Protein 8JRB (pdb70)

Secondary structure (DSSP, 8-state):
--SEEE-SHHHHHHHHHHHTTSS-EEEEEEEETTEEEEEEEE-SS-EEEEETTS-S--HHHHHHHHTSEEEESSHHHHHHHHHTTT---SEEEEHHHHHHHHT-S--SHHHHHHHHTSSPPP-TTTT--TTSSS--HHHHHHHHHHHHHHHHHHHHHHHHHTT---SS-GGGGGSHHHHHHT---HHHHHHHHHHHHHHHHHHH-EEB-HHHHHHHHHHHHHHHHHHHHHHHHHHSS-TT-HHHHHHHHHHTS------SSSS----SHHHHGGGTTSHHHHHHHHHHHHHHHHHHHHHHHHTEETTEE--EEESSSSTT---EEESS--TTS-GGGGGGBBPPTTEEEEEEEETTHHHHHHHHHHT-HHHHHHHHTT--HHHHHHHHHHSS-GGG--HHHHHHHHHHHHHHTTT--HHHHHHHHHHHH-----HHHHHHHHHHHHHH-HHHHHHHHHHHHHHHHHS-EEEE-TT--EEEESSHHHHHHHHHHHHHHHHHHHHHHHHHHHHHHTT---EEEEEETTEEEEEEEGGGHHHHHHHHHHHHHHHHHHH-SSS---EEEEEESBS---/--SEEE-SHHHHHHHHHHTTTSS-EEEEEEEETTEEEEEEEE-SS-EEEEEGGG-S--HHHHHHHHTSEEEESSHHHHHHHHHTTT---SEEEEHHHHHHHTT-S--SHHHHHHHHTSSPPP--S-SS-TTSSS--HHHHHHHHHHHHHHHHHHHHHHHHHTT---SS-GGGGSHHHHHHHT---HHHHHHHHHHHHHHHHHHH-EEB-HHHHHHHHHHHHHHHHHHHHHHHHHHS--TT-HHHHHHIIIIIS---PPEETTTEE---HHHHGGGTTSHHHHHHHHHHHHHHHHHHHHHHHHTEETTEE--EEESS-STT---EEESS--TTS-GGGGGGBBPPTTEEEEEEEETTHHHHHHHHHHT-HHHHHHHHTT--HHHHHHHHHHSS-GGG--HHHHHHHHHHHHHHTTT--HHHHHHHHHHHHS----HHHHHHHHHHHHHH-HHHHHHHHHHHHHHHHHS-EEEE-TT--EEEESSHHHHHHHHHHHHHHHHHHHHHHHHHHHHHHTT---EEEEEETTEEEEEEEGGGHHHHHHHHHHHHHHHHHHH-SSS---EEEEEESBS---

Sequence (1148 aa):
MTFEYITGKTGLKEICKRLEKSPYLYLATATTGNRIRLVQLGDDEKTYVIDLYEIHDITPLRELISEKGVIGHNLKFDLHYLMNYQIEPLATFDTMIASFLLGYERHSLNHLVGNLLGYTLDKSYQLSDWGAPVLSDAQLKYAAKDVDVLRELFPKLRDMLNELEGERGEELLKTRTARIFGLKSPVAIVEMAFVKEVAKLERNGLPVDIETLESTLKDIERKTQKKVQEFLIKFRVDPFSPKQVGQLLTSKYKLNLPRTQKGNVSTDDKVLSSYAHVEPVRLLLEIRKLKKLSDKFKEIKENLKGDRLYPEFKQIGAVTGRMSSLKPNVQNVPREERAIFKAPEGNTFVIADFSQIELRIAAEYVNEELMIRAFREGKDLHRYTASLVLGKREEEITKEERQLAKAINFGLIYGISAKGLAEYARTGYGVEISEEEAETFRNRFFKNFKAFKLWHEKVKKELKEKGVFRGRTLLGRRFTATTFNDAVNYPIQGTGADLLKLAVLLFDAEAKKKKLDAKLVNLVHDEIVVECRKEVANQVKEVLEKAMKQAGKIILKKVPVEVESVINERWIKDMTFEYITGKTGLKEICKRLEKSPYLYLATATTGNRIRLVQLGDDEKTYVIDLYEIHDITPLRELISEKGVIGHNLKFDLHYLMNYQIEPLATFDTMIASFLLGYERHSLNHLVGNLLGYTLDKSYQLSDWGAPVLSDAQLKYAAKDVDVLRELFPKLRDMLNELEGERGEELLKTRTARIFGLKSPVAIVEMAFVKEVAKLERNGLPVDIETLESTLKDIERKTQKKVQEFLIKFRVDPFSPKQVGQLLTSKYKLNLPRTQKGNVSTDDKVLSSYAHVEPVRLLLEIRKLKKLSDKFKEIKENLKGDRLYPEFKQIGAVTGRMSSLKPNVQNVPREERAIFKAPEGNTFVIADFSQIELRIAAEYVNEELMIRAFREGKDLHRYTASLVLGKREEEITKEERQLAKAINFGLIYGISAKGLAEYARTGYGVEISEEEAETFRNRFFKNFKAFKLWHEKVKKELKEKGVFRGRTLLGRRFTATTFNDAVNYPIQGTGADLLKLAVLLFDAEAKKKKLDAKLVNLVHDEIVVECRKEVANQVKEVLEKAMKQAGKIILKKVPVEVESVINERWIKD

Radius of gyration: 37.08 Å; Cα contacts (8 Å, |Δi|>4): 2002; chains: 2; bounding box: 95×92×80 Å

Solvent-accessible surface area: 53460 Å² total; per-residue (Å²): 184,112,29,58,90,10,56,27,56,108,26,0,109,92,1,4,139,80,0,95,170,10,79,29,0,2,2,10,30,8,41,15,19,63,118,1,3,0,0,3,0,0,21,61,143,88,3,1,0,0,1,19,80,94,9,165,55,17,50,10,0,67,93,10,0,40,121,25,1,0,0,0,36,39,0,19,95,18,10,38,54,1,66,85,49,129,2,74,1,54,4,0,0,2,0,37,2,0,0,53,15,39,61,41,171,125,38,43,25,43,41,0,0,38,89,36,42,67,89,111,18,82,94,60,29,96,149,22,73,26,4,15,120,75,18,1,79,5,3,6,73,45,5,4,78,42,0,35,2,2,40,100,0,2,54,88,0,45,79,61,0,38,116,3,121,24,80,48,1,145,53,7,65,153,45,142,7,2,170,40,0,28,2,123,0,9,0,0,4,2,0,0,23,0,2,38,10,0,0,59,2,22,77,24,4,5,1,7,30,69,140,36,0,52,54,31,14,106,88,12,50,153,105,10,121,101,40,22,100,79,2,75,127,102,11,172,13,53,7,105,10,86,156,69,4,0,120,26,0,40,70,126,70,163,20,138,20,69,191,105,113,208,75,27,36,9,13,60,66,155,33,0,73,78,48,41,149,19,64,0,0,123,30,2,45,44,3,66,143,22,71,79,18,1,72,24,0,81,66,0,86,56,8,21,49,62,70,28,0,73,9,64,18,94,13,10,31,53,68,6,1,98,36,41,9,103,52,1,44,3,49,94,3,46,92,140,45,24,30,2,0,66,4,41,174,15,21,3,0,0,1,0,20,0,9,67,10,32,0,16,2,0,0,9,55,19,80,6,86,47,0,2,114,2,7,152,109,68,78,50,4,4,62,26,0,0,12,44,0,39,68,95,148,43,123,105,8,63,150,116,31,60,63,18,0,62,0,0,0,36,3,0,0,16,8,40,64,7,120,17,0,16,106,73,0,136,118,46,56,74,25,119,15,56,86,138,78,0,74,49,17,52,93,90,0,15,135,39,0,137,26,0,99,121,19,8,84,117,0,102,149,68,24,189,131,146,40,30,23,170,16,86,0,8,0,0,4,129,8,70,1,90,70,44,76,44,1,0,19,45,2,2,42,0,0,11,12,0,2,8,3,2,0,4,29,30,15,29,46,38,6,120,151,115,190,24,104,30,85,15,3,4,19,44,102,34,11,1,0,0,4,5,126,98,118,38,2,86,78,0,50,101,13,0,39,122,0,0,80,74,0,0,151,13,1,8,112,90,4,52,16,78,16,94,16,34,69,35,61,56,1,52,70,141,195,126,30,94,93,8,58,20,95,114,20,0,123,61,5,3,133,184,3,97,198,18,86,26,0,2,1,11,26,3,42,13,21,61,117,1,3,0,0,2,0,0,10,76,125,89,2,12,0,0,1,19,82,83,11,153,59,19,58,24,0,70,113,9,0,49,122,15,1,0,0,0,37,38,1,22,106,17,7,34,59,1,63,80,50,123,3,55,2,57,3,0,0,2,0,36,2,0,0,64,18,42,61,43,175,131,38,45,30,36,49,0,0,41,87,47,46,67,102,112,30,80,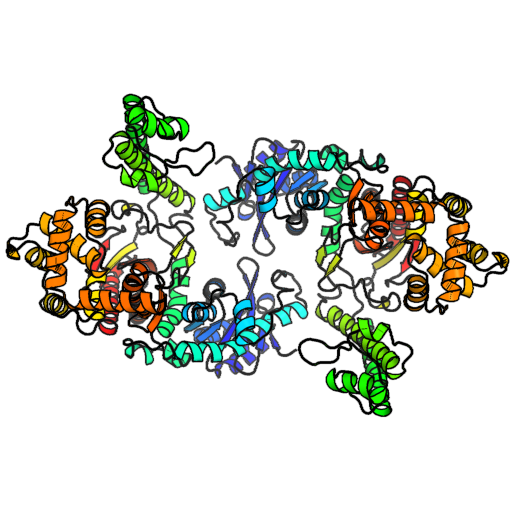146,71,37,48,202,34,65,14,5,16,118,76,20,1,83,6,4,7,90,43,1,7,94,36,0,13,3,2,28,74,0,1,47,96,0,52,76,67,0,38,116,6,124,23,92,49,1,139,59,8,66,134,55,127,12,4,148,40,0,31,0,119,1,7,0,0,5,0,0,0,20,0,1,34,10,0,1,44,2,25,72,23,3,5,1,8,26,68,139,37,0,47,63,32,6,81,91,12,52,157,102,11,119,124,42,23,106,78,1,72,128,99,10,166,19,54,10,105,7,93,153,70,3,0,121,8,0,39,51,121,71,162,22,139,12,71,153,52,159,198,49,83,30,19,11,70,65,166,33,0,72,84,48,44,150,19,63,0,0,126,31,2,45,57,3,63,156,24,77,140,25,3,73,32,0,76,59,0,68,48,8,21,48,59,72,27,0,79,11,83,12,120,15,14,27,52,71,7,0,85,34,38,6,95,52,0,42,3,48,76,4,51,139,141,44,19,30,2,0,65,6,39,180,20,23,5,0,0,1,0,18,1,11,60,8,27,0,16,0,0,0,11,59,20,72,10,76,57,0,2,132,3,7,153,110,64,75,57,6,4,80,23,0,0,10,42,0,40,70,75,127,38,135,92,9,62,146,102,35,54,63,17,0,57,0,0,0,36,3,0,0,19,6,48,64,4,130,12,0,18,108,72,0,123,115,42,53,73,23,118,15,54,94,138,77,0,72,52,18,49,84,90,0,12,136,52,0,125,18,0,106,121,18,7,85,118,0,102,131,50,31,182,113,143,37,38,20,170,15,86,1,7,0,1,6,132,8,69,1,91,62,44,83,39,1,0,20,46,2,0,41,0,0,9,9,0,1,8,4,1,0,3,29,31,14,29,44,49,6,112,143,112,184,22,110,30,91,14,4,2,10,44,82,20,7,1,0,1,2,5,125,100,122,38,3,87,76,0,49,98,13,0,34,143,2,0,83,95,0,0,147,11,0,6,111,84,4,57,17,91,17,91,12,37,71,46,63,60,4,44,77,161

B-factor: mean 56.14, std 18.7, range [28.1, 171.64]

InterPro domains:
  IPR001098 DNA-directed DNA polymerase, family A, palm domain [PF00476] (212-571)
  IPR001098 DNA-directed DNA polymerase, family A, palm domain [SM00482] (334-536)
  IPR002298 DNA polymerase A [PR00868] (309-331)
  IPR002298 DNA polymerase A [PR00868] (402-427)
  IPR002298 DNA polymerase A [PR00868] (489-505)
  IPR002298 DNA polymerase A [PR00868] (519-532)
  IPR002298 DNA polymerase A [PTHR10133] (60-571)
  IPR002562 3'-5' exonuclease domain [PF01612] (4-161)
  IPR002562 3'-5' exonuclease domain [SM00474] (3-162)
  IPR012337 Ribonuclease H-like superfamily [SSF53098] (2-165)
  IPR019760 DNA-directed DNA polymerase, family A, conserved site [PS00447] (402-421)
  IPR036397 Ribonuclease H superfamily [G3DSA:3.30.420.10] (1-179)
  IPR043502 DNA/RNA polymerase superfamily [SSF56672] (187-572)

Foldseek 3Di:
DQAAEAQEDVSLLVVLVVCLPALAWEWDFDAAVLATQWIWIDGLRYIYTYGPVRYPDNVSVQVSQQAHEYEAALCLVVQSSCVVVVHDHVFYQHQQVLCLLLDDPDRDLQVLCCVQVPDGQDCPCVPPHSPDPDDDPVNSVSRRVRSVSRSVRLVVSQVSQQVLAFLFQQVLCPPPQCVSSVHDFRLSSLLRRLSVQLSQQLVVFFFFDVVLLVVVLVVLVVVLVVLQVVLCVVQVARLPDCVRVQCCCCVVVVDDADADDVVGRDDDPVRLVVVCVDVSSVSSVVSVVSVVQSVVSVLQVVQDDDRGHRWRKDQQPDLLRFIATPSPGPPPNDQVSQQRGFAPPQKWKKKKFWPPLLLLQLCQVLVQVVVLVCLVVVHDVLLVLLCQLVVHDSVPQDVLSSLLSVLVSVPPLLPDALVVSQVCSCPVRVDHDDSVSSVSSNVSNCVRRVSSVVVLVVLVVVCVPPQWDWDAANSSRIDIHRDSNCNSVSNSSSNQSSLQSQLVSQLVVVCVVVVADKGWHDTDRGMTMIMHGPVCSVVSNVSSQVSSQVSVVRRGPRRHIDMDIDIGSTSHDD/DQAAEAQEDVSLLVVLVVVLDDLAWEWDFDAAVLATQWIWIDGLRYIYTYGPVRYPDNVSVQVSQQAHEYEAALCLVVQSSCVVVPHDGVFYQHQQVLVLLLDDPDRDLQVQCCVPVPDGQDPPDDVDHSPDPDDDPVVSVSVGPVRVSRSVRLVVSQVSQQVLDFLFQVVLCDDDQCVSSVHNQRLSSLLRRCSSQLSQQLVVFFFFQVVLLVVVLVVLVVVLVVLQVVLCVVQVFRLVDQQRVQCCCCPVVNDPADADDPGGGDDDPVRLVVVCVDVSSVSSVVSVVSVVQSVLSVLQVVQDDDRGHRWRKDCQPDLLRFMATPSNGCPPNDQVSQQRGFAPPQKWKKKKFWPVQLLLQLCQVLVLVVVLVCLVVVHDVLLCLLQQLVVHHRVPQDVVSSLLSVLVRVPPLLPDALVVSQVCSCVVRVDHDDSVSSVSSSVSNCVNRVSSVVVLCVLVVCCVPVQWDWDAANSSRIDIGRDSNCNRVSNSSSNQSSLQSQLVSQLVVVCVVVVADKGWHDTGRGMTMIMHRPVCNVVSNVSSQVSSQVSCVRRGPRRRIDMDIDIGRTSHDD

Organism: Aquifex pyrophilus (NCBI:txid2714)

Nearest PDB structures (foldseek):
  8jrb-assembly2_B  TM=1.002E+00  e=3.131E-99  Aquifex pyrophilus
  7sxq-assembly1_A  TM=8.838E-01  e=8.057E-36  Plasmodium falciparum 3D7
  5dku-assembly2_B  TM=8.807E-01  e=2.225E-36  Plasmodium falciparum 3D7
  5dku-assembly1_A  TM=8.907E-01  e=8.057E-36  Plasmodium falciparum 3D7
  1tau-assembly1_A  TM=7.841E-01  e=7.968E-26  Thermus aquaticus

Structure (mmCIF, N/CA/C/O backbone):
data_8JRB
#
_entry.id   8JRB
#
_cell.length_a   178.826
_cell.length_b   74.725
_cell.length_c   129.560
_cell.angle_alpha   90.000
_cell.angle_beta   108.250
_cell.angle_gamma   90.000
#
_symmetry.space_group_name_H-M   'C 1 2 1'
#
loop_
_entity.id
_entity.type
_entity.pdbx_description
1 polymer 'DNA polymerase I'
2 water water
#
loop_
_atom_site.group_PDB
_atom_site.id
_atom_site.type_symbol
_atom_site.label_atom_id
_atom_site.label_alt_id
_atom_site.label_comp_id
_atom_site.label_asym_id
_atom_site.label_entity_id
_atom_site.label_seq_id
_atom_site.pdbx_PDB_ins_code
_atom_site.Cartn_x
_atom_site.Cartn_y
_atom_site.Cartn_z
_atom_site.occupancy
_atom_site.B_iso_or_equiv
_atom_site.auth_seq_id
_atom_site.auth_comp_id
_atom_site.auth_asym_id
_atom_site.auth_atom_id
_atom_site.pdbx_PDB_model_num
ATOM 1 N N . MET A 1 24 ? -7.60017 14.92234 39.43855 1.000 75.68825 1 MET A N 1
ATOM 2 C CA . MET A 1 24 ? -7.62561 16.00711 40.41520 1.000 100.68413 1 MET A CA 1
ATOM 3 C C . MET A 1 24 ? -7.83666 15.45521 41.82499 1.000 91.97636 1 MET A C 1
ATOM 4 O O . MET A 1 24 ? -6.98590 14.74171 42.35780 1.000 90.20442 1 MET A O 1
ATOM 9 N N . THR A 1 25 ? -8.96932 15.79771 42.43607 1.000 77.13608 2 THR A N 1
ATOM 10 C CA . THR A 1 25 ? -9.37274 15.19610 43.69772 1.000 77.08363 2 THR A CA 1
ATOM 11 C C . THR A 1 25 ? -10.11722 13.87824 43.49589 1.000 60.58843 2 THR A C 1
ATOM 12 O O . THR A 1 25 ? -10.80116 13.41410 44.41610 1.000 59.26100 2 THR A O 1
ATOM 16 N N . PHE A 1 26 ? -9.97442 13.25844 42.32372 1.000 54.22199 3 PHE A N 1
ATOM 17 C CA . PHE A 1 26 ? -10.65847 12.01326 42.00098 1.000 54.83949 3 PHE A CA 1
ATOM 18 C C . PHE A 1 26 ? -9.76184 11.14665 41.12517 1.000 53.00740 3 PHE A C 1
ATOM 19 O O . PHE A 1 26 ? -8.86738 11.64204 40.43779 1.000 49.25498 3 PHE A O 1
ATOM 27 N N . GLU A 1 27 ? -10.01510 9.83993 41.15446 1.000 46.10627 4 GLU A N 1
ATOM 28 C CA . GLU A 1 27 ? -9.32566 8.89241 40.28955 1.000 49.61132 4 GLU A CA 1
ATOM 29 C C . GLU A 1 27 ? -10.23197 8.50640 39.12585 1.000 47.04902 4 GLU A C 1
ATOM 30 O O . GLU A 1 27 ? -11.38311 8.11017 39.33029 1.000 46.75945 4 GLU A O 1
ATOM 36 N N . TYR A 1 28 ? -9.69896 8.60837 37.91767 1.000 45.85985 5 TYR A N 1
ATOM 37 C CA . TYR A 1 28 ? -10.40974 8.26930 36.69303 1.000 44.43045 5 TYR A CA 1
ATOM 38 C C . TYR A 1 28 ? -10.10075 6.81454 36.34652 1.000 46.31886 5 TYR A C 1
ATOM 39 O O . TYR A 1 28 ? -8.94157 6.46906 36.09871 1.000 43.65497 5 TYR A O 1
ATOM 48 N N . ILE A 1 29 ? -11.12623 5.96390 36.35280 1.000 44.86563 6 ILE A N 1
ATOM 49 C CA . ILE A 1 29 ? -10.96624 4.51852 36.21226 1.000 45.38645 6 ILE A CA 1
ATOM 50 C C . ILE A 1 29 ? -11.42574 4.10224 34.81914 1.000 50.06785 6 ILE A C 1
ATOM 51 O O . ILE A 1 29 ? -12.59287 4.30724 34.45398 1.000 45.17264 6 ILE A O 1
ATOM 56 N N . THR A 1 30 ? -10.51096 3.49427 34.05418 1.000 43.28335 7 THR A N 1
ATOM 57 C CA . THR A 1 30 ? -10.74677 3.13146 32.65987 1.000 48.13215 7 THR A CA 1
ATOM 58 C C . THR A 1 30 ? -10.34557 1.69599 32.32871 1.000 53.17914 7 THR A C 1
ATOM 59 O O . THR A 1 30 ? -10.25087 1.35729 31.14482 1.000 56.22132 7 THR A O 1
ATOM 63 N N . GLY A 1 31 ? -10.10117 0.84472 33.32591 1.000 51.90071 8 GLY A N 1
ATOM 64 C CA . GLY A 1 31 ? -9.65060 -0.50898 33.05910 1.000 59.21379 8 GLY A CA 1
ATOM 65 C C . GLY A 1 31 ? -10.01919 -1.45061 34.18596 1.000 57.99964 8 GLY A C 1
ATOM 66 O O . GLY A 1 31 ? -10.37657 -1.02238 35.28593 1.000 53.40961 8 GLY A O 1
ATOM 67 N N . LYS A 1 32 ? -9.89079 -2.75252 33.90057 1.000 57.27278 9 LYS A N 1
ATOM 68 C CA . LYS A 1 32 ? -10.25347 -3.79209 34.86501 1.000 60.49305 9 LYS A CA 1
ATOM 69 C C . LYS A 1 32 ? -9.41211 -3.69932 36.12460 1.000 58.37734 9 LYS A C 1
ATOM 70 O O . LYS A 1 32 ? -9.93520 -3.74167 37.24538 1.000 59.61117 9 LYS A O 1
ATOM 76 N N . THR A 1 33 ? -8.09442 -3.63025 35.95560 1.000 55.45267 10 THR A N 1
ATOM 77 C CA . THR A 1 33 ? -7.20018 -3.63984 37.10426 1.000 63.44707 10 THR A CA 1
ATOM 78 C C . THR A 1 33 ? -7.48297 -2.46785 38.03096 1.000 58.63343 10 THR A C 1
ATOM 79 O O . THR A 1 33 ? -7.58663 -2.64135 39.25044 1.000 58.85893 10 THR A O 1
ATOM 83 N N . GLY A 1 34 ? -7.63713 -1.26677 37.46552 1.000 59.00212 11 GLY A N 1
ATOM 84 C CA . GLY A 1 34 ? -8.02306 -0.12825 38.28092 1.000 50.71919 11 GLY A CA 1
ATOM 85 C C . GLY A 1 34 ? -9.36661 -0.33641 38.95222 1.000 54.19568 11 GLY A C 1
ATOM 86 O O . GLY A 1 34 ? -9.54178 -0.02597 40.13384 1.000 51.49067 11 GLY A O 1
ATOM 87 N N . LEU A 1 35 ? -10.33516 -0.86916 38.20914 1.000 51.03532 12 LEU A N 1
ATOM 88 C CA . LEU A 1 35 ? -11.65462 -1.09839 38.78403 1.000 55.88406 12 LEU A CA 1
ATOM 89 C C . LEU A 1 35 ? -11.57036 -2.08353 39.94127 1.000 51.38073 12 LEU A C 1
ATOM 90 O O . LEU A 1 35 ? -12.14694 -1.85334 41.00994 1.000 53.07352 12 LEU A O 1
ATOM 95 N N . LYS A 1 36 ? -10.84870 -3.18959 39.74770 1.000 53.20209 13 LYS A N 1
ATOM 96 C CA . LYS A 1 36 ? -10.71793 -4.17908 40.81159 1.000 57.01853 13 LYS A CA 1
ATOM 97 C C . LYS A 1 36 ? -10.04443 -3.59612 42.04899 1.000 59.25036 13 LYS A C 1
ATOM 98 O O . LYS A 1 36 ? -10.48527 -3.85463 43.17673 1.000 56.08115 13 LYS A O 1
ATOM 104 N N . GLU A 1 37 ? -8.98800 -2.79320 41.86016 1.000 54.28936 14 GLU A N 1
ATOM 105 C CA . GLU A 1 37 ? -8.33898 -2.13016 42.98967 1.000 58.64123 14 GLU A CA 1
ATOM 106 C C . GLU A 1 37 ? -9.32731 -1.29949 43.78561 1.000 52.94635 14 GLU A C 1
ATOM 107 O O . GLU A 1 37 ? -9.44998 -1.44528 45.00671 1.000 51.95654 14 GLU A O 1
ATOM 113 N N . ILE A 1 38 ? -10.00166 -0.37099 43.10727 1.000 48.90737 15 ILE A N 1
ATOM 114 C CA . ILE A 1 38 ? -10.81710 0.58615 43.83246 1.000 51.71276 15 ILE A CA 1
ATOM 115 C C . ILE A 1 38 ? -12.03130 -0.09850 44.43664 1.000 49.89749 15 ILE A C 1
ATOM 116 O O . ILE A 1 38 ? -12.46775 0.25843 45.53583 1.000 52.15423 15 ILE A O 1
ATOM 121 N N . CYS A 1 39 ? -12.54950 -1.13009 43.77195 1.000 50.79144 16 CYS A N 1
ATOM 122 C CA . CYS A 1 39 ? -13.66435 -1.88686 44.32961 1.000 50.47742 16 CYS A CA 1
ATOM 123 C C . CYS A 1 39 ? -13.23482 -2.58179 45.61343 1.000 57.82491 16 CYS A C 1
ATOM 124 O O . CYS A 1 39 ? -13.95984 -2.56406 46.61865 1.000 51.16315 16 CYS A O 1
ATOM 127 N N . LYS A 1 40 ? -12.05575 -3.21163 45.59274 1.000 53.35294 17 LYS A N 1
ATOM 128 C CA . LYS A 1 40 ? -11.47993 -3.74245 46.82152 1.000 51.68651 17 LYS A CA 1
ATOM 129 C C . LYS A 1 40 ? -11.34636 -2.64950 47.87524 1.000 54.39404 17 LYS A C 1
ATOM 130 O O . LYS A 1 40 ? -11.62260 -2.88208 49.05627 1.000 58.84853 17 LYS A O 1
ATOM 136 N N . ARG A 1 41 ? -10.94814 -1.44019 47.46228 1.000 52.93676 18 ARG A N 1
ATOM 137 C CA . ARG A 1 41 ? -10.80104 -0.34643 48.41616 1.000 53.35997 18 ARG A CA 1
ATOM 138 C C . ARG A 1 41 ? -12.14854 0.14093 48.92919 1.000 57.87881 18 ARG A C 1
ATOM 139 O O . ARG A 1 41 ? -12.24825 0.59382 50.07555 1.000 53.95953 18 ARG A O 1
ATOM 147 N N . LEU A 1 42 ? -13.20899 -0.01364 48.13985 1.000 55.54075 19 LEU A N 1
ATOM 148 C CA . LEU A 1 42 ? -14.50670 0.45395 48.59921 1.000 55.85278 19 LEU A CA 1
ATOM 149 C C . LEU A 1 42 ? -15.27323 -0.59536 49.37987 1.000 53.99355 19 LEU A C 1
ATOM 150 O O . LEU A 1 42 ? -16.32692 -0.26785 49.93996 1.000 57.96728 19 LEU A O 1
ATOM 155 N N . GLU A 1 43 ? -14.76271 -1.83152 49.45159 1.000 55.14830 20 GLU A N 1
ATOM 156 C CA . GLU A 1 43 ? -15.46959 -2.86586 50.19018 1.000 54.45004 20 GLU A CA 1
ATOM 157 C C . GLU A 1 43 ? -15.48825 -2.55983 51.67656 1.000 58.38887 20 GLU A C 1
ATOM 158 O O . GLU A 1 43 ? -16.38344 -3.02648 52.38582 1.000 57.67403 20 GLU A O 1
ATOM 164 N N . LYS A 1 44 ? -14.54692 -1.74082 52.14285 1.000 56.44723 21 LYS A N 1
ATOM 165 C CA . LYS A 1 44 ? -14.43266 -1.34030 53.53589 1.000 55.89328 21 LYS A CA 1
ATOM 166 C C . LYS A 1 44 ? -15.35410 -0.18872 53.91468 1.000 57.39339 21 LYS A C 1
ATOM 167 O O . LYS A 1 44 ? -15.46366 0.13440 55.10321 1.000 58.19434 21 LYS A O 1
ATOM 173 N N . SER A 1 45 ? -16.01342 0.42787 52.96163 1.000 47.50701 22 SER A N 1
ATOM 174 C CA . SER A 1 45 ? -16.77674 1.59675 53.35086 1.000 57.50358 22 SER A CA 1
ATOM 175 C C . SER A 1 45 ? -18.14219 1.21135 53.92499 1.000 51.28801 22 SER A C 1
ATOM 176 O O . SER A 1 45 ? -18.69996 0.16391 53.58459 1.000 45.79003 22 SER A O 1
ATOM 179 N N . PRO A 1 46 ? -18.69336 2.04598 54.80860 1.000 50.45936 23 PRO A N 1
ATOM 180 C CA . PRO A 1 46 ? -20.02322 1.74304 55.35671 1.000 45.31607 23 PRO A CA 1
ATOM 181 C C . PRO A 1 46 ? -21.11327 1.83969 54.30392 1.000 49.35875 23 PRO A C 1
ATOM 182 O O . PRO A 1 46 ? -22.14059 1.16270 54.42597 1.000 46.27979 23 PRO A O 1
ATOM 186 N N . TYR A 1 47 ? -20.90426 2.65174 53.26896 1.000 47.38085 24 TYR A N 1
ATOM 187 C CA . TYR A 1 47 ? -21.85776 2.87675 52.18674 1.000 46.08776 24 TYR A CA 1
ATOM 188 C C . TYR A 1 47 ? -21.10823 3.60064 51.07375 1.000 49.08435 24 TYR A C 1
ATOM 189 O O . TYR A 1 47 ? -19.93174 3.94828 51.22483 1.000 39.50378 24 TYR A O 1
ATOM 198 N N . LEU A 1 48 ? -21.80994 3.85948 49.96326 1.000 38.94571 25 LEU A N 1
ATOM 199 C CA . LEU A 1 48 ? -21.22455 4.53359 48.80980 1.000 39.83890 25 LEU A CA 1
ATOM 200 C C . LEU A 1 48 ? -22.05999 5.73820 48.40903 1.000 38.45316 25 LEU A C 1
ATOM 201 O O . LEU A 1 48 ? -23.28502 5.64180 48.30512 1.000 39.15234 25 LEU A O 1
ATOM 206 N N . TYR A 1 49 ? -21.38929 6.85267 48.12280 1.000 35.45838 26 TYR A N 1
ATOM 207 C CA . TYR A 1 49 ? -22.02876 7.95836 47.41896 1.000 33.33556 26 TYR A CA 1
ATOM 208 C C . TYR A 1 49 ? -22.02190 7.62645 45.93297 1.000 38.27945 26 TYR A C 1
ATOM 209 O O . TYR A 1 49 ? -21.04560 7.07586 45.41659 1.000 39.76372 26 TYR A O 1
ATOM 218 N N . LEU A 1 50 ? -23.13263 7.89320 45.25515 1.000 38.01360 27 LEU A N 1
ATOM 219 C CA . LEU A 1 50 ? -23.27557 7.43419 43.88218 1.000 33.67089 27 LEU A CA 1
ATOM 220 C C . LEU A 1 50 ? -23.95490 8.48346 43.01388 1.000 38.34529 27 LEU A C 1
ATOM 221 O O . LEU A 1 50 ? -24.93295 9.11559 43.42109 1.000 33.78095 27 LEU A O 1
ATOM 226 N N . ALA A 1 51 ? -23.41288 8.66489 41.81376 1.000 38.03945 28 ALA A N 1
ATOM 227 C CA . ALA A 1 51 ? -24.07262 9.40174 40.75005 1.000 38.16789 28 ALA A CA 1
ATOM 228 C C . ALA A 1 51 ? -23.68079 8.73038 39.44602 1.000 35.83311 28 ALA A C 1
ATOM 229 O O . ALA A 1 51 ? -22.77855 7.89369 39.41448 1.000 37.67359 28 ALA A O 1
ATOM 231 N N . THR A 1 52 ? -24.37579 9.09372 38.36788 1.000 34.65990 29 THR A N 1
ATOM 232 C CA . THR A 1 52 ? -24.11243 8.54735 37.04369 1.000 35.17447 29 THR A CA 1
ATOM 233 C C . THR A 1 52 ? -24.14732 9.67630 36.02778 1.000 41.87211 29 THR A C 1
ATOM 234 O O . THR A 1 52 ? -24.73545 10.73007 36.26131 1.000 39.64307 29 THR A O 1
ATOM 238 N N . ALA A 1 53 ? -23.48149 9.45528 34.90131 1.000 37.58005 30 ALA A N 1
ATOM 239 C CA . ALA A 1 53 ? -23.64333 10.28825 33.71901 1.000 36.97577 30 ALA A CA 1
ATOM 240 C C . ALA A 1 53 ? -24.15953 9.37735 32.62030 1.000 37.68988 30 ALA A C 1
ATOM 241 O O . ALA A 1 53 ? -23.55446 8.33798 32.33716 1.000 38.35254 30 ALA A O 1
ATOM 243 N N . THR A 1 54 ? -25.30219 9.72864 32.04878 1.000 36.98308 31 THR A N 1
ATOM 244 C CA . THR A 1 54 ? -25.99405 8.83511 31.14434 1.000 36.95269 31 THR A CA 1
ATOM 245 C C . THR A 1 54 ? -26.08271 9.45913 29.76460 1.000 41.49486 31 THR A C 1
ATOM 246 O O . THR A 1 54 ? -25.92386 10.67008 29.58695 1.000 39.05150 31 THR A O 1
ATOM 250 N N . THR A 1 55 ? -26.30244 8.59477 28.78246 1.000 34.11575 32 THR A N 1
ATOM 251 C CA . THR A 1 55 ? -26.49752 9.03681 27.41209 1.000 38.02338 32 THR A CA 1
ATOM 252 C C . THR A 1 55 ? -27.47884 8.05953 26.77943 1.000 41.19807 32 THR A C 1
ATOM 253 O O . THR A 1 55 ? -27.17937 6.86868 26.65996 1.000 38.46918 32 THR A O 1
ATOM 257 N N . GLY A 1 56 ? -28.66900 8.54375 26.42821 1.000 49.41715 33 GLY A N 1
ATOM 258 C CA . GLY A 1 56 ? -29.67368 7.64260 25.87492 1.000 44.47636 33 GLY A CA 1
ATOM 259 C C . GLY A 1 56 ? -30.00995 6.54607 26.86648 1.000 44.55676 33 GLY A C 1
ATOM 260 O O . GLY A 1 56 ? -30.31660 6.80963 28.03163 1.000 48.77250 33 GLY A O 1
ATOM 261 N N . ASN A 1 57 ? -29.91034 5.29547 26.41116 1.000 49.76173 34 ASN A N 1
ATOM 262 C CA . ASN A 1 57 ? -30.15785 4.13032 27.25582 1.000 51.75432 34 ASN A CA 1
ATOM 263 C C . ASN A 1 57 ? -28.99599 3.79236 28.18319 1.000 53.52083 34 ASN A C 1
ATOM 264 O O . ASN A 1 57 ? -29.18748 3.02216 29.12999 1.000 49.30415 34 ASN A O 1
ATOM 269 N N . ARG A 1 58 ? -27.81282 4.34577 27.94456 1.000 44.04486 35 ARG A N 1
ATOM 270 C CA . ARG A 1 58 ? -26.58503 3.82874 28.52498 1.000 46.62465 35 ARG A CA 1
ATOM 271 C C . ARG A 1 58 ? -26.08421 4.68470 29.68740 1.000 40.66878 35 ARG A C 1
ATOM 272 O O . ARG A 1 58 ? -26.47869 5.83907 29.87343 1.000 40.36891 35 ARG A O 1
ATOM 280 N N . ILE A 1 59 ? -25.22601 4.08116 30.50124 1.000 40.82961 36 ILE A N 1
ATOM 281 C CA . ILE A 1 59 ? -24.42852 4.81634 31.47093 1.000 41.17667 36 ILE A CA 1
ATOM 282 C C . ILE A 1 59 ? -23.05737 5.05785 30.85531 1.000 40.94512 36 ILE A C 1
ATOM 283 O O . ILE A 1 59 ? -22.39697 4.11340 30.41375 1.000 43.45183 36 ILE A O 1
ATOM 288 N N . ARG A 1 60 ? -22.62800 6.31533 30.81558 1.000 42.36294 37 ARG A N 1
ATOM 289 C CA . ARG A 1 60 ? -21.24945 6.59749 30.43291 1.000 35.80692 37 ARG A CA 1
ATOM 290 C C . ARG A 1 60 ? -20.31785 6.50509 31.63481 1.000 39.58926 37 ARG A C 1
ATOM 291 O O . ARG A 1 60 ? -19.29687 5.80616 31.58498 1.000 37.31732 37 ARG A O 1
ATOM 299 N N . LEU A 1 61 ? -20.66384 7.19871 32.71516 1.000 32.56968 38 LEU A N 1
ATOM 300 C CA . LEU A 1 61 ? -19.85636 7.25199 33.92325 1.000 35.35992 38 LEU A CA 1
ATOM 301 C C . LEU A 1 61 ? -20.68127 6.81020 35.12300 1.000 39.30437 38 LEU A C 1
ATOM 302 O O . LEU A 1 61 ? -21.87108 7.13325 35.22307 1.000 36.39658 38 LEU A O 1
ATOM 307 N N . VAL A 1 62 ? -20.06365 6.01460 35.99403 1.000 36.62951 39 VAL A N 1
ATOM 308 C CA . VAL A 1 62 ? -20.54460 5.80119 37.35579 1.000 35.40435 39 VAL A CA 1
ATOM 309 C C . VAL A 1 62 ? -19.56366 6.49653 38.28735 1.000 36.48615 39 VAL A C 1
ATOM 310 O O . VAL A 1 62 ? -18.35400 6.24557 38.22136 1.000 36.36030 39 VAL A O 1
ATOM 314 N N . GLN A 1 63 ? -20.07129 7.39903 39.11947 1.000 34.40854 40 GLN A N 1
ATOM 315 C CA . GLN A 1 63 ? -19.26395 8.10091 40.10375 1.000 34.37191 40 GLN A CA 1
ATOM 316 C C . GLN A 1 63 ? -19.55492 7.53089 41.48233 1.000 41.52568 40 GLN A C 1
ATOM 317 O O . GLN A 1 63 ? -20.72044 7.45682 41.90541 1.000 38.57291 40 GLN A O 1
ATOM 323 N N . LEU A 1 64 ? -18.49508 7.12082 42.16947 1.000 36.74935 41 LEU A N 1
ATOM 324 C CA . LEU A 1 64 ? -18.59144 6.51872 43.48670 1.000 36.07435 41 LEU A CA 1
ATOM 325 C C . LEU A 1 64 ? -17.67105 7.25124 44.45073 1.000 38.62354 41 LEU A C 1
ATOM 326 O O . LEU A 1 64 ? -16.66542 7.84127 44.04969 1.000 38.24514 41 LEU A O 1
ATOM 331 N N . GLY A 1 65 ? -18.00882 7.19397 45.72784 1.000 38.96265 42 GLY A N 1
ATOM 332 C CA . GLY A 1 65 ? -17.13532 7.73036 46.75553 1.000 36.42833 42 GLY A CA 1
ATOM 333 C C . GLY A 1 65 ? -17.34215 6.99989 48.06178 1.000 40.35893 42 GLY A C 1
ATOM 334 O O . GLY A 1 65 ? -18.42828 6.47754 48.33172 1.000 40.79217 42 GLY A O 1
ATOM 335 N N . ASP A 1 66 ? -16.26727 6.89932 48.84833 1.000 43.89584 43 ASP A N 1
ATOM 336 C CA . ASP A 1 66 ? -16.44603 6.63761 50.26972 1.000 38.10922 43 ASP A CA 1
ATOM 337 C C . ASP A 1 66 ? -16.26964 7.96899 50.98728 1.000 42.13701 43 ASP A C 1
ATOM 338 O O . ASP A 1 66 ? -16.50845 9.02761 50.39469 1.000 44.25718 43 ASP A O 1
ATOM 343 N N . ASP A 1 67 ? -15.82386 7.95138 52.23490 1.000 47.12340 44 ASP A N 1
ATOM 344 C CA . ASP A 1 67 ? -15.71783 9.20724 52.96318 1.000 47.71455 44 ASP A CA 1
ATOM 345 C C . ASP A 1 67 ? -14.40616 9.93878 52.69633 1.000 46.11273 44 ASP A C 1
ATOM 346 O O . ASP A 1 67 ? -14.22834 11.04851 53.19854 1.000 44.86498 44 ASP A O 1
ATOM 351 N N . GLU A 1 68 ? -13.50754 9.38568 51.88376 1.000 46.98939 45 GLU A N 1
ATOM 352 C CA . GLU A 1 68 ? -12.22374 10.04433 51.65897 1.000 54.66659 45 GLU A CA 1
ATOM 353 C C . GLU A 1 68 ? -11.87322 10.18764 50.18451 1.000 49.55891 45 GLU A C 1
ATOM 354 O O . GLU A 1 68 ? -11.10611 11.08326 49.81625 1.000 59.78943 45 GLU A O 1
ATOM 360 N N . LYS A 1 69 ? -12.39922 9.32209 49.32905 1.000 45.55140 46 LYS A N 1
ATOM 361 C CA . LYS A 1 69 ? -11.97075 9.31770 47.94100 1.000 42.07697 46 LYS A CA 1
ATOM 362 C C . LYS A 1 69 ? -13.15961 9.29441 47.00040 1.000 42.41135 46 LYS A C 1
ATOM 363 O O . LYS A 1 69 ? -14.26017 8.85988 47.35382 1.000 41.30837 46 LYS A O 1
ATOM 369 N N . THR A 1 70 ? -12.89973 9.75353 45.77991 1.000 43.85455 47 THR A N 1
ATOM 370 C CA . THR A 1 70 ? -13.89774 9.88419 44.73656 1.000 39.35780 47 THR A CA 1
ATOM 371 C C . THR A 1 70 ? -13.37189 9.21780 43.47542 1.000 41.98216 47 THR A C 1
ATOM 372 O O . THR A 1 70 ? -12.22592 9.44306 43.08220 1.000 42.53747 47 THR A O 1
ATOM 376 N N . TYR A 1 71 ? -14.22282 8.42976 42.82286 1.000 38.68677 48 TYR A N 1
ATOM 377 C CA . TYR A 1 71 ? -13.85643 7.71102 41.61384 1.000 39.15748 48 TYR A CA 1
ATOM 378 C C . TYR A 1 71 ? -14.85585 8.00552 40.50551 1.000 42.11041 48 TYR A C 1
ATOM 379 O O . TYR A 1 71 ? -16.07102 8.01919 40.73730 1.000 40.33885 48 TYR A O 1
ATOM 388 N N . VAL A 1 72 ? -14.33887 8.22719 39.29622 1.000 39.49313 49 VAL A N 1
ATOM 389 C CA . VAL A 1 72 ? -15.15690 8.39235 38.09701 1.000 36.89237 49 VAL A CA 1
ATOM 390 C C . VAL A 1 72 ? -14.83760 7.20968 37.19210 1.000 44.88970 49 VAL A C 1
ATOM 391 O O . VAL A 1 72 ? -13.70265 7.07327 36.71516 1.000 42.23673 49 VAL A O 1
ATOM 395 N N . ILE A 1 73 ? -15.82126 6.32716 37.00744 1.000 38.85866 50 ILE A N 1
ATOM 396 C CA . ILE A 1 73 ? -15.64301 5.05080 36.32507 1.000 40.45909 50 ILE A CA 1
ATOM 397 C C . ILE A 1 73 ? -16.26197 5.16159 34.93911 1.000 41.78112 50 ILE A C 1
ATOM 398 O O . ILE A 1 73 ? -17.46912 5.40114 34.81310 1.000 39.09243 50 ILE A O 1
ATOM 403 N N . ASP A 1 74 ? -15.43659 4.98978 33.89487 1.000 37.91832 51 ASP A N 1
ATOM 404 C CA . ASP A 1 74 ? -15.86190 5.18246 32.50553 1.000 42.69472 51 ASP A CA 1
ATOM 405 C C . ASP A 1 74 ? -16.25248 3.83518 31.90545 1.000 45.13550 51 ASP A C 1
ATOM 406 O O . ASP A 1 74 ? -15.39238 3.02048 31.55634 1.000 43.08762 51 ASP A O 1
ATOM 411 N N . LEU A 1 75 ? -17.56381 3.61410 31.77527 1.000 42.99706 52 LEU A N 1
ATOM 412 C CA . LEU A 1 75 ? -18.07112 2.34559 31.27273 1.000 45.23021 52 LEU A CA 1
ATOM 413 C C . LEU A 1 75 ? -17.78644 2.16142 29.79559 1.000 44.47843 52 LEU A C 1
ATOM 414 O O . LEU A 1 75 ? -17.84410 1.03065 29.30100 1.000 53.50100 52 LEU A O 1
ATOM 419 N N . TYR A 1 76 ? -17.46680 3.23653 29.08096 1.000 44.04980 53 TYR A N 1
ATOM 420 C CA . TYR A 1 76 ? -17.11505 3.07734 27.67699 1.000 50.42550 53 TYR A CA 1
ATOM 421 C C . TYR A 1 76 ? -15.72221 2.49001 27.50295 1.000 49.75790 53 TYR A C 1
ATOM 422 O O . TYR A 1 76 ? -15.39597 2.03168 26.40634 1.000 54.83897 53 TYR A O 1
ATOM 431 N N . GLU A 1 77 ? -14.89764 2.49692 28.55271 1.000 48.46859 54 GLU A N 1
ATOM 432 C CA . GLU A 1 77 ? -13.53334 1.99017 28.47984 1.000 54.62506 54 GLU A CA 1
ATOM 433 C C . GLU A 1 77 ? -13.35170 0.66436 29.19935 1.000 55.94580 54 GLU A C 1
ATOM 434 O O . GLU A 1 77 ? -12.24409 0.12384 29.20058 1.000 67.29275 54 GLU A O 1
ATOM 440 N N . ILE A 1 78 ? -14.40399 0.12141 29.79999 1.000 59.59034 55 ILE A N 1
ATOM 441 C CA . ILE A 1 78 ? -14.31834 -1.07417 30.62848 1.000 63.82124 55 ILE A CA 1
ATOM 442 C C . ILE A 1 78 ? -15.33194 -2.07856 30.09033 1.000 65.52169 55 ILE A C 1
ATOM 443 O O . ILE A 1 78 ? -16.54225 -1.82841 30.13237 1.000 65.78430 55 ILE A O 1
ATOM 448 N N . HIS A 1 79 ? -14.84033 -3.20561 29.57100 1.000 72.59267 56 HIS A N 1
ATOM 449 C CA . HIS A 1 79 ? -15.70318 -4.19427 28.93363 1.000 79.51368 56 HIS A CA 1
ATOM 450 C C . HIS A 1 79 ? -16.42925 -5.09620 29.92208 1.000 77.10538 56 HIS A C 1
ATOM 451 O O . HIS A 1 79 ? -17.46823 -5.66449 29.57220 1.000 87.08394 56 HIS A O 1
ATOM 458 N N . ASP A 1 80 ? -15.91763 -5.23583 31.13855 1.000 69.69875 57 ASP A N 1
ATOM 459 C CA . ASP A 1 80 ? -16.47894 -6.13106 32.14157 1.000 69.35136 57 ASP A CA 1
ATOM 460 C C . ASP A 1 80 ? -16.56413 -5.37259 33.45612 1.000 65.36992 57 ASP A C 1
ATOM 461 O O . ASP A 1 80 ? -15.53772 -4.98125 34.02164 1.000 61.00922 57 ASP A O 1
ATOM 466 N N . ILE A 1 81 ? -17.78388 -5.15850 33.93611 1.000 62.64854 58 ILE A N 1
ATOM 467 C CA . ILE A 1 81 ? -17.98726 -4.36387 35.13954 1.000 61.76973 58 ILE A CA 1
ATOM 468 C C . ILE A 1 81 ? -18.45658 -5.25967 36.27154 1.000 60.84673 58 ILE A C 1
ATOM 469 O O . ILE A 1 81 ? -19.16502 -4.80765 37.17850 1.000 58.42807 58 ILE A O 1
ATOM 474 N N . THR A 1 82 ? -18.07779 -6.53623 36.21395 1.000 61.51745 59 THR A N 1
ATOM 475 C CA . THR A 1 82 ? -18.42126 -7.46763 37.28464 1.000 58.36974 59 THR A CA 1
ATOM 476 C C . THR A 1 82 ? -17.99081 -6.99586 38.67035 1.000 56.12958 59 THR A C 1
ATOM 477 O O . THR A 1 82 ? -18.80482 -7.10003 39.60241 1.000 56.80260 59 THR A O 1
ATOM 481 N N . PRO A 1 83 ? -16.77894 -6.46590 38.88246 1.000 51.95144 60 PRO A N 1
ATOM 482 C CA . PRO A 1 83 ? -16.45676 -5.97196 40.23134 1.000 57.29518 60 PRO A CA 1
ATOM 483 C C . PRO A 1 83 ? -17.37484 -4.85387 40.67493 1.000 55.81177 60 PRO A C 1
ATOM 484 O O . PRO A 1 83 ? -17.79500 -4.82466 41.83726 1.000 52.82520 60 PRO A O 1
ATOM 488 N N . LEU A 1 84 ? -17.72336 -3.94883 39.75620 1.000 54.40319 61 LEU A N 1
ATOM 489 C CA . LEU A 1 84 ? -18.63706 -2.86046 40.07805 1.000 50.31978 61 LEU A CA 1
ATOM 490 C C . LEU A 1 84 ? -20.01600 -3.39378 40.44288 1.000 47.50119 61 LEU A C 1
ATOM 491 O O . LEU A 1 84 ? -20.62098 -2.96568 41.43210 1.000 46.02969 61 LEU A O 1
ATOM 496 N N . ARG A 1 85 ? -20.52265 -4.34256 39.65540 1.000 49.32931 62 ARG A N 1
ATOM 497 C CA . ARG A 1 85 ? -21.81372 -4.94904 39.95434 1.000 48.07981 62 ARG A CA 1
ATOM 498 C C . ARG A 1 85 ? -21.78862 -5.63341 41.31096 1.000 52.40892 62 ARG A C 1
ATOM 499 O O . ARG A 1 85 ? -22.71497 -5.47788 42.11676 1.000 55.70502 62 ARG A O 1
ATOM 507 N N . GLU A 1 86 ? -20.72691 -6.39961 41.58001 1.000 55.48267 63 GLU A N 1
ATOM 508 C CA . GLU A 1 86 ? -20.62305 -7.11215 42.84977 1.000 49.17644 63 GLU A CA 1
ATOM 509 C C . GLU A 1 86 ? -20.52866 -6.14295 44.01826 1.000 45.51971 63 GLU A C 1
ATOM 510 O O . GLU A 1 86 ? -21.17295 -6.34652 45.05174 1.000 49.34464 63 GLU A O 1
ATOM 516 N N . LEU A 1 87 ? -19.73500 -5.07880 43.86920 1.000 46.40996 64 LEU A N 1
ATOM 517 C CA . LEU A 1 87 ? -19.55549 -4.12308 44.95761 1.000 49.53622 64 LEU A CA 1
ATOM 518 C C . LEU A 1 87 ? -20.87578 -3.45053 45.32392 1.000 47.41975 64 LEU A C 1
ATOM 519 O O . LEU A 1 87 ? -21.27140 -3.42383 46.49445 1.000 43.72907 64 LEU A O 1
ATOM 524 N N . ILE A 1 88 ? -21.57670 -2.90748 44.32731 1.000 45.94015 65 ILE A N 1
ATOM 525 C CA . ILE A 1 88 ? -22.81658 -2.18483 44.59493 1.000 41.33017 65 ILE A CA 1
ATOM 526 C C . ILE A 1 88 ? -23.88023 -3.10584 45.18708 1.000 43.87981 65 ILE A C 1
ATOM 527 O O . ILE A 1 88 ? -24.67290 -2.68271 46.03704 1.000 45.46527 65 ILE A O 1
ATOM 532 N N . SER A 1 89 ? -23.90664 -4.37762 44.77775 1.000 45.24402 66 SER A N 1
ATOM 533 C CA . SER A 1 89 ? -24.94389 -5.28499 45.26871 1.000 51.72566 66 SER A CA 1
ATOM 534 C C . SER A 1 89 ? -24.86065 -5.51586 46.77134 1.000 48.81839 66 SER A C 1
ATOM 535 O O . SER A 1 89 ? -25.85328 -5.93251 47.37422 1.000 50.05241 66 SER A O 1
ATOM 538 N N . GLU A 1 90 ? -23.71206 -5.24789 47.38991 1.000 45.63165 67 GLU A N 1
ATOM 539 C CA . GLU A 1 90 ? -23.53391 -5.43735 48.82336 1.000 48.45028 67 GLU A CA 1
ATOM 540 C C . GLU A 1 90 ? -23.44412 -4.12407 49.59926 1.000 44.24003 67 GLU A C 1
ATOM 541 O O . GLU A 1 90 ? -23.03628 -4.13479 50.76647 1.000 45.35097 67 GLU A O 1
ATOM 547 N N . LYS A 1 91 ? -23.80731 -2.99552 48.98874 1.000 43.29145 68 LYS A N 1
ATOM 548 C CA . LYS A 1 91 ? -23.64613 -1.68899 49.61915 1.000 41.62710 68 LYS A CA 1
ATOM 549 C C . LYS A 1 91 ? -24.93757 -0.88525 49.56925 1.000 40.13220 68 LYS A C 1
ATOM 550 O O . LYS A 1 91 ? -25.67750 -0.92175 48.57858 1.000 34.82048 68 LYS A O 1
ATOM 556 N N . GLY A 1 92 ? -25.18288 -0.12325 50.63126 1.000 42.78582 69 GLY A N 1
ATOM 557 C CA . GLY A 1 92 ? -26.14445 0.95753 50.53980 1.000 41.81841 69 GLY A CA 1
ATOM 558 C C . GLY A 1 92 ? -25.52609 2.12722 49.79325 1.000 42.67091 69 GLY A C 1
ATOM 559 O O . GLY A 1 92 ? -24.35446 2.46376 49.98417 1.000 38.55162 69 GLY A O 1
ATOM 560 N N . VAL A 1 93 ? -26.32497 2.74010 48.91202 1.000 36.20776 70 VAL A N 1
ATOM 561 C CA . VAL A 1 93 ? -25.85166 3.86421 48.11129 1.000 34.64741 70 VAL A CA 1
ATOM 562 C C . VAL A 1 93 ? -26.62446 5.11882 48.48827 1.000 38.98977 70 VAL A C 1
ATOM 563 O O . VAL A 1 93 ? -27.80808 5.07356 48.85452 1.000 33.33114 70 VAL A O 1
ATOM 567 N N . ILE A 1 94 ? -25.92635 6.25084 48.38499 1.000 35.81888 71 ILE A N 1
ATOM 568 C CA . ILE A 1 94 ? -26.41981 7.57585 48.73814 1.000 35.62099 71 ILE A CA 1
ATOM 569 C C . ILE A 1 94 ? -26.36573 8.44403 47.48859 1.000 39.91968 71 ILE A C 1
ATOM 570 O O . ILE A 1 94 ? -25.28793 8.63147 46.90237 1.000 35.89035 71 ILE A O 1
ATOM 575 N N . GLY A 1 95 ? -27.51236 8.99310 47.09355 1.000 35.36007 72 GLY A N 1
ATOM 576 C CA . GLY A 1 95 ? -27.55343 9.80592 45.89323 1.000 32.51385 72 GLY A CA 1
ATOM 577 C C . GLY A 1 95 ? -28.79335 10.67044 45.86859 1.000 37.63573 72 GLY A C 1
ATOM 578 O O . GLY A 1 95 ? -29.62220 10.63397 46.78103 1.000 34.26658 72 GLY A O 1
ATOM 579 N N . HIS A 1 96 ? -28.92112 11.44491 44.79479 1.000 34.33266 73 HIS A N 1
ATOM 580 C CA . HIS A 1 96 ? -30.02079 12.38452 44.63742 1.000 38.79742 73 HIS A CA 1
ATOM 581 C C . HIS A 1 96 ? -30.97676 11.89938 43.55256 1.000 37.13668 73 HIS A C 1
ATOM 582 O O . HIS A 1 96 ? -30.57881 11.74981 42.39162 1.000 33.34215 73 HIS A O 1
ATOM 589 N N . ASN A 1 97 ? -32.24460 11.70639 43.92378 1.000 31.90890 74 ASN A N 1
ATOM 590 C CA . ASN A 1 97 ? -33.25925 11.17273 43.00918 1.000 36.06621 74 ASN A CA 1
ATOM 591 C C . ASN A 1 97 ? -32.80355 9.83962 42.41399 1.000 36.09265 74 ASN A C 1
ATOM 592 O O . ASN A 1 97 ? -32.65408 9.67928 41.20178 1.000 34.02944 74 ASN A O 1
ATOM 597 N N . LEU A 1 98 ? -32.58180 8.88128 43.30910 1.000 34.43142 75 LEU A N 1
ATOM 598 C CA . LEU A 1 98 ? -31.97016 7.61281 42.93670 1.000 38.83925 75 LEU A CA 1
ATOM 599 C C . LEU A 1 98 ? -32.85109 6.77176 42.01991 1.000 41.47828 75 LEU A C 1
ATOM 600 O O . LEU A 1 98 ? -32.33260 5.86940 41.35340 1.000 37.73598 75 LEU A O 1
ATOM 605 N N . LYS A 1 99 ? -34.16096 7.03953 41.97240 1.000 34.51314 76 LYS A N 1
ATOM 606 C CA . LYS A 1 99 ? -35.03733 6.25510 41.11168 1.000 36.35677 76 LYS A CA 1
ATOM 607 C C . LYS A 1 99 ? -34.48376 6.18214 39.69459 1.000 40.30698 76 LYS A C 1
ATOM 608 O O . LYS A 1 99 ? -34.49344 5.11699 39.06427 1.000 36.09833 76 LYS A O 1
ATOM 614 N N . PHE A 1 100 ? -33.98335 7.30412 39.18057 1.000 40.00878 77 PHE A N 1
ATOM 615 C CA . PHE A 1 100 ? -33.50007 7.30621 37.80868 1.000 37.66242 77 PHE A CA 1
ATOM 616 C C . PHE A 1 100 ? -32.19127 6.54261 37.68159 1.000 36.94237 77 PHE A C 1
ATOM 617 O O . PHE A 1 100 ? -32.01121 5.79124 36.71438 1.000 39.16020 77 PHE A O 1
ATOM 625 N N . ASP A 1 101 ? -31.29150 6.67300 38.66813 1.000 30.62573 78 ASP A N 1
ATOM 626 C CA . ASP A 1 101 ? -30.07652 5.86173 38.65923 1.000 40.20218 78 ASP A CA 1
ATOM 627 C C . ASP A 1 101 ? -30.41078 4.38156 38.74169 1.000 38.73145 78 ASP A C 1
ATOM 628 O O . ASP A 1 101 ? -29.77331 3.56141 38.07690 1.000 38.42666 78 ASP A O 1
ATOM 633 N N . LEU A 1 102 ? -31.42560 4.02296 39.53597 1.000 38.79312 79 LEU A N 1
ATOM 634 C CA . LEU A 1 102 ? -31.81521 2.62126 39.63733 1.000 37.68265 79 LEU A CA 1
ATOM 635 C C . LEU A 1 102 ? -32.25173 2.07458 38.28238 1.000 37.15631 79 LEU A C 1
ATOM 636 O O . LEU A 1 102 ? -31.91301 0.93940 37.92805 1.000 39.17298 79 LEU A O 1
ATOM 641 N N . HIS A 1 103 ? -32.99724 2.87152 37.50913 1.000 32.93140 80 HIS A N 1
ATOM 642 C CA . HIS A 1 103 ? -33.42155 2.43561 36.18107 1.000 39.39980 80 HIS A CA 1
ATOM 643 C C . HIS A 1 103 ? -32.21275 2.16905 35.29510 1.000 41.48643 80 HIS A C 1
ATOM 644 O O . HIS A 1 103 ? -32.13909 1.13450 34.62667 1.000 41.01955 80 HIS A O 1
ATOM 651 N N . TYR A 1 104 ? -31.24664 3.09748 35.27728 1.000 37.31393 81 TYR A N 1
ATOM 652 C CA . TYR A 1 104 ? -30.07961 2.90081 34.42371 1.000 38.69224 81 TYR A CA 1
ATOM 653 C C . TYR A 1 104 ? -29.23447 1.73020 34.90254 1.000 39.88044 81 TYR A C 1
ATOM 654 O O . TYR A 1 104 ? -28.75669 0.93107 34.09030 1.000 41.01043 81 TYR A O 1
ATOM 663 N N . LEU A 1 105 ? -29.08738 1.57998 36.21644 1.000 37.36611 82 LEU A N 1
ATOM 664 C CA . LEU A 1 105 ? -28.28941 0.48332 36.75118 1.000 38.54476 82 LEU A CA 1
ATOM 665 C C . LEU A 1 105 ? -28.92657 -0.86983 36.45444 1.000 41.82153 82 LEU A C 1
ATOM 666 O O . LEU A 1 105 ? -28.22090 -1.85177 36.18303 1.000 40.95657 82 LEU A O 1
ATOM 671 N N . MET A 1 106 ? -30.25903 -0.94548 36.49116 1.000 42.95556 83 MET A N 1
ATOM 672 C CA . MET A 1 106 ? -30.90590 -2.21303 36.18777 1.000 42.34019 83 MET A CA 1
ATOM 673 C C . MET A 1 106 ? -30.66093 -2.62455 34.74147 1.000 44.73980 83 MET A C 1
ATOM 674 O O . MET A 1 106 ? -30.60297 -3.82149 34.44807 1.000 46.87727 83 MET A O 1
ATOM 679 N N . ASN A 1 107 ? -30.44508 -1.65726 33.83779 1.000 46.45119 84 ASN A N 1
ATOM 680 C CA . ASN A 1 107 ? -30.04483 -1.99329 32.47077 1.000 45.24817 84 ASN A CA 1
ATOM 681 C C . ASN A 1 107 ? -28.71260 -2.72330 32.42788 1.000 49.69655 84 ASN A C 1
ATOM 682 O O . ASN A 1 107 ? -28.39250 -3.35234 31.41579 1.000 47.72931 84 ASN A O 1
ATOM 687 N N . TYR A 1 108 ? -27.91755 -2.64035 33.49025 1.000 48.12333 85 TYR A N 1
ATOM 688 C CA . TYR A 1 108 ? -26.65553 -3.36213 33.56573 1.000 45.73595 85 TYR A CA 1
ATOM 689 C C . TYR A 1 108 ? -26.69525 -4.44585 34.63189 1.000 52.21433 85 TYR A C 1
ATOM 690 O O . TYR A 1 108 ? -25.64453 -4.85832 35.12980 1.000 52.71349 85 TYR A O 1
ATOM 699 N N . GLN A 1 109 ? -27.89802 -4.89073 35.00610 1.000 49.24525 86 GLN A N 1
ATOM 700 C CA . GLN A 1 109 ? -28.07981 -5.92438 36.01842 1.000 50.76039 86 GLN A CA 1
ATOM 701 C C . GLN A 1 109 ? -27.37304 -5.53586 37.31458 1.000 56.49236 86 GLN A C 1
ATOM 702 O O . GLN A 1 109 ? -26.76185 -6.36565 37.99095 1.000 55.68327 86 GLN A O 1
ATOM 708 N N . ILE A 1 110 ? -27.46257 -4.25306 37.66729 1.000 50.18159 87 ILE A N 1
ATOM 709 C CA . ILE A 1 110 ? -26.86605 -3.72850 38.88825 1.000 48.12610 87 ILE A CA 1
ATOM 710 C C . ILE A 1 110 ? -27.98153 -3.22995 39.78719 1.000 49.47644 87 ILE A C 1
ATOM 711 O O . ILE A 1 110 ? -28.84997 -2.47015 39.34455 1.000 51.20071 87 ILE A O 1
ATOM 716 N N . GLU A 1 111 ? -27.96343 -3.66819 41.03735 1.000 48.99988 88 GLU A N 1
ATOM 717 C CA . GLU A 1 111 ? -28.95440 -3.24551 42.01119 1.000 52.02789 88 GLU A CA 1
ATOM 718 C C . GLU A 1 111 ? -28.27710 -3.07366 43.36312 1.000 54.04554 88 GLU A C 1
ATOM 719 O O . GLU A 1 111 ? -27.60645 -3.99711 43.84009 1.000 48.35260 88 GLU A O 1
ATOM 725 N N . PRO A 1 112 ? -28.39246 -1.90768 43.99062 1.000 45.10177 89 PRO A N 1
ATOM 726 C CA . PRO A 1 112 ? -27.77929 -1.71822 45.30794 1.000 47.64833 89 PRO A CA 1
ATOM 727 C C . PRO A 1 112 ? -28.54615 -2.44675 46.40331 1.000 43.76856 89 PRO A C 1
ATOM 728 O O . PRO A 1 112 ? -29.74067 -2.73062 46.29677 1.000 49.55537 89 PRO A O 1
ATOM 732 N N . LEU A 1 113 ? -27.82869 -2.72154 47.48985 1.000 45.40358 90 LEU A N 1
ATOM 733 C CA . LEU A 1 113 ? -28.43289 -3.37437 48.64488 1.000 45.83112 90 LEU A CA 1
ATOM 734 C C . LEU A 1 113 ? -29.45561 -2.47163 49.32835 1.000 44.30993 90 LEU A C 1
ATOM 735 O O . LEU A 1 113 ? -30.49122 -2.94981 49.80663 1.000 42.31796 90 LEU A O 1
ATOM 740 N N . ALA A 1 114 ? -29.17315 -1.17341 49.40747 1.000 38.41137 91 ALA A N 1
ATOM 741 C CA . ALA A 1 114 ? -30.06359 -0.22527 50.06206 1.000 36.15130 91 ALA A CA 1
ATOM 742 C C . ALA A 1 114 ? -29.83975 1.15939 49.46701 1.000 39.05216 91 ALA A C 1
ATOM 743 O O . ALA A 1 114 ? -28.85723 1.40595 48.76075 1.000 37.16256 91 ALA A O 1
ATOM 745 N N . THR A 1 115 ? -30.76484 2.06899 49.77009 1.000 35.24097 92 THR A N 1
ATOM 746 C CA . THR A 1 115 ? -30.78612 3.39354 49.16696 1.000 38.00925 92 THR A CA 1
ATOM 747 C C . THR A 1 115 ? -31.06652 4.45573 50.22222 1.000 35.24022 92 THR A C 1
ATOM 748 O O . THR A 1 115 ? -31.94115 4.28403 51.07666 1.000 37.83815 92 THR A O 1
ATOM 752 N N . PHE A 1 116 ? -30.31003 5.54774 50.15014 1.000 31.78958 93 PHE A N 1
ATOM 753 C CA . PHE A 1 116 ? -30.58212 6.78354 50.87024 1.000 36.27969 93 PHE A CA 1
ATOM 754 C C . PHE A 1 116 ? -30.61530 7.89036 49.82678 1.000 36.28059 93 PHE A C 1
ATOM 755 O O . PHE A 1 116 ? -29.64527 8.06834 49.08684 1.000 36.94655 93 PHE A O 1
ATOM 763 N N . ASP A 1 117 ? -31.73633 8.59918 49.74046 1.000 32.27839 94 ASP A N 1
ATOM 764 C CA . ASP A 1 117 ? -32.01204 9.54430 48.66078 1.000 32.27041 94 ASP A CA 1
ATOM 765 C C . ASP A 1 117 ? -32.08874 10.95260 49.23662 1.000 33.64493 94 ASP A C 1
ATOM 766 O O . ASP A 1 117 ? -33.01484 11.26640 49.99363 1.000 37.34979 94 ASP A O 1
ATOM 771 N N . THR A 1 118 ? -31.13978 11.81569 48.85491 1.000 31.35832 95 THR A N 1
ATOM 772 C CA . THR A 1 118 ? -31.13103 13.17515 49.39350 1.000 30.07239 95 THR A CA 1
ATOM 773 C C . THR A 1 118 ? -32.32809 13.98535 48.90869 1.000 34.14433 95 THR A C 1
ATOM 774 O O . THR A 1 118 ? -32.72643 14.95879 49.56403 1.000 33.96513 95 THR A O 1
ATOM 778 N N . MET A 1 119 ? -32.89387 13.63496 47.75203 1.000 30.83905 96 MET A N 1
ATOM 779 C CA . MET A 1 119 ? -34.11555 14.30788 47.31612 1.000 35.29196 96 MET A CA 1
ATOM 780 C C . MET A 1 119 ? -35.29214 13.95611 48.22204 1.000 33.37577 96 MET A C 1
ATOM 781 O O . MET A 1 119 ? -36.01706 14.84568 48.68870 1.000 34.19290 96 MET A O 1
ATOM 786 N N . ILE A 1 120 ? -35.48263 12.66014 48.50018 1.000 29.30992 97 ILE A N 1
ATOM 787 C CA . ILE A 1 120 ? -36.51730 12.25311 49.44860 1.000 33.95474 97 ILE A CA 1
ATOM 788 C C . ILE A 1 120 ? -36.28397 12.91411 50.80090 1.000 37.26642 97 ILE A C 1
ATOM 789 O O . ILE A 1 120 ? -37.22726 13.38995 51.45289 1.000 35.08781 97 ILE A O 1
ATOM 794 N N . ALA A 1 121 ? -35.01898 12.98586 51.22720 1.000 38.36450 98 ALA A N 1
ATOM 795 C CA . ALA A 1 121 ? -34.69298 13.66847 52.47638 1.000 36.88864 98 ALA A CA 1
ATOM 796 C C . ALA A 1 121 ? -35.20303 15.10549 52.47056 1.000 36.66950 98 ALA A C 1
ATOM 797 O O . ALA A 1 121 ? -35.82167 15.56141 53.43670 1.000 35.44463 98 ALA A O 1
ATOM 799 N N . SER A 1 122 ? -34.96801 15.83486 51.38097 1.000 36.57156 99 SER A N 1
ATOM 800 C CA . SER A 1 122 ? -35.40495 17.22471 51.36928 1.000 38.21438 99 SER A CA 1
ATOM 801 C C . SER A 1 122 ? -36.93080 17.33700 51.39441 1.000 36.65635 99 SER A C 1
ATOM 802 O O . SER A 1 122 ? -37.45804 18.28387 51.98159 1.000 40.87330 99 SER A O 1
ATOM 805 N N . PHE A 1 123 ? -37.65543 16.37991 50.80206 1.000 35.56313 100 PHE A N 1
ATOM 806 C CA . PHE A 1 123 ? -39.11077 16.37413 50.93737 1.000 36.81937 100 PHE A CA 1
ATOM 807 C C . PHE A 1 123 ? -39.51475 16.20606 52.39448 1.000 38.60869 100 PHE A C 1
ATOM 808 O O . PHE A 1 123 ? -40.34000 16.96295 52.91387 1.000 38.20173 100 PHE A O 1
ATOM 816 N N . LEU A 1 124 ? -38.91759 15.22789 53.07720 1.000 38.99756 101 LEU A N 1
ATOM 817 C CA . LEU A 1 124 ? -39.27450 14.94115 54.45864 1.000 36.41285 101 LEU A CA 1
ATOM 818 C C . LEU A 1 124 ? -38.90477 16.07474 55.39577 1.000 41.80667 101 LEU A C 1
ATOM 819 O O . LEU A 1 124 ? -39.51484 16.20561 56.46102 1.000 41.26733 101 LEU A O 1
ATOM 824 N N . LEU A 1 125 ? -37.94138 16.91115 55.02006 1.000 38.06261 102 LEU A N 1
ATOM 825 C CA . LEU A 1 125 ? -37.49754 17.98188 55.89483 1.000 41.23309 102 LEU A CA 1
ATOM 826 C C . LEU A 1 125 ? -38.18858 19.30070 55.59980 1.000 38.38684 102 LEU A C 1
ATOM 827 O O . LEU A 1 125 ? -37.92891 20.28385 56.29460 1.000 40.77420 102 LEU A O 1
ATOM 832 N N . GLY A 1 126 ? -39.03558 19.35763 54.57455 1.000 44.21174 103 GLY A N 1
ATOM 833 C CA . GLY A 1 126 ? -39.91793 20.49461 54.39539 1.000 41.11653 103 GLY A CA 1
ATOM 834 C C . GLY A 1 126 ? -39.39273 21.61358 53.52601 1.000 45.32075 103 GLY A C 1
ATOM 835 O O . GLY A 1 126 ? -39.98055 22.69951 53.52909 1.000 45.77255 103 GLY A O 1
ATOM 836 N N . TYR A 1 127 ? -38.34618 21.37620 52.73902 1.000 50.42052 104 TYR A N 1
ATOM 837 C CA . TYR A 1 127 ? -37.89696 22.37968 51.78545 1.000 46.87583 104 TYR A CA 1
ATOM 838 C C . TYR A 1 127 ? -38.96938 22.63323 50.72643 1.000 47.65448 104 TYR A C 1
ATOM 839 O O . TYR A 1 127 ? -39.83692 21.79813 50.46913 1.000 53.36872 104 TYR A O 1
ATOM 848 N N . GLU A 1 128 ? -38.88591 23.80234 50.08974 1.000 52.55211 105 GLU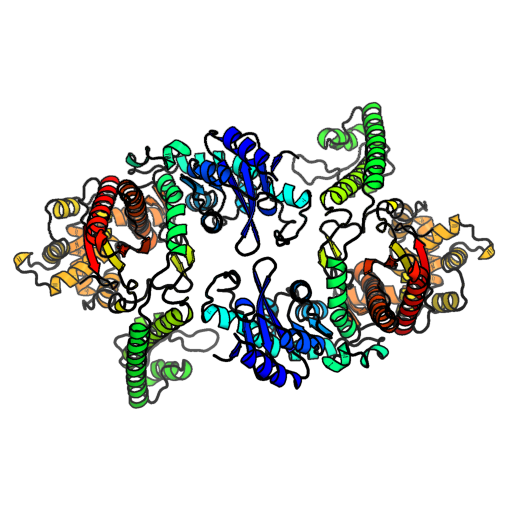 A N 1
ATOM 849 C CA . GLU A 1 128 ? -39.80952 24.14630 49.01475 1.000 60.89535 105 GLU A CA 1
ATOM 850 C C . GLU A 1 128 ? -39.29271 23.77205 47.63518 1.000 56.86958 105 GLU A C 1
ATOM 851 O O . GLU A 1 128 ? -40.09595 23.56040 46.71725 1.000 54.46145 105 GLU A O 1
ATOM 857 N N . ARG A 1 129 ? -37.97809 23.65428 47.48540 1.000 49.25860 106 ARG A N 1
ATOM 858 C CA . ARG A 1 129 ? -37.33818 23.15603 46.28143 1.000 53.13560 106 ARG A CA 1
ATOM 859 C C . ARG A 1 129 ? -36.45277 21.98379 46.67170 1.000 51.34961 106 ARG A C 1
ATOM 860 O O . ARG A 1 129 ? -35.87911 21.95968 47.76452 1.000 49.78238 106 ARG A O 1
ATOM 868 N N . HIS A 1 130 ? -36.34335 21.00897 45.77469 1.000 51.16283 107 HIS A N 1
ATOM 869 C CA . HIS A 1 130 ? -35.68304 19.75268 46.10598 1.000 49.64913 107 HIS A CA 1
ATOM 870 C C . HIS A 1 130 ? -34.55603 19.39425 45.14262 1.000 47.88928 107 HIS A C 1
ATOM 871 O O . HIS A 1 130 ? -34.06064 18.26111 45.17809 1.000 52.68582 107 HIS A O 1
ATOM 878 N N . SER A 1 131 ? -34.14317 20.31648 44.28421 1.000 46.25377 108 SER A N 1
ATOM 879 C CA . SER A 1 131 ? -32.98882 20.07439 43.43701 1.000 43.40029 108 SER A CA 1
ATOM 880 C C . SER A 1 131 ? -31.72107 19.96132 44.27392 1.000 45.95977 108 SER A C 1
ATOM 881 O O . SER A 1 131 ? -31.62213 20.48976 45.38519 1.000 42.50831 108 SER A O 1
ATOM 884 N N . LEU A 1 132 ? -30.72774 19.27510 43.70680 1.000 43.71899 109 LEU A N 1
ATOM 885 C CA . LEU A 1 132 ? -29.41514 19.22946 44.33746 1.000 46.27371 109 LEU A CA 1
ATOM 886 C C . LEU A 1 132 ? -28.82771 20.63375 44.48012 1.000 50.98246 109 LEU A C 1
ATOM 887 O O . LEU A 1 132 ? -28.12878 20.91999 45.46077 1.000 53.26306 109 LEU A O 1
ATOM 892 N N . ASN A 1 133 ? -29.11755 21.52853 43.52906 1.000 51.55119 110 ASN A N 1
ATOM 893 C CA . ASN A 1 133 ? -28.66599 22.91356 43.65259 1.000 54.82215 110 ASN A CA 1
ATOM 894 C C . ASN A 1 133 ? -29.29831 23.60047 44.85774 1.000 54.36763 110 ASN A C 1
ATOM 895 O O . ASN A 1 133 ? -28.62156 24.33343 45.58971 1.000 50.36761 110 ASN A O 1
ATOM 900 N N . HIS A 1 134 ? -30.59876 23.38251 45.08092 1.000 53.93390 111 HIS A N 1
ATOM 901 C CA . HIS A 1 134 ? -31.24550 23.99954 46.23539 1.000 56.66520 111 HIS A CA 1
ATOM 902 C C . HIS A 1 134 ? -30.65193 23.48277 47.53764 1.000 54.44179 111 HIS A C 1
ATOM 903 O O . HIS A 1 134 ? -30.43569 24.25531 48.47858 1.000 60.68499 111 HIS A O 1
ATOM 910 N N . LEU A 1 135 ? -30.32751 22.18979 47.58906 1.000 47.78477 112 LEU A N 1
ATOM 911 C CA . LEU A 1 135 ? -29.80306 21.61019 48.81910 1.000 43.26218 112 LEU A CA 1
ATOM 912 C C . LEU A 1 135 ? -28.41040 22.14004 49.11586 1.000 53.74540 112 LEU A C 1
ATOM 913 O O . LEU A 1 135 ? -28.10200 22.48755 50.26253 1.000 56.62687 112 LEU A O 1
ATOM 918 N N . VAL A 1 136 ? -27.56432 22.23457 48.09125 1.000 44.76437 113 VAL A N 1
ATOM 919 C CA . VAL A 1 136 ? -26.22860 22.77950 48.29340 1.000 51.08380 113 VAL A CA 1
ATOM 920 C C . VAL A 1 136 ? -26.31475 24.24282 48.70723 1.000 62.05018 113 VAL A C 1
ATOM 921 O O . VAL A 1 136 ? -25.60316 24.69036 49.61601 1.000 62.26141 113 VAL A O 1
ATOM 925 N N . GLY A 1 137 ? -27.21425 25.00299 48.07380 1.000 55.71147 114 GLY A N 1
ATOM 926 C CA . GLY A 1 137 ? -27.36862 26.40142 48.43006 1.000 57.56885 114 GLY A CA 1
ATOM 927 C C . GLY A 1 137 ? -27.77522 26.61452 49.87231 1.000 58.09760 114 GLY A C 1
ATOM 928 O O . GLY A 1 137 ? -27.33689 27.57676 50.50849 1.000 65.54689 114 GLY A O 1
ATOM 929 N N . ASN A 1 138 ? -28.58138 25.71000 50.42018 1.000 57.17741 115 ASN A N 1
ATOM 930 C CA . ASN A 1 138 ? -29.14440 25.91171 51.74979 1.000 64.89561 115 ASN A CA 1
ATOM 931 C C . ASN A 1 138 ? -28.30427 25.29791 52.86102 1.000 60.43374 115 ASN A C 1
ATOM 932 O O . ASN A 1 138 ? -28.30484 25.81081 53.98519 1.000 55.19327 115 ASN A O 1
ATOM 937 N N . LEU A 1 139 ? -27.54811 24.24195 52.56912 1.000 61.59769 116 LEU A N 1
ATOM 938 C CA . LEU A 1 139 ? -26.81452 23.53341 53.60275 1.000 57.56451 116 LEU A CA 1
ATOM 939 C C . LEU A 1 139 ? -25.30878 23.70192 53.50784 1.000 63.41482 116 LEU A C 1
ATOM 940 O O . LEU A 1 139 ? -24.62280 23.52653 54.52009 1.000 64.48933 116 LEU A O 1
ATOM 945 N N . LEU A 1 140 ? -24.78374 24.07816 52.34332 1.000 54.24646 117 LEU A N 1
ATOM 946 C CA . LEU A 1 140 ? -23.35535 24.28530 52.18236 1.000 63.02497 117 LEU A CA 1
ATOM 947 C C . LEU A 1 140 ? -22.98887 25.72845 51.87206 1.000 69.73037 117 LEU A C 1
ATOM 948 O O . LEU A 1 140 ? -21.79688 26.06025 51.88034 1.000 70.03802 117 LEU A O 1
ATOM 953 N N . GLY A 1 141 ? -23.96744 26.58941 51.60335 1.000 66.37400 118 GLY A N 1
ATOM 954 C CA . GLY A 1 141 ? -23.70276 28.00736 51.48679 1.000 68.53158 118 GLY A CA 1
ATOM 955 C C . GLY A 1 141 ? -23.05707 28.44306 50.19319 1.000 74.22496 118 GLY A C 1
ATOM 956 O O . GLY A 1 141 ? -22.32391 29.43703 50.18370 1.000 81.82121 118 GLY A O 1
ATOM 957 N N . TYR A 1 142 ? -23.30571 27.73565 49.09417 1.000 67.56387 119 TYR A N 1
ATOM 958 C CA . TYR A 1 142 ? -22.81732 28.18981 47.79877 1.000 72.20020 119 TYR A CA 1
ATOM 959 C C . TYR A 1 142 ? -23.70381 27.60560 46.70975 1.000 63.49480 119 TYR A C 1
ATOM 960 O O . TYR A 1 142 ? -24.50962 26.70582 46.95276 1.000 67.33830 119 TYR A O 1
ATOM 969 N N . THR A 1 143 ? -23.56779 28.16123 45.50885 1.000 63.37673 120 THR A N 1
ATOM 970 C CA . THR A 1 143 ? -24.33827 27.72377 44.35289 1.000 60.45399 120 THR A CA 1
ATOM 971 C C . THR A 1 143 ? -23.56613 26.66187 43.57733 1.000 67.60504 120 THR A C 1
ATOM 972 O O . THR A 1 143 ? -22.35607 26.78326 43.36346 1.000 64.73087 120 THR A O 1
ATOM 976 N N . LEU A 1 144 ? -24.27326 25.61615 43.16500 1.000 59.95173 121 LEU A N 1
ATOM 977 C CA . LEU A 1 144 ? -23.66000 24.53174 42.41755 1.000 63.26256 121 LEU A CA 1
ATOM 978 C C . LEU A 1 144 ? -23.43482 24.93807 40.96484 1.000 62.78015 121 LEU A C 1
ATOM 979 O O . LEU A 1 144 ? -24.28892 25.57790 40.34440 1.000 63.25012 121 LEU A O 1
ATOM 984 N N . ASP A 1 145 ? -22.27185 24.56924 40.42797 1.000 62.29357 122 ASP A N 1
ATOM 985 C CA . ASP A 1 145 ? -21.97969 24.80119 39.01821 1.000 63.32742 122 ASP A CA 1
ATOM 986 C C . ASP A 1 145 ? -22.84220 23.89465 38.15293 1.000 62.35520 122 ASP A C 1
ATOM 987 O O . ASP A 1 145 ? -22.93392 22.69012 38.40175 1.000 66.87875 122 ASP A O 1
ATOM 992 N N . LYS A 1 146 ? -23.46557 24.46909 37.12433 1.000 67.74027 123 LYS A N 1
ATOM 993 C CA . LYS A 1 146 ? -24.21407 23.69215 36.14130 1.000 68.92359 123 LYS A CA 1
ATOM 994 C C . LYS A 1 146 ? -23.71872 23.92370 34.71574 1.000 63.51309 123 LYS A C 1
ATOM 995 O O . LYS A 1 146 ? -24.43890 23.62781 33.76254 1.000 65.03164 123 LYS A O 1
ATOM 1001 N N . SER A 1 147 ? -22.50656 24.45238 34.54101 1.000 68.08316 124 SER A N 1
ATOM 1002 C CA . SER A 1 147 ? -22.02350 24.73533 33.19043 1.000 60.97126 124 SER A CA 1
ATOM 1003 C C . SER A 1 147 ? -22.02411 23.49884 32.29467 1.000 55.52090 124 SER A C 1
ATOM 1004 O O . SER A 1 147 ? -22.23459 23.61594 31.08331 1.000 61.72246 124 SER A O 1
ATOM 1007 N N . TYR A 1 148 ? -21.81488 22.31045 32.85700 1.000 49.54694 125 TYR A N 1
ATOM 1008 C CA . TYR A 1 148 ? -21.71049 21.09891 32.05444 1.000 55.11169 125 TYR A CA 1
ATOM 1009 C C . TYR A 1 148 ? -22.88375 20.14254 32.24900 1.000 59.74177 125 TYR A C 1
ATOM 1010 O O . TYR A 1 148 ? -22.75280 18.95368 31.93181 1.000 56.12166 125 TYR A O 1
ATOM 1019 N N . GLN A 1 149 ? -24.03888 20.62872 32.73179 1.000 59.11928 126 GLN A N 1
ATOM 1020 C CA . GLN A 1 149 ? -25.16934 19.71786 32.92810 1.000 65.36893 126 GLN A CA 1
ATOM 1021 C C . GLN A 1 149 ? -25.65435 19.13685 31.60695 1.000 54.12531 126 GLN A C 1
ATOM 1022 O O . GLN A 1 149 ? -25.97735 17.94690 31.53281 1.000 55.62704 126 GLN A O 1
ATOM 1028 N N . LEU A 1 150 ? -25.67179 19.93656 30.54197 1.000 56.51460 127 LEU A N 1
ATOM 1029 C CA . LEU A 1 150 ? -26.16771 19.45987 29.25902 1.000 56.85735 127 LEU A CA 1
ATOM 1030 C C . LEU A 1 150 ? -25.05872 18.96296 28.34849 1.000 55.57375 127 LEU A C 1
ATOM 1031 O O . LEU A 1 150 ? -25.25442 18.90365 27.13190 1.000 66.07111 127 LEU A O 1
ATOM 1036 N N . SER A 1 151 ? -23.90661 18.59047 28.89408 1.000 52.69301 128 SER A N 1
ATOM 1037 C CA . SER A 1 151 ? -22.85260 18.22462 27.96769 1.000 59.32140 128 SER A CA 1
ATOM 1038 C C . SER A 1 151 ? -23.12521 16.82120 27.42183 1.000 58.82241 128 SER A C 1
ATOM 1039 O O . SER A 1 151 ? -23.99194 16.09247 27.91497 1.000 53.47367 128 SER A O 1
ATOM 1042 N N . ASP A 1 152 ? -22.39545 16.45763 26.36724 1.000 66.00786 129 ASP A N 1
ATOM 1043 C CA . ASP A 1 152 ? -22.61005 15.19072 25.66532 1.000 63.04259 129 ASP A CA 1
ATOM 1044 C C . ASP A 1 152 ? -21.82935 14.08467 26.36320 1.000 56.53023 129 ASP A C 1
ATOM 1045 O O . ASP A 1 152 ? -20.61746 13.94827 26.16706 1.000 52.03063 129 ASP A O 1
ATOM 1050 N N . TRP A 1 153 ? -22.52603 13.28689 27.17826 1.000 47.69163 130 TRP A N 1
ATOM 1051 C CA . TRP A 1 153 ? -21.93667 12.08748 27.76465 1.000 49.73638 130 TRP A CA 1
ATOM 1052 C C . TRP A 1 153 ? -21.83507 10.92224 26.78999 1.000 40.88879 130 TRP A C 1
ATOM 1053 O O . TRP A 1 153 ? -21.28865 9.87940 27.15561 1.000 42.16677 130 TRP A O 1
ATOM 1064 N N . GLY A 1 154 ? -22.33001 11.06552 25.56907 1.000 45.61207 131 GLY A N 1
ATOM 1065 C CA . GLY A 1 154 ? -22.11551 10.06369 24.55491 1.000 45.92776 131 GLY A CA 1
ATOM 1066 C C . GLY A 1 154 ? -20.98312 10.36292 23.59769 1.000 48.00089 131 GLY A C 1
ATOM 1067 O O . GLY A 1 154 ? -20.76920 9.58659 22.66332 1.000 50.16583 131 GLY A O 1
ATOM 1068 N N . ALA A 1 155 ? -20.25766 11.46496 23.79962 1.000 49.73930 132 ALA A N 1
ATOM 1069 C CA . ALA A 1 155 ? -19.17065 11.84418 22.90651 1.000 49.59529 132 ALA A CA 1
ATOM 1070 C C . ALA A 1 155 ? -17.98788 10.88250 23.02040 1.000 44.11944 132 ALA A C 1
ATOM 1071 O O . ALA A 1 155 ? -17.72888 10.31802 24.09168 1.000 40.82939 132 ALA A O 1
ATOM 1073 N N . PRO A 1 156 ? -17.23515 10.70456 21.93000 1.000 43.89536 133 PRO A N 1
ATOM 1074 C CA . PRO A 1 156 ? -16.08118 9.79127 21.97929 1.000 36.57475 133 PRO A CA 1
ATOM 1075 C C . PRO A 1 156 ? -15.06727 10.14953 23.05589 1.000 39.55731 133 PRO A C 1
ATOM 1076 O O . PRO A 1 156 ? -14.53666 9.25301 23.72029 1.000 43.07254 133 PRO A O 1
ATOM 1080 N N . VAL A 1 157 ? -14.78484 11.43441 23.25356 1.000 42.15888 134 VAL A N 1
ATOM 1081 C CA . VAL A 1 157 ? -13.75523 11.88476 24.18405 1.000 39.74061 134 VAL A CA 1
ATOM 1082 C C . VAL A 1 157 ? -14.36818 12.90505 25.13603 1.000 43.58071 134 VAL A C 1
ATOM 1083 O O . VAL A 1 157 ? -14.84724 13.95642 24.69559 1.000 47.10830 134 VAL A O 1
ATOM 1087 N N . LEU A 1 158 ? -14.33805 12.60714 26.43302 1.000 40.43443 135 LEU A N 1
ATOM 1088 C CA . LEU A 1 158 ? -14.75704 13.56758 27.44452 1.000 39.61144 135 LEU A CA 1
ATOM 1089 C C . LEU A 1 158 ? -13.57523 14.43631 27.85402 1.000 45.75851 135 LEU A C 1
ATOM 1090 O O . LEU A 1 158 ? -12.43105 13.98035 27.88406 1.000 44.72852 135 LEU A O 1
ATOM 1095 N N . SER A 1 159 ? -13.85568 15.70275 28.15586 1.000 40.81550 136 SER A N 1
ATOM 1096 C CA . SER A 1 159 ? -12.79552 16.58111 28.62822 1.000 40.48164 136 SER A CA 1
ATOM 1097 C C . SER A 1 159 ? -12.59308 16.40614 30.12955 1.000 36.89417 136 SER A C 1
ATOM 1098 O O . SER A 1 159 ? -13.45057 15.87606 30.84120 1.000 35.81641 136 SER A O 1
ATOM 1101 N N . ASP A 1 160 ? -11.43477 16.86460 30.61050 1.000 34.50932 137 ASP A N 1
ATOM 1102 C CA . ASP A 1 160 ? -11.18446 16.83771 32.04621 1.000 39.33973 137 ASP A CA 1
ATOM 1103 C C . ASP A 1 160 ? -12.21063 17.67333 32.80191 1.000 39.87179 137 ASP A C 1
ATOM 1104 O O . ASP A 1 160 ? -12.60262 17.31177 33.91500 1.000 38.71846 137 ASP A O 1
ATOM 1109 N N . ALA A 1 161 ? -12.66462 18.78098 32.20825 1.000 36.58116 138 ALA A N 1
ATOM 1110 C CA . ALA A 1 161 ? -13.70760 19.58061 32.83794 1.000 37.97628 138 ALA A CA 1
ATOM 1111 C C . ALA A 1 161 ? -14.98469 18.76411 33.02181 1.000 38.26019 138 ALA A C 1
ATOM 1112 O O . ALA A 1 161 ? -15.64487 18.86002 34.05890 1.000 37.01843 138 ALA A O 1
ATOM 1114 N N . GLN A 1 162 ? -15.32739 17.92953 32.03844 1.000 35.80604 139 GLN A N 1
ATOM 1115 C CA . GLN A 1 162 ? -16.50407 17.08057 32.16956 1.000 39.02930 139 GLN A CA 1
ATOM 1116 C C . GLN A 1 162 ? -16.31391 16.04435 33.26404 1.000 38.76030 139 GLN A C 1
ATOM 1117 O O . GLN A 1 162 ? -17.20616 15.84419 34.09470 1.000 40.74260 139 GLN A O 1
ATOM 1123 N N . LEU A 1 163 ? -15.15320 15.37909 33.28569 1.000 39.07649 140 LEU A N 1
ATOM 1124 C CA . LEU A 1 163 ? -14.88548 14.39904 34.33384 1.000 37.51765 140 LEU A CA 1
ATOM 1125 C C . LEU A 1 163 ? -14.90808 15.03647 35.72094 1.000 39.66124 140 LEU A C 1
ATOM 1126 O O . LEU A 1 163 ? -15.45053 14.44853 36.66363 1.000 41.34100 140 LEU A O 1
ATOM 1131 N N . LYS A 1 164 ? -14.33162 16.23754 35.86714 1.000 39.67471 141 LYS A N 1
ATOM 1132 C CA . LYS A 1 164 ? -14.38760 16.93375 37.15557 1.000 42.95387 141 LYS A CA 1
ATOM 1133 C C . LYS A 1 164 ? -15.82275 17.27559 37.53594 1.000 47.42928 141 LYS A C 1
ATOM 1134 O O . LYS A 1 164 ? -16.20857 17.17796 38.70975 1.000 41.07680 141 LYS A O 1
ATOM 1140 N N . TYR A 1 165 ? -16.60958 17.73176 36.56156 1.000 39.59394 142 TYR A N 1
ATOM 1141 C CA . TYR A 1 165 ? -18.01474 18.01102 36.81262 1.000 46.51762 142 TYR A CA 1
ATOM 1142 C C . TYR A 1 165 ? -18.72567 16.77289 37.33986 1.000 43.19031 142 TYR A C 1
ATOM 1143 O O . TYR A 1 165 ? -19.47297 16.85065 38.32242 1.000 43.50541 142 TYR A O 1
ATOM 1152 N N . ALA A 1 166 ? -18.47024 15.61078 36.72711 1.000 40.12726 143 ALA A N 1
ATOM 1153 C CA . ALA A 1 166 ? -19.09618 14.37886 37.20225 1.000 42.02221 143 ALA A CA 1
ATOM 1154 C C . ALA A 1 166 ? -18.60965 14.00833 38.60094 1.000 41.93294 143 ALA A C 1
ATOM 1155 O O . ALA A 1 166 ? -19.39052 13.52297 39.42590 1.000 38.16114 143 ALA A O 1
ATOM 1157 N N . ALA A 1 167 ? -17.33492 14.26430 38.89960 1.000 36.95287 144 ALA A N 1
ATOM 1158 C CA . ALA A 1 167 ? -16.78870 13.87790 40.19555 1.000 39.69720 144 ALA A CA 1
ATOM 1159 C C . ALA A 1 167 ? -17.38456 14.72867 41.31510 1.000 45.45329 144 ALA A C 1
ATOM 1160 O O . ALA A 1 167 ? -17.59772 14.24324 42.43436 1.000 38.98794 144 ALA A O 1
ATOM 1162 N N . LYS A 1 168 ? -17.61618 16.01521 41.03102 1.000 39.03437 145 LYS A N 1
ATOM 1163 C CA . LYS A 1 168 ? -18.18953 16.93867 42.00335 1.000 36.62583 145 LYS A CA 1
ATOM 1164 C C . LYS A 1 168 ? -19.52053 16.45209 42.56691 1.000 40.50679 145 LYS A C 1
ATOM 1165 O O . LYS A 1 168 ? -19.82244 16.72383 43.73365 1.000 41.48101 145 LYS A O 1
ATOM 1171 N N . ASP A 1 169 ? -20.31956 15.72126 41.77933 1.000 37.04523 146 ASP A N 1
ATOM 1172 C CA . ASP A 1 169 ? -21.60637 15.26789 42.29658 1.000 40.89245 146 ASP A CA 1
ATOM 1173 C C . ASP A 1 169 ? -21.39970 14.34696 43.48776 1.000 41.20208 146 ASP A C 1
ATOM 1174 O O . ASP A 1 169 ? -22.14622 14.40890 44.46903 1.000 43.76923 146 ASP A O 1
ATOM 1179 N N . VAL A 1 170 ? -20.34255 13.54161 43.45430 1.000 36.99522 147 VAL A N 1
ATOM 1180 C CA . VAL A 1 170 ? -20.03995 12.68688 44.59134 1.000 35.22321 147 VAL A CA 1
ATOM 1181 C C . VAL A 1 170 ? -19.60170 13.53365 45.77527 1.000 38.68680 147 VAL A C 1
ATOM 1182 O O . VAL A 1 170 ? -19.99667 13.27785 46.92272 1.000 35.87344 147 VAL A O 1
ATOM 1186 N N . ASP A 1 171 ? -18.78322 14.56063 45.51917 1.000 33.88860 148 ASP A N 1
ATOM 1187 C CA . ASP A 1 171 ? -18.25360 15.34495 46.62212 1.000 38.30041 148 ASP A CA 1
ATOM 1188 C C . ASP A 1 171 ? -19.34230 16.16178 47.31806 1.000 39.55619 148 ASP A C 1
ATOM 1189 O O . ASP A 1 171 ? -19.27879 16.34499 48.54053 1.000 38.65170 148 ASP A O 1
ATOM 1194 N N . VAL A 1 172 ? -20.36059 16.63150 46.58672 1.000 33.59808 149 VAL A N 1
ATOM 1195 C CA . VAL A 1 172 ? -21.45105 17.32361 47.26878 1.000 38.99728 149 VAL A CA 1
ATOM 1196 C C . VAL A 1 172 ? -22.27943 16.34632 48.09327 1.000 35.68820 149 VAL A C 1
ATOM 1197 O O . VAL A 1 172 ? -22.71767 16.67888 49.19850 1.000 38.00186 149 VAL A O 1
ATOM 1201 N N . LEU A 1 173 ? -22.46539 15.11337 47.60057 1.000 36.81661 150 LEU A N 1
ATOM 1202 C CA . LEU A 1 173 ? -23.23868 14.12629 48.35847 1.000 36.88324 150 LEU A CA 1
ATOM 1203 C C . LEU A 1 173 ? -22.55516 13.77967 49.66913 1.000 41.81837 150 LEU A C 1
ATOM 1204 O O . LEU A 1 173 ? -23.22133 13.62651 50.70053 1.000 41.80665 150 LEU A O 1
ATOM 1209 N N . ARG A 1 174 ? -21.22089 13.68401 49.65501 1.000 35.68864 151 ARG A N 1
ATOM 1210 C CA . ARG A 1 174 ? -20.48765 13.40601 50.88280 1.000 36.56962 151 ARG A CA 1
ATOM 1211 C C . ARG A 1 174 ? -20.69359 14.51464 51.89944 1.000 42.27396 151 ARG A C 1
ATOM 1212 O O . ARG A 1 174 ? -20.84469 14.25036 53.09863 1.000 41.26940 151 ARG A O 1
ATOM 1220 N N . GLU A 1 175 ? -20.74951 15.76278 51.43212 1.000 41.33003 152 GLU A N 1
ATOM 1221 C CA . GLU A 1 175 ? -20.95003 16.88301 52.34521 1.000 42.45084 152 GLU A CA 1
ATOM 1222 C C . GLU A 1 175 ? -22.38831 16.94356 52.84676 1.000 40.12909 152 GLU A C 1
ATOM 1223 O O . GLU A 1 175 ? -22.62848 17.23801 54.02207 1.000 44.30348 152 GLU A O 1
ATOM 1229 N N . LEU A 1 176 ? -23.35534 16.67132 51.96984 1.000 37.26101 153 LEU A N 1
ATOM 1230 C CA . LEU A 1 176 ? -24.76197 16.78848 52.34716 1.000 45.62971 153 LEU A CA 1
ATOM 1231 C C . LEU A 1 176 ? -25.20016 15.66132 53.27126 1.000 39.06574 153 LEU A C 1
ATOM 1232 O O . LEU A 1 176 ? -26.01488 15.88286 54.17196 1.000 44.04012 153 LEU A O 1
ATOM 1237 N N . PHE A 1 177 ? -24.68710 14.44878 53.05562 1.000 38.59161 154 PHE A N 1
ATOM 1238 C CA . PHE A 1 177 ? -25.29799 13.27202 53.67955 1.000 38.67199 154 PHE A CA 1
ATOM 1239 C C . PHE A 1 177 ? -25.38179 13.35839 55.19808 1.000 40.57593 154 PHE A C 1
ATOM 1240 O O . PHE A 1 177 ? -26.48744 13.15887 55.73527 1.000 39.84929 154 PHE A O 1
ATOM 1248 N N . PRO A 1 178 ? -24.30740 13.64764 55.94973 1.000 37.98954 155 PRO A N 1
ATOM 1249 C CA . PRO A 1 178 ? -24.45492 13.66637 57.41413 1.000 39.82496 155 PRO A CA 1
ATOM 1250 C C . PRO A 1 178 ? -25.40919 14.73976 57.89278 1.000 45.78170 155 PRO A C 1
ATOM 1251 O O . PRO A 1 178 ? -26.13481 14.51597 58.87156 1.000 50.90673 155 PRO A O 1
ATOM 1255 N N . LYS A 1 179 ? -25.45427 15.89159 57.21972 1.000 44.98470 156 LYS A N 1
ATOM 1256 C CA . LYS A 1 179 ? -26.39646 16.93311 57.61620 1.000 42.32192 156 LYS A CA 1
ATOM 1257 C C . LYS A 1 179 ? -27.83278 16.45097 57.44495 1.000 43.19792 156 LYS A C 1
ATOM 1258 O O . LYS A 1 179 ? -28.64210 16.52805 58.37584 1.000 39.40906 156 LYS A O 1
ATOM 1264 N N . LEU A 1 180 ? -28.15774 15.92791 56.25837 1.000 37.09648 157 LEU A N 1
ATOM 1265 C CA . LEU A 1 180 ? -29.51332 15.46303 55.99575 1.000 41.66203 157 LEU A CA 1
ATOM 1266 C C . LEU A 1 180 ? -29.86760 14.28075 56.87992 1.000 37.58591 157 LEU A C 1
ATOM 1267 O O . LEU A 1 180 ? -30.99271 14.19158 57.38505 1.000 42.38325 157 LEU A O 1
ATOM 1272 N N . ARG A 1 181 ? -28.91528 13.37729 57.10501 1.000 38.76190 158 ARG A N 1
ATOM 1273 C CA . ARG A 1 181 ? -29.19133 12.24012 57.97741 1.000 41.23486 158 ARG A CA 1
ATOM 1274 C C . ARG A 1 181 ? -29.47809 12.70408 59.39930 1.000 42.64869 158 ARG A C 1
ATOM 1275 O O . ARG A 1 181 ? -30.40371 12.20014 60.04794 1.000 42.41624 158 ARG A O 1
ATOM 1283 N N . ASP A 1 182 ? -28.68551 13.65783 59.90105 1.000 38.42268 159 ASP A N 1
ATOM 1284 C CA . ASP A 1 182 ? -28.87445 14.15520 61.25964 1.000 41.02822 159 ASP A CA 1
ATOM 1285 C C . ASP A 1 182 ? -30.18349 14.92770 61.39016 1.000 43.36055 159 ASP A C 1
ATOM 1286 O O . ASP A 1 182 ? -30.85196 14.85055 62.42576 1.000 41.11466 159 ASP A O 1
ATOM 1291 N N . MET A 1 183 ? -30.55140 15.69943 60.36486 1.000 39.18264 160 MET A N 1
ATOM 1292 C CA . MET A 1 183 ? -31.83259 16.39815 60.40252 1.000 42.40743 160 MET A CA 1
ATOM 1293 C C . MET A 1 183 ? -33.00023 15.41651 60.34534 1.000 42.94300 160 MET A C 1
ATOM 1294 O O . MET A 1 183 ? -33.99866 15.60362 61.04798 1.000 43.29472 160 MET A O 1
ATOM 1299 N N . LEU A 1 184 ? -32.88015 14.35110 59.53701 1.000 44.06420 161 LEU A N 1
ATOM 1300 C CA . LEU A 1 184 ? -33.92809 13.32937 59.47005 1.000 43.48373 161 LEU A CA 1
ATOM 1301 C C . LEU A 1 184 ? -34.11597 12.64903 60.81724 1.000 45.26377 161 LEU A C 1
ATOM 1302 O O . LEU A 1 184 ? -35.23892 12.28581 61.19183 1.000 40.46850 161 LEU A O 1
ATOM 1307 N N . ASN A 1 185 ? -33.02507 12.45696 61.55583 1.000 42.96299 162 ASN A N 1
ATOM 1308 C CA . ASN A 1 185 ? -33.11820 11.77498 62.83609 1.000 44.52834 162 ASN A CA 1
ATOM 1309 C C . ASN A 1 185 ? -33.82954 12.59821 63.89542 1.000 50.54461 162 ASN A C 1
ATOM 1310 O O . ASN A 1 185 ? -34.06776 12.07774 64.99165 1.000 49.07007 162 ASN A O 1
ATOM 1315 N N . GLU A 1 186 ? -34.17679 13.85575 63.60464 1.000 43.02634 163 GLU A N 1
ATOM 1316 C CA . GLU A 1 186 ? -35.04192 14.60011 64.51271 1.000 43.19218 163 GLU A CA 1
ATOM 1317 C C . GLU A 1 186 ? -36.52511 14.31615 64.27714 1.000 42.65637 163 GLU A C 1
ATOM 1318 O O . GLU A 1 186 ? -37.35291 14.70751 65.10135 1.000 45.26425 163 GLU A O 1
ATOM 1324 N N . LEU A 1 187 ? -36.87887 13.62746 63.18954 1.000 45.33933 164 LEU A N 1
ATOM 1325 C CA . LEU A 1 187 ? -38.27400 13.29831 62.88457 1.000 46.05856 164 LEU A CA 1
ATOM 1326 C C . LEU A 1 187 ? -38.67711 12.03760 63.64920 1.000 45.55368 164 LEU A C 1
ATOM 1327 O O . LEU A 1 187 ? -38.80321 10.94220 63.10015 1.000 47.15791 164 LEU A O 1
ATOM 1332 N N . GLU A 1 188 ? -38.87647 12.20846 64.94581 1.000 51.11053 165 GLU A N 1
ATOM 1333 C CA . GLU A 1 188 ? -39.25977 11.09512 65.79376 1.000 50.48310 165 GLU A CA 1
ATOM 1334 C C . GLU A 1 188 ? -40.73062 10.75372 65.58100 1.000 48.95119 165 GLU A C 1
ATOM 1335 O O . GLU A 1 188 ? -41.56092 11.62017 65.30281 1.000 41.87475 165 GLU A O 1
ATOM 1341 N N . GLY A 1 189 ? -41.04215 9.46946 65.70267 1.000 44.63454 166 GLY A N 1
ATOM 1342 C CA . GLY A 1 189 ? -42.40504 8.99689 65.58405 1.000 41.63364 166 GLY A CA 1
ATOM 1343 C C . GLY A 1 189 ? -42.84194 8.31345 66.86474 1.000 48.06344 166 GLY A C 1
ATOM 1344 O O . GLY A 1 189 ? -42.02113 7.77466 67.60886 1.000 44.62459 166 GLY A O 1
ATOM 1345 N N . GLU A 1 190 ? -44.15091 8.37250 67.13294 1.000 40.70755 167 GLU A N 1
ATOM 1346 C CA . GLU A 1 190 ? -44.73416 7.63770 68.24655 1.000 49.69524 167 GLU A CA 1
ATOM 1347 C C . GLU A 1 190 ? -44.80513 6.13641 67.98242 1.000 44.50611 167 GLU A C 1
ATOM 1348 O O . GLU A 1 190 ? -45.05019 5.37098 68.91938 1.000 52.63298 167 GLU A O 1
ATOM 1354 N N . ARG A 1 191 ? -44.61262 5.70243 66.74001 1.000 40.67147 168 ARG A N 1
ATOM 1355 C CA . ARG A 1 191 ? -44.56653 4.29460 66.37299 1.000 44.69491 168 ARG A CA 1
ATOM 1356 C C . ARG A 1 191 ? -43.33560 4.05071 65.50985 1.000 44.83843 168 ARG A C 1
ATOM 1357 O O . ARG A 1 191 ? -42.70778 4.98771 65.01680 1.000 41.54544 168 ARG A O 1
ATOM 1365 N N . GLY A 1 192 ? -43.01087 2.77689 65.30257 1.000 43.30166 169 GLY A N 1
ATOM 1366 C CA . GLY A 1 192 ? -41.96553 2.39429 64.37741 1.000 40.61533 169 GLY A CA 1
ATOM 1367 C C . GLY A 1 192 ? -40.64880 1.98168 64.99336 1.000 43.99240 169 GLY A C 1
ATOM 1368 O O . GLY A 1 192 ? -39.66799 1.81572 64.25684 1.000 41.87527 169 GLY A O 1
ATOM 1369 N N . GLU A 1 193 ? -40.60004 1.76470 66.30731 1.000 45.66163 170 GLU A N 1
ATOM 1370 C CA . GLU A 1 193 ? -39.35929 1.31079 66.92898 1.000 42.84217 170 GLU A CA 1
ATOM 1371 C C . GLU A 1 193 ? -38.88793 -0.01861 66.34319 1.000 48.39126 170 GLU A C 1
ATOM 1372 O O . GLU A 1 193 ? -37.67719 -0.27672 66.28593 1.000 46.44053 170 GLU A O 1
ATOM 1378 N N . GLU A 1 194 ? -39.81756 -0.83410 65.82890 1.000 41.80096 171 GLU A N 1
ATOM 1379 C CA . GLU A 1 194 ? -39.46275 -2.10557 65.20838 1.000 42.79499 171 GLU A CA 1
ATOM 1380 C C . GLU A 1 194 ? -38.58772 -1.92928 63.96876 1.000 44.50247 171 GLU A C 1
ATOM 1381 O O . GLU A 1 194 ? -37.88347 -2.86819 63.58665 1.000 47.81102 171 GLU A O 1
ATOM 1387 N N . LEU A 1 195 ? -38.63154 -0.76489 63.31867 1.000 41.81879 172 LEU A N 1
ATOM 1388 C CA . LEU A 1 195 ? -37.84618 -0.53281 62.11151 1.000 42.43972 172 LEU A CA 1
ATOM 1389 C C . LEU A 1 195 ? -36.38697 -0.20200 62.39080 1.000 46.41610 172 LEU A C 1
ATOM 1390 O O . LEU A 1 195 ? -35.58313 -0.18723 61.44939 1.000 45.38022 172 LEU A O 1
ATOM 1395 N N . LEU A 1 196 ? -36.02497 0.07578 63.64481 1.000 42.67873 173 LEU A N 1
ATOM 1396 C CA . LEU A 1 196 ? -34.64785 0.44478 63.95258 1.000 41.03925 173 LEU A CA 1
ATOM 1397 C C . LEU A 1 196 ? -33.64399 -0.65784 63.64951 1.000 44.41476 173 LEU A C 1
ATOM 1398 O O . LEU A 1 196 ? -32.47400 -0.35207 63.40130 1.000 46.61681 173 LEU A O 1
ATOM 1403 N N . LYS A 1 197 ? -34.05670 -1.92554 63.64701 1.000 45.71093 174 LYS A N 1
ATOM 1404 C CA . LYS A 1 197 ? -33.12254 -3.00582 63.33838 1.000 44.43342 174 LYS A CA 1
ATOM 1405 C C . LYS A 1 197 ? -32.99143 -3.32922 61.85090 1.000 45.64567 174 LYS A C 1
ATOM 1406 O O . LYS A 1 197 ? -32.13154 -4.13970 61.49457 1.000 50.65675 174 LYS A O 1
ATOM 1412 N N . THR A 1 198 ? -33.80904 -2.73912 60.98144 1.000 43.63875 175 THR A N 1
ATOM 1413 C CA . THR A 1 198 ? -33.76792 -3.06144 59.55893 1.000 42.47541 175 THR A CA 1
ATOM 1414 C C . THR A 1 198 ? -32.47381 -2.55893 58.91832 1.000 44.41010 175 THR A C 1
ATOM 1415 O O . THR A 1 198 ? -31.78348 -1.68106 59.44883 1.000 42.64653 175 THR A O 1
ATOM 1419 N N . ARG A 1 199 ? -32.14132 -3.13365 57.75576 1.000 42.53584 176 ARG A N 1
ATOM 1420 C CA . ARG A 1 199 ? -30.84545 -2.83411 57.15074 1.000 49.33009 176 ARG A CA 1
ATOM 1421 C C . ARG A 1 199 ? -30.74399 -1.36407 56.76738 1.000 46.71013 176 ARG A C 1
ATOM 1422 O O . ARG A 1 199 ? -29.69489 -0.73969 56.96606 1.000 44.76640 176 ARG A O 1
ATOM 1430 N N . THR A 1 200 ? -31.83092 -0.78727 56.24037 1.000 41.01116 177 THR A N 1
ATOM 1431 C CA . THR A 1 200 ? -31.80268 0.61927 55.85327 1.000 41.32674 177 THR A CA 1
ATOM 1432 C C . THR A 1 200 ? -31.45573 1.49826 57.04513 1.000 41.43589 177 THR A C 1
ATOM 1433 O O . THR A 1 200 ? -30.64409 2.42151 56.93004 1.000 41.70130 177 THR A O 1
ATOM 1437 N N . ALA A 1 201 ? -32.01089 1.18247 58.21413 1.000 41.45224 178 ALA A N 1
ATOM 1438 C CA . ALA A 1 201 ? -31.75755 1.99762 59.39618 1.000 41.06542 178 ALA A CA 1
ATOM 1439 C C . ALA A 1 201 ? -30.33970 1.80612 59.90695 1.000 45.29098 178 ALA A C 1
ATOM 1440 O O . ALA A 1 201 ? -29.68133 2.77644 60.29819 1.000 43.43256 178 ALA A O 1
ATOM 1442 N N . ARG A 1 202 ? -29.85544 0.56184 59.91569 1.000 43.72798 179 ARG A N 1
ATOM 1443 C CA . ARG A 1 202 ? -28.52694 0.28453 60.45412 1.000 50.85455 179 ARG A CA 1
ATOM 1444 C C . ARG A 1 202 ? -27.43171 0.78461 59.51964 1.000 44.48543 179 ARG A C 1
ATOM 1445 O O . ARG A 1 202 ? -26.42690 1.33708 59.97594 1.000 42.11858 179 ARG A O 1
ATOM 1453 N N . ILE A 1 203 ? -27.60059 0.58416 58.21130 1.000 43.36928 180 ILE A N 1
ATOM 1454 C CA . ILE A 1 203 ? -26.56829 0.97356 57.25488 1.000 40.55601 180 ILE A CA 1
ATOM 1455 C C . ILE A 1 203 ? -26.34509 2.47759 57.30019 1.000 39.31329 180 ILE A C 1
ATOM 1456 O O . ILE A 1 203 ? -25.20700 2.95413 57.32656 1.000 44.97622 180 ILE A O 1
ATOM 1461 N N . PHE A 1 204 ? -27.42585 3.24787 57.30515 1.000 41.03027 181 PHE A N 1
ATOM 1462 C CA . PHE A 1 204 ? -27.31980 4.69446 57.19333 1.000 40.69234 181 PHE A CA 1
ATOM 1463 C C . PHE A 1 204 ? -27.40449 5.40197 58.53414 1.000 40.89725 181 PHE A C 1
ATOM 1464 O O . PHE A 1 204 ? -27.39500 6.63641 58.56629 1.000 47.80953 181 PHE A O 1
ATOM 1472 N N . GLY A 1 205 ? -27.46491 4.66126 59.63458 1.000 40.23673 182 GLY A N 1
ATOM 1473 C CA . GLY A 1 205 ? -27.61776 5.29590 60.93330 1.000 40.35459 182 GLY A CA 1
ATOM 1474 C C . GLY A 1 205 ? -28.91361 6.06635 61.06610 1.000 46.45148 182 GLY A C 1
ATOM 1475 O O . GLY A 1 205 ? -28.94466 7.12506 61.70417 1.000 37.97385 182 GLY A O 1
ATOM 1476 N N . LEU A 1 206 ? -29.99455 5.55254 60.48803 1.000 43.20074 183 LEU A N 1
ATOM 1477 C CA . LEU A 1 206 ? -31.26696 6.26035 60.49324 1.000 44.10460 183 LEU A CA 1
ATOM 1478 C C . LEU A 1 206 ? -32.10349 5.78527 61.67235 1.000 49.69687 183 LEU A C 1
ATOM 1479 O O . LEU A 1 206 ? -32.24369 4.57585 61.89340 1.000 43.96422 183 LEU A O 1
ATOM 1484 N N . LYS A 1 207 ? -32.67844 6.73796 62.41168 1.000 40.67095 184 LYS A N 1
ATOM 1485 C CA . LYS A 1 207 ? -33.48696 6.42209 63.57757 1.000 46.25267 184 LYS A CA 1
ATOM 1486 C C . LYS A 1 207 ? -34.92498 6.90935 63.47478 1.000 44.02252 184 LYS A C 1
ATOM 1487 O O . LYS A 1 207 ? -35.72788 6.60268 64.36264 1.000 50.70377 184 LYS A O 1
ATOM 1493 N N . SER A 1 208 ? -35.26308 7.67126 62.43804 1.000 45.40770 185 SER A N 1
ATOM 1494 C CA . SER A 1 208 ? -36.61904 8.15190 62.22260 1.000 38.35542 185 SER A CA 1
ATOM 1495 C C . SER A 1 208 ? -37.42547 7.12653 61.43306 1.000 37.60439 185 SER A C 1
ATOM 1496 O O . SER A 1 208 ? -37.05709 6.81194 60.29271 1.000 41.29464 185 SER A O 1
ATOM 1499 N N . PRO A 1 209 ? -38.51593 6.58985 61.98646 1.000 39.33553 186 PRO A N 1
ATOM 1500 C CA . PRO A 1 209 ? -39.28972 5.57800 61.24189 1.000 35.53284 186 PRO A CA 1
ATOM 1501 C C . PRO A 1 209 ? -39.77413 6.03262 59.87311 1.000 36.47367 186 PRO A C 1
ATOM 1502 O O . PRO A 1 209 ? -39.67050 5.25906 58.91749 1.000 33.35750 186 PRO A O 1
ATOM 1506 N N . VAL A 1 210 ? -40.30239 7.25456 59.73414 1.000 40.56622 187 VAL A N 1
ATOM 1507 C CA . VAL A 1 210 ? -40.77240 7.68859 58.41784 1.000 34.77923 187 VAL A CA 1
ATOM 1508 C C . VAL A 1 210 ? -39.61283 7.73421 57.42691 1.000 36.74832 187 VAL A C 1
ATOM 1509 O O . VAL A 1 210 ? -39.75238 7.32215 56.26512 1.000 31.61183 187 VAL A O 1
ATOM 1513 N N . ALA A 1 211 ? -38.43785 8.19163 57.87839 1.000 36.42474 188 ALA A N 1
ATOM 1514 C CA . ALA A 1 211 ? -37.27482 8.23364 56.99333 1.000 39.71664 188 ALA A CA 1
ATOM 1515 C C . ALA A 1 211 ? -36.85139 6.83353 56.57681 1.000 38.20570 188 ALA A C 1
ATOM 1516 O O . ALA A 1 211 ? -36.57450 6.59066 55.39584 1.000 39.59490 188 ALA A O 1
ATOM 1518 N N . ILE A 1 212 ? -36.81150 5.89299 57.53008 1.000 37.56601 189 ILE A N 1
ATOM 1519 C CA . ILE A 1 212 ? -36.40820 4.52803 57.20132 1.000 35.53165 189 ILE A CA 1
ATOM 1520 C C . ILE A 1 212 ? -37.31486 3.95238 56.12493 1.000 36.37015 189 ILE A C 1
ATOM 1521 O O . ILE A 1 212 ? -36.84717 3.30862 55.17445 1.000 35.04453 189 ILE A O 1
ATOM 1526 N N . VAL A 1 213 ? -38.62157 4.19391 56.24348 1.000 32.13366 190 VAL A N 1
ATOM 1527 C CA . VAL A 1 213 ? -39.57581 3.66690 55.27359 1.000 33.46445 190 VAL A CA 1
ATOM 1528 C C . VAL A 1 213 ? -39.35575 4.29164 53.89785 1.000 34.16296 190 VAL A C 1
ATOM 1529 O O . VAL A 1 213 ? -39.26592 3.58039 52.88812 1.000 34.66330 190 VAL A O 1
ATOM 1533 N N . GLU A 1 214 ? -39.29619 5.62710 53.82476 1.000 31.26371 191 GLU A N 1
ATOM 1534 C CA . GLU A 1 214 ? -39.22229 6.26605 52.50831 1.000 33.26340 191 GLU A CA 1
ATOM 1535 C C . GLU A 1 214 ? -37.89184 5.97325 51.82157 1.000 32.95673 191 GLU A C 1
ATOM 1536 O O . GLU A 1 214 ? -37.85241 5.81122 50.59966 1.000 36.71339 191 GLU A O 1
ATOM 1542 N N . MET A 1 215 ? -36.79072 5.89860 52.58202 1.000 35.06069 192 MET A N 1
ATOM 1543 C CA . MET A 1 215 ? -35.50758 5.53591 51.97400 1.000 34.94167 192 MET A CA 1
ATOM 1544 C C . MET A 1 215 ? -35.55306 4.11985 51.40999 1.000 37.68261 192 MET A C 1
ATOM 1545 O O . MET A 1 215 ? -35.08137 3.86836 50.29632 1.000 35.86357 192 MET A O 1
ATOM 1550 N N . ALA A 1 216 ? -36.13157 3.17854 52.15668 1.000 35.68793 193 ALA A N 1
ATOM 1551 C CA . ALA A 1 216 ? -36.25135 1.82575 51.62491 1.000 36.20514 193 ALA A CA 1
ATOM 1552 C C . ALA A 1 216 ? -37.24109 1.76833 50.46921 1.000 35.23388 193 ALA A C 1
ATOM 1553 O O . ALA A 1 216 ? -37.12419 0.89751 49.60033 1.000 35.74074 193 ALA A O 1
ATOM 1555 N N . PHE A 1 217 ? -38.22901 2.67112 50.45109 1.000 31.39361 194 PHE A N 1
ATOM 1556 C CA . PHE A 1 217 ? -39.27953 2.59766 49.44354 1.000 35.84861 194 PHE A CA 1
ATOM 1557 C C . PHE A 1 217 ? -38.82481 3.05683 48.06632 1.000 36.92390 194 PHE A C 1
ATOM 1558 O O . PHE A 1 217 ? -39.51136 2.76000 47.08328 1.000 34.35561 194 PHE A O 1
ATOM 1566 N N . VAL A 1 218 ? -37.68069 3.74334 47.96811 1.000 37.83855 195 VAL A N 1
ATOM 1567 C CA . VAL A 1 218 ? -37.20991 4.23621 46.67125 1.000 36.79212 195 VAL A CA 1
ATOM 1568 C C . VAL A 1 218 ? -37.13004 3.09658 45.65548 1.000 33.88635 195 VAL A C 1
ATOM 1569 O O . VAL A 1 218 ? -37.60556 3.22086 44.52099 1.000 34.74229 195 VAL A O 1
ATOM 1573 N N . LYS A 1 219 ? -36.55667 1.95908 46.05959 1.000 29.51729 196 LYS A N 1
ATOM 1574 C CA . LYS A 1 219 ? -36.45924 0.80481 45.16299 1.000 36.22236 196 LYS A CA 1
ATOM 1575 C C . LYS A 1 219 ? -37.83025 0.29216 44.72863 1.000 38.11340 196 LYS A C 1
ATOM 1576 O O . LYS A 1 219 ? -37.98330 -0.19311 43.59906 1.000 38.86092 196 LYS A O 1
ATOM 1582 N N . GLU A 1 220 ? -38.83432 0.38128 45.60644 1.000 36.97519 197 GLU A N 1
ATOM 1583 C CA . GLU A 1 220 ? -40.17661 -0.07711 45.24930 1.000 38.89153 197 GLU A CA 1
ATOM 1584 C C . GLU A 1 220 ? -40.79896 0.81252 44.17990 1.000 36.78512 197 GLU A C 1
ATOM 1585 O O . GLU A 1 220 ? -41.49164 0.31940 43.28136 1.000 38.61592 197 GLU A O 1
ATOM 1591 N N . VAL A 1 221 ? -40.59318 2.13054 44.26973 1.000 35.75941 198 VAL A N 1
ATOM 1592 C CA . VAL A 1 221 ? -41.12834 3.01601 43.23742 1.000 32.73054 198 VAL A CA 1
ATOM 1593 C C . VAL A 1 221 ? -40.45448 2.74236 41.90541 1.000 37.36721 198 VAL A C 1
ATOM 1594 O O . VAL A 1 221 ? -41.09236 2.80312 40.84768 1.000 39.76500 198 VAL A O 1
ATOM 1598 N N . ALA A 1 222 ? -39.14373 2.47780 41.92991 1.000 35.24948 199 ALA A N 1
ATOM 1599 C CA . ALA A 1 222 ? -38.43131 2.17863 40.69254 1.000 42.66129 199 ALA A CA 1
ATOM 1600 C C . ALA A 1 222 ? -38.98130 0.91182 40.04953 1.000 37.63075 199 ALA A C 1
ATOM 1601 O O . ALA A 1 222 ? -39.26218 0.88323 38.84772 1.000 35.61548 199 ALA A O 1
ATOM 1603 N N . LYS A 1 223 ? -39.18217 -0.13834 40.84637 1.000 40.80005 200 LYS A N 1
ATOM 1604 C CA . LYS A 1 223 ? -39.74698 -1.36870 40.29847 1.000 40.58066 200 LYS A CA 1
ATOM 1605 C C . LYS A 1 223 ? -41.16651 -1.13794 39.79667 1.000 38.86267 200 LYS A C 1
ATOM 1606 O O . LYS A 1 223 ? -41.52386 -1.55564 38.68804 1.000 35.98413 200 LYS A O 1
ATOM 1612 N N . LEU A 1 224 ? -41.97665 -0.43773 40.58944 1.000 39.77894 201 LEU A N 1
ATOM 1613 C CA . LEU A 1 224 ? -43.33886 -0.12482 40.17490 1.000 37.98138 201 LEU A CA 1
ATOM 1614 C C . LEU A 1 224 ? -43.35756 0.58546 38.83040 1.000 38.01059 201 LEU A C 1
ATOM 1615 O O . LEU A 1 224 ? -44.13444 0.22272 37.94176 1.000 38.49358 201 LEU A O 1
ATOM 1620 N N . GLU A 1 225 ? -42.46729 1.56400 38.64168 1.000 36.45917 202 GLU A N 1
ATOM 1621 C CA . GLU A 1 225 ? -42.45605 2.32110 37.39694 1.000 37.13053 202 GLU A CA 1
ATOM 1622 C C . GLU A 1 225 ? -42.07655 1.45201 36.20861 1.000 44.29030 202 GLU A C 1
ATOM 1623 O O . GLU A 1 225 ? -42.57577 1.67898 35.09848 1.000 42.99705 202 GLU A O 1
ATOM 1629 N N . ARG A 1 226 ? -41.20540 0.45216 36.41500 1.000 40.08035 203 ARG A N 1
ATOM 1630 C CA . ARG A 1 226 ? -40.85981 -0.45072 35.32308 1.000 43.31119 203 ARG A CA 1
ATOM 1631 C C . ARG A 1 226 ? -41.90071 -1.54207 35.09999 1.000 36.58718 203 ARG A C 1
ATOM 1632 O O . ARG A 1 226 ? -42.00904 -2.04906 33.98203 1.000 44.29585 203 ARG A O 1
ATOM 1640 N N . ASN A 1 227 ? -42.64586 -1.94601 36.13395 1.000 42.49747 204 ASN A N 1
ATOM 1641 C CA . ASN A 1 227 ? -43.57888 -3.06490 35.97620 1.000 38.40297 204 ASN A CA 1
ATOM 1642 C C . ASN A 1 227 ? -44.71820 -2.70518 35.02712 1.000 41.39598 204 ASN A C 1
ATOM 1643 O O . ASN A 1 227 ? -45.12338 -3.51234 34.18140 1.000 40.38998 204 ASN A O 1
ATOM 1648 N N . GLY A 1 228 ? -45.29185 -1.52200 35.19630 1.000 37.78600 205 GLY A N 1
ATOM 1649 C CA . GLY A 1 228 ? -46.45832 -1.15177 34.42570 1.000 36.88749 205 GLY A CA 1
ATOM 1650 C C . GLY A 1 228 ? -47.71163 -1.84564 34.91282 1.000 39.89464 205 GLY A C 1
ATOM 1651 O O . GLY A 1 228 ? -47.65269 -2.72270 35.77854 1.000 43.85832 205 GLY A O 1
ATOM 1652 N N . LEU A 1 229 ? -48.85509 -1.45616 34.36095 1.000 44.20857 206 LEU A N 1
ATOM 1653 C CA . LEU A 1 229 ? -50.15903 -1.99388 34.72737 1.000 38.86587 206 LEU A CA 1
ATOM 1654 C C . LEU A 1 229 ? -50.79119 -2.57976 33.47064 1.000 49.69083 206 LEU A C 1
ATOM 1655 O O . LEU A 1 229 ? -50.95683 -1.85056 32.47704 1.000 47.76784 206 LEU A O 1
ATOM 1660 N N . PRO A 1 230 ? -51.14477 -3.86384 33.44013 1.000 48.01858 207 PRO A N 1
ATOM 1661 C CA . PRO A 1 230 ? -51.61620 -4.46931 32.18940 1.000 48.46911 207 PRO A CA 1
ATOM 1662 C C . PRO A 1 230 ? -53.07488 -4.15595 31.90350 1.000 40.14411 207 PRO A C 1
ATOM 1663 O O . PRO A 1 230 ? -53.90239 -4.05564 32.80838 1.000 43.27567 207 PRO A O 1
ATOM 1667 N N . VAL A 1 231 ? -53.38782 -4.02764 30.61178 1.000 47.97199 208 VAL A N 1
ATOM 1668 C CA . VAL A 1 231 ? -54.71494 -3.63111 30.14847 1.000 46.36403 208 VAL A CA 1
ATOM 1669 C C . VAL A 1 231 ? -55.22722 -4.65012 29.13190 1.000 49.60834 208 VAL A C 1
ATOM 1670 O O . VAL A 1 231 ? -54.47808 -5.12033 28.26997 1.000 48.71718 208 VAL A O 1
ATOM 1674 N N . ASP A 1 232 ? -56.50791 -4.98496 29.24118 1.000 45.10140 209 ASP A N 1
ATOM 1675 C CA . ASP A 1 232 ? -57.21414 -5.80625 28.26445 1.000 49.62666 209 ASP A CA 1
ATOM 1676 C C . ASP A 1 232 ? -57.79970 -4.86444 27.21883 1.000 54.39616 209 ASP A C 1
ATOM 1677 O O . ASP A 1 232 ? -58.88258 -4.29595 27.41466 1.000 48.14836 209 ASP A O 1
ATOM 1682 N N . ILE A 1 233 ? -57.09850 -4.72217 26.08749 1.000 42.37343 210 ILE A N 1
ATOM 1683 C CA . ILE A 1 233 ? -57.46781 -3.69530 25.11372 1.000 52.17957 210 ILE A CA 1
ATOM 1684 C C . ILE A 1 233 ? -58.84930 -3.97918 24.52301 1.000 52.23277 210 ILE A C 1
ATOM 1685 O O . ILE A 1 233 ? -59.63318 -3.05612 24.27598 1.000 54.85474 210 ILE A O 1
ATOM 1690 N N . GLU A 1 234 ? -59.18253 -5.25515 24.32138 1.000 48.91428 211 GLU A N 1
ATOM 1691 C CA . GLU A 1 234 ? -60.48268 -5.59927 23.75024 1.000 56.75911 211 GLU A CA 1
ATOM 1692 C C . GLU A 1 234 ? -61.62107 -5.15763 24.65918 1.000 54.05275 211 GLU A C 1
ATOM 1693 O O . GLU A 1 234 ? -62.62619 -4.62042 24.18289 1.000 57.89850 211 GLU A O 1
ATOM 1699 N N . THR A 1 235 ? -61.49216 -5.39867 25.96821 1.000 55.12001 212 THR A N 1
ATOM 1700 C CA . THR A 1 235 ? -62.49816 -4.92115 26.91625 1.000 56.22363 212 THR A CA 1
ATOM 1701 C C . THR A 1 235 ? -62.54934 -3.39853 26.94547 1.000 58.44271 212 THR A C 1
ATOM 1702 O O . THR A 1 235 ? -63.63092 -2.80687 27.05296 1.000 52.58128 212 THR A O 1
ATOM 1706 N N . LEU A 1 236 ? -61.38483 -2.74876 26.87887 1.000 52.67869 213 LEU A N 1
ATOM 1707 C CA . LEU A 1 236 ? -61.34919 -1.29265 26.80871 1.000 50.91598 213 LEU A CA 1
ATOM 1708 C C . LEU A 1 236 ? -62.12804 -0.78714 25.60190 1.000 56.08727 213 LEU A C 1
ATOM 1709 O O . LEU A 1 236 ? -62.96618 0.11366 25.72169 1.000 55.36479 213 LEU A O 1
ATOM 1714 N N . GLU A 1 237 ? -61.87585 -1.37026 24.42962 1.000 58.38743 214 GLU A N 1
ATOM 1715 C CA . GLU A 1 237 ? -62.49431 -0.86147 23.21100 1.000 56.10812 214 GLU A CA 1
ATOM 1716 C C . GLU A 1 237 ? -64.00725 -1.02994 23.23947 1.000 58.37181 214 GLU A C 1
ATOM 1717 O O . GLU A 1 237 ? -64.74380 -0.11392 22.85708 1.000 61.05032 214 GLU A O 1
ATOM 1723 N N . SER A 1 238 ? -64.49359 -2.19440 23.67069 1.000 58.41434 215 SER A N 1
ATOM 1724 C CA . SER A 1 238 ? -65.93575 -2.42476 23.65034 1.000 60.94536 215 SER A CA 1
ATOM 1725 C C . SER A 1 238 ? -66.65560 -1.61223 24.72584 1.000 61.87317 215 SER A C 1
ATOM 1726 O O . SER A 1 238 ? -67.78375 -1.15651 24.50042 1.000 62.72490 215 SER A O 1
ATOM 1729 N N . THR A 1 239 ? -66.03669 -1.42540 25.89642 1.000 59.07598 216 THR A N 1
ATOM 1730 C CA . THR A 1 239 ? -66.64534 -0.57175 26.91495 1.000 58.64749 216 THR A CA 1
ATOM 1731 C C . THR A 1 239 ? -66.62421 0.89226 26.48929 1.000 59.77523 216 THR A C 1
ATOM 1732 O O . THR A 1 239 ? -67.56736 1.64263 26.77518 1.000 62.53072 216 THR A O 1
ATOM 1736 N N . LEU A 1 240 ? -65.56045 1.31861 25.80438 1.000 53.97981 217 LEU A N 1
ATOM 1737 C CA . LEU A 1 240 ? -65.51943 2.67894 25.27782 1.000 60.99365 217 LEU A CA 1
ATOM 1738 C C . LEU A 1 240 ? -66.65268 2.90070 24.28312 1.000 57.75803 217 LEU A C 1
ATOM 1739 O O . LEU A 1 240 ? -67.30021 3.95390 24.28400 1.000 52.25880 217 LEU A O 1
ATOM 1744 N N . LYS A 1 241 ? -66.89002 1.91058 23.42179 1.000 54.97507 218 LYS A N 1
ATOM 1745 C CA . LYS A 1 241 ? -68.04853 1.92089 22.53636 1.000 65.02064 218 LYS A CA 1
ATOM 1746 C C . LYS A 1 241 ? -69.32890 2.18754 23.31790 1.000 61.44757 218 LYS A C 1
ATOM 1747 O O . LYS A 1 241 ? -70.14168 3.03019 22.92814 1.000 57.98689 218 LYS A O 1
ATOM 1753 N N . ASP A 1 242 ? -69.51434 1.47281 24.43499 1.000 59.71070 219 ASP A N 1
ATOM 1754 C CA . ASP A 1 242 ? -70.72947 1.60504 25.23284 1.000 60.64835 219 ASP A CA 1
ATOM 1755 C C . ASP A 1 242 ? -70.87045 3.00696 25.80945 1.000 58.12268 219 ASP A C 1
ATOM 1756 O O . ASP A 1 242 ? -71.96948 3.57189 25.81086 1.000 55.45397 219 ASP A O 1
ATOM 1761 N N . ILE A 1 243 ? -69.77246 3.57227 26.32635 1.000 53.94489 220 ILE A N 1
ATOM 1762 C CA . ILE A 1 243 ? -69.81488 4.92040 26.89845 1.000 56.32772 220 ILE A CA 1
ATOM 1763 C C . ILE A 1 243 ? -70.19030 5.94308 25.83498 1.000 54.60824 220 ILE A C 1
ATOM 1764 O O . ILE A 1 243 ? -71.05161 6.80448 26.05106 1.000 49.34526 220 ILE A O 1
ATOM 1769 N N . GLU A 1 244 ? -69.55104 5.85507 24.66632 1.000 51.73646 221 GLU A N 1
ATOM 1770 C CA . GLU A 1 244 ? -69.83068 6.78474 23.57898 1.000 57.06481 221 GLU A CA 1
ATOM 1771 C C . GLU A 1 244 ? -71.25136 6.58842 23.07981 1.000 56.07047 221 GLU A C 1
ATOM 1772 O O . GLU A 1 244 ? -71.93834 7.54981 22.72174 1.000 52.70002 221 GLU A O 1
ATOM 1778 N N . ARG A 1 245 ? -71.69279 5.33343 23.04460 1.000 59.40085 222 ARG A N 1
ATOM 1779 C CA . ARG A 1 245 ? -73.05199 5.02167 22.63444 1.000 57.73346 222 ARG A CA 1
ATOM 1780 C C . ARG A 1 245 ? -74.05975 5.63546 23.60964 1.000 60.12288 222 ARG A C 1
ATOM 1781 O O . ARG A 1 245 ? -75.03811 6.27095 23.19919 1.000 54.65647 222 ARG A O 1
ATOM 1789 N N . LYS A 1 246 ? -73.80317 5.49599 24.90937 1.000 52.55819 223 LYS A N 1
ATOM 1790 C CA . LYS A 1 246 ? -74.67816 6.07739 25.92104 1.000 50.57302 223 LYS A CA 1
ATOM 1791 C C . LYS A 1 246 ? -74.59996 7.60342 25.93217 1.000 53.30321 223 LYS A C 1
ATOM 1792 O O . LYS A 1 246 ? -75.60948 8.28425 26.15491 1.000 53.61589 223 LYS A O 1
ATOM 1798 N N . THR A 1 247 ? -73.41010 8.15572 25.70408 1.000 49.80067 224 THR A N 1
ATOM 1799 C CA . THR A 1 247 ? -73.24917 9.60308 25.64588 1.000 42.38353 224 THR A CA 1
ATOM 1800 C C . THR A 1 247 ? -74.02016 10.19775 24.47312 1.000 48.96506 224 THR A C 1
ATOM 1801 O O . THR A 1 247 ? -74.70894 11.21501 24.62133 1.000 46.71946 224 THR A O 1
ATOM 1805 N N . GLN A 1 248 ? -73.90773 9.57710 23.29237 1.000 51.72926 225 GLN A N 1
ATOM 1806 C CA . GLN A 1 248 ? -74.64957 10.04780 22.12461 1.000 53.65600 225 GLN A CA 1
ATOM 1807 C C . GLN A 1 248 ? -76.15164 10.05151 22.38843 1.000 52.69544 225 GLN A C 1
ATOM 1808 O O . GLN A 1 248 ? -76.86968 10.95009 21.93348 1.000 48.27422 225 GLN A O 1
ATOM 1814 N N . LYS A 1 249 ? -76.64330 9.05693 23.12776 1.000 47.17238 226 LYS A N 1
ATOM 1815 C CA . LYS A 1 249 ? -78.06443 9.00570 23.44836 1.000 49.29095 226 LYS A CA 1
ATOM 1816 C C . LYS A 1 249 ? -78.46954 10.14976 24.37483 1.000 53.14126 226 LYS A C 1
ATOM 1817 O O . LYS A 1 249 ? -79.50203 10.79659 24.15587 1.000 53.07812 226 LYS A O 1
ATOM 1823 N N . LYS A 1 250 ? -77.65416 10.43983 25.39333 1.000 48.85633 227 LYS A N 1
ATOM 1824 C CA . LYS A 1 250 ? -77.99087 11.51440 26.32540 1.000 49.80332 227 LYS A CA 1
ATOM 1825 C C . LYS A 1 250 ? -77.86518 12.88015 25.66356 1.000 48.59343 227 LYS A C 1
ATOM 1826 O O . LYS A 1 250 ? -78.66256 13.78784 25.93676 1.000 45.91891 227 LYS A O 1
ATOM 1832 N N . VAL A 1 251 ? -76.86623 13.05126 24.79539 1.000 42.48086 228 VAL A N 1
ATOM 1833 C CA . VAL A 1 251 ? -76.68070 14.34220 24.14099 1.000 41.46204 228 VAL A CA 1
ATOM 1834 C C . VAL A 1 251 ? -77.88567 14.66705 23.26238 1.000 49.75374 228 VAL A C 1
ATOM 1835 O O . VAL A 1 251 ? -78.43292 15.77514 23.30948 1.000 49.05486 228 VAL A O 1
ATOM 1839 N N . GLN A 1 252 ? -78.33847 13.70208 22.46139 1.000 46.33582 229 GLN A N 1
ATOM 1840 C CA . GLN A 1 252 ? -79.46959 14.00502 21.59221 1.000 52.30874 229 GLN A CA 1
ATOM 1841 C C . GLN A 1 252 ? -80.76552 14.15306 22.38566 1.000 54.06838 229 GLN A C 1
ATOM 1842 O O . GLN A 1 252 ? -81.63372 14.93858 21.99330 1.000 51.17258 229 GLN A O 1
ATOM 1848 N N . GLU A 1 253 ? -80.93664 13.39896 23.47726 1.000 52.00506 230 GLU A N 1
ATOM 1849 C CA . GLU A 1 253 ? -82.08769 13.64920 24.33996 1.000 51.98652 230 GLU A CA 1
ATOM 1850 C C . GLU A 1 253 ? -82.07390 15.08416 24.84762 1.000 50.00804 230 GLU A C 1
ATOM 1851 O O . GLU A 1 253 ? -83.11957 15.73999 24.89615 1.000 47.49915 230 GLU A O 1
ATOM 1857 N N . PHE A 1 254 ? -80.88937 15.59428 25.20148 1.000 46.66072 231 PHE A N 1
ATOM 1858 C CA . PHE A 1 254 ? -80.76054 16.98461 25.62808 1.000 47.71522 231 PHE A CA 1
ATOM 1859 C C . PHE A 1 254 ? -81.07620 17.94234 24.48653 1.000 50.63262 231 PHE A C 1
ATOM 1860 O O . PHE A 1 254 ? -81.80582 18.92534 24.67819 1.000 46.94451 231 PHE A O 1
ATOM 1868 N N . LEU A 1 255 ? -80.54907 17.66106 23.28961 1.000 48.46443 232 LEU A N 1
ATOM 1869 C CA . LEU A 1 255 ? -80.84081 18.49506 22.12587 1.000 50.10876 232 LEU A CA 1
ATOM 1870 C C . LEU A 1 255 ? -82.34400 18.56133 21.86658 1.000 48.75572 232 LEU A C 1
ATOM 1871 O O . LEU A 1 255 ? -82.90720 19.64449 21.67042 1.000 52.27772 232 LEU A O 1
ATOM 1876 N N . ILE A 1 256 ? -83.02005 17.41262 21.90285 1.000 50.45180 233 ILE A N 1
ATOM 1877 C CA . ILE A 1 256 ? -84.45773 17.39631 21.63892 1.000 49.08182 233 ILE A CA 1
ATOM 1878 C C . ILE A 1 256 ? -85.21630 18.10409 22.75667 1.000 51.62639 233 ILE A C 1
ATOM 1879 O O . ILE A 1 256 ? -86.21301 18.79672 22.51232 1.000 50.20152 233 ILE A O 1
ATOM 1884 N N . LYS A 1 257 ? -84.74636 17.95748 23.99461 1.000 48.10038 234 LYS A N 1
ATOM 1885 C CA . LYS A 1 257 ? -85.44836 18.52869 25.13613 1.000 51.44307 234 LYS A CA 1
ATOM 1886 C C . LYS A 1 257 ? -85.35997 20.05204 25.14350 1.000 49.21050 234 LYS A C 1
ATOM 1887 O O . LYS A 1 257 ? -86.36617 20.74055 25.35947 1.000 44.92286 234 LYS A O 1
ATOM 1893 N N . PHE A 1 258 ? -84.16058 20.59633 24.92794 1.000 43.59299 235 PHE A N 1
ATOM 1894 C CA . PHE A 1 258 ? -83.91419 22.02026 25.11325 1.000 52.10003 235 PHE A CA 1
ATOM 1895 C C . PHE A 1 258 ? -83.58084 22.77043 23.82827 1.000 54.58039 235 PHE A C 1
ATOM 1896 O O . PHE A 1 258 ? -83.52575 24.00362 23.85827 1.000 53.21079 235 PHE A O 1
ATOM 1904 N N . ARG A 1 259 ? -83.35737 22.07502 22.71034 1.000 50.02539 236 ARG A N 1
ATOM 1905 C CA . ARG A 1 259 ? -82.89618 22.72290 21.48398 1.000 55.44202 236 ARG A CA 1
ATOM 1906 C C . ARG A 1 259 ? -81.64934 23.55565 21.76018 1.000 58.60547 236 ARG A C 1
ATOM 1907 O O . ARG A 1 259 ? -81.51514 24.69041 21.30178 1.000 59.40666 236 ARG A O 1
ATOM 1915 N N . VAL A 1 260 ? -80.73982 22.98594 22.54532 1.000 56.90789 237 VAL A N 1
ATOM 1916 C CA . VAL A 1 260 ? -79.50837 23.64576 22.95763 1.000 53.46973 237 VAL A CA 1
ATOM 1917 C C . VAL A 1 260 ? -78.37162 22.63917 22.83192 1.000 57.64512 237 VAL A C 1
ATOM 1918 O O . VAL A 1 260 ? -78.51191 21.48544 23.24975 1.000 54.34976 237 VAL A O 1
ATOM 1922 N N . ASP A 1 261 ? -77.26395 23.06041 22.23740 1.000 60.83109 238 ASP A N 1
ATOM 1923 C CA . ASP A 1 261 ? -76.08047 22.20974 22.15351 1.000 55.73754 238 ASP A CA 1
ATOM 1924 C C . ASP A 1 261 ? -75.46192 22.08008 23.53833 1.000 52.34012 238 ASP A C 1
ATOM 1925 O O . ASP A 1 261 ? -74.94924 23.07458 24.06173 1.000 52.70384 238 ASP A O 1
ATOM 1930 N N . PRO A 1 262 ? -75.46846 20.89461 24.15971 1.000 56.03063 239 PRO A N 1
ATOM 1931 C CA . PRO A 1 262 ? -74.91243 20.77734 25.52054 1.000 54.45595 239 PRO A CA 1
ATOM 1932 C C . PRO A 1 262 ? -73.41483 21.03173 25.59054 1.000 66.07893 239 PRO A C 1
ATOM 1933 O O . PRO A 1 262 ? -72.88762 21.23031 26.69451 1.000 58.19483 239 PRO A O 1
ATOM 1937 N N . PHE A 1 263 ? -72.71842 21.02584 24.45355 1.000 56.19808 240 PHE A N 1
ATOM 1938 C CA . PHE A 1 263 ? -71.28518 21.26928 24.39933 1.000 64.61912 240 PHE A CA 1
ATOM 1939 C C . PHE A 1 263 ? -70.94841 22.69831 24.00533 1.000 67.86795 240 PHE A C 1
ATOM 1940 O O . PHE A 1 263 ? -69.77379 23.00848 23.77981 1.000 74.20774 240 PHE A O 1
ATOM 1948 N N . SER A 1 264 ? -71.94181 23.57488 23.92911 1.000 66.60650 241 SER A N 1
ATOM 1949 C CA . SER A 1 264 ? -71.71536 24.96149 23.54490 1.000 71.76188 241 SER A CA 1
ATOM 1950 C C . SER A 1 264 ? -71.89342 25.86500 24.75190 1.000 73.44408 241 SER A C 1
ATOM 1951 O O . SER A 1 264 ? -73.02924 25.99306 25.25564 1.000 72.37512 241 SER A O 1
ATOM 1954 N N . PRO A 1 265 ? -70.84149 26.49232 25.26607 1.000 76.36156 242 PRO A N 1
ATOM 1955 C CA . PRO A 1 265 ? -71.01371 27.45073 26.36575 1.000 74.66056 242 PRO A CA 1
ATOM 1956 C C . PRO A 1 265 ? -71.93648 28.59776 26.00626 1.000 81.56098 242 PRO A C 1
ATOM 1957 O O . PRO A 1 265 ? -72.54449 29.19135 26.90284 1.000 78.03514 242 PRO A O 1
ATOM 1961 N N . LYS A 1 266 ? -72.04476 28.94145 24.72077 1.000 85.46363 243 LYS A N 1
ATOM 1962 C CA . LYS A 1 266 ? -72.95397 30.00882 24.32194 1.000 85.78169 243 LYS A CA 1
ATOM 1963 C C . LYS A 1 266 ? -74.39397 29.64537 24.66530 1.000 79.67363 243 LYS A C 1
ATOM 1964 O O . LYS A 1 266 ? -75.05254 30.32374 25.46266 1.000 77.13114 243 LYS A O 1
ATOM 1970 N N . GLN A 1 267 ? -74.88967 28.55030 24.08761 1.000 80.04952 244 GLN A N 1
ATOM 1971 C CA . GLN A 1 267 ? -76.29870 28.21149 24.24507 1.000 72.83223 244 GLN A CA 1
ATOM 1972 C C . GLN A 1 267 ? -76.61156 27.74882 25.66345 1.000 69.78322 244 GLN A C 1
ATOM 1973 O O . GLN A 1 267 ? -77.55891 28.23839 26.28463 1.000 72.01646 244 GLN A O 1
ATOM 1979 N N . VAL A 1 268 ? -75.82627 26.81089 26.19970 1.000 74.58699 245 VAL A N 1
ATOM 1980 C CA . VAL A 1 268 ? -76.05332 26.38121 27.57793 1.000 73.17369 245 VAL A CA 1
ATOM 1981 C C . VAL A 1 268 ? -75.80889 27.52364 28.54293 1.000 76.08848 245 VAL A C 1
ATOM 1982 O O . VAL A 1 268 ? -76.44940 27.59932 29.59903 1.000 71.32108 245 VAL A O 1
ATOM 1986 N N . GLY A 1 269 ? -74.89822 28.43314 28.20103 1.000 86.89380 246 GLY A N 1
ATOM 1987 C CA . GLY A 1 269 ? -74.54625 29.48870 29.12158 1.000 96.33753 246 GLY A CA 1
ATOM 1988 C C . GLY A 1 269 ? -75.70201 30.32438 29.61575 1.000 93.78818 246 GLY A C 1
ATOM 1989 O O . GLY A 1 269 ? -75.99837 30.29117 30.81230 1.000 101.31701 246 GLY A O 1
ATOM 1990 N N . GLN A 1 270 ? -76.37625 31.07215 28.75209 1.000 88.45771 247 GLN A N 1
ATOM 1991 C CA . GLN A 1 270 ? -77.43078 31.92243 29.27657 1.000 96.42530 247 GLN A CA 1
ATOM 1992 C C . GLN A 1 270 ? -78.82186 31.30777 29.14806 1.000 92.05982 247 GLN A C 1
ATOM 1993 O O . GLN A 1 270 ? -79.79004 31.91186 29.61614 1.000 99.25138 247 GLN A O 1
ATOM 1999 N N . LEU A 1 271 ? -78.94922 30.13055 28.52444 1.000 83.43953 248 LEU A N 1
ATOM 2000 C CA . LEU A 1 271 ? -80.19577 29.37526 28.65370 1.000 82.60947 248 LEU A CA 1
ATOM 2001 C C . LEU A 1 271 ? -80.46987 29.06963 30.12014 1.000 80.66237 248 LEU A C 1
ATOM 2002 O O . LEU A 1 271 ? -81.62534 29.05983 30.56422 1.000 71.03231 248 LEU A O 1
ATOM 2007 N N . LEU A 1 272 ? -79.41376 28.79604 30.88399 1.000 74.80336 249 LEU A N 1
ATOM 2008 C CA . LEU A 1 272 ? -79.58651 28.56330 32.30739 1.000 73.92016 249 LEU A CA 1
ATOM 2009 C C . LEU A 1 272 ? -80.00188 29.84894 33.00930 1.000 76.26654 249 LEU A C 1
ATOM 2010 O O . LEU A 1 272 ? -80.71433 29.80246 34.01697 1.000 79.69236 249 LEU A O 1
ATOM 2015 N N . THR A 1 273 ? -79.57164 31.00021 32.49352 1.000 81.35269 250 THR A N 1
ATOM 2016 C CA . THR A 1 273 ? -79.95347 32.28549 33.06883 1.000 87.12147 250 THR A CA 1
ATOM 2017 C C . THR A 1 273 ? -81.28449 32.80308 32.51364 1.000 85.11489 250 THR A C 1
ATOM 2018 O O . THR A 1 273 ? -82.05083 33.43110 33.25141 1.000 84.66234 250 THR A O 1
ATOM 2022 N N . SER A 1 274 ? -81.55902 32.59386 31.21968 1.000 86.43626 251 SER A N 1
ATOM 2023 C CA . SER A 1 274 ? -82.78784 33.09489 30.59927 1.000 86.23361 251 SER A CA 1
ATOM 2024 C C . SER A 1 274 ? -83.99037 32.20534 30.93098 1.000 91.83410 251 SER A C 1
ATOM 2025 O O . SER A 1 274 ? -84.95557 32.66265 31.55345 1.000 96.41245 251 SER A O 1
ATOM 2028 N N . LYS A 1 275 ? -83.98439 30.93849 30.47787 1.000 83.76828 252 LYS A N 1
ATOM 2029 C CA . LYS A 1 275 ? -85.06135 30.03553 30.90573 1.000 79.58277 252 LYS A CA 1
ATOM 2030 C C . LYS A 1 275 ? -85.14584 29.88429 32.42446 1.000 77.73658 252 LYS A C 1
ATOM 2031 O O . LYS A 1 275 ? -86.08479 30.37251 33.06543 1.000 90.47370 252 LYS A O 1
ATOM 2037 N N . TYR A 1 276 ? -84.09925 29.34108 33.02607 1.000 74.68567 253 TYR A N 1
ATOM 2038 C CA . TYR A 1 276 ? -84.18452 28.84038 34.38429 1.000 74.99067 253 TYR A CA 1
ATOM 2039 C C . TYR A 1 276 ? -83.77354 29.86635 35.43272 1.000 78.51142 253 TYR A C 1
ATOM 2040 O O . TYR A 1 276 ? -83.79820 29.54246 36.61794 1.000 75.32894 253 TYR A O 1
ATOM 2049 N N . LYS A 1 277 ? -83.41287 31.09429 35.03241 1.000 81.70753 254 LYS A N 1
ATOM 2050 C CA . LYS A 1 277 ? -83.21757 32.21379 35.97005 1.000 84.70202 254 LYS A CA 1
ATOM 2051 C C . LYS A 1 277 ? -82.19263 31.85808 37.04916 1.000 86.27620 254 LYS A C 1
ATOM 2052 O O . LYS A 1 277 ? -82.44387 31.97631 38.25285 1.000 86.97508 254 LYS A O 1
ATOM 2058 N N . LEU A 1 278 ? -81.02123 31.42040 36.60397 1.000 80.05323 255 LEU A N 1
ATOM 2059 C CA . LEU A 1 278 ? -79.94688 30.99902 37.49143 1.000 79.48028 255 LEU A CA 1
ATOM 2060 C C . LEU A 1 278 ? -78.87834 32.07968 37.49379 1.000 89.71652 255 LEU A C 1
ATOM 2061 O O . LEU A 1 278 ? -78.34165 32.42810 36.43689 1.000 91.43842 255 LEU A O 1
ATOM 2066 N N . ASN A 1 279 ? -78.57550 32.60091 38.68093 1.000 94.11209 256 ASN A N 1
ATOM 2067 C CA . ASN A 1 279 ? -77.62652 33.69866 38.86071 1.000 92.11467 256 ASN A CA 1
ATOM 2068 C C . ASN A 1 279 ? -76.20584 33.15773 38.76548 1.000 98.66564 256 ASN A C 1
ATOM 2069 O O . ASN A 1 279 ? -75.58952 32.78234 39.76538 1.000 102.81950 256 ASN A O 1
ATOM 2074 N N . LEU A 1 280 ? -75.66108 33.09907 37.48552 1.000 93.80527 257 LEU A N 1
ATOM 2075 C CA . LEU A 1 280 ? -74.31971 32.56262 37.31974 1.000 95.04996 257 LEU A CA 1
ATOM 2076 C C . LEU A 1 280 ? -73.29974 33.67551 37.10224 1.000 94.61712 257 LEU A C 1
ATOM 2077 O O . LEU A 1 280 ? -73.61355 34.72006 36.52905 1.000 91.71689 257 LEU A O 1
ATOM 2082 N N . PRO A 1 281 ? -72.08377 33.45993 37.58551 1.000 98.68872 258 PRO A N 1
ATOM 2083 C CA . PRO A 1 281 ? -71.06489 34.50350 37.57775 1.000 110.94502 258 PRO A CA 1
ATOM 2084 C C . PRO A 1 281 ? -70.34009 34.65088 36.25008 1.000 118.44772 258 PRO A C 1
ATOM 2085 O O . PRO A 1 281 ? -70.58887 33.96229 35.24032 1.000 110.74432 258 PRO A O 1
ATOM 2089 N N . ARG A 1 282 ? -69.39465 35.58147 36.34251 1.000 135.53362 259 ARG A N 1
ATOM 2090 C CA . ARG A 1 282 ? -68.37764 36.01400 35.41668 1.000 147.98689 259 ARG A CA 1
ATOM 2091 C C . ARG A 1 282 ? -67.24462 35.02863 35.54867 1.000 149.98591 259 ARG A C 1
ATOM 2092 O O . ARG A 1 282 ? -67.12429 34.37863 36.58314 1.000 152.48030 259 ARG A O 1
ATOM 2100 N N . THR A 1 283 ? -66.46489 34.86004 34.48840 1.000 149.17111 260 THR A N 1
ATOM 2101 C CA . THR A 1 283 ? -65.05005 34.89522 34.80217 1.000 153.00953 260 THR A CA 1
ATOM 2102 C C . THR A 1 283 ? -64.47835 35.80337 33.73446 1.000 153.98773 260 THR A C 1
ATOM 2103 O O . THR A 1 283 ? -63.60251 36.63684 33.99550 1.000 153.79339 260 THR A O 1
ATOM 2107 N N . GLN A 1 284 ? -64.96155 35.53691 32.51473 1.000 151.12363 261 GLN A N 1
ATOM 2108 C CA . GLN A 1 284 ? -64.57102 36.06397 31.22736 1.000 145.69592 261 GLN A CA 1
ATOM 2109 C C . GLN A 1 284 ? -65.16211 37.45810 31.12872 1.000 143.53844 261 GLN A C 1
ATOM 2110 O O . GLN A 1 284 ? -65.97377 37.84390 31.96879 1.000 148.04704 261 GLN A O 1
ATOM 2116 N N . LYS A 1 285 ? -64.81618 38.21404 30.08395 1.000 137.47643 262 LYS A N 1
ATOM 2117 C CA . LYS A 1 285 ? -65.64955 39.38006 29.80405 1.000 136.44619 262 LYS A CA 1
ATOM 2118 C C . LYS A 1 285 ? -66.52003 39.17447 28.56127 1.000 135.27426 262 LYS A C 1
ATOM 2119 O O . LYS A 1 285 ? -66.83657 40.12866 27.84995 1.000 134.25342 262 LYS A O 1
ATOM 2125 N N . GLY A 1 286 ? -66.92375 37.93936 28.29764 1.000 139.88526 263 GLY A N 1
ATOM 2126 C CA . GLY A 1 286 ? -68.00957 37.65958 27.37763 1.000 136.65733 263 GLY A CA 1
ATOM 2127 C C . GLY A 1 286 ? -68.90756 36.73500 28.16272 1.000 131.15006 263 GLY A C 1
ATOM 2128 O O . GLY A 1 286 ? -70.07865 37.02270 28.43671 1.000 127.28796 263 GLY A O 1
ATOM 2129 N N . ASN A 1 287 ? -68.32280 35.59310 28.51014 1.000 127.66275 264 ASN A N 1
ATOM 2130 C CA . ASN A 1 287 ? -68.52680 34.95710 29.80405 1.000 123.68653 264 ASN A CA 1
ATOM 2131 C C . ASN A 1 287 ? -69.74039 34.05356 29.92109 1.000 116.15381 264 ASN A C 1
ATOM 2132 O O . ASN A 1 287 ? -69.93957 33.15244 29.09991 1.000 113.26794 264 ASN A O 1
ATOM 2134 N N . VAL A 1 288 ? -70.56487 34.34985 30.92935 1.000 111.85071 265 VAL A N 1
ATOM 2135 C CA . VAL A 1 288 ? -71.33465 33.41629 31.75541 1.000 100.12971 265 VAL A CA 1
ATOM 2136 C C . VAL A 1 288 ? -70.56953 32.11041 31.96919 1.000 98.05584 265 VAL A C 1
ATOM 2137 O O . VAL A 1 288 ? -70.13279 31.44868 31.02025 1.000 96.04904 265 VAL A O 1
ATOM 2141 N N . SER A 1 289 ? -70.43660 31.71485 33.23229 1.000 96.07202 266 SER A N 1
ATOM 2142 C CA . SER A 1 289 ? -69.63309 30.56354 33.61784 1.000 88.19686 266 SER A CA 1
ATOM 2143 C C . SER A 1 289 ? -70.52771 29.35487 33.84392 1.000 90.82195 266 SER A C 1
ATOM 2144 O O . SER A 1 289 ? -71.52735 29.44327 34.56429 1.000 88.95132 266 SER A O 1
ATOM 2147 N N . THR A 1 290 ? -70.16375 28.22933 33.23451 1.000 85.44033 267 THR A N 1
ATOM 2148 C CA . THR A 1 290 ? -70.92369 26.99630 33.38031 1.000 81.20801 267 THR A CA 1
ATOM 2149 C C . THR A 1 290 ? -69.98845 25.81533 33.58330 1.000 78.63301 267 THR A C 1
ATOM 2150 O O . THR A 1 290 ? -70.23386 24.71568 33.07903 1.000 77.09185 267 THR A O 1
ATOM 2154 N N . ASP A 1 291 ? -68.89144 26.02392 34.30685 1.000 84.32420 268 ASP A N 1
ATOM 2155 C CA . ASP A 1 291 ? -68.02219 24.89713 34.59410 1.000 82.66552 268 ASP A CA 1
ATOM 2156 C C . ASP A 1 291 ? -68.61475 24.05601 35.72260 1.000 76.78967 268 ASP A C 1
ATOM 2157 O O . ASP A 1 291 ? -69.61497 24.41849 36.34771 1.000 76.95915 268 ASP A O 1
ATOM 2162 N N . ASP A 1 292 ? -67.96288 22.92144 35.98716 1.000 83.42082 269 ASP A N 1
ATOM 2163 C CA . ASP A 1 292 ? -68.51344 21.92101 36.89833 1.000 79.88480 269 ASP A CA 1
ATOM 2164 C C . ASP A 1 292 ? -68.70349 22.46748 38.30772 1.000 82.57480 269 ASP A C 1
ATOM 2165 O O . ASP A 1 292 ? -69.62558 22.05332 39.01876 1.000 80.20485 269 ASP A O 1
ATOM 2170 N N . LYS A 1 293 ? -67.85312 23.40150 38.72324 1.000 86.03891 270 LYS A N 1
ATOM 2171 C CA . LYS A 1 293 ? -67.88228 23.88406 40.09821 1.000 82.17378 270 LYS A CA 1
ATOM 2172 C C . LYS A 1 293 ? -69.15504 24.67891 40.37463 1.000 85.07926 270 LYS A C 1
ATOM 2173 O O . LYS A 1 293 ? -69.84328 24.43730 41.37291 1.000 84.85691 270 LYS A O 1
ATOM 2179 N N . VAL A 1 294 ? -69.49313 25.62248 39.49092 1.000 82.06761 271 VAL A N 1
ATOM 2180 C CA . VAL A 1 294 ? -70.70403 26.41805 39.67974 1.000 80.36773 271 VAL A CA 1
ATOM 2181 C C . VAL A 1 294 ? -71.94768 25.54458 39.57288 1.000 85.19490 271 VAL A C 1
ATOM 2182 O O . VAL A 1 294 ? -72.87478 25.65979 40.38447 1.000 84.58961 271 VAL A O 1
ATOM 2186 N N . LEU A 1 295 ? -71.98738 24.65515 38.57606 1.000 80.05402 272 LEU A N 1
ATOM 2187 C CA . LEU A 1 295 ? -73.18076 23.85504 38.32388 1.000 77.14658 272 LEU A CA 1
ATOM 2188 C C . LEU A 1 295 ? -73.49963 22.89145 39.45919 1.000 77.55393 272 LEU A C 1
ATOM 2189 O O . LEU A 1 295 ? -74.64595 22.44370 39.56422 1.000 75.79515 272 LEU A O 1
ATOM 2194 N N . SER A 1 296 ? -72.52444 22.57161 40.31419 1.000 79.35282 273 SER A N 1
ATOM 2195 C CA . SER A 1 296 ? -72.77508 21.62872 41.39912 1.000 74.35252 273 SER A CA 1
ATOM 2196 C C . SER A 1 296 ? -73.83123 22.14495 42.36444 1.000 73.66865 273 SER A C 1
ATOM 2197 O O . SER A 1 296 ? -74.51806 21.34803 43.01206 1.000 73.38961 273 SER A O 1
ATOM 2200 N N . SER A 1 297 ? -73.98628 23.46552 42.46804 1.000 75.57230 274 SER A N 1
ATOM 2201 C CA . SER A 1 297 ? -74.97783 24.04141 43.36822 1.000 76.75173 274 SER A CA 1
ATOM 2202 C C . SER A 1 297 ? -76.39845 23.94598 42.82875 1.000 72.86325 274 SER A C 1
ATOM 2203 O O . SER A 1 297 ? -77.34742 24.20599 43.57803 1.000 71.44129 274 SER A O 1
ATOM 2206 N N . TYR A 1 298 ? -76.57024 23.57419 41.56137 1.000 72.13811 275 TYR A N 1
ATOM 2207 C CA . TYR A 1 298 ? -77.88237 23.52467 40.92934 1.000 69.73833 275 TYR A CA 1
ATOM 2208 C C . TYR A 1 298 ? -78.18767 22.13962 40.36985 1.000 68.14463 275 TYR A C 1
ATOM 2209 O O . TYR A 1 298 ? -78.85250 22.01682 39.34143 1.000 66.66739 275 TYR A O 1
ATOM 2218 N N . ALA A 1 299 ? -77.71596 21.08422 41.03804 1.000 66.05014 276 ALA A N 1
ATOM 2219 C CA . ALA A 1 299 ? -77.99768 19.73095 40.57474 1.000 61.66764 276 ALA A CA 1
ATOM 2220 C C . ALA A 1 299 ? -79.48599 19.39682 40.61141 1.000 64.60729 276 ALA A C 1
ATOM 2221 O O . ALA A 1 299 ? -79.89150 18.37016 40.05567 1.000 68.33142 276 ALA A O 1
ATOM 2223 N N . HIS A 1 300 ? -80.30590 20.24339 41.22492 1.000 62.61264 277 HIS A N 1
ATOM 2224 C CA . HIS A 1 300 ? -81.74685 20.05481 41.29159 1.000 61.62930 277 HIS A CA 1
ATOM 2225 C C . HIS A 1 300 ? -82.47666 20.62546 40.08483 1.000 67.61070 277 HIS A C 1
ATOM 2226 O O . HIS A 1 300 ? -83.68724 20.40518 39.95338 1.000 64.53402 277 HIS A O 1
ATOM 2233 N N . VAL A 1 301 ? -81.78471 21.38066 39.23243 1.000 60.57638 278 VAL A N 1
ATOM 2234 C CA . VAL A 1 301 ? -82.36720 21.94484 38.01991 1.000 56.69201 278 VAL A CA 1
ATOM 2235 C C . VAL A 1 301 ? -82.15975 20.96086 36.87564 1.000 58.04608 278 VAL A C 1
ATOM 2236 O O . VAL A 1 301 ? -81.02697 20.54042 36.60778 1.000 53.71333 278 VAL A O 1
ATOM 2240 N N . GLU A 1 302 ? -83.24675 20.62378 36.17301 1.000 53.43831 279 GLU A N 1
ATOM 2241 C CA . GLU A 1 302 ? -83.18418 19.51777 35.21492 1.000 53.85527 279 GLU A CA 1
ATOM 2242 C C . GLU A 1 302 ? -82.10161 19.69457 34.15887 1.000 47.71898 279 GLU A C 1
ATOM 2243 O O . GLU A 1 302 ? -81.27913 18.77088 34.00593 1.000 43.06991 279 GLU A O 1
ATOM 2249 N N . PRO A 1 303 ? -82.00746 20.81017 33.41961 1.000 48.83546 280 PRO A N 1
ATOM 2250 C CA . PRO A 1 303 ? -80.91242 20.92988 32.43948 1.000 48.35722 280 PRO A CA 1
ATOM 2251 C C . PRO A 1 303 ? -79.53363 20.76827 33.05981 1.000 52.06277 280 PRO A C 1
ATOM 2252 O O . PRO A 1 303 ? -78.63962 20.18777 32.42765 1.000 45.56891 280 PRO A O 1
ATOM 2256 N N . VAL A 1 304 ? -79.34128 21.25558 34.28974 1.000 51.44874 281 VAL A N 1
ATOM 2257 C CA . VAL A 1 304 ? -78.04175 21.13107 34.94582 1.000 49.84718 281 VAL A CA 1
ATOM 2258 C C . VAL A 1 304 ? -77.73500 19.67088 35.25672 1.000 50.94039 281 VAL A C 1
ATOM 2259 O O . VAL A 1 304 ? -76.64602 19.16989 34.94241 1.000 50.09612 281 VAL A O 1
ATOM 2263 N N . ARG A 1 305 ? -78.68725 18.96221 35.87598 1.000 44.34784 282 ARG A N 1
ATOM 2264 C CA . ARG A 1 305 ? -78.46757 17.54651 36.15984 1.000 44.93201 282 ARG A CA 1
ATOM 2265 C C . ARG A 1 305 ? -78.14787 16.77278 34.88616 1.000 48.58906 282 ARG A C 1
ATOM 2266 O O . ARG A 1 305 ? -77.27036 15.89884 34.88182 1.000 43.18413 282 ARG A O 1
ATOM 2274 N N . LEU A 1 306 ? -78.83164 17.09712 33.78868 1.000 43.01529 283 LEU A N 1
ATOM 2275 C CA . LEU A 1 306 ? -78.58019 16.39578 32.53825 1.000 46.35430 283 LEU A CA 1
ATOM 2276 C C . LEU A 1 306 ? -77.21452 16.76423 31.97518 1.000 48.49635 283 LEU A C 1
ATOM 2277 O O . LEU A 1 306 ? -76.49673 15.89782 31.45810 1.000 45.94317 283 LEU A O 1
ATOM 2282 N N . LEU A 1 307 ? -76.83655 18.04287 32.08280 1.000 44.12508 284 LEU A N 1
ATOM 2283 C CA . LEU A 1 307 ? -75.50225 18.47326 31.67366 1.000 52.07313 284 LEU A CA 1
ATOM 2284 C C . LEU A 1 307 ? -74.42182 17.70809 32.42466 1.000 46.96218 284 LEU A C 1
ATOM 2285 O O . LEU A 1 307 ? -73.48196 17.18722 31.81719 1.000 48.03055 284 LEU A O 1
ATOM 2290 N N . LEU A 1 308 ? -74.54971 17.62206 33.75229 1.000 47.81067 285 LEU A N 1
ATOM 2291 C CA . LEU A 1 308 ? -73.52628 16.96623 34.56383 1.000 44.45424 285 LEU A CA 1
ATOM 2292 C C . LEU A 1 308 ? -73.40503 15.49424 34.20765 1.000 51.09487 285 LEU A C 1
ATOM 2293 O O . LEU A 1 308 ? -72.29927 14.93757 34.17299 1.000 50.07332 285 LEU A O 1
ATOM 2298 N N . GLU A 1 309 ? -74.53560 14.84901 33.92991 1.000 48.89280 286 GLU A N 1
ATOM 2299 C CA . GLU A 1 309 ? -74.50936 13.44815 33.53385 1.000 49.22449 286 GLU A CA 1
ATOM 2300 C C . GLU A 1 309 ? -73.75007 13.26343 32.22273 1.000 51.75685 286 GLU A C 1
ATOM 2301 O O . GLU A 1 309 ? -72.97957 12.30712 32.07055 1.000 46.00356 286 GLU A O 1
ATOM 2307 N N . ILE A 1 310 ? -73.93384 14.18646 31.27367 1.000 44.30841 287 ILE A N 1
ATOM 2308 C CA . ILE A 1 310 ? -73.21030 14.09894 30.01134 1.000 49.47662 287 ILE A CA 1
ATOM 2309 C C . ILE A 1 310 ? -71.71657 14.28860 30.23816 1.000 50.58056 287 ILE A C 1
ATOM 2310 O O . ILE A 1 310 ? -70.89571 13.53187 29.70344 1.000 47.23859 287 ILE A O 1
ATOM 2315 N N . ARG A 1 311 ? -71.34181 15.28609 31.04875 1.000 47.36767 288 ARG A N 1
ATOM 2316 C CA . ARG A 1 311 ? -69.92547 15.56516 31.27776 1.000 51.24659 288 ARG A CA 1
ATOM 2317 C C . ARG A 1 311 ? -69.24339 14.40529 31.98462 1.000 50.02897 288 ARG A C 1
ATOM 2318 O O . ARG A 1 311 ? -68.07629 14.09736 31.70629 1.000 49.47481 288 ARG A O 1
ATOM 2326 N N . LYS A 1 312 ? -69.95226 13.74511 32.90067 1.000 47.68609 289 LYS A N 1
ATOM 2327 C CA . LYS A 1 312 ? -69.36430 12.59143 33.56795 1.000 41.37173 289 LYS A CA 1
ATOM 2328 C C . LYS A 1 312 ? -69.10414 11.47531 32.57689 1.000 50.10737 289 LYS A C 1
ATOM 2329 O O . LYS A 1 312 ? -68.04529 10.83757 32.61624 1.000 53.59837 289 LYS A O 1
ATOM 2335 N N . LEU A 1 313 ? -70.05059 11.23170 31.66614 1.000 46.89940 290 LEU A N 1
ATOM 2336 C CA . LEU A 1 313 ? -69.81261 10.22213 30.64214 1.000 47.67399 290 LEU A CA 1
ATOM 2337 C C . LEU A 1 313 ? -68.64641 10.61503 29.74884 1.000 46.23584 290 LEU A C 1
ATOM 2338 O O . LEU A 1 313 ? -67.86986 9.75090 29.33046 1.000 47.50753 290 LEU A O 1
ATOM 2343 N N . LYS A 1 314 ? -68.47716 11.91502 29.49241 1.000 45.66293 291 LYS A N 1
ATOM 2344 C CA . LYS A 1 314 ? -67.39991 12.36794 28.61769 1.000 54.17763 291 LYS A CA 1
ATOM 2345 C C . LYS A 1 314 ? -66.03788 12.23936 29.29034 1.000 51.14227 291 LYS A C 1
ATOM 2346 O O . LYS A 1 314 ? -65.05422 11.87369 28.63474 1.000 51.74327 291 LYS A O 1
ATOM 2352 N N . LYS A 1 315 ? -65.95104 12.57583 30.58272 1.000 49.64557 292 LYS A N 1
ATOM 2353 C CA . LYS A 1 315 ? -64.70887 12.37086 31.32319 1.000 52.88593 292 LYS A CA 1
ATOM 2354 C C . LYS A 1 315 ? -64.28061 10.91380 31.25547 1.000 58.35070 292 LYS A C 1
ATOM 2355 O O . LYS A 1 315 ? -63.10170 10.61163 31.03198 1.000 55.70127 292 LYS A O 1
ATOM 2361 N N . LEU A 1 316 ? -65.23406 9.99882 31.44283 1.000 50.09090 293 LEU A N 1
ATOM 2362 C CA . LEU A 1 316 ? -64.91769 8.57850 31.46661 1.000 52.08604 293 LEU A CA 1
ATOM 2363 C C . LEU A 1 316 ? -64.39254 8.10640 30.11428 1.000 52.69958 293 LEU A C 1
ATOM 2364 O O . LEU A 1 316 ? -63.38542 7.39523 30.04560 1.000 44.35028 293 LEU A O 1
ATOM 2369 N N . SER A 1 317 ? -65.07966 8.47060 29.02518 1.000 51.02469 294 SER A N 1
ATOM 2370 C CA . SER A 1 317 ? -64.62804 8.05356 27.70075 1.000 51.34204 294 SER A CA 1
ATOM 2371 C C . SER A 1 317 ? -63.31211 8.72580 27.33911 1.000 51.76047 294 SER A C 1
ATOM 2372 O O . SER A 1 317 ? -62.45646 8.11256 26.69082 1.000 48.66871 294 SER A O 1
ATOM 2375 N N . ASP A 1 318 ? -63.14039 9.98930 27.74595 1.000 47.44262 295 ASP A N 1
ATOM 2376 C CA . ASP A 1 318 ? -61.85001 10.65112 27.59214 1.000 51.90773 295 ASP A CA 1
ATOM 2377 C C . ASP A 1 318 ? -60.75903 9.87558 28.31218 1.000 52.76635 295 ASP A C 1
ATOM 2378 O O . ASP A 1 318 ? -59.66999 9.67167 27.76470 1.000 52.73845 295 ASP A O 1
ATOM 2383 N N . LYS A 1 319 ? -61.03815 9.42613 29.54063 1.000 49.41731 296 LYS A N 1
ATOM 2384 C CA . LYS A 1 319 ? -60.04554 8.65801 30.28323 1.000 52.52239 296 LYS A CA 1
ATOM 2385 C C . LYS A 1 319 ? -59.71673 7.34959 29.57365 1.000 51.01532 296 LYS A C 1
ATOM 2386 O O . LYS A 1 319 ? -58.54526 6.96910 29.47873 1.000 52.64545 296 LYS A O 1
ATOM 2392 N N . PHE A 1 320 ? -60.73289 6.66004 29.04421 1.000 45.17865 297 PHE A N 1
ATOM 2393 C CA . PHE A 1 320 ? -60.47949 5.41613 28.32381 1.000 47.98883 297 PHE A CA 1
ATOM 2394 C C . PHE A 1 320 ? -59.63210 5.66530 27.07976 1.000 53.10892 297 PHE A C 1
ATOM 2395 O O . PHE A 1 320 ? -58.73167 4.87523 26.76116 1.000 52.00421 297 PHE A O 1
ATOM 2403 N N . LYS A 1 321 ? -59.91472 6.75134 26.35345 1.000 48.79849 298 LYS A N 1
ATOM 2404 C CA . LYS A 1 321 ? -59.10101 7.09110 25.18853 1.000 52.54483 298 LYS A CA 1
ATOM 2405 C C . LYS A 1 321 ? -57.67868 7.44545 25.59918 1.000 51.95920 298 LYS A C 1
ATOM 2406 O O . LYS A 1 321 ? -56.71784 7.08837 24.90814 1.000 49.56758 298 LYS A O 1
ATOM 2412 N N . GLU A 1 322 ? -57.52925 8.17922 26.70589 1.000 49.41574 299 GLU A N 1
ATOM 2413 C CA . GLU A 1 322 ? -56.19868 8.49759 27.20858 1.000 53.37802 299 GLU A CA 1
ATOM 2414 C C . GLU A 1 322 ? -55.43559 7.23507 27.60303 1.000 58.43049 299 GLU A C 1
ATOM 2415 O O . GLU A 1 322 ? -54.22958 7.12226 27.34562 1.000 55.20173 299 GLU A O 1
ATOM 2421 N N . ILE A 1 323 ? -56.12157 6.27148 28.22453 1.000 52.77202 300 ILE A N 1
ATOM 2422 C CA . ILE A 1 323 ? -55.46934 5.01903 28.59920 1.000 45.42323 300 ILE A CA 1
ATOM 2423 C C . ILE A 1 323 ? -54.98737 4.28431 27.35366 1.000 48.08480 300 ILE A C 1
ATOM 2424 O O . ILE A 1 323 ? -53.83639 3.83972 27.27925 1.000 49.53663 300 ILE A O 1
ATOM 2429 N N . LYS A 1 324 ? -55.84984 4.17835 26.34234 1.000 43.27447 301 LYS A N 1
ATOM 2430 C CA . LYS A 1 324 ? -55.46623 3.49317 25.10962 1.000 56.20528 301 LYS A CA 1
ATOM 2431 C C . LYS A 1 324 ? -54.26836 4.17199 24.45417 1.000 54.03675 301 LYS A C 1
ATOM 2432 O O . LYS A 1 324 ? -53.36896 3.50475 23.93214 1.000 58.61277 301 LYS A O 1
ATOM 2438 N N . GLU A 1 325 ? -54.23406 5.49986 24.49434 1.000 51.29716 302 GLU A N 1
ATOM 2439 C CA . GLU A 1 325 ? -53.18250 6.26954 23.84926 1.000 55.86506 302 GLU A CA 1
ATOM 2440 C C . GLU A 1 325 ? -51.84668 6.17478 24.58705 1.000 53.22060 302 GLU A C 1
ATOM 2441 O O . GLU A 1 325 ? -50.80315 6.47437 23.99992 1.000 55.42906 302 GLU A O 1
ATOM 2447 N N . ASN A 1 326 ? -51.84530 5.73930 25.84418 1.000 51.09898 303 ASN A N 1
ATOM 2448 C CA . ASN A 1 326 ? -50.61528 5.56683 26.59849 1.000 48.25582 303 ASN A CA 1
ATOM 2449 C C . ASN A 1 326 ? -50.16211 4.11378 26.68908 1.000 50.46811 303 ASN A C 1
ATOM 2450 O O . ASN A 1 326 ? -49.18014 3.82386 27.38091 1.000 48.55228 303 ASN A O 1
ATOM 2455 N N . LEU A 1 327 ? -50.84317 3.20014 26.00786 1.000 46.97225 304 LEU A N 1
ATOM 2456 C CA . LEU A 1 327 ? -50.42579 1.80819 26.02109 1.000 47.72393 304 LEU A CA 1
ATOM 2457 C C . LEU A 1 327 ? -49.11377 1.62797 25.26396 1.000 53.95176 304 LEU A C 1
ATOM 2458 O O . LEU A 1 327 ? -48.91190 2.20112 24.18755 1.000 50.55867 304 LEU A O 1
ATOM 2463 N N . LYS A 1 328 ? -48.22758 0.81091 25.83112 1.000 46.89629 305 LYS A N 1
ATOM 2464 C CA . LYS A 1 328 ? -47.05135 0.27710 25.14537 1.000 48.12685 305 LYS A CA 1
ATOM 2465 C C . LYS A 1 328 ? -47.21204 -1.23859 25.17475 1.000 47.57720 305 LYS A C 1
ATOM 2466 O O . LYS A 1 328 ? -47.00225 -1.87700 26.21332 1.000 50.13412 305 LYS A O 1
ATOM 2472 N N . GLY A 1 329 ? -47.59776 -1.80999 24.04212 1.000 48.20838 306 GLY A N 1
ATOM 2473 C CA . GLY A 1 329 ? -48.05097 -3.19044 24.05348 1.000 47.54569 306 GLY A CA 1
ATOM 2474 C C . GLY A 1 329 ? -49.34440 -3.27658 24.84360 1.000 48.12679 306 GLY A C 1
ATOM 2475 O O . GLY A 1 329 ? -50.29309 -2.52309 24.60149 1.000 52.16347 306 GLY A O 1
ATOM 2476 N N . ASP A 1 330 ? -49.38232 -4.17170 25.82850 1.000 42.50788 307 ASP A N 1
ATOM 2477 C CA . ASP A 1 330 ? -50.58436 -4.39058 26.62034 1.000 49.69895 307 ASP A CA 1
ATOM 2478 C C . ASP A 1 330 ? -50.47923 -3.80811 28.03055 1.000 49.32423 307 ASP A C 1
ATOM 2479 O O . ASP A 1 330 ? -51.25595 -4.19155 28.91008 1.000 47.23066 307 ASP A O 1
ATOM 2484 N N . ARG A 1 331 ? -49.54832 -2.87690 28.26205 1.000 42.84327 308 ARG A N 1
ATOM 2485 C CA . ARG A 1 331 ? -49.31637 -2.32917 29.59122 1.000 45.75310 308 ARG A CA 1
ATOM 2486 C C . ARG A 1 331 ? -49.22945 -0.80553 29.54833 1.000 43.85938 308 ARG A C 1
ATOM 2487 O O . ARG A 1 331 ? -48.79035 -0.21555 28.55843 1.000 44.62304 308 ARG A O 1
ATOM 2495 N N . LEU A 1 332 ? -49.69173 -0.17803 30.62661 1.000 42.25913 309 LEU A N 1
ATOM 2496 C CA . LEU A 1 332 ? -49.48222 1.24323 30.87615 1.000 47.29818 309 LEU A CA 1
ATOM 2497 C C . LEU A 1 332 ? -48.23720 1.43192 31.73378 1.000 42.62229 309 LEU A C 1
ATOM 2498 O O . LEU A 1 332 ? -47.96636 0.62881 32.62722 1.000 46.21499 309 LEU A O 1
ATOM 2503 N N . TYR A 1 333 ? -47.48647 2.49900 31.48415 1.000 40.48184 310 TYR A N 1
ATOM 2504 C CA . TYR A 1 333 ? -46.28501 2.79208 32.26890 1.000 40.92651 310 TYR A CA 1
ATOM 2505 C C . TYR A 1 333 ? -46.33295 4.24915 32.76216 1.000 40.89977 310 TYR A C 1
ATOM 2506 O O . TYR A 1 333 ? -45.60210 5.10241 32.26163 1.000 42.66155 310 TYR A O 1
ATOM 2515 N N . PRO A 1 334 ? -47.17352 4.51744 33.74896 1.000 39.87346 311 PRO A N 1
ATOM 2516 C CA . PRO A 1 334 ? -47.22484 5.88742 34.28807 1.000 44.77418 311 PRO A CA 1
ATOM 2517 C C . PRO A 1 334 ? -45.96519 6.22422 35.06553 1.000 47.10607 311 PRO A C 1
ATOM 2518 O O . PRO A 1 334 ? -45.28221 5.35701 35.60965 1.000 48.10366 311 PRO A O 1
ATOM 2522 N N . GLU A 1 335 ? -45.66399 7.51421 35.11054 1.000 43.64227 312 GLU A N 1
ATOM 2523 C CA . GLU A 1 335 ? -44.59595 8.01697 35.95643 1.000 47.60992 312 GLU A CA 1
ATOM 2524 C C . GLU A 1 335 ? -45.12905 8.23931 37.36789 1.000 48.96740 312 GLU A C 1
ATOM 2525 O O . GLU A 1 335 ? -46.28198 8.63577 37.55490 1.000 51.78442 312 GLU A O 1
ATOM 2531 N N . PHE A 1 336 ? -44.30544 7.93383 38.36488 1.000 42.49475 313 PHE A N 1
ATOM 2532 C CA . PHE A 1 336 ? -44.70629 8.00722 39.76375 1.000 44.84048 313 PHE A CA 1
ATOM 2533 C C . PHE A 1 336 ? -43.85878 9.04420 40.48794 1.000 45.75870 313 PHE A C 1
ATOM 2534 O O . PHE A 1 336 ? -42.64929 9.13019 40.25792 1.000 49.30837 313 PHE A O 1
ATOM 2542 N N . LYS A 1 337 ? -44.51012 9.88636 41.28160 1.000 39.62156 314 LYS A N 1
ATOM 2543 C CA . LYS A 1 337 ? -43.84777 10.68767 42.30210 1.000 45.42358 314 LYS A CA 1
ATOM 2544 C C . LYS A 1 337 ? -43.97339 9.94216 43.62625 1.000 43.96534 314 LYS A C 1
ATOM 2545 O O . LYS A 1 337 ? -45.09216 9.73915 44.11535 1.000 39.50579 314 LYS A O 1
ATOM 2551 N N . GLN A 1 338 ? -42.83421 9.54232 44.20360 1.000 35.82426 315 GLN A N 1
ATOM 2552 C CA . GLN A 1 338 ? -42.85603 8.80936 45.46868 1.000 35.39160 315 GLN A CA 1
ATOM 2553 C C . GLN A 1 338 ? -43.58803 9.58369 46.56140 1.000 32.50631 315 GLN A C 1
ATOM 2554 O O . GLN A 1 338 ? -44.37052 9.01002 47.32588 1.000 32.77125 315 GLN A O 1
ATOM 2560 N N . ILE A 1 339 ? -43.36242 10.88109 46.64015 1.000 32.93617 316 ILE A N 1
ATOM 2561 C CA . ILE A 1 339 ? -44.03208 11.74269 47.60245 1.000 37.27621 316 ILE A CA 1
ATOM 2562 C C . ILE A 1 339 ? -44.78829 12.77946 46.77712 1.000 37.95004 316 ILE A C 1
ATOM 2563 O O . ILE A 1 339 ? -44.23924 13.80382 46.36227 1.000 41.27165 316 ILE A O 1
ATOM 2568 N N . GLY A 1 340 ? -46.05664 12.48683 46.48331 1.000 37.80770 317 GLY A N 1
ATOM 2569 C CA . GLY A 1 340 ? -46.84888 13.33959 45.61411 1.000 35.42455 317 GLY A CA 1
ATOM 2570 C C . GLY A 1 340 ? -47.54111 14.46052 46.36211 1.000 37.26497 317 GLY A C 1
ATOM 2571 O O . GLY A 1 340 ? -48.00546 15.42053 45.75212 1.000 42.31286 317 GLY A O 1
ATOM 2572 N N . ALA A 1 341 ? -47.63485 14.33026 47.68124 1.000 37.03076 318 ALA A N 1
ATOM 2573 C CA . ALA A 1 341 ? -48.18591 15.35914 48.54798 1.000 43.70697 318 ALA A CA 1
ATOM 2574 C C . ALA A 1 341 ? -47.51944 15.20065 49.90558 1.000 41.12629 318 ALA A C 1
ATOM 2575 O O . ALA A 1 341 ? -46.85263 14.19520 50.17437 1.000 43.73579 318 ALA A O 1
ATOM 2577 N N . VAL A 1 342 ? -47.72287 16.18937 50.77802 1.000 37.57743 319 VAL A N 1
ATOM 2578 C CA . VAL A 1 342 ? -47.04850 16.16242 52.07176 1.000 36.59462 319 VAL A CA 1
ATOM 2579 C C . VAL A 1 342 ? -47.51788 14.98365 52.92606 1.000 46.59807 319 VAL A C 1
ATOM 2580 O O . VAL A 1 342 ? -46.80180 14.56563 53.84899 1.000 40.33765 319 VAL A O 1
ATOM 2584 N N . THR A 1 343 ? -48.70342 14.42865 52.64029 1.000 37.01739 320 THR A N 1
ATOM 2585 C CA . THR A 1 343 ? -49.16244 13.23626 53.34371 1.000 37.96401 320 THR A CA 1
ATOM 2586 C C . THR A 1 343 ? -48.34110 11.99963 53.00983 1.000 39.57328 320 THR A C 1
ATOM 2587 O O . THR A 1 343 ? -48.54564 10.95755 53.63544 1.000 39.31369 320 THR A O 1
ATOM 2591 N N . GLY A 1 344 ? -47.44650 12.06471 52.03236 1.000 36.48402 321 GLY A N 1
ATOM 2592 C CA . GLY A 1 344 ? -46.74833 10.85994 51.64300 1.000 34.61224 321 GLY A CA 1
ATOM 2593 C C . GLY A 1 344 ? -47.48134 9.98578 50.65302 1.000 38.14234 321 GLY A C 1
ATOM 2594 O O . GLY A 1 344 ? -46.96716 8.91627 50.30103 1.000 39.73083 321 GLY A O 1
ATOM 2595 N N . ARG A 1 345 ? -48.67100 10.37957 50.20241 1.000 36.25709 322 ARG A N 1
ATOM 2596 C CA . ARG A 1 345 ? -49.31556 9.64863 49.11722 1.000 35.35310 322 ARG A CA 1
ATOM 2597 C C . ARG A 1 345 ? -48.52847 9.84145 47.82851 1.000 37.97319 322 ARG A C 1
ATOM 2598 O O . ARG A 1 345 ? -48.03070 10.93932 47.54299 1.000 34.35363 322 ARG A O 1
ATOM 2606 N N . MET A 1 346 ? -48.37212 8.75775 47.07179 1.000 35.99043 323 MET A N 1
ATOM 2607 C CA . MET A 1 346 ? -47.78685 8.87258 45.74752 1.000 40.51604 323 MET A CA 1
ATOM 2608 C C . MET A 1 346 ? -48.76151 9.55165 44.79061 1.000 46.32536 323 MET A C 1
ATOM 2609 O O . MET A 1 346 ? -49.97133 9.60881 45.02792 1.000 42.16751 323 MET A O 1
ATOM 2614 N N . SER A 1 347 ? -48.22413 10.05994 43.68294 1.000 37.81039 324 SER A N 1
ATOM 2615 C CA . SER A 1 347 ? -49.05650 10.43438 42.55089 1.000 49.25294 324 SER A CA 1
ATOM 2616 C C . SER A 1 347 ? -48.52472 9.76506 41.29280 1.000 51.20615 324 SER A C 1
ATOM 2617 O O . SER A 1 347 ? -47.34922 9.40185 41.21286 1.000 49.66799 324 SER A O 1
ATOM 2620 N N . SER A 1 348 ? -49.41978 9.56474 40.33172 1.000 58.13134 325 SER A N 1
ATOM 2621 C CA . SER A 1 348 ? -49.09533 8.98659 39.04372 1.000 54.07689 325 SER A CA 1
ATOM 2622 C C . SER A 1 348 ? -49.69979 9.88687 37.98138 1.000 56.99359 325 SER A C 1
ATOM 2623 O O . SER A 1 348 ? -50.78091 10.45460 38.15684 1.000 62.45823 325 SER A O 1
ATOM 2626 N N . LEU A 1 349 ? -48.98598 10.01424 36.88677 1.000 51.54131 326 LEU A N 1
ATOM 2627 C CA . LEU A 1 349 ? -49.36346 10.86081 35.76941 1.000 62.51233 326 LEU A CA 1
ATOM 2628 C C . LEU A 1 349 ? -49.14849 9.98328 34.54933 1.000 52.63370 326 LEU A C 1
ATOM 2629 O O . LEU A 1 349 ? -48.82292 8.82617 34.67915 1.000 61.56176 326 LEU A O 1
ATOM 2634 N N . LYS A 1 350 ? -49.26278 10.49525 33.38856 1.000 55.01356 327 LYS A N 1
ATOM 2635 C CA . LYS A 1 350 ? -48.87817 9.71414 32.19476 1.000 54.59354 327 LYS A CA 1
ATOM 2636 C C . LYS A 1 350 ? -49.45591 8.33282 31.89915 1.000 51.31114 327 LYS A C 1
ATOM 2637 O O . LYS A 1 350 ? -48.67593 7.48025 31.43689 1.000 51.62713 327 LYS A O 1
ATOM 2643 N N . PRO A 1 351 ? -50.69272 7.96342 32.10757 1.000 51.63689 328 PRO A N 1
ATOM 2644 C CA . PRO A 1 351 ? -51.91570 8.57435 32.60553 1.000 56.11142 328 PRO A CA 1
ATOM 2645 C C . PRO A 1 351 ? -52.05308 8.32177 34.09749 1.000 53.38848 328 PRO A C 1
ATOM 2646 O O . PRO A 1 351 ? -51.37946 7.48625 34.71132 1.000 48.52751 328 PRO A O 1
ATOM 2650 N N . ASN A 1 352 ? -52.95368 9.06806 34.71251 1.000 49.49022 329 ASN A N 1
ATOM 2651 C CA . ASN A 1 352 ? -53.43761 8.74873 36.04419 1.000 47.68303 329 ASN A CA 1
ATOM 2652 C C . ASN A 1 352 ? -54.66262 7.85651 35.89525 1.000 50.76320 329 ASN A C 1
ATOM 2653 O O . ASN A 1 352 ? -55.62955 8.23277 35.22422 1.000 50.21518 329 ASN A O 1
ATOM 2658 N N . VAL A 1 353 ? -54.60916 6.66253 36.48252 1.000 51.00613 330 VAL A N 1
ATOM 2659 C CA . VAL A 1 353 ? -55.74880 5.75355 36.47672 1.000 51.10430 330 VAL A CA 1
ATOM 2660 C C . VAL A 1 353 ? -56.44478 5.68902 37.82298 1.000 51.16772 330 VAL A C 1
ATOM 2661 O O . VAL A 1 353 ? -57.43274 4.94960 37.95631 1.000 52.77769 330 VAL A O 1
ATOM 2665 N N . GLN A 1 354 ? -55.98190 6.44525 38.82626 1.000 49.91433 331 GLN A N 1
ATOM 2666 C CA . GLN A 1 354 ? -56.62168 6.37578 40.13857 1.000 49.39562 331 GLN A CA 1
ATOM 2667 C C . GLN A 1 354 ? -58.03049 6.95972 40.12405 1.000 51.75752 331 GLN A C 1
ATOM 2668 O O . GLN A 1 354 ? -58.80505 6.69415 41.04703 1.000 50.78168 331 GLN A O 1
ATOM 2674 N N . ASN A 1 355 ? -58.38625 7.72224 39.09366 1.000 52.97215 332 ASN A N 1
ATOM 2675 C CA . ASN A 1 355 ? -59.71892 8.29443 38.96948 1.000 59.13476 332 ASN A CA 1
ATOM 2676 C C . ASN A 1 355 ? -60.67706 7.40492 38.19124 1.000 60.29945 332 ASN A C 1
ATOM 2677 O O . ASN A 1 355 ? -61.86035 7.74653 38.07859 1.000 65.34909 332 ASN A O 1
ATOM 2682 N N . VAL A 1 356 ? -60.21310 6.28439 37.65483 1.000 56.34358 333 VAL A N 1
ATOM 2683 C CA . VAL A 1 356 ? -61.15344 5.35614 37.01681 1.000 52.24706 333 VAL A CA 1
ATOM 2684 C C . VAL A 1 356 ? -62.09253 4.79343 38.07541 1.000 54.55012 333 VAL A C 1
ATOM 2685 O O . VAL A 1 356 ? -61.62034 4.26956 39.09816 1.000 51.46001 333 VAL A O 1
ATOM 2689 N N . PRO A 1 357 ? -63.40753 4.88631 37.88960 1.000 52.84608 334 PRO A N 1
ATOM 2690 C CA . PRO A 1 357 ? -64.33368 4.31117 38.87112 1.000 56.80430 334 PRO A CA 1
ATOM 2691 C C . PRO A 1 357 ? -64.05694 2.82856 39.08651 1.000 60.36197 334 PRO A C 1
ATOM 2692 O O . PRO A 1 357 ? -63.67089 2.11062 38.15992 1.000 60.08283 334 PRO A O 1
ATOM 2696 N N . ARG A 1 358 ? -64.23473 2.38720 40.33766 1.000 57.86078 335 ARG A N 1
ATOM 2697 C CA . ARG A 1 358 ? -63.97041 0.99860 40.71069 1.000 60.85406 335 ARG A CA 1
ATOM 2698 C C . ARG A 1 358 ? -64.71246 0.02650 39.80707 1.000 61.24532 335 ARG A C 1
ATOM 2699 O O . ARG A 1 358 ? -64.16144 -1.00104 39.39082 1.000 55.75431 335 ARG A O 1
ATOM 2707 N N . GLU A 1 359 ? -65.96093 0.34420 39.48160 1.000 59.24937 336 GLU A N 1
ATOM 2708 C CA . GLU A 1 359 ? -66.80105 -0.50609 38.65294 1.000 64.58927 336 GLU A CA 1
ATOM 2709 C C . GLU A 1 359 ? -66.37354 -0.53239 37.19353 1.000 54.68747 336 GLU A C 1
ATOM 2710 O O . GLU A 1 359 ? -67.01065 -1.23482 36.40499 1.000 63.91995 336 GLU A O 1
ATOM 2716 N N . GLU A 1 360 ? -65.35089 0.22754 36.80369 1.000 54.34286 337 GLU A N 1
ATOM 2717 C CA . GLU A 1 360 ? -64.83086 0.20947 35.44080 1.000 54.63638 337 GLU A CA 1
ATOM 2718 C C . GLU A 1 360 ? -63.40727 -0.33129 35.37354 1.000 47.51903 337 GLU A C 1
ATOM 2719 O O . GLU A 1 360 ? -62.78751 -0.28482 34.31173 1.000 48.14858 337 GLU A O 1
ATOM 2725 N N . ARG A 1 361 ? -62.87111 -0.83034 36.48250 1.000 47.44253 338 ARG A N 1
ATOM 2726 C CA . ARG A 1 361 ? -61.49842 -1.31656 36.52079 1.000 51.64540 338 ARG A CA 1
ATOM 2727 C C . ARG A 1 361 ? -61.33035 -2.70121 35.90708 1.000 50.81134 338 ARG A C 1
ATOM 2728 O O . ARG A 1 361 ? -60.22197 -3.25108 35.95705 1.000 47.14506 338 ARG A O 1
ATOM 2736 N N . ALA A 1 362 ? -62.39566 -3.28061 35.34429 1.000 47.73975 339 ALA A N 1
ATOM 2737 C CA . ALA A 1 362 ? -62.27392 -4.55881 34.65911 1.000 53.76653 339 ALA A CA 1
ATOM 2738 C C . ALA A 1 362 ? -61.34314 -4.47576 33.45690 1.000 53.94445 339 ALA A C 1
ATOM 2739 O O . ALA A 1 362 ? -60.86405 -5.51668 32.99137 1.000 45.74217 339 ALA A O 1
ATOM 2741 N N . ILE A 1 363 ? -61.09293 -3.26664 32.93614 1.000 46.58286 340 ILE A N 1
ATOM 2742 C CA . ILE A 1 363 ? -60.17530 -3.10791 31.81177 1.000 48.28163 340 ILE A CA 1
ATOM 2743 C C . ILE A 1 363 ? -58.74518 -3.42918 32.21446 1.000 44.14063 340 ILE A C 1
ATOM 2744 O O . ILE A 1 363 ? -57.88753 -3.61207 31.34353 1.000 47.63889 340 ILE A O 1
ATOM 2749 N N . PHE A 1 364 ? -58.45387 -3.46397 33.50964 1.000 40.47240 341 PHE A N 1
ATOM 2750 C CA . PHE A 1 364 ? -57.13483 -3.84963 33.99943 1.000 45.19921 341 PHE A CA 1
ATOM 2751 C C . PHE A 1 364 ? -57.11961 -5.34407 34.30474 1.000 47.20490 341 PHE A C 1
ATOM 2752 O O . PHE A 1 364 ? -57.85070 -5.81422 35.18532 1.000 45.88660 341 PHE A O 1
ATOM 2760 N N . LYS A 1 365 ? -56.28719 -6.08424 33.57445 1.000 44.09530 342 LYS A N 1
ATOM 2761 C CA . LYS A 1 365 ? -56.30211 -7.54081 33.61463 1.000 45.32541 342 LYS A CA 1
ATOM 2762 C C . LYS A 1 365 ? -54.88993 -8.07274 33.41529 1.000 44.88626 342 LYS A C 1
ATOM 2763 O O . LYS A 1 365 ? -54.20936 -7.67934 32.46501 1.000 45.21017 342 LYS A O 1
ATOM 2769 N N . ALA A 1 366 ? -54.47376 -8.99153 34.28225 1.000 45.78930 343 ALA A N 1
ATOM 2770 C CA . ALA A 1 366 ? -53.14897 -9.57867 34.16872 1.000 45.05661 343 ALA A CA 1
ATOM 2771 C C . ALA A 1 366 ? -53.00308 -10.28088 32.82347 1.000 49.53175 343 ALA A C 1
ATOM 2772 O O . ALA A 1 366 ? -53.99766 -10.72735 32.24502 1.000 47.74553 343 ALA A O 1
ATOM 2774 N N . PRO A 1 367 ? -51.78187 -10.35532 32.28697 1.000 49.54888 344 PRO A N 1
ATOM 2775 C CA . PRO A 1 367 ? -51.55491 -11.12865 31.06111 1.000 51.19741 344 PRO A CA 1
ATOM 2776 C C . PRO A 1 367 ? -51.77703 -12.61778 31.29198 1.000 56.02657 344 PRO A C 1
ATOM 2777 O O . PRO A 1 367 ? -51.79726 -13.10462 32.42630 1.000 49.37570 344 PRO A O 1
ATOM 2781 N N . GLU A 1 368 ? -51.95303 -13.33755 30.17916 1.000 48.48391 345 GLU A N 1
ATOM 2782 C CA . GLU A 1 368 ? -52.32089 -14.74942 30.22405 1.000 52.69809 345 GLU A CA 1
ATOM 2783 C C . GLU A 1 368 ? -51.35022 -15.55044 31.08658 1.000 59.40014 345 GLU A C 1
ATOM 2784 O O . GLU A 1 368 ? -50.12904 -15.42688 30.95722 1.000 51.83052 345 GLU A O 1
ATOM 2790 N N . GLY A 1 369 ? -51.90674 -16.37874 31.97115 1.000 54.80690 346 GLY A N 1
ATOM 2791 C CA . GLY A 1 369 ? -51.12116 -17.12306 32.92830 1.000 51.35487 346 GLY A CA 1
ATOM 2792 C C . GLY A 1 369 ? -50.87234 -16.40573 34.23644 1.000 47.39619 346 GLY A C 1
ATOM 2793 O O . GLY A 1 369 ? -50.43714 -17.03891 35.20419 1.000 51.00710 346 GLY A O 1
ATOM 2794 N N . ASN A 1 370 ? -51.10752 -15.10657 34.29841 1.000 47.46435 347 ASN A N 1
ATOM 2795 C CA . ASN A 1 370 ? -50.91485 -14.36172 35.52823 1.000 43.62110 347 ASN A CA 1
ATOM 2796 C C . ASN A 1 370 ? -52.26317 -14.00145 36.13361 1.000 45.65114 347 ASN A C 1
ATOM 2797 O O . ASN A 1 370 ? -53.31903 -14.18642 35.52724 1.000 48.49130 347 ASN A O 1
ATOM 2802 N N . THR A 1 371 ? -52.21163 -13.47273 37.35047 1.000 44.61447 348 THR A N 1
ATOM 2803 C CA . THR A 1 371 ? -53.40341 -12.97630 38.01002 1.000 46.18511 348 THR A CA 1
ATOM 2804 C C . THR A 1 371 ? -52.98350 -11.90425 39.00358 1.000 41.25298 348 THR A C 1
ATOM 2805 O O . THR A 1 371 ? -51.79964 -11.75892 39.32802 1.000 43.03057 348 THR A O 1
ATOM 2809 N N . PHE A 1 372 ? -53.96251 -11.13064 39.45747 1.000 41.23050 349 PHE A N 1
ATOM 2810 C CA . PHE A 1 372 ? -53.73766 -10.14304 40.50136 1.000 38.71914 349 PHE A CA 1
ATOM 2811 C C . PHE A 1 372 ? -54.04262 -10.74453 41.86692 1.000 42.43354 349 PHE A C 1
ATOM 2812 O O . PHE A 1 372 ? -54.92304 -11.59850 42.01132 1.000 39.09233 349 PHE A O 1
ATOM 2820 N N . VAL A 1 373 ? -53.30666 -10.28625 42.87470 1.000 40.08105 350 VAL A N 1
ATOM 2821 C CA . VAL A 1 373 ? -53.72610 -10.39514 44.26591 1.000 37.90748 350 VAL A CA 1
ATOM 2822 C C . VAL A 1 373 ? -54.06769 -8.98011 44.72383 1.000 39.95797 350 VAL A C 1
ATOM 2823 O O . VAL A 1 373 ? -53.21644 -8.08350 44.67517 1.000 35.61163 350 VAL A O 1
ATOM 2827 N N . ILE A 1 374 ? -55.32705 -8.76873 45.10602 1.000 37.42296 351 ILE A N 1
ATOM 2828 C CA . ILE A 1 374 ? -55.84884 -7.46704 45.51127 1.000 38.60146 351 ILE A CA 1
ATOM 2829 C C . ILE A 1 374 ? -56.13078 -7.52900 47.00554 1.000 44.45708 351 ILE A C 1
ATOM 2830 O O . ILE A 1 374 ? -56.95890 -8.33179 47.44909 1.000 41.90252 351 ILE A O 1
ATOM 2835 N N . ALA A 1 375 ? -55.44062 -6.70554 47.78996 1.000 37.42591 352 ALA A N 1
ATOM 2836 C CA . ALA A 1 375 ? -55.61412 -6.73923 49.23686 1.000 37.80448 352 ALA A CA 1
ATOM 2837 C C . ALA A 1 375 ? -55.83313 -5.33841 49.78373 1.000 36.79438 352 ALA A C 1
ATOM 2838 O O . ALA A 1 375 ? -55.21063 -4.38013 49.31788 1.000 39.46168 352 ALA A O 1
ATOM 2840 N N . ASP A 1 376 ? -56.71473 -5.21588 50.77588 1.000 38.70153 353 ASP A N 1
ATOM 2841 C CA . ASP A 1 376 ? -57.02633 -3.90332 51.32213 1.000 38.02868 353 ASP A CA 1
ATOM 2842 C C . ASP A 1 376 ? -57.12645 -3.96579 52.84070 1.000 36.92230 353 ASP A C 1
ATOM 2843 O O . ASP A 1 376 ? -57.39216 -5.02042 53.42210 1.000 38.11566 353 ASP A O 1
ATOM 2848 N N . PHE A 1 377 ? -56.86517 -2.82070 53.47198 1.000 34.92162 354 PHE A N 1
ATOM 2849 C CA . PHE A 1 377 ? -57.02912 -2.64714 54.90903 1.000 39.23533 354 PHE A CA 1
ATOM 2850 C C . PHE A 1 377 ? -58.46114 -2.17849 55.17810 1.000 37.69019 354 PHE A C 1
ATOM 2851 O O . PHE A 1 377 ? -58.84169 -1.07647 54.76216 1.000 39.07976 354 PHE A O 1
ATOM 2859 N N . SER A 1 378 ? -59.23217 -2.98553 55.90861 1.000 42.51513 355 SER A N 1
ATOM 2860 C CA . SER A 1 378 ? -60.65485 -2.70603 56.11378 1.000 40.99969 355 SER A CA 1
ATOM 2861 C C . SER A 1 378 ? -60.85760 -1.54623 57.08269 1.000 36.11843 355 SER A C 1
ATOM 2862 O O . SER A 1 378 ? -60.33234 -1.55823 58.19779 1.000 36.98837 355 SER A O 1
ATOM 2865 N N . GLN A 1 379 ? -61.61832 -0.54008 56.64666 1.000 36.26619 356 GLN A N 1
ATOM 2866 C CA . GLN A 1 379 ? -61.97781 0.61874 57.47696 1.000 37.88739 356 GLN A CA 1
ATOM 2867 C C . GLN A 1 379 ? -60.75140 1.30674 58.06445 1.000 38.81940 356 GLN A C 1
ATOM 2868 O O . GLN A 1 379 ? -60.83609 1.94495 59.12254 1.000 36.36405 356 GLN A O 1
ATOM 2874 N N . ILE A 1 380 ? -59.62058 1.23423 57.34738 1.000 39.02804 357 ILE A N 1
ATOM 2875 C CA . ILE A 1 380 ? -58.33592 1.61197 57.93949 1.000 36.88335 357 ILE A CA 1
ATOM 2876 C C . ILE A 1 380 ? -58.31896 3.08689 58.31404 1.000 31.86509 357 ILE A C 1
ATOM 2877 O O . ILE A 1 380 ? -57.73550 3.47230 59.33620 1.000 33.65198 357 ILE A O 1
ATOM 2882 N N . GLU A 1 381 ? -58.95052 3.93749 57.49784 1.000 34.12129 358 GLU A N 1
ATOM 2883 C CA . GLU A 1 381 ? -58.98736 5.36244 57.81118 1.000 34.95973 358 GLU A CA 1
ATOM 2884 C C . GLU A 1 381 ? -59.68456 5.61142 59.14039 1.000 37.30492 358 GLU A C 1
ATOM 2885 O O . GLU A 1 381 ? -59.24362 6.44264 59.94721 1.000 36.24781 358 GLU A O 1
ATOM 2891 N N . LEU A 1 382 ? -60.77473 4.89216 59.38291 1.000 33.72206 359 LEU A N 1
ATOM 2892 C CA . LEU A 1 382 ? -61.49837 5.01985 60.63913 1.000 37.35206 359 LEU A CA 1
ATOM 2893 C C . LEU A 1 382 ? -60.69464 4.42512 61.78808 1.000 37.94703 359 LEU A C 1
ATOM 2894 O O . LEU A 1 382 ? -60.66102 4.98452 62.89466 1.000 33.79758 359 LEU A O 1
ATOM 2899 N N . ARG A 1 383 ? -60.03512 3.28788 61.53889 1.000 32.54100 360 ARG A N 1
ATOM 2900 C CA . ARG A 1 383 ? -59.23200 2.66252 62.57808 1.000 30.86199 360 ARG A CA 1
ATOM 2901 C C . ARG A 1 383 ? -58.07127 3.56341 62.98509 1.000 36.33180 360 ARG A C 1
ATOM 2902 O O . ARG A 1 383 ? -57.78411 3.71945 64.17986 1.000 36.06009 360 ARG A O 1
ATOM 2910 N N . ILE A 1 384 ? -57.39736 4.17339 62.00689 1.000 35.03049 361 ILE A N 1
ATOM 2911 C CA . ILE A 1 384 ? -56.29354 5.08452 62.31791 1.000 39.11451 361 ILE A CA 1
ATOM 2912 C C . ILE A 1 384 ? -56.79722 6.29858 63.09317 1.000 34.28838 361 ILE A C 1
ATOM 2913 O O . ILE A 1 384 ? -56.21290 6.69522 64.10986 1.000 36.47297 361 ILE A O 1
ATOM 2918 N N . ALA A 1 385 ? -57.88320 6.91868 62.61849 1.000 33.28604 362 ALA A N 1
ATOM 2919 C CA . ALA A 1 385 ? -58.40786 8.09469 63.31201 1.000 34.49859 362 ALA A CA 1
ATOM 2920 C C . ALA A 1 385 ? -58.80155 7.76292 64.74617 1.000 38.88422 362 ALA A C 1
ATOM 2921 O O . ALA A 1 385 ? -58.51323 8.53629 65.67314 1.000 41.57528 362 ALA A O 1
ATOM 2923 N N . ALA A 1 386 ? -59.41426 6.59102 64.95561 1.000 36.79243 363 ALA A N 1
ATOM 2924 C CA . ALA A 1 386 ? -59.83410 6.19952 66.30086 1.000 40.24851 363 ALA A CA 1
ATOM 2925 C C . ALA A 1 386 ? -58.63921 6.08941 67.24303 1.000 40.70006 363 ALA A C 1
ATOM 2926 O O . ALA A 1 386 ? -58.71243 6.50959 68.40302 1.000 37.27959 363 ALA A O 1
ATOM 2928 N N . GLU A 1 387 ? -57.53628 5.50485 66.76914 1.000 38.95897 364 GLU A N 1
ATOM 2929 C CA . GLU A 1 387 ? -56.34410 5.40180 67.60514 1.000 38.73173 364 GLU A CA 1
ATOM 2930 C C . GLU A 1 387 ? -55.62954 6.74365 67.71777 1.000 35.90282 364 GLU A C 1
ATOM 2931 O O . GLU A 1 387 ? -55.14846 7.10750 68.79194 1.000 35.98644 364 GLU A O 1
ATOM 2937 N N . TYR A 1 388 ? -55.54594 7.49095 66.61631 1.000 40.83974 365 TYR A N 1
ATOM 2938 C CA . TYR A 1 388 ? -54.83203 8.76319 66.63550 1.000 38.72973 365 TYR A CA 1
ATOM 2939 C C . TYR A 1 388 ? -55.40469 9.69906 67.68303 1.000 43.31617 365 TYR A C 1
ATOM 2940 O O . TYR A 1 388 ? -54.66193 10.35546 68.42430 1.000 42.08705 365 TYR A O 1
ATOM 2949 N N . VAL A 1 389 ? -56.73255 9.74456 67.77313 1.000 40.36776 366 VAL A N 1
ATOM 2950 C CA . VAL A 1 389 ? -57.44501 10.63899 68.67665 1.000 39.68883 366 VAL A CA 1
ATOM 2951 C C . VAL A 1 389 ? -57.69509 10.00009 70.03173 1.000 43.46360 366 VAL A C 1
ATOM 2952 O O . VAL A 1 389 ? -58.07986 10.70140 70.98436 1.000 49.50596 366 VAL A O 1
ATOM 2956 N N . ASN A 1 390 ? -57.40561 8.70604 70.17561 1.000 45.56111 367 ASN A N 1
ATOM 2957 C CA . ASN A 1 390 ? -57.66620 7.97356 71.41226 1.000 43.61345 367 ASN A CA 1
ATOM 2958 C C . ASN A 1 390 ? -59.15103 8.04489 71.76007 1.000 44.95068 367 ASN A C 1
ATOM 2959 O O . ASN A 1 390 ? -59.54376 8.37235 72.88099 1.000 48.02121 367 ASN A O 1
ATOM 2964 N N . GLU A 1 391 ? -59.97694 7.71152 70.77228 1.000 42.24187 368 GLU A N 1
ATOM 2965 C CA . GLU A 1 391 ? -61.42890 7.70394 70.90041 1.000 41.42943 368 GLU A CA 1
ATOM 2966 C C . GLU A 1 391 ? -61.82443 6.33726 71.44781 1.000 42.96345 368 GLU A C 1
ATOM 2967 O O . GLU A 1 391 ? -61.95931 5.36332 70.69888 1.000 43.81261 368 GLU A O 1
ATOM 2973 N N . GLU A 1 392 ? -62.05118 6.26625 72.75586 1.000 42.66816 369 GLU A N 1
ATOM 2974 C CA . GLU A 1 392 ? -62.13399 4.96515 73.39686 1.000 55.17589 369 GLU A CA 1
ATOM 2975 C C . GLU A 1 392 ? -63.46144 4.26607 73.13109 1.000 50.22905 369 GLU A C 1
ATOM 2976 O O . GLU A 1 392 ? -63.50561 3.03416 73.13845 1.000 55.73847 369 GLU A O 1
ATOM 2982 N N . LEU A 1 393 ? -64.51450 5.00347 72.78992 1.000 50.34096 370 LEU A N 1
ATOM 2983 C CA . LEU A 1 393 ? -65.72998 4.33745 72.33612 1.000 50.44540 370 LEU A CA 1
ATOM 2984 C C . LEU A 1 393 ? -65.49206 3.61873 71.01027 1.000 47.09036 370 LEU A C 1
ATOM 2985 O O . LEU A 1 393 ? -65.96027 2.49151 70.81178 1.000 41.69859 370 LEU A O 1
ATOM 2990 N N . MET A 1 394 ? -64.69766 4.20869 70.11700 1.000 44.28351 371 MET A N 1
ATOM 2991 C CA . MET A 1 394 ? -64.50118 3.53471 68.84115 1.000 38.87296 371 MET A CA 1
ATOM 2992 C C . MET A 1 394 ? -63.41366 2.47577 68.92508 1.000 45.28218 371 MET A C 1
ATOM 2993 O O . MET A 1 394 ? -63.53620 1.41486 68.29562 1.000 45.49630 371 MET A O 1
ATOM 2998 N N . ILE A 1 395 ? -62.39031 2.71170 69.75014 1.000 43.04176 372 ILE A N 1
ATOM 2999 C CA . ILE A 1 395 ? -61.37318 1.69357 69.98805 1.000 42.90440 372 ILE A CA 1
ATOM 3000 C C . ILE A 1 395 ? -62.00731 0.42923 70.55142 1.000 44.13922 372 ILE A C 1
ATOM 3001 O O . ILE A 1 395 ? -61.77148 -0.67761 70.05857 1.000 42.47500 372 ILE A O 1
ATOM 3006 N N . ARG A 1 396 ? -62.88641 0.58179 71.53815 1.000 42.73739 373 ARG A N 1
ATOM 3007 C CA . ARG A 1 396 ? -63.47505 -0.60074 72.14755 1.000 47.90078 373 ARG A CA 1
ATOM 3008 C C . ARG A 1 396 ? -64.42176 -1.30475 71.17610 1.000 44.60915 373 ARG A C 1
ATOM 3009 O O . ARG A 1 396 ? -64.42247 -2.53801 71.09219 1.000 48.29462 373 ARG A O 1
ATOM 3017 N N . ALA A 1 397 ? -65.18086 -0.54415 70.38527 1.000 38.37337 374 ALA A N 1
ATOM 3018 C CA . ALA A 1 397 ? -66.02281 -1.15965 69.36324 1.000 44.85268 374 ALA A CA 1
ATOM 3019 C C . ALA A 1 397 ? -65.19151 -1.95266 68.35883 1.000 45.21931 374 ALA A C 1
ATOM 3020 O O . ALA A 1 397 ? -65.52764 -3.09448 68.02597 1.000 43.03352 374 ALA A O 1
ATOM 3022 N N . PHE A 1 398 ? -64.09114 -1.36389 67.86997 1.000 45.69401 375 PHE A N 1
ATOM 3023 C CA . PHE A 1 398 ? -63.20175 -2.08695 66.96364 1.000 37.97286 375 PHE A CA 1
ATOM 3024 C C . PHE A 1 398 ? -62.58830 -3.30621 67.64158 1.000 41.62742 375 PHE A C 1
ATOM 3025 O O . PHE A 1 398 ? -62.44779 -4.36382 67.01908 1.000 42.02107 375 PHE A O 1
ATOM 3033 N N . ARG A 1 399 ? -62.18242 -3.16757 68.90714 1.000 40.67778 376 ARG A N 1
ATOM 3034 C CA . ARG A 1 399 ? -61.59381 -4.29849 69.61314 1.000 49.89191 376 ARG A CA 1
ATOM 3035 C C . ARG A 1 399 ? -62.61167 -5.40416 69.84127 1.000 50.54873 376 ARG A C 1
ATOM 3036 O O . ARG A 1 399 ? -62.24650 -6.58318 69.84076 1.000 48.38123 376 ARG A O 1
ATOM 3044 N N . GLU A 1 400 ? -63.88030 -5.04700 70.03659 1.000 44.68173 377 GLU A N 1
ATOM 3045 C CA . GLU A 1 400 ? -64.94551 -6.03112 70.16604 1.000 50.52710 377 GLU A CA 1
ATOM 3046 C C . GLU A 1 400 ? -65.36708 -6.63745 68.83442 1.000 51.56503 377 GLU A C 1
ATOM 3047 O O . GLU A 1 400 ? -66.21457 -7.53146 68.82865 1.000 53.36135 377 GLU A O 1
ATOM 3053 N N . GLY A 1 401 ? -64.80044 -6.19592 67.71365 1.000 48.24801 378 GLY A N 1
ATOM 3054 C CA . GLY A 1 401 ? -65.21742 -6.73624 66.43455 1.000 49.41055 378 GLY A CA 1
ATOM 3055 C C . GLY A 1 401 ? -66.55855 -6.24165 65.93800 1.000 47.08456 378 GLY A C 1
ATOM 3056 O O . GLY A 1 401 ? -67.16399 -6.89091 65.08085 1.000 45.26361 378 GLY A O 1
ATOM 3057 N N . LYS A 1 402 ? -67.03766 -5.10676 66.44495 1.000 46.06417 379 LYS A N 1
ATOM 3058 C CA . LYS A 1 402 ? -68.30601 -4.53919 66.00305 1.000 46.53780 379 LYS A CA 1
ATOM 3059 C C . LYS A 1 402 ? -68.17909 -3.91529 64.61935 1.000 43.15839 379 LYS A C 1
ATOM 3060 O O . LYS A 1 402 ? -67.11611 -3.45034 64.21560 1.000 44.27214 379 LYS A O 1
ATOM 3066 N N . ASP A 1 403 ? -69.29692 -3.88135 63.90897 1.000 40.39935 380 ASP A N 1
ATOM 3067 C CA . ASP A 1 403 ? -69.43104 -3.12620 62.66938 1.000 41.60243 380 ASP A CA 1
ATOM 3068 C C . ASP A 1 403 ? -69.57573 -1.65073 63.04395 1.000 44.19033 380 ASP A C 1
ATOM 3069 O O . ASP A 1 403 ? -70.56887 -1.25611 63.66667 1.000 40.38164 380 ASP A O 1
ATOM 3074 N N . LEU A 1 404 ? -68.57177 -0.83243 62.71110 1.000 41.37878 381 LEU A N 1
ATOM 3075 C CA . LEU A 1 404 ? -68.59048 0.54328 63.20422 1.000 37.96308 381 LEU A CA 1
ATOM 3076 C C . LEU A 1 404 ? -69.66476 1.37872 62.52597 1.000 38.21172 381 LEU A C 1
ATOM 3077 O O . LEU A 1 404 ? -70.17361 2.33276 63.12751 1.000 35.19738 381 LEU A O 1
ATOM 3082 N N . HIS A 1 405 ? -69.99174 1.07629 61.27111 1.000 35.07669 382 HIS A N 1
ATOM 3083 C CA . HIS A 1 405 ? -71.06740 1.81161 60.61469 1.000 36.54532 382 HIS A CA 1
ATOM 3084 C C . HIS A 1 405 ? -72.40502 1.47317 61.25602 1.000 36.32748 382 HIS A C 1
ATOM 3085 O O . HIS A 1 405 ? -73.19899 2.36294 61.57534 1.000 33.51114 382 HIS A O 1
ATOM 3092 N N . ARG A 1 406 ? -72.65100 0.18607 61.48036 1.000 36.27011 383 ARG A N 1
ATOM 3093 C CA . ARG A 1 406 ? -73.83878 -0.22798 62.21657 1.000 44.24577 383 ARG A CA 1
ATOM 3094 C C . ARG A 1 406 ? -73.83580 0.35944 63.62212 1.000 43.28485 383 ARG A C 1
ATOM 3095 O O . ARG A 1 406 ? -74.87882 0.79932 64.12623 1.000 43.99086 383 ARG A O 1
ATOM 3103 N N . TYR A 1 407 ? -72.66397 0.40134 64.25918 1.000 40.21026 384 TYR A N 1
ATOM 3104 C CA . TYR A 1 407 ? -72.58190 0.95557 65.60579 1.000 43.43213 384 TYR A CA 1
ATOM 3105 C C . TYR A 1 407 ? -72.94418 2.43463 65.61342 1.000 41.84551 384 TYR A C 1
ATOM 3106 O O . TYR A 1 407 ? -73.78096 2.87418 66.41176 1.000 38.40589 384 TYR A O 1
ATOM 3115 N N . THR A 1 408 ? -72.33684 3.21766 64.71277 1.000 38.53661 385 THR A N 1
ATOM 3116 C CA . THR A 1 408 ? -72.63282 4.64620 64.66065 1.000 38.36481 385 THR A CA 1
ATOM 3117 C C . THR A 1 408 ? -74.08203 4.88919 64.25215 1.000 40.73641 385 THR A C 1
ATOM 3118 O O . THR A 1 408 ? -74.73117 5.81202 64.75945 1.000 37.85641 385 THR A O 1
ATOM 3122 N N . ALA A 1 409 ? -74.60686 4.07039 63.34014 1.000 35.41804 386 ALA A N 1
ATOM 3123 C CA . ALA A 1 409 ? -76.01023 4.19383 62.97119 1.000 36.25020 386 ALA A CA 1
ATOM 3124 C C . ALA A 1 409 ? -76.91121 4.07012 64.19335 1.000 43.30752 386 ALA A C 1
ATOM 3125 O O . ALA A 1 409 ? -77.84388 4.86603 64.36865 1.000 35.92029 386 ALA A O 1
ATOM 3127 N N . SER A 1 410 ? -76.61979 3.10570 65.07154 1.000 39.85252 387 SER A N 1
ATOM 3128 C CA . SER A 1 410 ? -77.44191 2.92444 66.26359 1.000 42.73528 387 SER A CA 1
ATOM 3129 C C . SER A 1 410 ? -77.38465 4.15456 67.16414 1.000 48.67896 387 SER A C 1
ATOM 3130 O O . SER A 1 410 ? -78.41213 4.57846 67.70345 1.000 48.28028 387 SER A O 1
ATOM 3133 N N . LEU A 1 411 ? -76.20079 4.76429 67.30851 1.000 45.81055 388 LEU A N 1
ATOM 3134 C CA . LEU A 1 411 ? -76.05694 5.93184 68.17811 1.000 43.00564 388 LEU A CA 1
ATOM 3135 C C . LEU A 1 411 ? -76.77810 7.15772 67.61624 1.000 41.33708 388 LEU A C 1
ATOM 3136 O O . LEU A 1 411 ? -77.47051 7.86335 68.35337 1.000 47.87573 388 LEU A O 1
ATOM 3141 N N . VAL A 1 412 ? -76.63568 7.43530 66.31645 1.000 45.42721 389 VAL A N 1
ATOM 3142 C CA . VAL A 1 412 ? -77.19750 8.66921 65.76666 1.000 43.73415 389 VAL A CA 1
ATOM 3143 C C . VAL A 1 412 ? -78.66583 8.54377 65.39040 1.000 46.38700 389 VAL A C 1
ATOM 3144 O O . VAL A 1 412 ? -79.32104 9.56563 65.14039 1.000 46.21047 389 VAL A O 1
ATOM 3148 N N . LEU A 1 413 ? -79.20730 7.32832 65.32860 1.000 47.48966 390 LEU A N 1
ATOM 3149 C CA . LEU A 1 413 ? -80.60535 7.13712 64.96955 1.000 46.72394 390 LEU A CA 1
ATOM 3150 C C . LEU A 1 413 ? -81.47565 6.70206 66.14424 1.000 53.77849 390 LEU A C 1
ATOM 3151 O O . LEU A 1 413 ? -82.70139 6.65808 65.99822 1.000 51.40644 390 LEU A O 1
ATOM 3156 N N . GLY A 1 414 ? -80.88788 6.37664 67.29553 1.000 50.23295 391 GLY A N 1
ATOM 3157 C CA . GLY A 1 414 ? -81.67753 5.94852 68.43133 1.000 46.89958 391 GLY A CA 1
ATOM 3158 C C . GLY A 1 414 ? -82.27978 4.56135 68.35773 1.000 57.68679 391 GLY A C 1
ATOM 3159 O O . GLY A 1 414 ? -83.06803 4.21291 69.24256 1.000 65.47346 391 GLY A O 1
ATOM 3160 N N . LYS A 1 415 ? -81.99244 3.76894 67.32275 1.000 60.30252 392 LYS A N 1
ATOM 3161 C CA . LYS A 1 415 ? -82.40419 2.37117 67.32826 1.000 54.18910 392 LYS A CA 1
ATOM 3162 C C . LYS A 1 415 ? -81.29711 1.45969 67.86349 1.000 58.28419 392 LYS A C 1
ATOM 3163 O O . LYS A 1 415 ? -80.19176 1.90547 68.18805 1.000 54.21151 392 LYS A O 1
ATOM 3169 N N . ARG A 1 416 ? -81.57135 0.15150 67.89397 1.000 57.45977 393 ARG A N 1
ATOM 3170 C CA . ARG A 1 416 ? -80.56004 -0.81344 68.30249 1.000 55.07633 393 ARG A CA 1
ATOM 3171 C C . ARG A 1 416 ? -79.80612 -1.32737 67.08591 1.000 44.72171 393 ARG A C 1
ATOM 3172 O O . ARG A 1 416 ? -80.30392 -1.28742 65.96235 1.000 51.68006 393 ARG A O 1
ATOM 3180 N N . GLU A 1 417 ? -78.62873 -1.89978 67.34212 1.000 46.32050 394 GLU A N 1
ATOM 3181 C CA . GLU A 1 417 ? -77.68445 -2.17987 66.26229 1.000 49.64791 394 GLU A CA 1
ATOM 3182 C C . GLU A 1 417 ? -78.25608 -3.20898 65.29543 1.000 57.04492 394 GLU A C 1
ATOM 3183 O O . GLU A 1 417 ? -78.17345 -3.04259 64.07403 1.000 44.19801 394 GLU A O 1
ATOM 3189 N N . GLU A 1 418 ? -78.83648 -4.29304 65.83237 1.000 52.17451 395 GLU A N 1
ATOM 3190 C CA . GLU A 1 418 ? -79.36655 -5.35785 64.98851 1.000 54.07115 395 GLU A CA 1
ATOM 3191 C C . GLU A 1 418 ? -80.56735 -4.89695 64.17431 1.000 50.28774 395 GLU A C 1
ATOM 3192 O O . GLU A 1 418 ? -80.94847 -5.57508 63.21636 1.000 57.37158 395 GLU A O 1
ATOM 3198 N N . GLU A 1 419 ? -81.17958 -3.77608 64.53974 1.000 48.84540 396 GLU A N 1
ATOM 3199 C CA . GLU A 1 419 ? -82.30047 -3.22670 63.78832 1.000 51.66949 396 GLU A CA 1
ATOM 3200 C C . GLU A 1 419 ? -81.88044 -2.30588 62.64474 1.000 49.69846 396 GLU A C 1
ATOM 3201 O O . GLU A 1 419 ? -82.72812 -1.94273 61.81969 1.000 45.18121 396 GLU A O 1
ATOM 3207 N N . ILE A 1 420 ? -80.60246 -1.93103 62.55697 1.000 49.65379 397 ILE A N 1
ATOM 3208 C CA . ILE A 1 420 ? -80.16373 -0.99142 61.52518 1.000 41.31661 397 ILE A CA 1
ATOM 3209 C C . ILE A 1 420 ? -80.32004 -1.63710 60.15456 1.000 44.97675 397 ILE A C 1
ATOM 3210 O O . ILE A 1 420 ? -79.89001 -2.77815 59.93454 1.000 45.89181 397 ILE A O 1
ATOM 3215 N N . THR A 1 421 ? -81.02797 -0.95654 59.25777 1.000 39.84732 398 THR A N 1
ATOM 3216 C CA . THR A 1 421 ? -81.11198 -1.44435 57.89074 1.000 41.12930 398 THR A CA 1
ATOM 3217 C C . THR A 1 421 ? -79.80031 -1.17639 57.16115 1.000 35.78832 398 THR A C 1
ATOM 3218 O O . THR A 1 421 ? -78.94990 -0.40015 57.60542 1.000 36.92622 398 THR A O 1
ATOM 3222 N N . LYS A 1 422 ? -79.64549 -1.81211 56.00747 1.000 38.49275 399 LYS A N 1
ATOM 3223 C CA . LYS A 1 422 ? -78.41613 -1.59038 55.27247 1.000 45.42808 399 LYS A CA 1
ATOM 3224 C C . LYS A 1 422 ? -78.39521 -0.22903 54.58967 1.000 41.37572 399 LYS A C 1
ATOM 3225 O O . LYS A 1 422 ? -77.31358 0.27598 54.28934 1.000 34.53006 399 LYS A O 1
ATOM 3231 N N . GLU A 1 423 ? -79.56158 0.40420 54.42872 1.000 38.20429 400 GLU A N 1
ATOM 3232 C CA . GLU A 1 423 ? -79.61256 1.78484 53.96013 1.000 38.80620 400 GLU A CA 1
ATOM 3233 C C . GLU A 1 423 ? -79.16881 2.74610 55.05575 1.000 36.39861 400 GLU A C 1
ATOM 3234 O O . GLU A 1 423 ? -78.37218 3.65683 54.81096 1.000 37.64340 400 GLU A O 1
ATOM 3240 N N . GLU A 1 424 ? -79.67667 2.55828 56.27671 1.000 38.91548 401 GLU A N 1
ATOM 3241 C CA . GLU A 1 424 ? -79.19808 3.35710 57.39896 1.000 37.49428 401 GLU A CA 1
ATOM 3242 C C . GLU A 1 424 ? -77.70675 3.14617 57.63611 1.000 37.31558 401 GLU A C 1
ATOM 3243 O O . GLU A 1 424 ? -76.99938 4.08539 58.02150 1.000 38.56291 401 GLU A O 1
ATOM 3249 N N . ARG A 1 425 ? -77.20413 1.93325 57.39110 1.000 37.15443 402 ARG A N 1
ATOM 3250 C CA . ARG A 1 425 ? -75.77202 1.69743 57.54544 1.000 37.81948 402 ARG A CA 1
ATOM 3251 C C . ARG A 1 425 ? -74.96175 2.53542 56.55845 1.000 33.90600 402 ARG A C 1
ATOM 3252 O O . ARG A 1 425 ? -73.89149 3.04227 56.90657 1.000 33.83798 402 ARG A O 1
ATOM 3260 N N . GLN A 1 426 ? -75.46459 2.70374 55.32461 1.000 39.78803 403 GLN A N 1
ATOM 3261 C CA . GLN A 1 426 ? -74.79516 3.55729 54.34035 1.000 35.07302 403 GLN A CA 1
ATOM 3262 C C . GLN A 1 426 ? -74.78629 5.00727 54.79195 1.000 39.45435 403 GLN A C 1
ATOM 3263 O O . GLN A 1 426 ? -73.79058 5.71925 54.59994 1.000 34.75720 403 GLN A O 1
ATOM 3269 N N . LEU A 1 427 ? -75.89950 5.47005 55.36872 1.000 34.17583 404 LEU A N 1
ATOM 3270 C CA . LEU A 1 427 ? -75.93193 6.81841 55.91861 1.000 32.43452 404 LEU A CA 1
ATOM 3271 C C . LEU A 1 427 ? -74.87256 6.98029 57.00225 1.000 37.25376 404 LEU A C 1
ATOM 3272 O O . LEU A 1 427 ? -74.14849 7.98281 57.02346 1.000 35.44702 404 LEU A O 1
ATOM 3277 N N . ALA A 1 428 ? -74.71469 5.96706 57.86463 1.000 35.48343 405 ALA A N 1
ATOM 3278 C CA . ALA A 1 428 ? -73.73175 6.06343 58.94273 1.000 37.35892 405 ALA A CA 1
ATOM 3279 C C . ALA A 1 428 ? -72.29932 6.02209 58.42109 1.000 37.33632 405 ALA A C 1
ATOM 3280 O O . ALA A 1 428 ? -71.40112 6.59897 59.04453 1.000 36.21255 405 ALA A O 1
ATOM 3282 N N . LYS A 1 429 ? -72.06725 5.33651 57.29931 1.000 34.87753 406 LYS A N 1
ATOM 3283 C CA . LYS A 1 429 ? -70.76627 5.37809 56.63436 1.000 34.48387 406 LYS A CA 1
ATOM 3284 C C . LYS A 1 429 ? -70.34349 6.81008 56.33995 1.000 32.12115 406 LYS A C 1
ATOM 3285 O O . LYS A 1 429 ? -69.21770 7.21455 56.63988 1.000 38.42961 406 LYS A O 1
ATOM 3291 N N . ALA A 1 430 ? -71.23519 7.58322 55.71491 1.000 34.22633 407 ALA A N 1
ATOM 3292 C CA . ALA A 1 430 ? -70.95561 8.98795 55.43679 1.000 33.85633 407 ALA A CA 1
ATOM 3293 C C . ALA A 1 430 ? -70.74840 9.77990 56.72250 1.000 36.26934 407 ALA A C 1
ATOM 3294 O O . ALA A 1 430 ? -69.89497 10.67632 56.78628 1.000 38.03618 407 ALA A O 1
ATOM 3296 N N . ILE A 1 431 ? -71.54123 9.48517 57.75110 1.000 36.76671 408 ILE A N 1
ATOM 3297 C CA . ILE A 1 431 ? -71.37921 10.16520 59.03419 1.000 32.51531 408 ILE A CA 1
ATOM 3298 C C . ILE A 1 431 ? -69.99353 9.87765 59.61254 1.000 32.51701 408 ILE A C 1
ATOM 3299 O O . ILE A 1 431 ? -69.27903 10.79042 60.04062 1.000 32.01536 408 ILE A O 1
ATOM 3304 N N . ASN A 1 432 ? -69.59564 8.59769 59.62583 1.000 32.03069 409 ASN A N 1
ATOM 3305 C CA . ASN A 1 432 ? -68.31109 8.20416 60.20434 1.000 38.06284 409 ASN A CA 1
ATOM 3306 C C . ASN A 1 432 ? -67.14297 8.82730 59.44190 1.000 41.43538 409 ASN A C 1
ATOM 3307 O O . ASN A 1 432 ? -66.25515 9.44490 60.04331 1.000 36.18750 409 ASN A O 1
ATOM 3312 N N . PHE A 1 433 ? -67.11775 8.66502 58.11104 1.000 32.59473 410 PHE A N 1
ATOM 3313 C CA . PHE A 1 433 ? -65.98746 9.16640 57.33370 1.000 37.05415 410 PHE A CA 1
ATOM 3314 C C . PHE A 1 433 ? -66.00910 10.68486 57.20085 1.000 34.02559 410 PHE A C 1
ATOM 3315 O O . PHE A 1 433 ? -64.96939 11.28589 56.92598 1.000 34.84767 410 PHE A O 1
ATOM 3323 N N . GLY A 1 434 ? -67.15312 11.32464 57.41275 1.000 36.60019 411 GLY A N 1
ATOM 3324 C CA . GLY A 1 434 ? -67.19042 12.77295 57.34861 1.000 36.15252 411 GLY A CA 1
ATOM 3325 C C . GLY A 1 434 ? -66.88756 13.44606 58.67242 1.000 36.44278 411 GLY A C 1
ATOM 3326 O O . GLY A 1 434 ? -66.02792 14.33034 58.74855 1.000 35.90315 411 GLY A O 1
ATOM 3327 N N . LEU A 1 435 ? -67.54718 13.00044 59.73939 1.000 37.97076 412 LEU A N 1
ATOM 3328 C CA . LEU A 1 435 ? -67.47336 13.71855 61.00394 1.000 36.55701 412 LEU A CA 1
ATOM 3329 C C . LEU A 1 435 ? -66.16974 13.48160 61.75604 1.000 36.06461 412 LEU A C 1
ATOM 3330 O O . LEU A 1 435 ? -65.83212 14.28751 62.62772 1.000 35.79940 412 LEU A O 1
ATOM 3335 N N . ILE A 1 436 ? -65.41380 12.42131 61.44450 1.000 34.20047 413 ILE A N 1
ATOM 3336 C CA . ILE A 1 436 ? -64.08159 12.33424 62.03982 1.000 38.21615 413 ILE A CA 1
ATOM 3337 C C . ILE A 1 436 ? -63.22648 13.52656 61.60956 1.000 36.55454 413 ILE A C 1
ATOM 3338 O O . ILE A 1 436 ? -62.24460 13.85779 62.28009 1.000 36.30803 413 ILE A O 1
ATOM 3343 N N . TYR A 1 437 ? -63.59968 14.20782 60.52700 1.000 31.56214 414 TYR A N 1
ATOM 3344 C CA . TYR A 1 437 ? -62.91288 15.41727 60.10328 1.000 33.01219 414 TYR A CA 1
ATOM 3345 C C . TYR A 1 437 ? -63.68380 16.67888 60.46647 1.000 37.76242 414 TYR A C 1
ATOM 3346 O O . TYR A 1 437 ? -63.33210 17.77195 59.99984 1.000 35.72319 414 TYR A O 1
ATOM 3355 N N . GLY A 1 438 ? -64.72913 16.54559 61.28372 1.000 33.91046 415 GLY A N 1
ATOM 3356 C CA . GLY A 1 438 ? -65.42181 17.69601 61.81924 1.000 35.39232 415 GLY A CA 1
ATOM 3357 C C . GLY A 1 438 ? -66.14161 18.54607 60.80821 1.000 37.17658 415 GLY A C 1
ATOM 3358 O O . GLY A 1 438 ? -66.36745 19.72560 61.06932 1.000 34.79293 415 GLY A O 1
ATOM 3359 N N . ILE A 1 439 ? -66.51374 17.99008 59.65295 1.000 37.50078 416 ILE A N 1
ATOM 3360 C CA . ILE A 1 439 ? -67.18031 18.83154 58.66757 1.000 35.72063 416 ILE A CA 1
ATOM 3361 C C . ILE A 1 439 ? -68.51675 19.32424 59.22541 1.000 35.85543 416 ILE A C 1
ATOM 3362 O O . ILE A 1 439 ? -69.10730 18.73688 60.14655 1.000 35.17088 416 ILE A O 1
ATOM 3367 N N . SER A 1 440 ? -68.99166 20.42847 58.66147 1.000 38.39802 417 SER A N 1
ATOM 3368 C CA . SER A 1 440 ? -70.23523 21.01051 59.13984 1.000 40.60130 417 SER A CA 1
ATOM 3369 C C . SER A 1 440 ? -71.41517 20.10712 58.78428 1.000 46.73804 417 SER A C 1
ATOM 3370 O O . SER A 1 440 ? -71.29649 19.12219 58.03673 1.000 37.22901 417 SER A O 1
ATOM 3373 N N . ALA A 1 441 ? -72.57490 20.46528 59.33332 1.000 39.66951 418 ALA A N 1
ATOM 3374 C CA . ALA A 1 441 ? -73.79943 19.75489 58.99560 1.000 41.63264 418 ALA A CA 1
ATOM 3375 C C . ALA A 1 441 ? -74.11294 19.87218 57.50883 1.000 40.47179 418 ALA A C 1
ATOM 3376 O O . ALA A 1 441 ? -74.48779 18.88340 56.86346 1.000 42.43885 418 ALA A O 1
ATOM 3378 N N . LYS A 1 442 ? -73.95865 21.07426 56.94962 1.000 42.10222 419 LYS A N 1
ATOM 3379 C CA . LYS A 1 442 ? -74.10675 21.26088 55.50977 1.000 43.82303 419 LYS A CA 1
ATOM 3380 C C . LYS A 1 442 ? -73.10022 20.41824 54.74520 1.000 42.54920 419 LYS A C 1
ATOM 3381 O O . LYS A 1 442 ? -73.44412 19.76517 53.75397 1.000 40.47617 419 LYS A O 1
ATOM 3387 N N . GLY A 1 443 ? -71.84191 20.42746 55.18706 1.000 41.92169 420 GLY A N 1
ATOM 3388 C CA . GLY A 1 443 ? -70.84239 19.60021 54.53596 1.000 39.42362 420 GLY A CA 1
ATOM 3389 C C . GLY A 1 443 ? -71.15069 18.11630 54.63793 1.000 40.75354 420 GLY A C 1
ATOM 3390 O O . GLY A 1 443 ? -70.88178 17.35858 53.70382 1.000 36.24142 420 GLY A O 1
ATOM 3391 N N . LEU A 1 444 ? -71.74210 17.68553 55.75452 1.000 36.96762 421 LEU A N 1
ATOM 3392 C CA . LEU A 1 444 ? -72.09103 16.27429 55.90714 1.000 40.51360 421 LEU A CA 1
ATOM 3393 C C . LEU A 1 444 ? -73.19576 15.88330 54.93083 1.000 37.59893 421 LEU A C 1
ATOM 3394 O O . LEU A 1 444 ? -73.10122 14.85337 54.25305 1.000 34.44664 421 LEU A O 1
ATOM 3399 N N . ALA A 1 445 ? -74.23696 16.71770 54.82221 1.000 36.98526 422 ALA A N 1
ATOM 3400 C CA . ALA A 1 445 ? -75.31327 16.44645 53.87435 1.000 40.97241 422 ALA A CA 1
ATOM 3401 C C . ALA A 1 445 ? -74.78782 16.43085 52.44461 1.000 40.73883 422 ALA A C 1
ATOM 3402 O O . ALA A 1 445 ? -75.14681 15.55619 51.64908 1.000 39.74648 422 ALA A O 1
ATOM 3404 N N . GLU A 1 446 ? -73.94647 17.40579 52.09865 1.000 40.29705 423 GLU A N 1
ATOM 3405 C CA . GLU A 1 446 ? -73.26186 17.41018 50.80665 1.000 43.64455 423 GLU A CA 1
ATOM 3406 C C . GLU A 1 446 ? -72.52317 16.10605 50.56638 1.000 41.25644 423 GLU A C 1
ATOM 3407 O O . GLU A 1 446 ? -72.63901 15.49229 49.49886 1.000 38.61325 423 GLU A O 1
ATOM 3413 N N . TYR A 1 447 ? -71.69796 15.70959 51.53321 1.000 37.07322 424 TYR A N 1
ATOM 3414 C CA . TYR A 1 447 ? -70.83857 14.54732 51.36131 1.000 35.10549 424 TYR A CA 1
ATOM 3415 C C . TYR A 1 447 ? -71.65851 13.25617 51.30145 1.000 38.27777 424 TYR A C 1
ATOM 3416 O O . TYR A 1 447 ? -71.33219 12.35027 50.52813 1.000 36.66990 424 TYR A O 1
ATOM 3425 N N . ALA A 1 448 ? -72.74880 13.16398 52.07733 1.000 35.95990 425 ALA A N 1
ATOM 3426 C CA . ALA A 1 448 ? -73.62904 11.99828 51.97456 1.000 37.03833 425 ALA A CA 1
ATOM 3427 C C . ALA A 1 448 ? -74.21578 11.87467 50.57310 1.000 40.00124 425 ALA A C 1
ATOM 3428 O O . ALA A 1 448 ? -74.33505 10.76955 50.03140 1.000 37.67649 425 ALA A O 1
ATOM 3430 N N . ARG A 1 449 ? -74.60339 12.99709 49.97535 1.000 41.92086 426 ARG A N 1
ATOM 3431 C CA . ARG A 1 449 ? -75.20197 12.94799 48.64794 1.000 38.61109 426 ARG A CA 1
ATOM 3432 C C . ARG A 1 449 ? -74.17405 12.54332 47.59766 1.000 39.80146 426 ARG A C 1
ATOM 3433 O O . ARG A 1 449 ? -74.36270 11.54830 46.88851 1.000 39.48081 426 ARG A O 1
ATOM 3441 N N . THR A 1 450 ? -73.04988 13.26885 47.51669 1.000 38.89435 427 THR A N 1
ATOM 3442 C CA . THR A 1 450 ? -72.10394 13.03277 46.42603 1.000 41.40105 427 THR A CA 1
ATOM 3443 C C . THR A 1 450 ? -71.28109 11.76462 46.62296 1.000 40.66333 427 THR A C 1
ATOM 3444 O O . THR A 1 450 ? -70.95648 11.08694 45.64291 1.000 43.63701 427 THR A O 1
ATOM 3448 N N . GLY A 1 451 ? -70.95223 11.40966 47.86000 1.000 44.15563 428 GLY A N 1
ATOM 3449 C CA . GLY A 1 451 ? -70.13023 10.23978 48.09756 1.000 32.46192 428 GLY A CA 1
ATOM 3450 C C . GLY A 1 451 ? -70.91248 8.94631 48.20805 1.000 40.15478 428 GLY A C 1
ATOM 3451 O O . GLY A 1 451 ? -70.35474 7.86336 48.02098 1.000 37.86414 428 GLY A O 1
ATOM 3452 N N . TYR A 1 452 ? -72.20480 9.02297 48.51539 1.000 39.33356 429 TYR A N 1
ATOM 3453 C CA . TYR A 1 452 ? -72.93250 7.80278 48.84363 1.000 41.50419 429 TYR A CA 1
ATOM 3454 C C . TYR A 1 452 ? -74.33316 7.73087 48.26522 1.000 39.26880 429 TYR A C 1
ATOM 3455 O O . TYR A 1 452 ? -74.99928 6.70953 48.46138 1.000 42.79308 429 TYR A O 1
ATOM 3464 N N . GLY A 1 453 ? -74.79079 8.74870 47.54254 1.000 32.83739 430 GLY A N 1
ATOM 3465 C CA . GLY A 1 453 ? -76.15084 8.72254 47.04911 1.000 38.59672 430 GLY A CA 1
ATOM 3466 C C . GLY A 1 453 ? -77.19610 8.78329 48.13621 1.000 34.23669 430 GLY A C 1
ATOM 3467 O O . GLY A 1 453 ? -78.32173 8.33153 47.92545 1.000 35.60444 430 GLY A O 1
ATOM 3468 N N . VAL A 1 454 ? -76.84594 9.33073 49.29597 1.000 33.94109 431 VAL A N 1
ATOM 3469 C CA . VAL A 1 454 ? -77.71628 9.39673 50.46139 1.000 33.55379 431 VAL A CA 1
ATOM 3470 C C . VAL A 1 454 ? -78.25936 10.81210 50.56024 1.000 36.10944 431 VAL A C 1
ATOM 3471 O O . VAL A 1 454 ? -77.48894 11.77722 50.51223 1.000 40.40611 431 VAL A O 1
ATOM 3475 N N . GLU A 1 455 ? -79.57706 10.94588 50.71757 1.000 40.28840 432 GLU A N 1
ATOM 3476 C CA . GLU A 1 455 ? -80.23000 12.25426 50.80394 1.000 39.63592 432 GLU A CA 1
ATOM 3477 C C . GLU A 1 455 ? -80.70391 12.50630 52.23292 1.000 42.94681 432 GLU A C 1
ATOM 3478 O O . GLU A 1 455 ? -81.62193 11.83082 52.71785 1.000 38.70640 432 GLU A O 1
ATOM 3484 N N . ILE A 1 456 ? -80.09924 13.49758 52.89506 1.000 40.15260 433 ILE A N 1
ATOM 3485 C CA . ILE A 1 456 ? -80.56391 13.97621 54.19291 1.000 42.38923 433 ILE A CA 1
ATOM 3486 C C . ILE A 1 456 ? -80.59681 15.50073 54.17950 1.000 43.91631 433 ILE A C 1
ATOM 3487 O O . ILE A 1 456 ? -79.82440 16.15139 53.47116 1.000 42.06751 433 ILE A O 1
ATOM 3492 N N . SER A 1 457 ? -81.49858 16.07212 54.97144 1.000 44.80433 434 SER A N 1
ATOM 3493 C CA . SER A 1 457 ? -81.55782 17.52305 55.05644 1.000 46.89061 434 SER A CA 1
ATOM 3494 C C . SER A 1 457 ? -80.45604 18.04107 55.96840 1.000 48.77915 434 SER A C 1
ATOM 3495 O O . SER A 1 457 ? -79.86451 17.29781 56.75936 1.000 45.98208 434 SER A O 1
ATOM 3498 N N . GLU A 1 458 ? -80.18302 19.34144 55.84917 1.000 46.00082 435 GLU A N 1
ATOM 3499 C CA . GLU A 1 458 ? -79.23554 19.97362 56.76017 1.000 52.21531 435 GLU A CA 1
ATOM 3500 C C . GLU A 1 458 ? -79.68239 19.81844 58.21017 1.000 41.61595 435 GLU A C 1
ATOM 3501 O O . GLU A 1 458 ? -78.85537 19.61567 59.10595 1.000 46.36492 435 GLU A O 1
ATOM 3507 N N . GLU A 1 459 ? -80.99239 19.88038 58.45507 1.000 48.53784 436 GLU A N 1
ATOM 3508 C CA . GLU A 1 459 ? -81.50825 19.73128 59.81308 1.000 51.41903 436 GLU A CA 1
ATOM 3509 C C . GLU A 1 459 ? -81.24400 18.32869 60.35575 1.000 51.38202 436 GLU A C 1
ATOM 3510 O O . GLU A 1 459 ? -80.83450 18.17006 61.51302 1.000 50.19624 436 GLU A O 1
ATOM 3516 N N . GLU A 1 460 ? -81.48438 17.29905 59.53856 1.000 50.47510 437 GLU A N 1
ATOM 3517 C CA . GLU A 1 460 ? -81.16800 15.93280 59.94908 1.000 46.75088 437 GLU A CA 1
ATOM 3518 C C . GLU A 1 460 ? -79.67620 15.76406 60.18803 1.000 41.11826 437 GLU A C 1
ATOM 3519 O O . GLU A 1 460 ? -79.26552 15.06943 61.12526 1.000 39.84447 437 GLU A O 1
ATOM 3525 N N . ALA A 1 461 ? -78.84985 16.36810 59.33040 1.000 41.65267 438 ALA A N 1
ATOM 3526 C CA . ALA A 1 461 ? -77.40355 16.26268 59.49373 1.000 38.14982 438 ALA A CA 1
ATOM 3527 C C . ALA A 1 461 ? -76.94824 16.89405 60.80223 1.000 40.64354 438 ALA A C 1
ATOM 3528 O O . ALA A 1 461 ? -76.01520 16.40244 61.44177 1.000 39.22570 438 ALA A O 1
ATOM 3530 N N . GLU A 1 462 ? -77.59660 17.98570 61.21558 1.000 44.24753 439 GLU A N 1
ATOM 3531 C CA . GLU A 1 462 ? -77.25960 18.61705 62.49172 1.000 47.12266 439 GLU A CA 1
ATOM 3532 C C . GLU A 1 462 ? -77.56903 17.68882 63.65786 1.000 40.15661 439 GLU A C 1
ATOM 3533 O O . GLU A 1 462 ? -76.76985 17.54968 64.59369 1.000 43.22890 439 GLU A O 1
ATOM 3539 N N . THR A 1 463 ? -78.74210 17.06321 63.62134 1.000 36.70970 440 THR A N 1
ATOM 3540 C CA . THR A 1 463 ? -79.12019 16.08695 64.63519 1.000 43.58269 440 THR A CA 1
ATOM 3541 C C . THR A 1 463 ? -78.11895 14.93788 64.69221 1.000 38.91692 440 THR A C 1
ATOM 3542 O O . THR A 1 463 ? -77.68909 14.52759 65.77780 1.000 40.54065 440 THR A O 1
ATOM 3546 N N . PHE A 1 464 ? -77.73775 14.40155 63.52747 1.000 35.21545 441 PHE A N 1
ATOM 3547 C CA . PHE A 1 464 ? -76.76036 13.31378 63.50810 1.000 38.05023 441 PHE A CA 1
ATOM 3548 C C . PHE A 1 464 ? -75.42319 13.78682 64.04936 1.000 34.74609 441 PHE A C 1
ATOM 3549 O O . PHE A 1 464 ? -74.76235 13.07101 64.81003 1.000 36.57952 441 PHE A O 1
ATOM 3557 N N . ARG A 1 465 ? -75.01785 14.99752 63.66070 1.000 33.86628 442 ARG A N 1
ATOM 3558 C CA . ARG A 1 465 ? -73.76242 15.58253 64.12529 1.000 40.21336 442 ARG A CA 1
ATOM 3559 C C . ARG A 1 465 ? -73.73711 15.72499 65.64169 1.000 46.13394 442 ARG A C 1
ATOM 3560 O O . ARG A 1 465 ? -72.72178 15.41894 66.28356 1.000 42.84476 442 ARG A O 1
ATOM 3568 N N . ASN A 1 466 ? -74.84102 16.20280 66.23188 1.000 41.33141 443 ASN A N 1
ATOM 3569 C CA . ASN A 1 466 ? -74.89669 16.36555 67.68205 1.000 43.57417 443 ASN A CA 1
ATOM 3570 C C . ASN A 1 466 ? -74.78209 15.01886 68.38365 1.000 40.54576 443 ASN A C 1
ATOM 3571 O O . ASN A 1 466 ? -74.02863 14.86999 69.35216 1.000 41.54911 443 ASN A O 1
ATOM 3576 N N . ARG A 1 467 ? -75.54648 14.02826 67.92041 1.000 39.06891 444 ARG A N 1
ATOM 3577 C CA . ARG A 1 467 ? -75.47171 12.70394 68.52884 1.000 41.63525 444 ARG A CA 1
ATOM 3578 C C . ARG A 1 467 ? -74.09679 12.07640 68.33687 1.000 40.60196 444 ARG A C 1
ATOM 3579 O O . ARG A 1 467 ? -73.61494 11.36056 69.22020 1.000 44.32261 444 ARG A O 1
ATOM 3587 N N . PHE A 1 468 ? -73.43890 12.35142 67.20942 1.000 41.86484 445 PHE A N 1
ATOM 3588 C CA . PHE A 1 468 ? -72.12387 11.76240 66.95518 1.000 38.01957 445 PHE A CA 1
ATOM 3589 C C . PHE A 1 468 ? -71.10167 12.26276 67.96537 1.000 45.20227 445 PHE A C 1
ATOM 3590 O O . PHE A 1 468 ? -70.44343 11.46564 68.64662 1.000 40.74989 445 PHE A O 1
ATOM 3598 N N . PHE A 1 469 ? -70.98695 13.58822 68.11081 1.000 40.50980 446 PHE A N 1
ATOM 3599 C CA . PHE A 1 469 ? -69.96933 14.15040 68.98665 1.000 43.59484 446 PHE A CA 1
ATOM 3600 C C . PHE A 1 469 ? -70.33349 14.03568 70.45884 1.000 46.25590 446 PHE A C 1
ATOM 3601 O O . PHE A 1 469 ? -69.43091 14.02321 71.30086 1.000 45.83808 446 PHE A O 1
ATOM 3609 N N . LYS A 1 470 ? -71.62266 13.93227 70.78543 1.000 38.81627 447 LYS A N 1
ATOM 3610 C CA . LYS A 1 470 ? -72.00724 13.63948 72.16189 1.000 44.55844 447 LYS A CA 1
ATOM 3611 C C . LYS A 1 470 ? -71.43448 12.30000 72.61498 1.000 50.65366 447 LYS A C 1
ATOM 3612 O O . LYS A 1 470 ? -71.05701 12.13816 73.77979 1.000 50.27398 447 LYS A O 1
ATOM 3618 N N . ASN A 1 471 ? -71.36865 11.32442 71.70802 1.000 47.24590 448 ASN A N 1
ATOM 3619 C CA . ASN A 1 471 ? -70.81012 10.01671 72.02490 1.000 45.00936 448 ASN A CA 1
ATOM 3620 C C . ASN A 1 471 ? -69.30218 9.96455 71.82958 1.000 47.34795 448 ASN A C 1
ATOM 3621 O O . ASN A 1 471 ? -68.58166 9.43960 72.68434 1.000 49.32260 448 ASN A O 1
ATOM 3626 N N . PHE A 1 472 ? -68.80993 10.49451 70.71439 1.000 42.68025 449 PHE A N 1
ATOM 3627 C CA . PHE A 1 472 ? -67.38760 10.40640 70.39804 1.000 45.69954 449 PHE A CA 1
ATOM 3628 C C . PHE A 1 472 ? -66.69908 11.70731 70.80652 1.000 46.50281 449 PHE A C 1
ATOM 3629 O O . PHE A 1 472 ? -66.28633 12.52894 69.98587 1.000 47.04387 449 PHE A O 1
ATOM 3637 N N . LYS A 1 473 ? -66.55609 11.85028 72.12351 1.000 42.18307 450 LYS A N 1
ATOM 3638 C CA . LYS A 1 473 ? -66.05552 13.09032 72.70424 1.000 42.60278 450 LYS A CA 1
ATOM 3639 C C . LYS A 1 473 ? -64.62890 13.38321 72.26527 1.000 46.08739 450 LYS A C 1
ATOM 3640 O O . LYS A 1 473 ? -64.25062 14.55095 72.11665 1.000 43.80937 450 LYS A O 1
ATOM 3646 N N . ALA A 1 474 ? -63.79429 12.34493 72.13554 1.000 38.40978 451 ALA A N 1
ATOM 3647 C CA . ALA A 1 474 ? -62.38515 12.59473 71.85746 1.000 42.88437 451 ALA A CA 1
ATOM 3648 C C . ALA A 1 474 ? -62.19324 13.27930 70.50873 1.000 41.33724 451 ALA A C 1
ATOM 3649 O O . ALA A 1 474 ? -61.26037 14.07386 70.34805 1.000 43.42898 451 ALA A O 1
ATOM 3651 N N . PHE A 1 475 ? -63.06847 13.00235 69.53747 1.000 39.42270 452 PHE A N 1
ATOM 3652 C CA . PHE A 1 475 ? -62.96372 13.66599 68.24067 1.000 36.46617 452 PHE A CA 1
ATOM 3653 C C . PHE A 1 475 ? -63.34266 15.12989 68.35743 1.000 41.77693 452 PHE A C 1
ATOM 3654 O O . PHE A 1 475 ? -62.68675 15.99894 67.76609 1.000 41.69994 452 PHE A O 1
ATOM 3662 N N . LYS A 1 476 ? -64.40042 15.41960 69.12056 1.000 40.94927 453 LYS A N 1
ATOM 3663 C CA . LYS A 1 476 ? -64.78194 16.80996 69.35061 1.000 41.85474 453 LYS A CA 1
ATOM 3664 C C . LYS A 1 476 ? -63.66680 17.57213 70.04374 1.000 45.35258 453 LYS A C 1
ATOM 3665 O O . LYS A 1 476 ? -63.32575 18.69086 69.63754 1.000 44.82034 453 LYS A O 1
ATOM 3671 N N . LEU A 1 477 ? -63.07235 16.96861 71.07833 1.000 39.40113 454 LEU A N 1
ATOM 3672 C CA . LEU A 1 477 ? -61.96026 17.60467 71.77370 1.000 41.35790 454 LEU A CA 1
ATOM 3673 C C . LEU A 1 477 ? -60.79564 17.84273 70.82382 1.000 43.00122 454 LEU A C 1
ATOM 3674 O O . LEU A 1 477 ? -60.15710 18.90057 70.86500 1.000 48.28313 454 LEU A O 1
ATOM 3679 N N . TRP A 1 478 ? -60.51366 16.87305 69.95119 1.000 44.68783 455 TRP A N 1
ATOM 3680 C CA . TRP A 1 478 ? -59.42946 17.02094 68.98270 1.000 41.42546 455 TRP A CA 1
ATOM 3681 C C . TRP A 1 478 ? -59.70259 18.16577 68.01464 1.000 40.91502 455 TRP A C 1
ATOM 3682 O O . TRP A 1 478 ? -58.82548 18.99774 67.75974 1.000 40.33998 455 TRP A O 1
ATOM 3693 N N . HIS A 1 479 ? -60.92086 18.23000 67.47015 1.000 35.71486 456 HIS A N 1
ATOM 3694 C CA . HIS A 1 479 ? -61.23620 19.29707 66.52360 1.000 39.43367 456 HIS A CA 1
ATOM 3695 C C . HIS A 1 479 ? -61.10846 20.66173 67.17864 1.000 42.45826 456 HIS A C 1
ATOM 3696 O O . HIS A 1 479 ? -60.66250 21.62808 66.54600 1.000 41.35802 456 HIS A O 1
ATOM 3703 N N . GLU A 1 480 ? -61.45049 20.74697 68.46313 1.000 42.00808 457 GLU A N 1
ATOM 3704 C CA . GLU A 1 480 ? -61.37443 22.01824 69.16338 1.000 44.71603 457 GLU A CA 1
ATOM 3705 C C . GLU A 1 480 ? -59.92818 22.42134 69.42387 1.000 44.73525 457 GLU A C 1
ATOM 3706 O O . GLU A 1 480 ? -59.55796 23.58359 69.22063 1.000 47.12041 457 GLU A O 1
ATOM 3712 N N . LYS A 1 481 ? -59.11977 21.49692 69.94811 1.000 36.59220 458 LYS A N 1
ATOM 3713 C CA . LYS A 1 481 ? -57.66708 21.66849 69.98744 1.000 45.35552 458 LYS A CA 1
ATOM 3714 C C . LYS A 1 481 ? -57.11670 22.23067 68.67489 1.000 47.01324 458 LYS A C 1
ATOM 3715 O O . LYS A 1 481 ? -56.39099 23.23161 68.66259 1.000 44.49961 458 LYS A O 1
ATOM 3721 N N . VAL A 1 482 ? -57.43806 21.57300 67.55950 1.000 39.73112 459 VAL A N 1
ATOM 3722 C CA . VAL A 1 482 ? -56.88009 21.96177 66.26615 1.000 42.94821 459 VAL A CA 1
ATOM 3723 C C . VAL A 1 482 ? -57.29089 23.38973 65.91256 1.000 44.65127 459 VAL A C 1
ATOM 3724 O O . VAL A 1 482 ? -56.45385 24.22123 65.53622 1.000 41.88837 459 VAL A O 1
ATOM 3728 N N . LYS A 1 483 ? -58.58387 23.69827 66.02667 1.000 44.36444 460 LYS A N 1
ATOM 3729 C CA . LYS A 1 483 ? -59.03696 25.05201 65.71759 1.000 49.21611 460 LYS A CA 1
ATOM 3730 C C . LYS A 1 483 ? -58.35128 26.07567 66.60594 1.000 47.85434 460 LYS A C 1
ATOM 3731 O O . LYS A 1 483 ? -57.98203 27.16063 66.14014 1.000 49.60291 460 LYS A O 1
ATOM 3737 N N . LYS A 1 484 ? -58.17687 25.74591 67.88874 1.000 47.70534 461 LYS A N 1
ATOM 3738 C CA . LYS A 1 484 ? -57.48755 26.64129 68.81501 1.000 49.77276 461 LYS A CA 1
ATOM 3739 C C . LYS A 1 484 ? -56.10008 26.99577 68.29621 1.000 52.81704 461 LYS A C 1
ATOM 3740 O O . LYS A 1 484 ? -55.72929 28.17485 68.22614 1.000 52.96968 461 LYS A O 1
ATOM 3746 N N . GLU A 1 485 ? -55.31214 25.97581 67.94514 1.000 45.81161 462 GLU A N 1
ATOM 3747 C CA . GLU A 1 485 ? -53.94866 26.20485 67.48100 1.000 46.89400 462 GLU A CA 1
ATOM 3748 C C . GLU A 1 485 ? -53.92451 26.99254 66.17485 1.000 51.14289 462 GLU A C 1
ATOM 3749 O O . GLU A 1 485 ? -53.08588 27.88435 65.99837 1.000 53.04727 462 GLU A O 1
ATOM 3755 N N . LEU A 1 486 ? -54.83704 26.68736 65.24802 1.000 44.45169 463 LEU A N 1
ATOM 3756 C CA . LEU A 1 486 ? -54.84639 27.40686 63.97703 1.000 48.31762 463 LEU A CA 1
ATOM 3757 C C . LEU A 1 486 ? -55.20109 28.87716 64.17622 1.000 55.75646 463 LEU A C 1
ATOM 3758 O O . LEU A 1 486 ? -54.63210 29.75694 63.51592 1.000 51.69047 463 LEU A O 1
ATOM 3763 N N . LYS A 1 487 ? -56.12999 29.16195 65.09301 1.000 52.86850 464 LYS A N 1
ATOM 3764 C CA . LYS A 1 487 ? -56.45685 30.54358 65.43339 1.000 52.31178 464 LYS A CA 1
ATOM 3765 C C . LYS A 1 487 ? -55.22822 31.29493 65.93110 1.000 54.18799 464 LYS A C 1
ATOM 3766 O O . LYS A 1 487 ? -54.95683 32.42141 65.50423 1.000 54.73475 464 LYS A O 1
ATOM 3772 N N . GLU A 1 488 ? -54.49529 30.69921 66.86819 1.000 57.77965 465 GLU A N 1
ATOM 3773 C CA . GLU A 1 488 ? -53.38433 31.38589 67.51580 1.000 60.36489 465 GLU A CA 1
ATOM 3774 C C . GLU A 1 488 ? -52.21732 31.60435 66.55438 1.000 64.14557 465 GLU A C 1
ATOM 3775 O O . GLU A 1 488 ? -51.77936 32.74302 66.32601 1.000 54.52197 465 GLU A O 1
ATOM 3781 N N . LYS A 1 489 ? -51.66677 30.51671 66.01732 1.000 50.82991 466 LYS A N 1
ATOM 3782 C CA . LYS A 1 489 ? -50.42940 30.58358 65.25425 1.000 56.06539 466 LYS A CA 1
ATOM 3783 C C . LYS A 1 489 ? -50.64131 30.58525 63.74519 1.000 49.77797 466 LYS A C 1
ATOM 3784 O O . LYS A 1 489 ? -49.67649 30.78794 63.00300 1.000 58.62731 466 LYS A O 1
ATOM 3790 N N . GLY A 1 490 ? -51.87546 30.42330 63.26984 1.000 50.36492 467 GLY A N 1
ATOM 3791 C CA . GLY A 1 490 ? -52.13679 30.38031 61.84439 1.000 49.04978 467 GLY A CA 1
ATOM 3792 C C . GLY A 1 490 ? -51.70817 29.10835 61.14894 1.000 48.62920 467 GLY A C 1
ATOM 3793 O O . GLY A 1 490 ? -52.03927 28.92385 59.97002 1.000 50.23098 467 GLY A O 1
ATOM 3794 N N . VAL A 1 491 ? -50.97751 28.22505 61.82592 1.000 44.53386 468 VAL A N 1
ATOM 3795 C CA . VAL A 1 491 ? -50.56670 26.95084 61.25634 1.000 44.07602 468 VAL A CA 1
ATOM 3796 C C . VAL A 1 491 ? -50.80133 25.86052 62.29255 1.000 48.62749 468 VAL A C 1
ATOM 3797 O O . VAL A 1 491 ? -50.89481 26.11637 63.49611 1.000 45.86231 468 VAL A O 1
ATOM 3801 N N . PHE A 1 492 ? -50.93015 24.63165 61.80707 1.000 43.82240 469 PHE A N 1
ATOM 3802 C CA . PHE A 1 492 ? -50.89160 23.46997 62.67672 1.000 40.21302 469 PHE A CA 1
ATOM 3803 C C . PHE A 1 492 ? -49.75584 22.58185 62.20122 1.000 48.24733 469 PHE A C 1
ATOM 3804 O O . PHE A 1 492 ? -49.76424 22.10427 61.05820 1.000 44.70157 469 PHE A O 1
ATOM 3812 N N . ARG A 1 493 ? -48.81228 22.32427 63.08850 1.000 43.23002 470 ARG A N 1
ATOM 3813 C CA . ARG A 1 493 ? -47.67493 21.47510 62.77889 1.000 47.96438 470 ARG A CA 1
ATOM 3814 C C . ARG A 1 493 ? -47.86185 20.19928 63.57755 1.000 46.94972 470 ARG A C 1
ATOM 3815 O O . ARG A 1 493 ? -47.80313 20.21877 64.81203 1.000 50.56087 470 ARG A O 1
ATOM 3823 N N . GLY A 1 494 ? -48.08827 19.09908 62.87094 1.000 39.98923 471 GLY A N 1
ATOM 3824 C CA . GLY A 1 494 ? -48.26082 17.81324 63.50710 1.000 37.99148 471 GLY A CA 1
ATOM 3825 C C . GLY A 1 494 ? -47.41781 16.75666 62.82703 1.000 47.90776 471 GLY A C 1
ATOM 3826 O O . GLY A 1 494 ? -46.51918 17.07562 62.03697 1.000 40.69868 471 GLY A O 1
ATOM 3827 N N . ARG A 1 495 ? -47.68995 15.49403 63.14305 1.000 43.56576 472 ARG A N 1
ATOM 3828 C CA . ARG A 1 495 ? -46.91625 14.38881 62.61299 1.000 44.95655 472 ARG A CA 1
ATOM 3829 C C . ARG A 1 495 ? -47.82563 13.17513 62.48452 1.000 44.52505 472 ARG A C 1
ATOM 3830 O O . ARG A 1 495 ? -48.79298 13.02661 63.23806 1.000 41.63460 472 ARG A O 1
ATOM 3838 N N . THR A 1 496 ? -47.53672 12.33714 61.48866 1.000 36.99961 473 THR A N 1
ATOM 3839 C CA . THR A 1 496 ? -48.13513 11.01619 61.41732 1.000 35.45617 473 THR A CA 1
ATOM 3840 C C . THR A 1 496 ? -47.55456 10.12375 62.51491 1.000 36.99079 473 THR A C 1
ATOM 3841 O O . THR A 1 496 ? -46.59945 10.48511 63.20154 1.000 35.98901 473 THR A O 1
ATOM 3845 N N . LEU A 1 497 ? -48.11595 8.92013 62.65560 1.000 34.02377 474 LEU A N 1
ATOM 3846 C CA . LEU A 1 497 ? -47.66112 8.03437 63.72607 1.000 39.47612 474 LEU A CA 1
ATOM 3847 C C . LEU A 1 497 ? -46.21337 7.59521 63.54184 1.000 40.54988 474 LEU A C 1
ATOM 3848 O O . LEU A 1 497 ? -45.54912 7.25096 64.52765 1.000 36.73903 474 LEU A O 1
ATOM 3853 N N . LEU A 1 498 ? -45.69955 7.63127 62.31623 1.000 39.58576 475 LEU A N 1
ATOM 3854 C CA . LEU A 1 498 ? -44.30892 7.28591 62.05129 1.000 39.79712 475 LEU A CA 1
ATOM 3855 C C . LEU A 1 498 ? -43.36580 8.48642 62.12056 1.000 40.44932 475 LEU A C 1
ATOM 3856 O O . LEU A 1 498 ? -42.15414 8.30961 61.95525 1.000 41.17006 475 LEU A O 1
ATOM 3861 N N . GLY A 1 499 ? -43.87853 9.69605 62.35267 1.000 37.78651 476 GLY A N 1
ATOM 3862 C CA . GLY A 1 499 ? -43.03249 10.86448 62.46602 1.000 38.06794 476 GLY A CA 1
ATOM 3863 C C . GLY A 1 499 ? -43.01534 11.77407 61.25262 1.000 39.32054 476 GLY A C 1
ATOM 3864 O O . GLY A 1 499 ? -42.25883 12.75114 61.24931 1.000 41.08770 476 GLY A O 1
ATOM 3865 N N . ARG A 1 500 ? -43.80217 11.47367 60.22023 1.000 37.43421 477 ARG A N 1
ATOM 3866 C CA . ARG A 1 500 ? -43.87951 12.33032 59.04534 1.000 35.44680 477 ARG A CA 1
ATOM 3867 C C . ARG A 1 500 ? -44.49320 13.66906 59.43532 1.000 41.84929 477 ARG A C 1
ATOM 3868 O O . ARG A 1 500 ? -45.63483 13.71552 59.90441 1.000 38.20016 477 ARG A O 1
ATOM 3876 N N . ARG A 1 501 ? -43.75363 14.75662 59.22056 1.000 34.31658 478 ARG A N 1
ATOM 3877 C CA . ARG A 1 501 ? -44.23704 16.06904 59.62005 1.000 40.55389 478 ARG A CA 1
ATOM 3878 C C . ARG A 1 501 ? -45.13593 16.68749 58.55255 1.000 37.41095 478 ARG A C 1
ATOM 3879 O O . ARG A 1 501 ? -45.06674 16.36593 57.36597 1.000 43.13920 478 ARG A O 1
ATOM 3887 N N . PHE A 1 502 ? -45.99326 17.59360 58.99773 1.000 42.21294 479 PHE A N 1
ATOM 3888 C CA . PHE A 1 502 ? -46.79991 18.37507 58.08189 1.000 40.88999 479 PHE A CA 1
ATOM 3889 C C . PHE A 1 502 ? -47.08776 19.70749 58.74395 1.000 40.05864 479 PHE A C 1
ATOM 3890 O O . PHE A 1 502 ? -47.00375 19.84727 59.96730 1.000 47.00842 479 PHE A O 1
ATOM 3898 N N . THR A 1 503 ? -47.39618 20.69712 57.91354 1.000 42.88877 480 THR A N 1
ATOM 3899 C CA . THR A 1 503 ? -47.76666 22.03066 58.37107 1.000 42.39422 480 THR A CA 1
ATOM 3900 C C . THR A 1 503 ? -49.05030 22.39170 57.63891 1.000 46.72559 480 THR A C 1
ATOM 3901 O O . THR A 1 503 ? -49.03500 22.60595 56.42335 1.000 50.31747 480 THR A O 1
ATOM 3905 N N . ALA A 1 504 ? -50.16252 22.43322 58.36167 1.000 41.06962 481 ALA A N 1
ATOM 3906 C CA . ALA A 1 504 ? -51.44641 22.72428 57.74554 1.000 43.40461 481 ALA A CA 1
ATOM 3907 C C . ALA A 1 504 ? -51.85225 24.15349 58.07975 1.000 44.81133 481 ALA A C 1
ATOM 3908 O O . ALA A 1 504 ? -51.51990 24.67872 59.14422 1.000 41.08353 481 ALA A O 1
ATOM 3910 N N . THR A 1 505 ? -52.52378 24.79988 57.13288 1.000 42.03960 482 THR A N 1
ATOM 3911 C CA . THR A 1 505 ? -53.00106 26.16046 57.33653 1.000 39.30883 482 THR A CA 1
ATOM 3912 C C . THR A 1 505 ? -54.52014 26.24828 57.30936 1.000 37.99065 482 THR A C 1
ATOM 3913 O O . THR A 1 505 ? -55.06454 27.33920 57.44300 1.000 39.70385 482 THR A O 1
ATOM 3917 N N . THR A 1 506 ? -55.22010 25.14254 57.09500 1.000 41.89010 483 THR A N 1
ATOM 3918 C CA . THR A 1 506 ? -56.66622 25.12996 57.20751 1.000 41.44766 483 THR A CA 1
ATOM 3919 C C . THR A 1 506 ? -57.05598 24.00647 58.15427 1.000 43.39362 483 THR A C 1
ATOM 3920 O O . THR A 1 506 ? -56.28706 23.06968 58.38934 1.000 40.67815 483 THR A O 1
ATOM 3924 N N . PHE A 1 507 ? -58.27298 24.10051 58.68657 1.000 40.23487 484 PHE A N 1
ATOM 3925 C CA . PHE A 1 507 ? -58.74494 23.05993 59.58514 1.000 37.54594 484 PHE A CA 1
ATOM 3926 C C . PHE A 1 507 ? -58.86746 21.72138 58.86175 1.000 32.43025 484 PHE A C 1
ATOM 3927 O O . PHE A 1 507 ? -58.50897 20.67983 59.41830 1.000 38.88029 484 PHE A O 1
ATOM 3935 N N . ASN A 1 508 ? -59.37063 21.72621 57.62241 1.000 36.74714 485 ASN A N 1
ATOM 3936 C CA . ASN A 1 508 ? -59.56333 20.46927 56.90077 1.000 41.90649 485 ASN A CA 1
ATOM 3937 C C . ASN A 1 508 ? -58.22955 19.78304 56.61712 1.000 38.07368 485 ASN A C 1
ATOM 3938 O O . ASN A 1 508 ? -58.11311 18.56343 56.76511 1.000 33.53492 485 ASN A O 1
ATOM 3943 N N . ASP A 1 509 ? -57.19910 20.54555 56.24877 1.000 41.30527 486 ASP A N 1
ATOM 3944 C CA . ASP A 1 509 ? -55.88422 19.92515 56.08311 1.000 40.22569 486 ASP A CA 1
ATOM 3945 C C . ASP A 1 509 ? -55.34224 19.41802 57.41376 1.000 37.44551 486 ASP A C 1
ATOM 3946 O O . ASP A 1 509 ? -54.74050 18.34031 57.47082 1.000 37.74814 486 ASP A O 1
ATOM 3951 N N . ALA A 1 510 ? -55.55410 20.17349 58.49966 1.000 34.63069 487 ALA A N 1
ATOM 3952 C CA . ALA A 1 510 ? -54.94175 19.80072 59.77119 1.000 39.88090 487 ALA A CA 1
ATOM 3953 C C . ALA A 1 510 ? -55.51131 18.49939 60.32333 1.000 36.13379 487 ALA A C 1
ATOM 3954 O O . ALA A 1 510 ? -54.79697 17.76543 61.01366 1.000 42.77284 487 ALA A O 1
ATOM 3956 N N . VAL A 1 511 ? -56.77266 18.18729 60.04354 1.000 33.68029 488 VAL A N 1
ATOM 3957 C CA . VAL A 1 511 ? -57.31202 16.91753 60.53196 1.000 39.18878 488 VAL A CA 1
ATOM 3958 C C . VAL A 1 511 ? -57.10453 15.78667 59.52516 1.000 37.50631 488 VAL A C 1
ATOM 3959 O O . VAL A 1 511 ? -56.94501 14.62920 59.92837 1.000 39.50379 488 VAL A O 1
ATOM 3963 N N . ASN A 1 512 ? -57.10116 16.09159 58.22098 1.000 32.25652 489 ASN A N 1
ATOM 3964 C CA . ASN A 1 512 ? -56.90362 15.04424 57.21935 1.000 37.17239 489 ASN A CA 1
ATOM 3965 C C . ASN A 1 512 ? -55.44604 14.57718 57.16001 1.000 38.47857 489 ASN A C 1
ATOM 3966 O O . ASN A 1 512 ? -55.18387 13.37558 57.05767 1.000 35.40572 489 ASN A O 1
ATOM 3971 N N . TYR A 1 513 ? -54.48992 15.51249 57.18784 1.000 38.69102 490 TYR A N 1
ATOM 3972 C CA . TYR A 1 513 ? -53.07369 15.18769 56.99770 1.000 35.28819 490 TYR A CA 1
ATOM 3973 C C . TYR A 1 513 ? -52.53966 14.09181 57.93330 1.000 36.96153 490 TYR A C 1
ATOM 3974 O O . TYR A 1 513 ? -51.84621 13.19498 57.43049 1.000 36.58960 490 TYR A O 1
ATOM 3983 N N . PRO A 1 514 ? -52.78637 14.11571 59.24672 1.000 35.14493 491 PRO A N 1
ATOM 3984 C CA . PRO A 1 514 ? -52.23317 13.03653 60.08580 1.000 34.80014 491 PRO A CA 1
ATOM 3985 C C . PRO A 1 514 ? -52.86100 11.68626 59.81028 1.000 36.03137 491 PRO A C 1
ATOM 3986 O O . PRO A 1 514 ? -52.18367 10.65906 59.95464 1.000 30.48092 491 PRO A O 1
ATOM 3990 N N . ILE A 1 515 ? -54.13257 11.64753 59.42721 1.000 37.52072 492 ILE A N 1
ATOM 3991 C CA . ILE A 1 515 ? -54.77735 10.36193 59.18609 1.000 35.16252 492 ILE A CA 1
ATOM 3992 C C . ILE A 1 515 ? -54.36467 9.80450 57.83101 1.000 37.23194 492 ILE A C 1
ATOM 3993 O O . ILE A 1 515 ? -53.94529 8.64475 57.72448 1.000 36.35074 492 ILE A O 1
ATOM 3998 N N . GLN A 1 516 ? -54.50251 10.60806 56.77339 1.000 33.17617 493 GLN A N 1
ATOM 3999 C CA . GLN A 1 516 ? -54.08360 10.14662 55.45393 1.000 34.79556 493 GLN A CA 1
ATOM 4000 C C . GLN A 1 516 ? -52.58195 9.88040 55.41996 1.000 34.94189 493 GLN A C 1
ATOM 4001 O O . GLN A 1 516 ? -52.12695 8.94097 54.76144 1.000 34.92511 493 GLN A O 1
ATOM 4007 N N . GLY A 1 517 ? -51.79495 10.69778 56.12327 1.000 33.10753 494 GLY A N 1
ATOM 4008 C CA . GLY A 1 517 ? -50.35844 10.48205 56.14419 1.000 34.04025 494 GLY A CA 1
ATOM 4009 C C . GLY A 1 517 ? -49.98145 9.19684 56.85544 1.000 38.00899 494 GLY A C 1
ATOM 4010 O O . GLY A 1 517 ? -49.10415 8.45756 56.40156 1.000 32.58704 494 GLY A O 1
ATOM 4011 N N . THR A 1 518 ? -50.65418 8.90130 57.96787 1.000 34.94933 495 THR A N 1
ATOM 4012 C CA . THR A 1 518 ? -50.42989 7.62333 58.63425 1.000 35.36540 495 THR A CA 1
ATOM 4013 C C . THR A 1 518 ? -50.85349 6.47472 57.72776 1.000 34.62700 495 THR A C 1
ATOM 4014 O O . THR A 1 518 ? -50.17482 5.44056 57.66059 1.000 33.25065 495 THR A O 1
ATOM 4018 N N . GLY A 1 519 ? -51.94045 6.66378 56.97604 1.000 33.35325 496 GLY A N 1
ATOM 4019 C CA . GLY A 1 519 ? -52.35968 5.64254 56.02519 1.000 32.43800 496 GLY A CA 1
ATOM 4020 C C . GLY A 1 519 ? -51.34220 5.42603 54.91810 1.000 37.34486 496 GLY A C 1
ATOM 4021 O O . GLY A 1 519 ? -51.12792 4.29774 54.46543 1.000 36.08088 496 GLY A O 1
ATOM 4022 N N . ALA A 1 520 ? -50.69750 6.50378 54.47036 1.000 34.46651 497 ALA A N 1
ATOM 4023 C CA . ALA A 1 520 ? -49.65112 6.36419 53.46452 1.000 37.66354 497 ALA A CA 1
ATOM 4024 C C . ALA A 1 520 ? -48.43150 5.65112 54.04245 1.000 37.52525 497 ALA A C 1
ATOM 4025 O O . ALA A 1 520 ? -47.84769 4.78300 53.37906 1.000 34.53283 497 ALA A O 1
ATOM 4027 N N . ASP A 1 521 ? -48.05430 5.98576 55.28856 1.000 36.20463 498 ASP A N 1
ATOM 4028 C CA . ASP A 1 521 ? -46.96730 5.28735 55.97342 1.000 35.28641 498 ASP A CA 1
ATOM 4029 C C . ASP A 1 521 ? -47.23288 3.78808 56.03679 1.000 38.27540 498 ASP A C 1
ATOM 4030 O O . ASP A 1 521 ? -46.32330 2.96871 55.82316 1.000 33.12343 498 ASP A O 1
ATOM 4035 N N . LEU A 1 522 ? -48.47526 3.41702 56.35949 1.000 34.99045 499 LEU A N 1
ATOM 4036 C CA . LEU A 1 522 ? -48.85003 2.01179 56.49167 1.000 35.42939 499 LEU A CA 1
ATOM 4037 C C . LEU A 1 522 ? -48.74229 1.27582 55.16097 1.000 33.73159 499 LEU A C 1
ATOM 4038 O O . LEU A 1 522 ? -48.20041 0.16688 55.09914 1.000 33.11874 499 LEU A O 1
ATOM 4043 N N . LEU A 1 523 ? -49.28486 1.85348 54.08548 1.000 31.68575 500 LEU A N 1
ATOM 4044 C CA . LEU A 1 523 ? -49.23505 1.16156 52.79689 1.000 36.72144 500 LEU A CA 1
ATOM 4045 C C . LEU A 1 523 ? -47.79665 0.93064 52.34149 1.000 32.54133 500 LEU A C 1
ATOM 4046 O O . LEU A 1 523 ? -47.45117 -0.15729 51.87496 1.000 31.75438 500 LEU A O 1
ATOM 4051 N N . LYS A 1 524 ? -46.94853 1.94485 52.46547 1.000 32.85872 501 LYS A N 1
ATOM 4052 C CA . LYS A 1 524 ? -45.56393 1.80032 52.03393 1.000 33.45269 501 LYS A CA 1
ATOM 4053 C C . LYS A 1 524 ? -44.83586 0.78863 52.90358 1.000 37.15445 501 LYS A C 1
ATOM 4054 O O . LYS A 1 524 ? -44.04608 -0.02229 52.39893 1.000 34.35603 501 LYS A O 1
ATOM 4060 N N . LEU A 1 525 ? -45.09761 0.81408 54.21569 1.000 32.48834 502 LEU A N 1
ATOM 4061 C CA . LEU A 1 525 ? -44.47932 -0.15868 55.10222 1.000 32.80066 502 LEU A CA 1
ATOM 4062 C C . LEU A 1 525 ? -44.92240 -1.57529 54.75262 1.000 35.78723 502 LEU A C 1
ATOM 4063 O O . LEU A 1 525 ? -44.10258 -2.49351 54.74770 1.000 34.19064 502 LEU A O 1
ATOM 4068 N N . ALA A 1 526 ? -46.21630 -1.76893 54.45741 1.000 35.12523 503 ALA A N 1
ATOM 4069 C CA . ALA A 1 526 ? -46.70348 -3.09979 54.09045 1.000 36.56475 503 ALA A CA 1
ATOM 4070 C C . ALA A 1 526 ? -46.00471 -3.61488 52.84104 1.000 33.53695 503 ALA A C 1
ATOM 4071 O O . ALA A 1 526 ? -45.67972 -4.80158 52.75009 1.000 37.07482 503 ALA A O 1
ATOM 4073 N N . VAL A 1 527 ? -45.77500 -2.73665 51.85934 1.000 38.39354 504 VAL A N 1
ATOM 4074 C CA . VAL A 1 527 ? -45.09188 -3.14800 50.63533 1.000 33.90840 504 VAL A CA 1
ATOM 4075 C C . VAL A 1 527 ? -43.67954 -3.61157 50.94878 1.000 31.99631 504 VAL A C 1
ATOM 4076 O O . VAL A 1 527 ? -43.22393 -4.64160 50.43720 1.000 37.00068 504 VAL A O 1
ATOM 4080 N N . LEU A 1 528 ? -42.96546 -2.86064 51.79635 1.000 34.61752 505 LEU A N 1
ATOM 4081 C CA . LEU A 1 528 ? -41.60032 -3.23818 52.17020 1.000 37.14703 505 LEU A CA 1
ATOM 4082 C C . LEU A 1 528 ? -41.57233 -4.59309 52.86399 1.000 34.54807 505 LEU A C 1
ATOM 4083 O O . LEU A 1 528 ? -40.72079 -5.43531 52.56161 1.000 42.29072 505 LEU A O 1
ATOM 4088 N N . LEU A 1 529 ? -42.49646 -4.82583 53.79817 1.000 37.25636 506 LEU A N 1
ATOM 4089 C CA . LEU A 1 529 ? -42.51974 -6.11273 54.48639 1.000 36.67543 506 LEU A CA 1
ATOM 4090 C C . LEU A 1 529 ? -42.90150 -7.23260 53.52986 1.000 38.05415 506 LEU A C 1
ATOM 4091 O O . LEU A 1 529 ? -42.36695 -8.34459 53.62539 1.000 40.56223 506 LEU A O 1
ATOM 4096 N N . PHE A 1 530 ? -43.81291 -6.95488 52.59157 1.000 37.64770 507 PHE A N 1
ATOM 4097 C CA . PHE A 1 530 ? -44.15967 -7.95960 51.59462 1.000 36.85775 507 PHE A CA 1
ATOM 4098 C C . PHE A 1 530 ? -42.94303 -8.33676 50.76702 1.000 37.63971 507 PHE A C 1
ATOM 4099 O O . PHE A 1 530 ? -42.70615 -9.51917 50.49379 1.000 38.18837 507 PHE A O 1
ATOM 4107 N N . ASP A 1 531 ? -42.18545 -7.33101 50.31721 1.000 37.82449 508 ASP A N 1
ATOM 4108 C CA . ASP A 1 531 ? -41.02772 -7.59362 49.46932 1.000 40.57041 508 ASP A CA 1
ATOM 4109 C C . ASP A 1 531 ? -39.98903 -8.43807 50.19366 1.000 41.24925 508 ASP A C 1
ATOM 4110 O O . ASP A 1 531 ? -39.44935 -9.39204 49.62484 1.000 47.08359 508 ASP A O 1
ATOM 4115 N N . ALA A 1 532 ? -39.70632 -8.11738 51.45668 1.000 42.10721 509 ALA A N 1
ATOM 4116 C CA . ALA A 1 532 ? -38.71664 -8.89487 52.19801 1.000 47.28119 509 ALA A CA 1
ATOM 4117 C C . ALA A 1 532 ? -39.18516 -10.33053 52.39674 1.000 46.17435 509 ALA A C 1
ATOM 4118 O O . ALA A 1 532 ? -38.41504 -11.27802 52.20598 1.000 57.22677 509 ALA A O 1
ATOM 4120 N N . GLU A 1 533 ? -40.44830 -10.51325 52.77140 1.000 49.98394 510 GLU A N 1
ATOM 4121 C CA . GLU A 1 533 ? -40.95120 -11.86657 52.96710 1.000 55.38390 510 GLU A CA 1
ATOM 4122 C C . GLU A 1 533 ? -41.07783 -12.61877 51.64684 1.000 53.34852 510 GLU A C 1
ATOM 4123 O O . GLU A 1 533 ? -40.88090 -13.83860 51.61333 1.000 53.15529 510 GLU A O 1
ATOM 4129 N N . ALA A 1 534 ? -41.41428 -11.92370 50.55692 1.000 46.07917 511 ALA A N 1
ATOM 4130 C CA . ALA A 1 534 ? -41.46704 -12.59179 49.25988 1.000 45.77048 511 ALA A CA 1
ATOM 4131 C C . ALA A 1 534 ? -40.08517 -13.06261 48.82654 1.000 50.16068 511 ALA A C 1
ATOM 4132 O O . ALA A 1 534 ? -39.95577 -14.12780 48.21618 1.000 48.39582 511 ALA A O 1
ATOM 4134 N N . LYS A 1 535 ? -39.04405 -12.27042 49.11231 1.000 50.64106 512 LYS A N 1
ATOM 4135 C CA . LYS A 1 535 ? -37.68520 -12.68306 48.77074 1.000 54.93046 512 LYS A CA 1
ATOM 4136 C C . LYS A 1 535 ? -37.25563 -13.89238 49.58929 1.000 53.72737 512 LYS A C 1
ATOM 4137 O O . LYS A 1 535 ? -36.60744 -14.80161 49.06226 1.000 60.56203 512 LYS A O 1
ATOM 4143 N N . LYS A 1 536 ? -37.61733 -13.92310 50.87583 1.000 55.03784 513 LYS A N 1
ATOM 4144 C CA . LYS A 1 536 ? -37.28338 -15.06706 51.71823 1.000 60.69942 513 LYS A CA 1
ATOM 4145 C C . LYS A 1 536 ? -37.87822 -16.35231 51.16387 1.000 63.80927 513 LYS A C 1
ATOM 4146 O O . LYS A 1 536 ? -37.23218 -17.40484 51.19215 1.000 66.66832 513 LYS A O 1
ATOM 4152 N N . LYS A 1 537 ? -39.11584 -16.28955 50.67564 1.000 61.45401 514 LYS A N 1
ATOM 4153 C CA . LYS A 1 537 ? -39.81552 -17.44510 50.13544 1.000 60.17235 514 LYS A CA 1
ATOM 4154 C C . LYS A 1 537 ? -39.55296 -17.65881 48.64653 1.000 62.84215 514 LYS A C 1
ATOM 4155 O O . LYS A 1 537 ? -40.16498 -18.54938 48.04888 1.000 68.10806 514 LYS A O 1
ATOM 4161 N N . LYS A 1 538 ? -38.65566 -16.87101 48.04226 1.000 55.96714 515 LYS A N 1
ATOM 4162 C CA . LYS A 1 538 ? -38.31163 -16.99623 46.62167 1.000 57.22059 515 LYS A CA 1
ATOM 4163 C C . LYS A 1 538 ? -39.54910 -16.89772 45.73369 1.000 64.34097 515 LYS A C 1
ATOM 4164 O O . LYS A 1 538 ? -39.69270 -17.64031 44.75840 1.000 54.87907 515 LYS A O 1
ATOM 4170 N N . LEU A 1 539 ? -40.44611 -15.96964 46.06975 1.000 62.09196 516 LEU A N 1
ATOM 4171 C CA . LEU A 1 539 ? -41.67805 -15.75165 45.32388 1.000 52.36854 516 LEU A CA 1
ATOM 4172 C C . LEU A 1 539 ? -41.50230 -14.60150 44.34281 1.000 54.58018 516 LEU A C 1
ATOM 4173 O O . LEU A 1 539 ? -41.00987 -13.52858 44.71395 1.000 55.62647 516 LEU A O 1
ATOM 4178 N N . ASP A 1 540 ? -41.95131 -14.81343 43.11073 1.000 49.66719 517 ASP A N 1
ATOM 4179 C CA . ASP A 1 540 ? -41.88922 -13.81131 42.05531 1.000 53.37929 517 ASP A CA 1
ATOM 4180 C C . ASP A 1 540 ? -43.23421 -13.09118 41.97279 1.000 51.71049 517 ASP A C 1
ATOM 4181 O O . ASP A 1 540 ? -44.26617 -13.72316 41.72046 1.000 50.43433 517 ASP A O 1
ATOM 4186 N N . ALA A 1 541 ? -43.22549 -11.78024 42.21214 1.000 43.93653 518 ALA A N 1
ATOM 4187 C CA . ALA A 1 541 ? -44.44488 -10.98397 42.15641 1.000 46.38623 518 ALA A CA 1
ATOM 4188 C C . ALA A 1 541 ? -44.07357 -9.52975 41.88695 1.000 48.58571 518 ALA A C 1
ATOM 4189 O O . ALA A 1 541 ? -43.02584 -9.06690 42.33746 1.000 45.57369 518 ALA A O 1
ATOM 4191 N N . LYS A 1 542 ? -44.92443 -8.83359 41.13028 1.000 41.19192 519 LYS A N 1
ATOM 4192 C CA . LYS A 1 542 ? -44.73871 -7.43195 40.76497 1.000 38.44656 519 LYS A CA 1
ATOM 4193 C C . LYS A 1 542 ? -45.81225 -6.57677 41.42678 1.000 43.95396 519 LYS A C 1
ATOM 4194 O O . LYS A 1 542 ? -47.00479 -6.89305 41.33882 1.000 39.20613 519 LYS A O 1
ATOM 4200 N N . LEU A 1 543 ? -45.39519 -5.49885 42.08219 1.000 38.29847 520 LEU A N 1
ATOM 4201 C CA . LEU A 1 543 ? -46.34796 -4.48544 42.50010 1.000 37.36068 520 LEU A CA 1
ATOM 4202 C C . LEU A 1 543 ? -46.85441 -3.74177 41.26980 1.000 40.21135 520 LEU A C 1
ATOM 4203 O O . LEU A 1 543 ? -46.06322 -3.30094 40.43299 1.000 36.27744 520 LEU A O 1
ATOM 4208 N N . VAL A 1 544 ? -48.17251 -3.61758 41.12855 1.000 37.89932 521 VAL A N 1
ATOM 4209 C CA . VAL A 1 544 ? -48.71252 -2.89561 39.98647 1.000 33.17760 521 VAL A CA 1
ATOM 4210 C C . VAL A 1 544 ? -49.60409 -1.72532 40.37672 1.000 36.72757 521 VAL A C 1
ATOM 4211 O O . VAL A 1 544 ? -49.79671 -0.81862 39.55320 1.000 38.32013 521 VAL A O 1
ATOM 4215 N N . ASN A 1 545 ? -50.13980 -1.66938 41.59536 1.000 37.04748 522 ASN A N 1
ATOM 4216 C CA . ASN A 1 545 ? -50.86158 -0.47013 42.00288 1.000 35.17540 522 ASN A CA 1
ATOM 4217 C C . ASN A 1 545 ? -50.88193 -0.38100 43.51818 1.000 35.84634 522 ASN A C 1
ATOM 4218 O O . ASN A 1 545 ? -51.00450 -1.39917 44.20618 1.000 40.89391 522 ASN A O 1
ATOM 4223 N N . LEU A 1 546 ? -50.80039 0.84648 44.02207 1.000 33.40003 523 LEU A N 1
ATOM 4224 C CA . LEU A 1 546 ? -50.80441 1.11745 45.45704 1.000 39.23999 523 LEU A CA 1
ATOM 4225 C C . LEU A 1 546 ? -51.53709 2.43470 45.66977 1.000 38.46311 523 LEU A C 1
ATOM 4226 O O . LEU A 1 546 ? -51.08216 3.46715 45.17071 1.000 37.95000 523 LEU A O 1
ATOM 4231 N N . VAL A 1 547 ? -52.66770 2.40749 46.37634 1.000 36.22306 524 VAL A N 1
ATOM 4232 C CA . VAL A 1 547 ? -53.44677 3.63001 46.56056 1.000 35.30087 524 VAL A CA 1
ATOM 4233 C C . VAL A 1 547 ? -54.37744 3.44994 47.74588 1.000 36.46183 524 VAL A C 1
ATOM 4234 O O . VAL A 1 547 ? -54.97383 2.38258 47.93448 1.000 41.08564 524 VAL A O 1
ATOM 4238 N N . HIS A 1 548 ? -54.50011 4.51747 48.53595 0.680 30.38856 525 HIS A N 1
ATOM 4239 C CA . HIS A 1 548 ? -55.47863 4.61164 49.61063 0.680 37.66568 525 HIS A CA 1
ATOM 4240 C C . HIS A 1 548 ? -55.30566 3.49839 50.63357 0.680 32.56377 525 HIS A C 1
ATOM 4241 O O . HIS A 1 548 ? -54.49510 3.60758 51.55525 0.680 30.35544 525 HIS A O 1
ATOM 4248 N N . ASP A 1 549 ? -56.05942 2.41759 50.47409 1.000 39.33519 526 ASP A N 1
ATOM 4249 C CA . ASP A 1 549 ? -56.04978 1.31706 51.42844 1.000 34.70082 526 ASP A CA 1
ATOM 4250 C C . ASP A 1 549 ? -55.73179 -0.01987 50.77834 1.000 36.01204 526 ASP A C 1
ATOM 4251 O O . ASP A 1 549 ? -55.93820 -1.05960 51.41264 1.000 35.91015 526 ASP A O 1
ATOM 4256 N N . GLU A 1 550 ? -55.24757 -0.02153 49.53841 1.000 36.15561 527 GLU A N 1
ATOM 4257 C CA . GLU A 1 550 ? -55.28236 -1.20815 48.69324 1.000 37.34587 527 GLU A CA 1
ATOM 4258 C C . GLU A 1 550 ? -53.94642 -1.43987 47.99416 1.000 34.82628 527 GLU A C 1
ATOM 4259 O O . GLU A 1 550 ? -53.34114 -0.51128 47.44877 1.000 33.93912 527 GLU A O 1
ATOM 4265 N N . ILE A 1 551 ? -53.51339 -2.69275 47.99533 1.000 33.96837 528 ILE A N 1
ATOM 4266 C CA . ILE A 1 551 ? -52.29483 -3.13858 47.33138 1.000 35.45146 528 ILE A CA 1
ATOM 4267 C C . ILE A 1 551 ? -52.69705 -4.14551 46.26158 1.000 37.48349 528 ILE A C 1
ATOM 4268 O O . ILE A 1 551 ? -53.50368 -5.04460 46.52543 1.000 38.41786 528 ILE A O 1
ATOM 4273 N N . VAL A 1 552 ? -52.16226 -3.98449 45.05636 1.000 33.33176 529 VAL A N 1
ATOM 4274 C CA . VAL A 1 552 ? -52.38248 -4.93231 43.97067 1.000 31.13123 529 VAL A CA 1
ATOM 4275 C C . VAL A 1 552 ? -51.02703 -5.43071 43.48960 1.000 34.62782 529 VAL A C 1
ATOM 4276 O O . VAL A 1 552 ? -50.18009 -4.63270 43.07306 1.000 37.55670 529 VAL A O 1
ATOM 4280 N N . VAL A 1 553 ? -50.81967 -6.74187 43.54285 1.000 34.37595 530 VAL A N 1
ATOM 4281 C CA . VAL A 1 553 ? -49.62706 -7.34478 42.97336 1.000 35.55179 530 VAL A CA 1
ATOM 4282 C C . VAL A 1 553 ? -50.03531 -8.33261 41.88792 1.000 43.38186 530 VAL A C 1
ATOM 4283 O O . VAL A 1 553 ? -51.16211 -8.83903 41.85847 1.000 42.26448 530 VAL A O 1
ATOM 4287 N N . GLU A 1 554 ? -49.10625 -8.57982 40.96778 1.000 36.10672 531 GLU A N 1
ATOM 4288 C CA . GLU A 1 554 ? -49.30527 -9.50667 39.86552 1.000 38.55298 531 GLU A CA 1
ATOM 4289 C C . GLU A 1 554 ? -48.30743 -10.65758 39.97782 1.000 43.74763 531 GLU A C 1
ATOM 4290 O O . GLU A 1 554 ? -47.13527 -10.44649 40.30654 1.000 44.19160 531 GLU A O 1
ATOM 4296 N N . CYS A 1 555 ? -48.77253 -11.87808 39.71765 1.000 47.23574 532 CYS A N 1
ATOM 4297 C CA . CYS A 1 555 ? -47.91488 -13.05468 39.82629 1.000 46.87140 532 CYS A CA 1
ATOM 4298 C C . CYS A 1 555 ? -48.50089 -14.17957 38.99073 1.000 47.02392 532 CYS A C 1
ATOM 4299 O O . CYS A 1 555 ? -49.64743 -14.11729 38.54098 1.000 47.03678 532 CYS A O 1
ATOM 4302 N N . ARG A 1 556 ? -47.69292 -15.22090 38.80062 1.000 49.79254 533 ARG A N 1
ATOM 4303 C CA . ARG A 1 556 ? -48.16245 -16.41509 38.11307 1.000 53.89701 533 ARG A CA 1
ATOM 4304 C C . ARG A 1 556 ? -49.29044 -17.06191 38.90692 1.000 55.90236 533 ARG A C 1
ATOM 4305 O O . ARG A 1 556 ? -49.31408 -17.02069 40.14097 1.000 49.42036 533 ARG A O 1
ATOM 4313 N N . LYS A 1 557 ? -50.23753 -17.65857 38.17855 1.000 54.32099 534 LYS A N 1
ATOM 4314 C CA . LYS A 1 557 ? -51.40532 -18.25682 38.81928 1.000 61.19447 534 LYS A CA 1
ATOM 4315 C C . LYS A 1 557 ? -51.00460 -19.32220 39.83099 1.000 56.20233 534 LYS A C 1
ATOM 4316 O O . LYS A 1 557 ? -51.61446 -19.42990 40.90163 1.000 53.73088 534 LYS A O 1
ATOM 4322 N N . GLU A 1 558 ? -49.95689 -20.09391 39.53056 1.000 57.31155 535 GLU A N 1
ATOM 4323 C CA . GLU A 1 558 ? -49.61735 -21.23024 40.38113 1.000 63.31466 535 GLU A CA 1
ATOM 4324 C C . GLU A 1 558 ? -48.97315 -20.83095 41.70592 1.000 58.50095 535 GLU A C 1
ATOM 4325 O O . GLU A 1 558 ? -48.89330 -21.67153 42.60367 1.000 61.33108 535 GLU A O 1
ATOM 4331 N N . VAL A 1 559 ? -48.53523 -19.58404 41.87169 1.000 56.39308 536 VAL A N 1
ATOM 4332 C CA . VAL A 1 559 ? -48.04410 -19.11200 43.16175 1.000 51.41745 536 VAL A CA 1
ATOM 4333 C C . VAL A 1 559 ? -48.96549 -18.09300 43.79622 1.000 55.08110 536 VAL A C 1
ATOM 4334 O O . VAL A 1 559 ? -48.64672 -17.58308 44.88039 1.000 51.62102 536 VAL A O 1
ATOM 4338 N N . ALA A 1 560 ? -50.11372 -17.79631 43.17578 1.000 54.58433 537 ALA A N 1
ATOM 4339 C CA . ALA A 1 560 ? -50.92953 -16.67332 43.62827 1.000 53.84652 537 ALA A CA 1
ATOM 4340 C C . ALA A 1 560 ? -51.40929 -16.88312 45.05305 1.000 51.00054 537 ALA A C 1
ATOM 4341 O O . ALA A 1 560 ? -51.41294 -15.94746 45.86125 1.000 45.16508 537 ALA A O 1
ATOM 4343 N N . ASN A 1 561 ? -51.79079 -18.11302 45.38872 1.000 54.45873 538 ASN A N 1
ATOM 4344 C CA . ASN A 1 561 ? -52.27144 -18.38014 46.73632 1.000 51.26392 538 ASN A CA 1
ATOM 4345 C C . ASN A 1 561 ? -51.17584 -18.14413 47.76795 1.000 51.25309 538 ASN A C 1
ATOM 4346 O O . ASN A 1 561 ? -51.44673 -17.65258 48.86849 1.000 55.29925 538 ASN A O 1
ATOM 4351 N N . GLN A 1 562 ? -49.92901 -18.47491 47.42887 1.000 50.73841 539 GLN A N 1
ATOM 4352 C CA . GLN A 1 562 ? -48.83095 -18.19965 48.34646 1.000 49.95995 539 GLN A CA 1
ATOM 4353 C C . GLN A 1 562 ? -48.55347 -16.70454 48.45344 1.000 48.09874 539 GLN A C 1
ATOM 4354 O O . GLN A 1 562 ? -48.32564 -16.18940 49.55438 1.000 47.44582 539 GLN A O 1
ATOM 4360 N N . VAL A 1 563 ? -48.59501 -15.98875 47.32506 1.000 48.01057 540 VAL A N 1
ATOM 4361 C CA . VAL A 1 563 ? -48.38987 -14.54020 47.34005 1.000 44.17930 540 VAL A CA 1
ATOM 4362 C C . VAL A 1 563 ? -49.45684 -13.85734 48.17872 1.000 43.47781 540 VAL A C 1
ATOM 4363 O O . VAL A 1 563 ? -49.15834 -12.95218 48.96620 1.000 42.81601 540 VAL A O 1
ATOM 4367 N N . LYS A 1 564 ? -50.71153 -14.30245 48.05111 1.000 45.15761 541 LYS A N 1
ATOM 4368 C CA . LYS A 1 564 ? -51.79205 -13.71379 48.83728 1.000 44.97595 541 LYS A CA 1
ATOM 4369 C C . LYS A 1 564 ? -51.53219 -13.87080 50.33201 1.000 44.01595 541 LYS A C 1
ATOM 4370 O O . LYS A 1 564 ? -51.66959 -12.90698 51.09615 1.000 45.07717 541 LYS A O 1
ATOM 4376 N N . GLU A 1 565 ? -51.10446 -15.06700 50.75718 1.000 44.75402 542 GLU A N 1
ATOM 4377 C CA . GLU A 1 565 ? -50.81797 -15.30781 52.17003 1.000 44.91005 542 GLU A CA 1
ATOM 4378 C C . GLU A 1 565 ? -49.64014 -14.46750 52.64896 1.000 45.27919 542 GLU A C 1
ATOM 4379 O O . GLU A 1 565 ? -49.65210 -13.94509 53.77143 1.000 41.78088 542 GLU A O 1
ATOM 4385 N N . VAL A 1 566 ? -48.60219 -14.34557 51.82324 1.000 40.47311 543 VAL A N 1
ATOM 4386 C CA . VAL A 1 566 ? -47.48092 -13.49596 52.19075 1.000 40.82506 543 VAL A CA 1
ATOM 4387 C C . VAL A 1 566 ? -47.92411 -12.03607 52.27336 1.000 39.89633 543 VAL A C 1
ATOM 4388 O O . VAL A 1 566 ? -47.56095 -11.31565 53.20765 1.000 44.36490 543 VAL A O 1
ATOM 4392 N N . LEU A 1 567 ? -48.74362 -11.59004 51.32363 1.000 39.52977 544 LEU A N 1
ATOM 4393 C CA . LEU A 1 567 ? -49.16929 -10.19313 51.32189 1.000 34.91598 544 LEU A CA 1
ATOM 4394 C C . LEU A 1 567 ? -49.99544 -9.87320 52.56194 1.000 40.69528 544 LEU A C 1
ATOM 4395 O O . LEU A 1 567 ? -49.76223 -8.85799 53.23675 1.000 35.89006 544 LEU A O 1
ATOM 4400 N N . GLU A 1 568 ? -50.94404 -10.75257 52.89681 1.000 39.58050 545 GLU A N 1
ATOM 4401 C CA . GLU A 1 568 ? -51.79167 -10.54828 54.06752 1.000 40.89262 545 GLU A CA 1
ATOM 4402 C C . GLU A 1 568 ? -50.96603 -10.48976 55.34110 1.000 37.45692 545 GLU A C 1
ATOM 4403 O O . GLU A 1 568 ? -51.20119 -9.63411 56.20500 1.000 39.67252 545 GLU A O 1
ATOM 4409 N N . LYS A 1 569 ? -49.95450 -11.35412 55.45704 1.000 42.25273 546 LYS A N 1
ATOM 4410 C CA . LYS A 1 569 ? -49.19807 -11.37932 56.69970 1.000 37.16759 546 LYS A CA 1
ATOM 4411 C C . LYS A 1 569 ? -48.25142 -10.18756 56.79533 1.000 42.46427 546 LYS A C 1
ATOM 4412 O O . LYS A 1 569 ? -48.06210 -9.63635 57.88463 1.000 42.26882 546 LYS A O 1
ATOM 4418 N N . ALA A 1 570 ? -47.74830 -9.70493 55.65833 1.000 35.09304 547 ALA A N 1
ATOM 4419 C 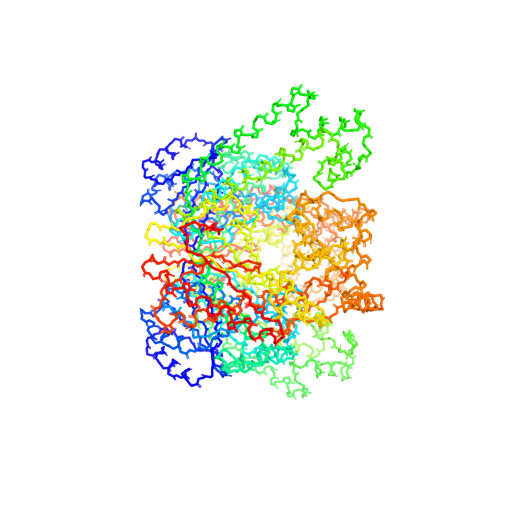CA . ALA A 1 570 ? -46.97052 -8.47338 55.65813 1.000 37.66306 547 ALA A CA 1
ATOM 4420 C C . ALA A 1 570 ? -47.84042 -7.27970 56.01916 1.000 41.30777 547 ALA A C 1
ATOM 4421 O O . ALA A 1 570 ? -47.41090 -6.38128 56.75205 1.000 41.68547 547 ALA A O 1
ATOM 4423 N N . MET A 1 571 ? -49.07929 -7.27661 55.53281 1.000 36.34265 548 MET A N 1
ATOM 4424 C CA . MET A 1 571 ? -49.98558 -6.16237 55.78493 1.000 40.53682 548 MET A CA 1
ATOM 4425 C C . MET A 1 571 ? -50.34776 -6.07788 57.26356 1.000 38.66736 548 MET A C 1
ATOM 4426 O O . MET A 1 571 ? -50.29566 -4.99920 57.86851 1.000 41.29904 548 MET A O 1
ATOM 4431 N N . LYS A 1 572 ? -50.66626 -7.22005 57.86988 1.000 38.47029 549 LYS A N 1
ATOM 4432 C CA . LYS A 1 572 ? -50.98537 -7.26550 59.29223 1.000 45.58360 549 LYS A CA 1
ATOM 4433 C C . LYS A 1 572 ? -49.76422 -6.95254 60.14634 1.000 42.80019 549 LYS A C 1
ATOM 4434 O O . LYS A 1 572 ? -49.88531 -6.35065 61.21994 1.000 46.19673 549 LYS A O 1
ATOM 4440 N N . GLN A 1 573 ? -48.58528 -7.38161 59.70439 1.000 37.39522 550 GLN A N 1
ATOM 4441 C CA . GLN A 1 573 ? -47.35804 -6.98539 60.37969 1.000 41.84123 550 GLN A CA 1
ATOM 4442 C C . GLN A 1 573 ? -47.21661 -5.46641 60.38235 1.000 46.25392 550 GLN A C 1
ATOM 4443 O O . GLN A 1 573 ? -46.90197 -4.85405 61.41322 1.000 43.13126 550 GLN A O 1
ATOM 4449 N N . ALA A 1 574 ? -47.47128 -4.83511 59.23503 1.000 40.46887 551 ALA A N 1
ATOM 4450 C CA . ALA A 1 574 ? -47.41145 -3.37806 59.17367 1.000 42.25779 551 ALA A CA 1
ATOM 4451 C C . ALA A 1 574 ? -48.47472 -2.74893 60.06693 1.000 39.75443 551 ALA A C 1
ATOM 4452 O O . ALA A 1 574 ? -48.21342 -1.74973 60.75194 1.000 38.84368 551 ALA A O 1
ATOM 4454 N N . GLY A 1 575 ? -49.67928 -3.31975 60.07189 1.000 40.43467 552 GLY A N 1
ATOM 4455 C CA . GLY A 1 575 ? -50.73865 -2.77521 60.90892 1.000 39.69084 552 GLY A CA 1
ATOM 4456 C C . GLY A 1 575 ? -50.39317 -2.81459 62.38512 1.000 36.74551 552 GLY A C 1
ATOM 4457 O O . GLY A 1 575 ? -50.67073 -1.86580 63.11934 1.000 39.43822 552 GLY A O 1
ATOM 4458 N N . LYS A 1 576 ? -49.74767 -3.89675 62.83090 1.000 38.49981 553 LYS A N 1
ATOM 4459 C CA . LYS A 1 576 ? -49.40322 -4.03506 64.24401 1.000 38.77281 553 LYS A CA 1
ATOM 4460 C C . LYS A 1 576 ? -48.26400 -3.11101 64.64506 1.000 41.85417 553 LYS A C 1
ATOM 4461 O O . LYS A 1 576 ? -48.14776 -2.74221 65.81784 1.000 44.36641 553 LYS A O 1
ATOM 4467 N N . ILE A 1 577 ? -47.41742 -2.72102 63.69711 1.000 40.95536 554 ILE A N 1
ATOM 4468 C CA . ILE A 1 577 ? -46.41579 -1.71000 64.00039 1.000 41.02121 554 ILE A CA 1
ATOM 4469 C C . ILE A 1 577 ? -47.07149 -0.34244 64.19063 1.000 39.16739 554 ILE A C 1
ATOM 4470 O O . ILE A 1 577 ? -46.71893 0.40566 65.10869 1.000 40.22208 554 ILE A O 1
ATOM 4475 N N . ILE A 1 578 ? -48.05781 -0.00889 63.35586 1.000 37.02171 555 ILE A N 1
ATOM 4476 C CA . ILE A 1 578 ? -48.62786 1.33610 63.37366 1.000 39.86319 555 ILE A CA 1
ATOM 4477 C C . ILE A 1 578 ? -49.68035 1.48515 64.47073 1.000 42.30607 555 ILE A C 1
ATOM 4478 O O . ILE A 1 578 ? -49.71925 2.50683 65.16703 1.000 42.81839 555 ILE A O 1
ATOM 4483 N N . LEU A 1 579 ? -50.55597 0.49235 64.63009 1.000 37.90343 556 LEU A N 1
ATOM 4484 C CA . LEU A 1 579 ? -51.69580 0.57164 65.54170 1.000 40.78251 556 LEU A CA 1
ATOM 4485 C C . LEU A 1 579 ? -51.51385 -0.41087 66.69216 1.000 40.63156 556 LEU A C 1
ATOM 4486 O O . LEU A 1 579 ? -51.35915 -1.61812 66.46839 1.000 40.92187 556 LEU A O 1
ATOM 4491 N N . LYS A 1 580 ? -51.55003 0.10615 67.91951 1.000 39.14834 557 LYS A N 1
ATOM 4492 C CA . LYS A 1 580 ? -51.31008 -0.69995 69.10905 1.000 44.65455 557 LYS A CA 1
ATOM 4493 C C . LYS A 1 580 ? -52.57732 -1.02137 69.89238 1.000 49.14660 557 LYS A C 1
ATOM 4494 O O . LYS A 1 580 ? -52.57081 -1.97002 70.68507 1.000 46.91163 557 LYS A O 1
ATOM 4500 N N . LYS A 1 581 ? -53.64433 -0.24583 69.71973 1.000 42.00143 558 LYS A N 1
ATOM 4501 C CA . LYS A 1 581 ? -54.91384 -0.50569 70.39168 1.000 46.56807 558 LYS A CA 1
ATOM 4502 C C . LYS A 1 581 ? -56.00114 -1.00508 69.45679 1.000 45.75811 558 LYS A C 1
ATOM 4503 O O . LYS A 1 581 ? -56.81594 -1.83380 69.85900 1.000 50.38580 558 LYS A O 1
ATOM 4509 N N . VAL A 1 582 ? -56.04534 -0.52085 68.22175 1.000 39.40406 559 VAL A N 1
ATOM 4510 C CA . VAL A 1 582 ? -57.07530 -0.94421 67.27993 1.000 44.11120 559 VAL A CA 1
ATOM 4511 C C . VAL A 1 582 ? -56.54332 -2.09089 66.43048 1.000 45.44878 559 VAL A C 1
ATOM 4512 O O . VAL A 1 582 ? -55.48378 -1.95100 65.79763 1.000 42.29147 559 VAL A O 1
ATOM 4516 N N . PRO A 1 583 ? -57.24055 -3.22410 66.36936 1.000 45.44496 560 PRO A N 1
ATOM 4517 C CA . PRO A 1 583 ? -56.81931 -4.29407 65.46390 1.000 43.31843 560 PRO A CA 1
ATOM 4518 C C . PRO A 1 583 ? -56.97051 -3.86536 64.01403 1.000 41.91517 560 PRO A C 1
ATOM 4519 O O . PRO A 1 583 ? -57.85039 -3.07956 63.65349 1.000 42.99941 560 PRO A O 1
ATOM 4523 N N . VAL A 1 584 ? -56.06904 -4.36730 63.17976 1.000 44.49626 561 VAL A N 1
ATOM 4524 C CA . VAL A 1 584 ? -56.07402 -4.07108 61.75417 1.000 45.91627 561 VAL A CA 1
ATOM 4525 C C . VAL A 1 584 ? -56.55427 -5.31540 61.02327 1.000 47.87765 561 VAL A C 1
ATOM 4526 O O . VAL A 1 584 ? -55.99013 -6.40318 61.19540 1.000 56.22805 561 VAL A O 1
ATOM 4530 N N . GLU A 1 585 ? -57.62300 -5.16811 60.24900 1.000 49.10965 562 GLU A N 1
ATOM 4531 C CA . GLU A 1 585 ? -58.18201 -6.26573 59.47474 1.000 49.95574 562 GLU A CA 1
ATOM 4532 C C . GLU A 1 585 ? -57.78903 -6.11243 58.01058 1.000 50.03286 562 GLU A C 1
ATOM 4533 O O . GLU A 1 585 ? -57.70278 -4.99333 57.48727 1.000 40.61260 562 GLU A O 1
ATOM 4539 N N . VAL A 1 586 ? -57.56522 -7.24811 57.35460 1.000 46.48876 563 VAL A N 1
ATOM 4540 C CA . VAL A 1 586 ? -57.13224 -7.30181 55.96677 1.000 47.72513 563 VAL A CA 1
ATOM 4541 C C . VAL A 1 586 ? -58.03237 -8.27724 55.21991 1.000 48.22847 563 VAL A C 1
ATOM 4542 O O . VAL A 1 586 ? -58.35428 -9.35236 55.73424 1.000 48.81771 563 VAL A O 1
ATOM 4546 N N . GLU A 1 587 ? -58.47889 -7.87892 54.03779 1.000 47.35835 564 GLU A N 1
ATOM 4547 C CA . GLU A 1 587 ? -59.18576 -8.75355 53.11877 1.000 53.47418 564 GLU A CA 1
ATOM 4548 C C . GLU A 1 587 ? -58.42596 -8.80084 51.80028 1.000 46.91452 564 GLU A C 1
ATOM 4549 O O . GLU A 1 587 ? -57.75434 -7.83902 51.41617 1.000 44.07774 564 GLU A O 1
ATOM 4555 N N . SER A 1 588 ? -58.52687 -9.92908 51.11008 1.000 44.46284 565 SER A N 1
ATOM 4556 C CA . SER A 1 588 ? -57.83786 -10.07530 49.84289 1.000 48.83198 565 SER A CA 1
ATOM 4557 C C . SER A 1 588 ? -58.56526 -11.07830 48.96547 1.000 53.74195 565 SER A C 1
ATOM 4558 O O . SER A 1 588 ? -59.26904 -11.97210 49.45481 1.000 46.94677 565 SER A O 1
ATOM 4561 N N . VAL A 1 589 ? -58.39409 -10.90532 47.65430 1.000 48.47052 566 VAL A N 1
ATOM 4562 C CA . VAL A 1 589 ? -58.94201 -11.81287 46.65756 1.000 49.56502 566 VAL A CA 1
ATOM 4563 C C . VAL A 1 589 ? -57.88390 -12.05883 45.59296 1.000 45.65922 566 VAL A C 1
ATOM 4564 O O . VAL A 1 589 ? -56.93889 -11.28638 45.42328 1.000 48.40147 566 VAL A O 1
ATOM 4568 N N . ILE A 1 590 ? -58.08700 -13.13020 44.84803 1.000 45.02996 567 ILE A N 1
ATOM 4569 C CA . ILE A 1 590 ? -57.29554 -13.46111 43.67464 1.000 45.08387 567 ILE A CA 1
ATOM 4570 C C . ILE A 1 590 ? -58.22091 -13.28709 42.48278 1.000 50.49252 567 ILE A C 1
ATOM 4571 O O . ILE A 1 590 ? -59.28781 -13.90837 42.42282 1.000 53.07749 567 ILE A O 1
ATOM 4576 N N . ASN A 1 591 ? -57.83527 -12.42482 41.55078 1.000 50.18086 568 ASN A N 1
ATOM 4577 C CA . ASN A 1 591 ? -58.66360 -12.15728 40.38802 1.000 46.85484 568 ASN A CA 1
ATOM 4578 C C . ASN A 1 591 ? -57.76560 -11.75010 39.22840 1.000 46.57990 568 ASN A C 1
ATOM 4579 O O . ASN A 1 591 ? -56.79952 -11.00070 39.41643 1.000 44.62055 568 ASN A O 1
ATOM 4584 N N . GLU A 1 592 ? -58.08218 -12.25686 38.03245 1.000 44.15875 569 GLU A N 1
ATOM 4585 C CA . GLU A 1 592 ? -57.33140 -11.86038 36.84320 1.000 47.82687 569 GLU A CA 1
ATOM 4586 C C . GLU A 1 592 ? -57.48498 -10.37437 36.55904 1.000 49.06614 569 GLU A C 1
ATOM 4587 O O . GLU A 1 592 ? -56.62543 -9.77010 35.91295 1.000 45.89297 569 GLU A O 1
ATOM 4593 N N . ARG A 1 593 ? -58.58508 -9.78441 37.00319 1.000 50.81223 570 ARG A N 1
ATOM 4594 C CA . ARG A 1 593 ? -58.88572 -8.38139 36.79612 1.000 45.71318 570 ARG A CA 1
ATOM 4595 C C . ARG A 1 593 ? -58.87188 -7.64038 38.12148 1.000 43.68985 570 ARG A C 1
ATOM 4596 O O . ARG A 1 593 ? -58.99069 -8.23247 39.19917 1.000 44.53499 570 ARG A O 1
ATOM 4604 N N . TRP A 1 594 ? -58.72601 -6.32055 38.02180 1.000 45.07458 571 TRP A N 1
ATOM 4605 C CA . TRP A 1 594 ? -58.67629 -5.44645 39.19049 1.000 44.13603 571 TRP A CA 1
ATOM 4606 C C . TRP A 1 594 ? -60.09884 -5.18787 39.68782 1.000 44.09470 571 TRP A C 1
ATOM 4607 O O . TRP A 1 594 ? -60.65189 -4.09386 39.56798 1.000 44.89789 571 TRP A O 1
ATOM 4618 N N . ILE A 1 595 ? -60.68512 -6.23930 40.25801 1.000 52.21582 572 ILE A N 1
ATOM 4619 C CA . ILE A 1 595 ? -62.05000 -6.25385 40.78407 1.000 51.74014 572 ILE A CA 1
ATOM 4620 C C . ILE A 1 595 ? -62.01865 -7.01699 42.09933 1.000 56.94987 572 ILE A C 1
ATOM 4621 O O . ILE A 1 595 ? -61.47198 -8.12494 42.16277 1.000 50.13398 572 ILE A O 1
ATOM 4626 N N . LYS A 1 596 ? -62.62167 -6.45706 43.14071 1.000 51.14645 573 LYS A N 1
ATOM 4627 C CA . LYS A 1 596 ? -62.69900 -7.18031 44.40453 1.000 62.87810 573 LYS A CA 1
ATOM 4628 C C . LYS A 1 596 ? -64.07299 -7.84091 44.46751 1.000 83.20613 573 LYS A C 1
ATOM 4629 O O . LYS A 1 596 ? -65.05226 -7.25786 44.93775 1.000 74.84847 573 LYS A O 1
ATOM 4635 N N . ASP A 1 597 ? -64.12166 -9.07991 43.97605 1.000 102.62501 574 ASP A N 1
ATOM 4636 C CA . ASP A 1 597 ? -65.30673 -9.92837 43.97379 1.000 101.96570 574 ASP A CA 1
ATOM 4637 C C . ASP A 1 597 ? -64.86360 -11.37781 44.14009 1.000 113.93893 574 ASP A C 1
ATOM 4638 O O . ASP A 1 597 ? -63.81217 -11.77252 43.62357 1.000 96.78549 574 ASP A O 1
ATOM 4643 N N . MET B 1 24 ? -55.14395 10.76773 14.77528 1.000 125.19267 1 MET B N 1
ATOM 4644 C CA . MET B 1 24 ? -54.03176 10.55440 13.85625 1.000 112.66843 1 MET B CA 1
ATOM 4645 C C . MET B 1 24 ? -54.09441 11.49995 12.65292 1.000 113.99173 1 MET B C 1
ATOM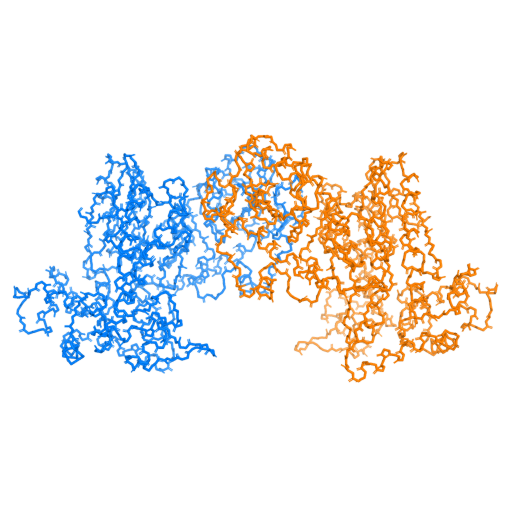 4646 O O . MET B 1 24 ? -54.44103 11.09150 11.54304 1.000 113.70115 1 MET B O 1
ATOM 4651 N N . THR B 1 25 ? -53.75338 12.77039 12.87653 1.000 98.03807 2 THR B N 1
ATOM 4652 C CA . THR B 1 25 ? -53.59687 13.72602 11.78682 1.000 94.97907 2 THR B CA 1
ATOM 4653 C C . THR B 1 25 ? -52.20417 13.66113 11.15953 1.000 84.76367 2 THR B C 1
ATOM 4654 O O . THR B 1 25 ? -51.76205 14.62079 10.51136 1.000 77.86774 2 THR B O 1
ATOM 4658 N N . PHE B 1 26 ? -51.51294 12.53916 11.35031 1.000 75.60898 3 PHE B N 1
ATOM 4659 C CA . PHE B 1 26 ? -50.16827 12.32795 10.83907 1.000 77.38714 3 PHE B CA 1
ATOM 4660 C C . PHE B 1 26 ? -50.03101 10.86951 10.43540 1.000 68.28614 3 PHE B C 1
ATOM 4661 O O . PHE B 1 26 ? -50.75506 10.00126 10.92598 1.000 69.68047 3 PHE B O 1
ATOM 4669 N N . GLU B 1 27 ? -49.08522 10.60611 9.54178 1.000 59.94822 4 GLU B N 1
ATOM 4670 C CA . GLU B 1 27 ? -48.76906 9.25034 9.11661 1.000 63.15341 4 GLU B CA 1
ATOM 4671 C C . GLU B 1 27 ? -47.51879 8.75914 9.83610 1.000 62.59856 4 GLU B C 1
ATOM 4672 O O . GLU B 1 27 ? -46.50237 9.46048 9.88064 1.000 57.46049 4 GLU B O 1
ATOM 4678 N N . TYR B 1 28 ? -47.60635 7.55855 10.40405 1.000 59.37424 5 TYR B N 1
ATOM 4679 C CA . TYR B 1 28 ? -46.50104 6.93299 11.12264 1.000 56.67682 5 TYR B CA 1
ATOM 4680 C C . TYR B 1 28 ? -45.74023 6.04018 10.14495 1.000 63.06033 5 TYR B C 1
ATOM 4681 O O . TYR B 1 28 ? -46.29154 5.06133 9.63355 1.000 58.55754 5 TYR B O 1
ATOM 4690 N N . ILE B 1 29 ? -44.48242 6.38195 9.86518 1.000 58.46614 6 ILE B N 1
ATOM 4691 C CA . ILE B 1 29 ? -43.70035 5.69909 8.83951 1.000 59.81193 6 ILE B CA 1
ATOM 4692 C C . ILE B 1 29 ? -42.65683 4.82404 9.52197 1.000 61.14152 6 ILE B C 1
ATOM 4693 O O . ILE B 1 29 ? -41.79286 5.32175 10.25809 1.000 54.80918 6 ILE B O 1
ATOM 4698 N N . THR B 1 30 ? -42.72504 3.51690 9.24740 1.000 58.21431 7 THR B N 1
ATOM 4699 C CA . THR B 1 30 ? -41.91162 2.52007 9.93068 1.000 63.56105 7 THR B CA 1
ATOM 4700 C C . THR B 1 30 ? -41.21104 1.56079 8.97748 1.000 58.79343 7 THR B C 1
ATOM 4701 O O . THR B 1 30 ? -40.71727 0.51833 9.42400 1.000 54.27824 7 THR B O 1
ATOM 4705 N N . GLY B 1 31 ? -41.14699 1.86794 7.68739 1.000 61.14015 8 GLY B N 1
ATOM 4706 C CA . GLY B 1 31 ? -40.57927 0.91456 6.75604 1.000 65.97503 8 GLY B CA 1
ATOM 4707 C C . GLY B 1 31 ? -39.96338 1.56484 5.53972 1.000 65.99662 8 GLY B C 1
ATOM 4708 O O . GLY B 1 31 ? -40.22318 2.72835 5.21700 1.000 65.52935 8 GLY B O 1
ATOM 4709 N N . LYS B 1 32 ? -39.16311 0.76006 4.84230 1.000 72.24713 9 LYS B N 1
ATOM 4710 C CA . LYS B 1 32 ? -38.41076 1.23729 3.68766 1.000 75.53060 9 LYS B CA 1
ATOM 4711 C C . LYS B 1 32 ? -39.34042 1.68664 2.56702 1.000 73.97482 9 LYS B C 1
ATOM 4712 O O . LYS B 1 32 ? -39.21702 2.80755 2.05638 1.000 68.44613 9 LYS B O 1
ATOM 4718 N N . THR B 1 33 ? -40.27565 0.82209 2.16238 1.000 69.09347 10 THR B N 1
ATOM 4719 C CA . THR B 1 33 ? -41.19245 1.19941 1.09101 1.000 73.98032 10 THR B CA 1
ATOM 4720 C C . THR B 1 33 ? -42.03204 2.40194 1.50316 1.000 66.09006 10 THR B C 1
ATOM 4721 O O . THR B 1 33 ? -42.25311 3.31418 0.70132 1.000 66.62908 10 THR B O 1
ATOM 4725 N N . GLY B 1 34 ? -42.50464 2.42327 2.75168 1.000 65.50495 11 GLY B N 1
ATOM 4726 C CA . GLY B 1 34 ? -43.21646 3.59657 3.24081 1.000 71.13279 11 GLY B CA 1
ATOM 4727 C C . GLY B 1 34 ? -42.38144 4.86813 3.19788 1.000 70.35958 11 GLY B C 1
ATOM 4728 O O . GLY B 1 34 ? -42.86244 5.92208 2.76534 1.000 70.87732 11 GLY B O 1
ATOM 4729 N N . LEU B 1 35 ? -41.11796 4.79009 3.63861 1.000 67.37284 12 LEU B N 1
ATOM 4730 C CA . LEU B 1 35 ? -40.24909 5.96900 3.61184 1.000 65.12789 12 LEU B CA 1
ATOM 4731 C C . LEU B 1 35 ? -40.03411 6.45922 2.18945 1.000 69.29375 12 LEU B C 1
ATOM 4732 O O . LEU B 1 35 ? -40.20430 7.64766 1.88784 1.000 67.96061 12 LEU B O 1
ATOM 4737 N N . LYS B 1 36 ? -39.63473 5.54769 1.30870 1.000 66.86235 13 LYS B N 1
ATOM 4738 C CA . LYS B 1 36 ? -39.44249 5.90725 -0.08501 1.000 72.80064 13 LYS B CA 1
ATOM 4739 C C . LYS B 1 36 ? -40.74435 6.42533 -0.65999 1.000 69.33100 13 LYS B C 1
ATOM 4740 O O . LYS B 1 36 ? -40.75365 7.36674 -1.45940 1.000 67.93208 13 LYS B O 1
ATOM 4746 N N . GLU B 1 37 ? -41.85589 5.82398 -0.24418 1.000 73.32088 14 GLU B N 1
ATOM 4747 C CA . GLU B 1 37 ? -43.15165 6.33010 -0.66493 1.000 81.63048 14 GLU B CA 1
ATOM 4748 C C . GLU B 1 37 ? -43.28722 7.79735 -0.28855 1.000 80.85936 14 GLU B C 1
ATOM 4749 O O . GLU B 1 37 ? -43.32037 8.66280 -1.16743 1.000 73.73748 14 GLU B O 1
ATOM 4755 N N . ILE B 1 38 ? -43.20369 8.11073 1.00414 1.000 72.54353 15 ILE B N 1
ATOM 4756 C CA . ILE B 1 38 ? -43.48242 9.47223 1.45049 1.000 70.64108 15 ILE B CA 1
ATOM 4757 C C . ILE B 1 38 ? -42.40854 10.45593 0.99307 1.000 74.83359 15 ILE B C 1
ATOM 4758 O O . ILE B 1 38 ? -42.70199 11.63525 0.76427 1.000 71.31585 15 ILE B O 1
ATOM 4763 N N . CYS B 1 39 ? -41.15701 10.01034 0.86090 1.000 72.58372 16 CYS B N 1
ATOM 4764 C CA . CYS B 1 39 ? -40.09100 10.91810 0.44376 1.000 75.36757 16 CYS B CA 1
ATOM 4765 C C . CYS B 1 39 ? -40.24856 11.35497 -1.01325 1.000 81.62424 16 CYS B C 1
ATOM 4766 O O . CYS B 1 39 ? -40.31459 12.55338 -1.30650 1.000 78.89531 16 CYS B O 1
ATOM 4769 N N . LYS B 1 40 ? -40.33953 10.38619 -1.92923 1.000 85.73858 17 LYS B N 1
ATOM 4770 C CA . LYS B 1 40 ? -40.63348 10.71551 -3.32599 1.000 90.89581 17 LYS B CA 1
ATOM 4771 C C . LYS B 1 40 ? -41.94620 11.46247 -3.44395 1.000 86.48129 17 LYS B C 1
ATOM 4772 O O . LYS B 1 40 ? -42.06037 12.44373 -4.19486 1.000 83.58631 17 LYS B O 1
ATOM 4778 N N . ARG B 1 41 ? -42.93899 11.03094 -2.67538 1.000 87.70097 18 ARG B N 1
ATOM 4779 C CA . ARG B 1 41 ? -44.26317 11.60715 -2.74121 1.000 96.84986 18 ARG B CA 1
ATOM 4780 C C . ARG B 1 41 ? -44.23935 13.01817 -2.10407 1.000 90.20888 18 ARG B C 1
ATOM 4781 O O . ARG B 1 41 ? -45.17182 13.80074 -2.30125 1.000 96.10135 18 ARG B O 1
ATOM 4789 N N . LEU B 1 42 ? -43.20148 13.34021 -1.30663 1.000 90.01088 19 LEU B N 1
ATOM 4790 C CA . LEU B 1 42 ? -42.87668 14.69653 -0.80660 1.000 84.90222 19 LEU B CA 1
ATOM 4791 C C . LEU B 1 42 ? -41.82913 15.46213 -1.65195 1.000 88.73252 19 LEU B C 1
ATOM 4792 O O . LEU B 1 42 ? -41.42747 16.57637 -1.27278 1.000 84.81221 19 LEU B O 1
ATOM 4797 N N . GLU B 1 43 ? -41.39196 14.91126 -2.79612 1.000 98.19079 20 GLU B N 1
ATOM 4798 C CA . GLU B 1 43 ? -40.14851 15.33203 -3.47549 1.000 98.75679 20 GLU B CA 1
ATOM 4799 C C . GLU B 1 43 ? -40.10145 16.78133 -3.96723 1.000 105.24023 20 GLU B C 1
ATOM 4800 O O . GLU B 1 43 ? -39.02342 17.39499 -3.86418 1.000 120.03696 20 GLU B O 1
ATOM 4806 N N . LYS B 1 44 ? -41.18287 17.34150 -4.58896 1.000 101.31969 21 LYS B N 1
ATOM 4807 C CA . LYS B 1 44 ? -41.34085 18.73613 -4.09211 1.000 105.97473 21 LYS B CA 1
ATOM 4808 C C . LYS B 1 44 ? -42.76054 19.17037 -3.76818 1.000 95.17753 21 LYS B C 1
ATOM 4809 O O . LYS B 1 44 ? -43.57858 19.33220 -4.59540 1.000 93.18878 21 LYS B O 1
ATOM 4815 N N . SER B 1 45 ? -42.84897 19.33750 -2.47940 1.000 85.82172 22 SER B N 1
ATOM 4816 C CA . SER B 1 45 ? -43.36713 20.46739 -1.74490 1.000 80.97445 22 SER B CA 1
ATOM 4817 C C . SER B 1 45 ? -42.31431 21.58654 -1.70736 1.000 82.35125 22 SER B C 1
ATOM 4818 O O . SER B 1 45 ? -41.13651 21.34793 -1.97434 1.000 79.22105 22 SER B O 1
ATOM 4821 N N . PRO B 1 46 ? -42.71116 22.83743 -1.44142 1.000 78.87496 23 PRO B N 1
ATOM 4822 C CA . PRO B 1 46 ? -41.71265 23.92683 -1.47133 1.000 68.99479 23 PRO B CA 1
ATOM 4823 C C . PRO B 1 46 ? -40.63761 23.83142 -0.39966 1.000 72.85564 23 PRO B C 1
ATOM 4824 O O . PRO B 1 46 ? -39.53134 24.34021 -0.61245 1.000 68.48517 23 PRO B O 1
ATOM 4828 N N . TYR B 1 47 ? -40.93901 23.23462 0.74747 1.000 80.96546 24 TYR B N 1
ATOM 4829 C CA . TYR B 1 47 ? -40.00209 23.09676 1.85750 1.000 70.17226 24 TYR B CA 1
ATOM 4830 C C . TYR B 1 47 ? -40.62179 22.11967 2.84858 1.000 64.93710 24 TYR B C 1
ATOM 4831 O O . TYR B 1 47 ? -41.72850 21.61745 2.64066 1.000 69.30216 24 TYR B O 1
ATOM 4840 N N . LEU B 1 48 ? -39.89599 21.84742 3.92797 1.000 60.99666 25 LEU B N 1
ATOM 4841 C CA . LEU B 1 48 ? -40.34368 20.91350 4.94915 1.000 58.10250 25 LEU B CA 1
ATOM 4842 C C . LEU B 1 48 ? -40.27169 21.55071 6.32909 1.000 60.43414 25 LEU B C 1
ATOM 4843 O O . LEU B 1 48 ? -39.30938 22.25473 6.65099 1.000 58.73117 25 LEU B O 1
ATOM 4848 N N . TYR B 1 49 ? -41.29725 21.30574 7.13791 1.000 52.80107 26 TYR B N 1
ATOM 4849 C CA . TYR B 1 49 ? -41.19859 21.52965 8.57163 1.000 51.96292 26 TYR B CA 1
ATOM 4850 C C . TYR B 1 49 ? -40.52707 20.31010 9.19542 1.000 54.65370 26 TYR B C 1
ATOM 4851 O O . TYR B 1 49 ? -40.77988 19.17585 8.78331 1.000 55.25167 26 TYR B O 1
ATOM 4860 N N . LEU B 1 50 ? -39.61269 20.54507 10.13869 1.000 46.73242 27 LEU B N 1
ATOM 4861 C CA . LEU B 1 50 ? -38.77087 19.46885 10.64391 1.000 51.62783 27 LEU B CA 1
ATOM 4862 C C . LEU B 1 50 ? -38.58005 19.58661 12.14541 1.000 50.19153 27 LEU B C 1
ATOM 4863 O O . LEU B 1 50 ? -38.31641 20.67324 12.66592 1.000 55.05202 27 LEU B O 1
ATOM 4868 N N . ALA B 1 51 ? -38.68249 18.44619 12.82344 1.000 49.50154 28 ALA B N 1
ATOM 4869 C CA . ALA B 1 51 ? -38.27815 18.30509 14.21195 1.000 48.28353 28 ALA B CA 1
ATOM 4870 C C . ALA B 1 51 ? -37.72055 16.89759 14.39073 1.000 49.49225 28 ALA B C 1
ATOM 4871 O O . ALA B 1 51 ? -37.81900 16.05462 13.49520 1.000 46.23841 28 ALA B O 1
ATOM 4873 N N . THR B 1 52 ? -37.09413 16.65510 15.54310 1.000 41.41503 29 THR B N 1
ATOM 4874 C CA . THR B 1 52 ? -36.55019 15.33934 15.83890 1.000 43.87203 29 THR B CA 1
ATOM 4875 C C . THR B 1 52 ? -36.83628 14.96656 17.28613 1.000 52.61815 29 THR B C 1
ATOM 4876 O O . THR B 1 52 ? -36.96540 15.82850 18.15971 1.000 50.09693 29 THR B O 1
ATOM 4880 N N . ALA B 1 53 ? -36.90318 13.66292 17.53116 1.000 45.31467 30 ALA B N 1
ATOM 4881 C CA . ALA B 1 53 ? -36.88588 13.10819 18.87462 1.000 47.72980 30 ALA B CA 1
ATOM 4882 C C . ALA B 1 53 ? -35.62701 12.26257 18.97304 1.000 43.12583 30 ALA B C 1
ATOM 4883 O O . ALA B 1 53 ? -35.44591 11.32783 18.18889 1.000 41.44562 30 ALA B O 1
ATOM 4885 N N . THR B 1 54 ? -34.76370 12.59442 19.92539 1.000 42.16612 31 THR B N 1
ATOM 4886 C CA . THR B 1 54 ? -33.42768 12.02178 20.00592 1.000 46.88956 31 THR B CA 1
ATOM 4887 C C . THR B 1 54 ? -33.26322 11.22039 21.29212 1.000 46.81809 31 THR B C 1
ATOM 4888 O O . THR B 1 54 ? -33.97261 11.42839 22.28052 1.000 41.87741 31 THR B O 1
ATOM 4892 N N . THR B 1 55 ? -32.29422 10.30911 21.26953 1.000 45.20665 32 THR B N 1
ATOM 4893 C CA . THR B 1 55 ? -31.94546 9.51479 22.44365 1.000 44.67910 32 THR B CA 1
ATOM 4894 C C . THR B 1 55 ? -30.43728 9.29626 22.38039 1.000 44.12247 32 THR B C 1
ATOM 4895 O O . THR B 1 55 ? -29.93690 8.65941 21.44764 1.000 44.19046 32 THR B O 1
ATOM 4899 N N . GLY B 1 56 ? -29.71838 9.86038 23.34731 1.000 43.12396 33 GLY B N 1
ATOM 4900 C CA . GLY B 1 56 ? -28.26445 9.80076 23.32319 1.000 47.15968 33 GLY B CA 1
ATOM 4901 C C . GLY B 1 56 ? -27.72584 10.47095 22.07175 1.000 48.64067 33 GLY B C 1
ATOM 4902 O O . GLY B 1 56 ? -28.06928 11.61556 21.75506 1.000 49.67273 33 GLY B O 1
ATOM 4903 N N . ASN B 1 57 ? -26.89220 9.73149 21.33794 1.000 47.73920 34 ASN B N 1
ATOM 4904 C CA . ASN B 1 57 ? -26.30947 10.15643 20.06995 1.000 48.03815 34 ASN B CA 1
ATOM 4905 C C . ASN B 1 57 ? -27.27055 10.04874 18.89632 1.000 50.33153 34 ASN B C 1
ATOM 4906 O O . ASN B 1 57 ? -26.96260 10.57416 17.81951 1.000 47.65032 34 ASN B O 1
ATOM 4911 N N . ARG B 1 58 ? -28.38251 9.33696 19.05342 1.000 41.07495 35 ARG B N 1
ATOM 4912 C CA . ARG B 1 58 ? -29.17405 8.88601 17.92134 1.000 45.60523 35 ARG B CA 1
ATOM 4913 C C . ARG B 1 58 ? -30.45283 9.70077 17.75278 1.000 43.28086 35 ARG B C 1
ATOM 4914 O O . ARG B 1 58 ? -30.94803 10.34841 18.67838 1.000 41.23514 35 ARG B O 1
ATOM 4922 N N . ILE B 1 59 ? -30.99277 9.64115 16.54485 1.000 43.07822 36 ILE B N 1
ATOM 4923 C CA . ILE B 1 59 ? -32.34334 10.10327 16.26196 1.000 46.00263 36 ILE B CA 1
ATOM 4924 C C . ILE B 1 59 ? -33.27562 8.90309 16.33678 1.000 43.73315 36 ILE B C 1
ATOM 4925 O O . ILE B 1 59 ? -33.02879 7.87755 15.69245 1.000 43.88187 36 ILE B O 1
ATOM 4930 N N . ARG B 1 60 ? -34.32449 9.01034 17.15068 1.000 46.79642 37 ARG B N 1
ATOM 4931 C CA . ARG B 1 60 ? -35.39662 8.02405 17.12970 1.000 38.40511 37 ARG B CA 1
ATOM 4932 C C . ARG B 1 60 ? -36.45365 8.39032 16.09350 1.000 45.41140 37 ARG B C 1
ATOM 4933 O O . ARG B 1 60 ? -36.82159 7.56594 15.25173 1.000 47.64466 37 ARG B O 1
ATOM 4941 N N . LEU B 1 61 ? -36.93815 9.62564 16.12366 1.000 40.57517 38 LEU B N 1
ATOM 4942 C CA . LEU B 1 61 ? -37.96973 10.06150 15.19913 1.000 45.23055 38 LEU B CA 1
ATOM 4943 C C . LEU B 1 61 ? -37.48661 11.27202 14.41938 1.000 47.57878 38 LEU B C 1
ATOM 4944 O O . LEU B 1 61 ? -36.91102 12.20607 14.98910 1.000 42.01965 38 LEU B O 1
ATOM 4949 N N . VAL B 1 62 ? -37.73494 11.24990 13.11531 1.000 43.60259 39 VAL B N 1
ATOM 4950 C CA . VAL B 1 62 ? -37.68584 12.44611 12.29173 1.000 46.19970 39 VAL B CA 1
ATOM 4951 C C . VAL B 1 62 ? -39.12669 12.80349 11.97153 1.000 45.18614 39 VAL B C 1
ATOM 4952 O O . VAL B 1 62 ? -39.87341 11.97636 11.43687 1.000 47.16699 39 VAL B O 1
ATOM 4956 N N . GLN B 1 63 ? -39.53301 14.01193 12.33155 1.000 45.14367 40 GLN B N 1
ATOM 4957 C CA . GLN B 1 63 ? -40.87544 14.48553 12.02911 1.000 50.37798 40 GLN B CA 1
ATOM 4958 C C . GLN B 1 63 ? -40.78832 15.49239 10.88924 1.000 55.35744 40 GLN B C 1
ATOM 4959 O O . GLN B 1 63 ? -40.02593 16.46466 10.97219 1.000 53.25334 40 GLN B O 1
ATOM 4965 N N . LEU B 1 64 ? -41.55340 15.24285 9.82309 1.000 53.07310 41 LEU B N 1
ATOM 4966 C CA . LEU B 1 64 ? -41.57753 16.08003 8.63272 1.000 50.45248 41 LEU B CA 1
ATOM 4967 C C . LEU B 1 64 ? -43.01012 16.48264 8.31928 1.000 59.54961 41 LEU B C 1
ATOM 4968 O O . LEU B 1 64 ? -43.96039 15.77007 8.64787 1.000 60.97454 41 LEU B O 1
ATOM 4973 N N . GLY B 1 65 ? -43.16038 17.62311 7.66950 1.000 62.49150 42 GLY B N 1
ATOM 4974 C CA . GLY B 1 65 ? -44.46736 18.04011 7.19647 1.000 65.19823 42 GLY B CA 1
ATOM 4975 C C . GLY B 1 65 ? -44.34098 18.95589 6.00361 1.000 66.16888 42 GLY B C 1
ATOM 4976 O O . GLY B 1 65 ? -43.36939 19.70990 5.87693 1.000 60.70323 42 GLY B O 1
ATOM 4977 N N . ASP B 1 66 ? -45.32719 18.87592 5.10905 1.000 67.87369 43 ASP B N 1
ATOM 4978 C CA . ASP B 1 66 ? -45.53312 19.94821 4.14523 1.000 69.59856 43 ASP B CA 1
ATOM 4979 C C . ASP B 1 66 ? -46.68552 20.81100 4.64008 1.000 72.41448 43 ASP B C 1
ATOM 4980 O O . ASP B 1 66 ? -46.92247 20.89464 5.84738 1.000 70.93105 43 ASP B O 1
ATOM 4985 N N . ASP B 1 67 ? -47.42479 21.43944 3.74167 1.000 72.30575 44 ASP B N 1
ATOM 4986 C CA . ASP B 1 67 ? -48.43271 22.37953 4.20341 1.000 80.55043 44 ASP B CA 1
ATOM 4987 C C . ASP B 1 67 ? -49.77163 21.72799 4.52919 1.000 77.43596 44 ASP B C 1
ATOM 4988 O O . ASP B 1 67 ? -50.68122 22.42493 4.98898 1.000 80.47967 44 ASP B O 1
ATOM 4993 N N . GLU B 1 68 ? -49.91472 20.41656 4.33598 1.000 78.52856 45 GLU B N 1
ATOM 4994 C CA . GLU B 1 68 ? -51.19213 19.77530 4.62831 1.000 85.34586 45 GLU B CA 1
ATOM 4995 C C . GLU B 1 68 ? -51.04959 18.49491 5.44917 1.000 80.59852 45 GLU B C 1
ATOM 4996 O O . GLU B 1 68 ? -51.98761 18.11083 6.15497 1.000 87.00340 45 GLU B O 1
ATOM 5002 N N . LYS B 1 69 ? -49.90467 17.81790 5.37197 1.000 77.86711 46 LYS B N 1
ATOM 5003 C CA . LYS B 1 69 ? -49.76079 16.52050 6.01513 1.000 72.65152 46 LYS B CA 1
ATOM 5004 C C . LYS B 1 69 ? -48.46590 16.42969 6.81621 1.000 72.91019 46 LYS B C 1
ATOM 5005 O O . LYS B 1 69 ? -47.48784 17.14316 6.56883 1.000 69.62416 46 LYS B O 1
ATOM 5011 N N . THR B 1 70 ? -48.47802 15.50817 7.77666 1.000 66.94055 47 THR B N 1
ATOM 5012 C CA . THR B 1 70 ? -47.42546 15.35371 8.76640 1.000 66.83421 47 THR B CA 1
ATOM 5013 C C . THR B 1 70 ? -46.95063 13.91034 8.83003 1.000 69.14641 47 THR B C 1
ATOM 5014 O O . THR B 1 70 ? -47.75875 12.97529 8.79756 1.000 61.64245 47 THR B O 1
ATOM 5018 N N . TYR B 1 71 ? -45.63550 13.73397 8.92846 1.000 51.51227 48 TYR B N 1
ATOM 5019 C CA . TYR B 1 71 ? -45.04916 12.40677 8.97806 1.000 58.56230 48 TYR B CA 1
ATOM 5020 C C . TYR B 1 71 ? -44.16799 12.26583 10.20713 1.000 53.26806 48 TYR B C 1
ATOM 5021 O O . TYR B 1 71 ? -43.40466 13.17546 10.54407 1.000 56.33666 48 TYR B O 1
ATOM 5030 N N . VAL B 1 72 ? -44.28049 11.12252 10.87492 1.000 50.67429 49 VAL B N 1
ATOM 5031 C CA . VAL B 1 72 ? -43.40840 10.76479 11.98837 1.000 51.45687 49 VAL B CA 1
ATOM 5032 C C . VAL B 1 72 ? -42.63954 9.52173 11.56111 1.000 54.87460 49 VAL B C 1
ATOM 5033 O O . VAL B 1 72 ? -43.22335 8.43931 11.41915 1.000 53.75946 49 VAL B O 1
ATOM 5037 N N . ILE B 1 73 ? -41.33702 9.67152 11.34433 1.000 50.05590 50 ILE B N 1
ATOM 5038 C CA . ILE B 1 73 ? -40.51768 8.61659 10.76551 1.000 54.35283 50 ILE B CA 1
ATOM 5039 C C . ILE B 1 73 ? -39.69745 7.97172 11.87137 1.000 46.82098 50 ILE B C 1
ATOM 5040 O O . ILE B 1 73 ? -38.87905 8.63645 12.51236 1.000 48.19003 50 ILE B O 1
ATOM 5045 N N . ASP B 1 74 ? -39.90141 6.67456 12.08125 1.000 50.08594 51 ASP B N 1
ATOM 5046 C CA . ASP B 1 74 ? -39.26466 5.95178 13.18014 1.000 54.90729 51 ASP B CA 1
ATOM 5047 C C . ASP B 1 74 ? -37.98763 5.30100 12.65725 1.000 51.23004 51 ASP B C 1
ATOM 5048 O O . ASP B 1 74 ? -38.03648 4.26600 11.98840 1.000 49.58420 51 ASP B O 1
ATOM 5053 N N . LEU B 1 75 ? -36.83237 5.89618 12.98433 1.000 45.75071 52 LEU B N 1
ATOM 5054 C CA . LEU B 1 75 ? -35.56756 5.38459 12.45764 1.000 53.81685 52 LEU B CA 1
ATOM 5055 C C . LEU B 1 75 ? -35.17711 4.04341 13.06447 1.000 57.40466 52 LEU B C 1
ATOM 5056 O O . LEU B 1 75 ? -34.31040 3.35918 12.51030 1.000 54.73012 52 LEU B O 1
ATOM 5061 N N . TYR B 1 76 ? -35.78856 3.65190 14.18576 1.000 57.08606 53 TYR B N 1
ATOM 5062 C CA . TYR B 1 76 ? -35.48965 2.34908 14.76637 1.000 48.31668 53 TYR B CA 1
ATOM 5063 C C . TYR B 1 76 ? -36.11626 1.22300 13.96875 1.000 56.05532 53 TYR B C 1
ATOM 5064 O O . TYR B 1 76 ? -35.70541 0.06966 14.12261 1.000 59.90226 53 TYR B O 1
ATOM 5073 N N . GLU B 1 77 ? -37.07745 1.53603 13.10168 1.000 59.88531 54 GLU B N 1
ATOM 5074 C CA . GLU B 1 77 ? -37.77294 0.53444 12.30883 1.000 64.52786 54 GLU B CA 1
ATOM 5075 C C . GLU B 1 77 ? -37.35902 0.53001 10.84435 1.000 61.38951 54 GLU B C 1
ATOM 5076 O O . GLU B 1 77 ? -37.90759 -0.25566 10.06608 1.000 70.03243 54 GLU B O 1
ATOM 5082 N N . ILE B 1 78 ? -36.41308 1.37584 10.44427 1.000 60.92504 55 ILE B N 1
ATOM 5083 C CA . ILE B 1 78 ? -36.05572 1.54581 9.03878 1.000 74.04323 55 ILE B CA 1
ATOM 5084 C C . ILE B 1 78 ? -34.55488 1.33245 8.89223 1.000 69.79983 55 ILE B C 1
ATOM 5085 O O . ILE B 1 78 ? -33.75702 2.10303 9.44007 1.000 72.47050 55 ILE B O 1
ATOM 5090 N N . HIS B 1 79 ? -34.16953 0.28623 8.15896 1.000 81.41593 56 HIS B N 1
ATOM 5091 C CA . HIS B 1 79 ? -32.75906 -0.05212 8.00920 1.000 93.68039 56 HIS B CA 1
ATOM 5092 C C . HIS B 1 79 ? -32.03714 0.81811 6.98416 1.000 94.25001 56 HIS B C 1
ATOM 5093 O O . HIS B 1 79 ? -30.80936 0.93720 7.05568 1.000 102.96860 56 HIS B O 1
ATOM 5100 N N . ASP B 1 80 ? -32.75687 1.43113 6.04365 1.000 89.56028 57 ASP B N 1
ATOM 5101 C CA . ASP B 1 80 ? -32.14809 2.23180 4.98345 1.000 82.56058 57 ASP B CA 1
ATOM 5102 C C . ASP B 1 80 ? -32.91945 3.53643 4.84192 1.000 73.57277 57 ASP B C 1
ATOM 5103 O O . ASP B 1 80 ? -34.07999 3.53271 4.42225 1.000 81.24409 57 ASP B O 1
ATOM 5108 N N . ILE B 1 81 ? -32.26956 4.65005 5.16045 1.000 76.82543 58 ILE B N 1
ATOM 5109 C CA . ILE B 1 81 ? -32.90629 5.95787 5.13682 1.000 72.10109 58 ILE B CA 1
ATOM 5110 C C . ILE B 1 81 ? -32.35464 6.82790 4.00670 1.000 69.81759 58 ILE B C 1
ATOM 5111 O O . ILE B 1 81 ? -32.45229 8.05618 4.05990 1.000 66.61716 58 ILE B O 1
ATOM 5116 N N . THR B 1 82 ? -31.81738 6.19704 2.96049 1.000 70.85229 59 THR B N 1
ATOM 5117 C CA . THR B 1 82 ? -31.29468 6.94810 1.82189 1.000 69.41902 59 THR B CA 1
ATOM 5118 C C . THR B 1 82 ? -32.31745 7.89791 1.20455 1.000 64.34321 59 THR B C 1
ATOM 5119 O O . THR B 1 82 ? -31.93606 9.03837 0.88711 1.000 66.66707 59 THR B O 1
ATOM 5123 N N . PRO B 1 83 ? -33.59208 7.52831 1.01330 1.000 60.29426 60 PRO B N 1
ATOM 5124 C CA . PRO B 1 83 ? -34.54890 8.52736 0.50936 1.000 62.89467 60 PRO B CA 1
ATOM 5125 C C . PRO B 1 83 ? -34.68861 9.72953 1.42346 1.000 58.87621 60 PRO B C 1
ATOM 5126 O O . PRO B 1 83 ? -34.84947 10.85614 0.94048 1.000 64.66417 60 PRO B O 1
ATOM 5130 N N . LEU B 1 84 ? -34.64935 9.51705 2.73878 1.000 57.18105 61 LEU B N 1
ATOM 5131 C CA . LEU B 1 84 ? -34.70995 10.63701 3.66941 1.000 62.42981 61 LEU B CA 1
ATOM 5132 C C . LEU B 1 84 ? -33.48600 11.53232 3.52321 1.000 58.32354 61 LEU B C 1
ATOM 5133 O O . LEU B 1 84 ? -33.60214 12.76409 3.52297 1.000 55.90079 61 LEU B O 1
ATOM 5138 N N . ARG B 1 85 ? -32.30001 10.93058 3.41383 1.000 58.09743 62 ARG B N 1
ATOM 5139 C CA . ARG B 1 85 ? -31.09136 11.71952 3.19985 1.000 57.36938 62 ARG B CA 1
ATOM 5140 C C . ARG B 1 85 ? -31.18340 12.50292 1.89921 1.000 59.65884 62 ARG B C 1
ATOM 5141 O O . ARG B 1 85 ? -30.92421 13.71136 1.86560 1.000 53.03448 62 ARG B O 1
ATOM 5149 N N . GLU B 1 86 ? -31.59937 11.83217 0.82364 1.000 59.81097 63 GLU B N 1
ATOM 5150 C CA . GLU B 1 86 ? -31.70289 12.49014 -0.47199 1.000 61.76684 63 GLU B CA 1
ATOM 5151 C C . GLU B 1 86 ? -32.74009 13.60496 -0.44400 1.000 62.48130 63 GLU B C 1
ATOM 5152 O O . GLU B 1 86 ? -32.49466 14.70316 -0.95842 1.000 58.57992 63 GLU B O 1
ATOM 5158 N N . LEU B 1 87 ? -33.89904 13.34608 0.17024 1.000 60.73256 64 LEU B N 1
ATOM 5159 C CA . LEU B 1 87 ? -34.96938 14.33842 0.19655 1.000 57.19907 64 LEU B CA 1
ATOM 5160 C C . LEU B 1 87 ? -34.53322 15.60278 0.92577 1.000 61.00699 64 LEU B C 1
ATOM 5161 O O . LEU B 1 87 ? -34.67121 16.71606 0.40430 1.000 61.10805 64 LEU B O 1
ATOM 5166 N N . ILE B 1 88 ? -34.00610 15.44718 2.14143 1.000 54.65669 65 ILE B N 1
ATOM 5167 C CA . ILE B 1 88 ? -33.63393 16.60586 2.94112 1.000 49.67510 65 ILE B CA 1
ATOM 5168 C C . ILE B 1 88 ? -32.51380 17.37520 2.26541 1.000 55.78009 65 ILE B C 1
ATOM 5169 O O . ILE B 1 88 ? -32.48826 18.61063 2.30392 1.000 57.06391 65 ILE B O 1
ATOM 5174 N N . SER B 1 89 ? -31.60324 16.66927 1.59062 1.000 52.26742 66 SER B N 1
ATOM 5175 C CA . SER B 1 89 ? -30.47042 17.32889 0.94953 1.000 62.68881 66 SER B CA 1
ATOM 5176 C C . SER B 1 89 ? -30.91120 18.30536 -0.13556 1.000 63.97263 66 SER B C 1
ATOM 5177 O O . SER B 1 89 ? -30.14475 19.20589 -0.49208 1.000 59.45291 66 SER B O 1
ATOM 5180 N N . GLU B 1 90 ? -32.13226 18.16614 -0.65065 1.000 59.56428 67 GLU B N 1
ATOM 5181 C CA . GLU B 1 90 ? -32.63932 19.04633 -1.69447 1.000 63.98686 67 GLU B CA 1
ATOM 5182 C C . GLU B 1 90 ? -33.71174 20.00557 -1.19005 1.000 65.22191 67 GLU B C 1
ATOM 5183 O O . GLU B 1 90 ? -34.40393 20.62769 -2.00469 1.000 69.22657 67 GLU B O 1
ATOM 5189 N N . LYS B 1 91 ? -33.85774 20.15766 0.12594 1.000 61.36630 68 LYS B N 1
ATOM 5190 C CA . LYS B 1 91 ? -34.95037 20.93202 0.70017 1.000 57.39742 68 LYS B CA 1
ATOM 5191 C C . LYS B 1 91 ? -34.44032 21.95967 1.69844 1.000 63.55922 68 LYS B C 1
ATOM 5192 O O . LYS B 1 91 ? -33.47715 21.70655 2.43033 1.000 52.83299 68 LYS B O 1
ATOM 5198 N N . GLY B 1 92 ? -35.09159 23.12214 1.72443 1.000 57.05831 69 GLY B N 1
ATOM 5199 C CA . GLY B 1 92 ? -34.98856 23.99273 2.88478 1.000 57.97998 69 GLY B CA 1
ATOM 5200 C C . GLY B 1 92 ? -35.89770 23.47519 3.99256 1.000 63.05197 69 GLY B C 1
ATOM 5201 O O . GLY B 1 92 ? -37.02501 23.04483 3.74819 1.000 56.41461 69 GLY B O 1
ATOM 5202 N N . VAL B 1 93 ? -35.39069 23.50164 5.22351 1.000 53.03505 70 VAL B N 1
ATOM 5203 C CA . VAL B 1 93 ? -36.15386 22.98462 6.35323 1.000 55.12502 70 VAL B CA 1
ATOM 5204 C C . VAL B 1 93 ? -36.44737 24.10362 7.34373 1.000 50.58746 70 VAL B C 1
ATOM 5205 O O . VAL B 1 93 ? -35.66860 25.04644 7.50658 1.000 54.56780 70 VAL B O 1
ATOM 5209 N N . ILE B 1 94 ? -37.59188 23.98570 8.00946 1.000 51.17784 71 ILE B N 1
ATOM 5210 C CA . ILE B 1 94 ? -38.07902 24.97564 8.96447 1.000 56.47208 71 ILE B CA 1
ATOM 5211 C C . ILE B 1 94 ? -38.20972 24.27573 10.30886 1.000 50.39094 71 ILE B C 1
ATOM 5212 O O . ILE B 1 94 ? -38.89109 23.24802 10.41426 1.000 53.08763 71 ILE B O 1
ATOM 5217 N N . GLY B 1 95 ? -37.55648 24.81908 11.32876 1.000 49.94961 72 GLY B N 1
ATOM 5218 C CA . GLY B 1 95 ? -37.60835 24.21102 12.64317 1.000 44.16923 72 GLY B CA 1
ATOM 5219 C C . GLY B 1 95 ? -37.20969 25.23959 13.67358 1.000 45.75453 72 GLY B C 1
ATOM 5220 O O . GLY B 1 95 ? -36.91496 26.38876 13.34630 1.000 49.91632 72 GLY B O 1
ATOM 5221 N N . HIS B 1 96 ? -37.20770 24.81825 14.93391 1.000 46.06609 73 HIS B N 1
ATOM 5222 C CA . HIS B 1 96 ? -36.89513 25.69997 16.04970 1.000 47.99485 73 HIS B CA 1
ATOM 5223 C C . HIS B 1 96 ? -35.54162 25.31645 16.62362 1.000 47.62367 73 HIS B C 1
ATOM 5224 O O . HIS B 1 96 ? -35.33840 24.16520 17.02505 1.000 45.20679 73 HIS B O 1
ATOM 5231 N N . ASN B 1 97 ? -34.62504 26.27781 16.66087 1.000 49.23167 74 ASN B N 1
ATOM 5232 C CA . ASN B 1 97 ? -33.26624 26.04325 17.13991 1.000 49.75446 74 ASN B CA 1
ATOM 5233 C C . ASN B 1 97 ? -32.64000 24.86699 16.39114 1.000 45.65011 74 ASN B C 1
ATOM 5234 O O . ASN B 1 97 ? -32.28421 23.84080 16.96881 1.000 43.17161 74 ASN B O 1
ATOM 5239 N N . LEU B 1 98 ? -32.53276 25.03561 15.07032 1.000 44.20134 75 LEU B N 1
ATOM 5240 C CA . LEU B 1 98 ? -32.13070 23.94408 14.19226 1.000 43.99427 75 LEU B CA 1
ATOM 5241 C C . LEU B 1 98 ? -30.70278 23.49054 14.43314 1.000 41.96354 75 LEU B C 1
ATOM 5242 O O . LEU B 1 98 ? -30.33244 22.40644 13.97476 1.000 42.38371 75 LEU B O 1
ATOM 5247 N N . LYS B 1 99 ? -29.89450 24.30237 15.11585 1.000 42.13122 76 LYS B N 1
ATOM 5248 C CA . LYS B 1 99 ? -28.50382 23.93564 15.36322 1.000 45.38422 76 LYS B CA 1
ATOM 5249 C C . LYS B 1 99 ? -28.40554 22.52493 15.92736 1.000 41.30206 76 LYS B C 1
ATOM 5250 O O . LYS B 1 99 ? -27.60209 21.70970 15.46094 1.000 43.84182 76 LYS B O 1
ATOM 5256 N N . PHE B 1 100 ? -29.26237 22.20112 16.89222 1.000 43.23916 77 PHE B N 1
ATOM 5257 C CA . PHE B 1 100 ? -29.18673 20.89389 17.52954 1.000 49.23317 77 PHE B CA 1
ATOM 5258 C C . PHE B 1 100 ? -29.68499 19.78721 16.60798 1.000 48.28003 77 PHE B C 1
ATOM 5259 O O . PHE B 1 100 ? -29.08525 18.70504 16.55977 1.000 46.46636 77 PHE B O 1
ATOM 5267 N N . ASP B 1 101 ? -30.75308 20.04504 15.84257 1.000 39.12546 78 ASP B N 1
ATOM 5268 C CA . ASP B 1 101 ? -31.17640 19.07114 14.84153 1.000 41.19843 78 ASP B CA 1
ATOM 5269 C C . ASP B 1 101 ? -30.08096 18.84353 13.80604 1.000 41.91644 78 ASP B C 1
ATOM 5270 O O . ASP B 1 101 ? -29.87047 17.71014 13.35680 1.000 44.15067 78 ASP B O 1
ATOM 5275 N N . LEU B 1 102 ? -29.37032 19.90977 13.41461 1.000 38.40111 79 LEU B N 1
ATOM 5276 C CA . LEU B 1 102 ? -28.29243 19.76663 12.43547 1.000 37.93924 79 LEU B CA 1
ATOM 5277 C C . LEU B 1 102 ? -27.19368 18.83959 12.95174 1.000 42.21297 79 LEU B C 1
ATOM 5278 O O . LEU B 1 102 ? -26.63874 18.03484 12.19055 1.000 41.88728 79 LEU B O 1
ATOM 5283 N N . HIS B 1 103 ? -26.87433 18.93157 14.24667 1.000 41.24289 80 HIS B N 1
ATOM 5284 C CA . HIS B 1 103 ? -25.87196 18.04595 14.83597 1.000 41.65002 80 HIS B CA 1
ATOM 5285 C C . HIS B 1 103 ? -26.29825 16.58581 14.72032 1.000 45.46780 80 HIS B C 1
ATOM 5286 O O . HIS B 1 103 ? -25.52346 15.73654 14.26234 1.000 42.42244 80 HIS B O 1
ATOM 5293 N N . TYR B 1 104 ? -27.54399 16.27685 15.10746 1.000 39.14068 81 TYR B N 1
ATOM 5294 C CA . TYR B 1 104 ? -28.00286 14.88952 15.05583 1.000 34.85515 81 TYR B CA 1
ATOM 5295 C C . TYR B 1 104 ? -28.11542 14.40203 13.61998 1.000 38.31044 81 TYR B C 1
ATOM 5296 O O . TYR B 1 104 ? -27.79515 13.24580 13.32397 1.000 41.72685 81 TYR B O 1
ATOM 5305 N N . LEU B 1 105 ? -28.53894 15.27794 12.70808 1.000 40.52016 82 LEU B N 1
ATOM 5306 C CA . LEU B 1 105 ? -28.64787 14.89060 11.30699 1.000 36.71301 82 LEU B CA 1
ATOM 5307 C C . LEU B 1 105 ? -27.27481 14.59122 10.70385 1.000 45.12772 82 LEU B C 1
ATOM 5308 O O . LEU B 1 105 ? -27.14220 13.68655 9.86688 1.000 42.29907 82 LEU B O 1
ATOM 5313 N N . MET B 1 106 ? -26.24153 15.34767 11.10014 1.000 44.94508 83 MET B N 1
ATOM 5314 C CA . MET B 1 106 ? -24.90536 15.07418 10.57686 1.000 42.65751 83 MET B CA 1
ATOM 5315 C C . MET B 1 106 ? -24.40181 13.71313 11.04213 1.000 46.71505 83 MET B C 1
ATOM 5316 O O . MET B 1 106 ? -23.57629 13.09656 10.36041 1.000 45.09218 83 MET B O 1
ATOM 5321 N N . ASN B 1 107 ? -24.90043 13.22137 12.18361 1.000 43.52021 84 ASN B N 1
ATOM 5322 C CA . ASN B 1 107 ? -24.59656 11.85764 12.61107 1.000 44.17059 84 ASN B CA 1
ATOM 5323 C C . ASN B 1 107 ? -25.08729 10.82011 11.61687 1.000 47.02044 84 ASN B C 1
ATOM 5324 O O . ASN B 1 107 ? -24.63282 9.67204 11.65578 1.000 48.60144 84 ASN B O 1
ATOM 5329 N N . TYR B 1 108 ? -26.02278 11.18412 10.74757 1.000 44.74907 85 TYR B N 1
ATOM 5330 C CA . TYR B 1 108 ? -26.49820 10.29258 9.70266 1.000 42.98375 85 TYR B CA 1
ATOM 5331 C C . TYR B 1 108 ? -26.14630 10.81555 8.31634 1.000 49.93145 85 TYR B C 1
ATOM 5332 O O . TYR B 1 108 ? -26.77451 10.41855 7.32813 1.000 50.00512 85 TYR B O 1
ATOM 5341 N N . GLN B 1 109 ? -25.14796 11.70253 8.23120 1.000 46.64616 86 GLN B N 1
ATOM 5342 C CA . GLN B 1 109 ? -24.70430 12.27409 6.96129 1.000 49.80555 86 GLN B CA 1
ATOM 5343 C C . GLN B 1 109 ? -25.86266 12.94745 6.22293 1.000 50.49111 86 GLN B C 1
ATOM 5344 O O . GLN B 1 109 ? -26.01691 12.81811 5.00758 1.000 46.54450 86 GLN B O 1
ATOM 5350 N N . ILE B 1 110 ? -26.68912 13.67028 6.97139 1.000 47.85640 87 ILE B N 1
ATOM 5351 C CA . ILE B 1 110 ? -27.81045 14.42088 6.42479 1.000 44.90178 87 ILE B CA 1
ATOM 5352 C C . ILE B 1 110 ? -27.57709 15.90131 6.69518 1.000 43.07538 87 ILE B C 1
ATOM 5353 O O . ILE B 1 110 ? -27.29430 16.29274 7.83399 1.000 40.07710 87 ILE B O 1
ATOM 5358 N N . GLU B 1 111 ? -27.71087 16.72208 5.65169 1.000 43.41842 88 GLU B N 1
ATOM 5359 C CA . GLU B 1 111 ? -27.57473 18.16841 5.76512 1.000 48.30376 88 GLU B CA 1
ATOM 5360 C C . GLU B 1 111 ? -28.63152 18.78486 4.85882 1.000 51.93157 88 GLU B C 1
ATOM 5361 O O . GLU B 1 111 ? -28.68148 18.45624 3.66151 1.000 53.07041 88 GLU B O 1
ATOM 5367 N N . PRO B 1 112 ? -29.47386 19.67135 5.38085 1.000 54.69159 89 PRO B N 1
ATOM 5368 C CA . PRO B 1 112 ? -30.51020 20.28360 4.54498 1.000 54.09092 89 PRO B CA 1
ATOM 5369 C C . PRO B 1 112 ? -29.91539 21.26289 3.54936 1.000 55.31204 89 PRO B C 1
ATOM 5370 O O . PRO B 1 112 ? -28.81262 21.78906 3.72192 1.000 52.27178 89 PRO B O 1
ATOM 5374 N N . LEU B 1 113 ? -30.67751 21.49693 2.48228 1.000 52.22948 90 LEU B N 1
ATOM 5375 C CA . LEU B 1 113 ? -30.25029 22.45792 1.47225 1.000 63.42056 90 LEU B CA 1
ATOM 5376 C C . LEU B 1 113 ? -30.23675 23.87720 2.03467 1.000 59.28035 90 LEU B C 1
ATOM 5377 O O . LEU B 1 113 ? -29.32493 24.65931 1.73957 1.000 52.09104 90 LEU B O 1
ATOM 5382 N N . ALA B 1 114 ? -31.22982 24.21801 2.85726 1.000 53.02274 91 ALA B N 1
ATOM 5383 C CA . ALA B 1 114 ? -31.35252 25.54430 3.44592 1.000 47.46042 91 ALA B CA 1
ATOM 5384 C C . ALA B 1 114 ? -32.10647 25.42329 4.76282 1.000 53.65743 91 ALA B C 1
ATOM 5385 O O . ALA B 1 114 ? -32.72406 24.39625 5.05882 1.000 56.72127 91 ALA B O 1
ATOM 5387 N N . THR B 1 115 ? -32.04737 26.48317 5.56328 1.000 50.55943 92 THR B N 1
ATOM 5388 C CA . THR B 1 115 ? -32.59406 26.44077 6.91046 1.000 51.81429 92 THR B CA 1
ATOM 5389 C C . THR B 1 115 ? -33.33635 27.72823 7.21833 1.000 49.83936 92 THR B C 1
ATOM 5390 O O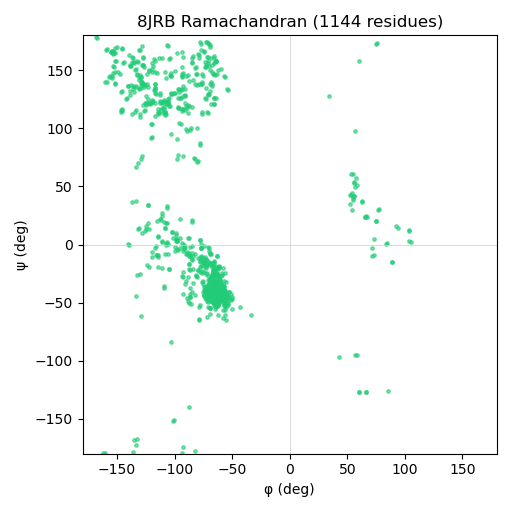 . THR B 1 115 ? -32.84957 28.82160 6.91695 1.000 51.80544 92 THR B O 1
ATOM 5394 N N . PHE B 1 116 ? -34.50257 27.58077 7.84479 1.000 48.43909 93 PHE B N 1
ATOM 5395 C CA . PHE B 1 116 ? -35.24069 28.67933 8.45765 1.000 52.30866 93 PHE B CA 1
ATOM 5396 C C . PHE B 1 116 ? -35.49635 28.30835 9.91111 1.000 51.07453 93 PHE B C 1
ATOM 5397 O O . PHE B 1 116 ? -36.13148 27.28546 10.18709 1.000 53.09361 93 PHE B O 1
ATOM 5405 N N . ASP B 1 117 ? -35.02953 29.14815 10.83363 1.000 50.98458 94 ASP B N 1
ATOM 5406 C CA . ASP B 1 117 ? -35.01272 28.84105 12.26174 1.000 48.29184 94 ASP B CA 1
ATOM 5407 C C . ASP B 1 117 ? -35.96903 29.78467 12.97186 1.000 49.50461 94 ASP B C 1
ATOM 5408 O O . ASP B 1 117 ? -35.71215 30.99106 13.03712 1.000 57.25639 94 ASP B O 1
ATOM 5413 N N . THR B 1 118 ? -37.06445 29.24140 13.52136 1.000 51.41188 95 THR B N 1
ATOM 5414 C CA . THR B 1 118 ? -38.03481 30.10622 14.19405 1.000 52.90255 95 THR B CA 1
ATOM 5415 C C . THR B 1 118 ? -37.44849 30.73258 15.45158 1.000 52.56140 95 THR B C 1
ATOM 5416 O O . THR B 1 118 ? -37.88284 31.81474 15.85693 1.000 53.20105 95 THR B O 1
ATOM 5420 N N . MET B 1 119 ? -36.46276 30.08152 16.07776 1.000 49.30406 96 MET B N 1
ATOM 5421 C CA . MET B 1 119 ? -35.81000 30.69592 17.23028 1.000 55.60638 96 MET B CA 1
ATOM 5422 C C . MET B 1 119 ? -34.98872 31.91541 16.81757 1.000 54.27884 96 MET B C 1
ATOM 5423 O O . MET B 1 119 ? -35.07401 32.97251 17.45358 1.000 55.90065 96 MET B O 1
ATOM 5428 N N . ILE B 1 120 ? -34.17511 31.78642 15.76457 1.000 52.62978 97 ILE B N 1
ATOM 5429 C CA . ILE B 1 120 ? -33.44178 32.94746 15.25933 1.000 49.73379 97 ILE B CA 1
ATOM 5430 C C . ILE B 1 120 ? -34.41731 34.05509 14.87798 1.000 61.08961 97 ILE B C 1
ATOM 5431 O O . ILE B 1 120 ? -34.18359 35.23882 15.16075 1.000 56.49121 97 ILE B O 1
ATOM 5436 N N . ALA B 1 121 ? -35.53692 33.68328 14.25010 1.000 52.04370 98 ALA B N 1
ATOM 5437 C CA . ALA B 1 121 ? -36.57302 34.66213 13.94694 1.000 58.42753 98 ALA B CA 1
ATOM 5438 C C . ALA B 1 121 ? -36.98923 35.40479 15.20634 1.000 58.21814 98 ALA B C 1
ATOM 5439 O O . ALA B 1 121 ? -37.11733 36.63405 15.20041 1.000 64.28910 98 ALA B O 1
ATOM 5441 N N . SER B 1 122 ? -37.17430 34.67173 16.30646 1.000 56.57925 99 SER B N 1
ATOM 5442 C CA . SER B 1 122 ? -37.59874 35.29616 17.55286 1.000 64.82700 99 SER B CA 1
ATOM 5443 C C . SER B 1 122 ? -36.54688 36.25567 18.08906 1.000 66.11757 99 SER B C 1
ATOM 5444 O O . SER B 1 122 ? -36.89343 37.26809 18.70801 1.000 67.32858 99 SER B O 1
ATOM 5447 N N . PHE B 1 123 ? -35.26356 35.95822 17.87239 1.000 60.26292 100 PHE B N 1
ATOM 5448 C CA . PHE B 1 123 ? -34.21816 36.90679 18.24612 1.000 62.08474 100 PHE B CA 1
ATOM 5449 C C . PHE B 1 123 ? -34.31546 38.18307 17.42110 1.000 61.92555 100 PHE B C 1
ATOM 5450 O O . PHE B 1 123 ? -34.24142 39.29367 17.96121 1.000 59.98933 100 PHE B O 1
ATOM 5458 N N . LEU B 1 124 ? -34.47347 38.04125 16.10292 1.000 61.73668 101 LEU B N 1
ATOM 5459 C CA . LEU B 1 124 ? -34.48297 39.19687 15.21454 1.000 61.72608 101 LEU B CA 1
ATOM 5460 C C . LEU B 1 124 ? -35.68006 40.11003 15.45314 1.000 66.29836 101 LEU B C 1
ATOM 5461 O O . LEU B 1 124 ? -35.62131 41.28869 15.08133 1.000 59.27817 101 LEU B O 1
ATOM 5466 N N . LEU B 1 125 ? -36.75353 39.59657 16.06345 1.000 66.25158 102 LEU B N 1
ATOM 5467 C CA . LEU B 1 125 ? -37.98245 40.35030 16.29027 1.000 64.69065 102 LEU B CA 1
ATOM 5468 C C . LEU B 1 125 ? -38.08648 40.95635 17.68811 1.000 69.24536 102 LEU B C 1
ATOM 5469 O O . LEU B 1 125 ? -39.04349 41.68341 17.95679 1.000 76.72914 102 LEU B O 1
ATOM 5474 N N . GLY B 1 126 ? -37.14279 40.67925 18.58240 1.000 71.88640 103 GLY B N 1
ATOM 5475 C CA . GLY B 1 126 ? -37.00156 41.46010 19.80079 1.000 70.44111 103 GLY B CA 1
ATOM 5476 C C . GLY B 1 126 ? -37.69131 40.98813 21.05999 1.000 77.19626 103 GLY B C 1
ATOM 5477 O O . GLY B 1 126 ? -37.84506 41.79563 21.99143 1.000 78.21952 103 GLY B O 1
ATOM 5478 N N . TYR B 1 127 ? -38.15856 39.74296 21.11058 1.000 76.64191 104 TYR B N 1
ATOM 5479 C CA . TYR B 1 127 ? -38.57830 39.20530 22.39387 1.000 81.58059 104 TYR B CA 1
ATOM 5480 C C . TYR B 1 127 ? -37.35745 38.95384 23.27748 1.000 90.11686 104 TYR B C 1
ATOM 5481 O O . TYR B 1 127 ? -36.22724 38.81064 22.79090 1.000 98.47704 104 TYR B O 1
ATOM 5490 N N . GLU B 1 128 ? -37.58281 38.94225 24.59716 1.000 97.18108 105 GLU B N 1
ATOM 5491 C CA . GLU B 1 128 ? -36.60274 38.39155 25.52498 1.000 107.78348 105 GLU B CA 1
ATOM 5492 C C . GLU B 1 128 ? -37.00967 37.07870 26.18321 1.000 101.39364 105 GLU B C 1
ATOM 5493 O O . GLU B 1 128 ? -36.44580 36.73212 27.22196 1.000 119.92406 105 GLU B O 1
ATOM 5499 N N . ARG B 1 129 ? -37.97828 36.35845 25.60984 1.000 89.69266 106 ARG B N 1
ATOM 5500 C CA . ARG B 1 129 ? -38.05395 34.90543 25.71888 1.000 83.57383 106 ARG B CA 1
ATOM 5501 C C . ARG B 1 129 ? -38.19339 34.31301 24.31778 1.000 79.22612 106 ARG B C 1
ATOM 5502 O O . ARG B 1 129 ? -38.94627 34.83125 23.48738 1.000 82.28630 106 ARG B O 1
ATOM 5510 N N . HIS B 1 130 ? -37.49441 33.20146 24.06128 1.000 83.33895 107 HIS B N 1
ATOM 5511 C CA . HIS B 1 130 ? -37.41684 32.65738 22.70766 1.000 78.37505 107 HIS B CA 1
ATOM 5512 C C . HIS B 1 130 ? -37.76588 31.17767 22.60343 1.000 65.95369 107 HIS B C 1
ATOM 5513 O O . HIS B 1 130 ? -37.56113 30.58660 21.53612 1.000 72.52130 107 HIS B O 1
ATOM 5520 N N . SER B 1 131 ? -38.28625 30.56465 23.66120 1.000 73.38530 108 SER B N 1
ATOM 5521 C CA . SER B 1 131 ? -38.69320 29.16921 23.57934 1.000 70.94271 108 SER B CA 1
ATOM 5522 C C . SER B 1 131 ? -39.85041 29.00103 22.60140 1.000 71.20614 108 SER B C 1
ATOM 5523 O O . SER B 1 131 ? -40.59300 29.93971 22.30325 1.000 79.52701 108 SER B O 1
ATOM 5526 N N . LEU B 1 132 ? -39.98826 27.77830 22.08626 1.000 70.60470 109 LEU B N 1
ATOM 5527 C CA . LEU B 1 132 ? -41.13737 27.46375 21.24646 1.000 71.00736 109 LEU B CA 1
ATOM 5528 C C . LEU B 1 132 ? -42.44047 27.67094 22.00207 1.000 81.28048 109 LEU B C 1
ATOM 5529 O O . LEU B 1 132 ? -43.43693 28.10453 21.41278 1.000 85.47227 109 LEU B O 1
ATOM 5534 N N . ASN B 1 133 ? -42.44342 27.39557 23.30927 1.000 83.13913 110 ASN B N 1
ATOM 5535 C CA . ASN B 1 133 ? -43.63211 27.63954 24.12064 1.000 87.13409 110 ASN B CA 1
ATOM 5536 C C . ASN B 1 133 ? -43.97335 29.12528 24.15644 1.000 88.55047 110 ASN B C 1
ATOM 5537 O O . ASN B 1 133 ? -45.14557 29.50705 24.05521 1.000 82.72888 110 ASN B O 1
ATOM 5542 N N . HIS B 1 134 ? -42.96027 29.98058 24.29643 1.000 84.23505 111 HIS B N 1
ATOM 5543 C CA . HIS B 1 134 ? -43.21119 31.41610 24.30831 1.000 85.22069 111 HIS B CA 1
ATOM 5544 C C . HIS B 1 134 ? -43.76284 31.90177 22.97442 1.000 86.03660 111 HIS B C 1
ATOM 5545 O O . HIS B 1 134 ? -44.59022 32.82106 22.94137 1.000 87.15910 111 HIS B O 1
ATOM 5552 N N . LEU B 1 135 ? -43.31452 31.30565 21.86784 1.000 81.46621 112 LEU B N 1
ATOM 5553 C CA . LEU B 1 135 ? -43.74354 31.76768 20.55169 1.000 78.97367 112 LEU B CA 1
ATOM 5554 C C . LEU B 1 135 ? -45.20656 31.42606 20.28181 1.000 85.03157 112 LEU B C 1
ATOM 5555 O O . LEU B 1 135 ? -45.95879 32.26583 19.77238 1.000 85.08638 112 LEU B O 1
ATOM 5560 N N . VAL B 1 136 ? -45.63121 30.20219 20.60293 1.000 82.30583 113 VAL B N 1
ATOM 5561 C CA . VAL B 1 136 ? -47.03699 29.85597 20.42093 1.000 83.21477 113 VAL B CA 1
ATOM 5562 C C . VAL B 1 136 ? -47.90399 30.65156 21.38602 1.000 90.83243 113 VAL B C 1
ATOM 5563 O O . VAL B 1 136 ? -49.00263 31.09759 21.03230 1.000 89.44001 113 VAL B O 1
ATOM 5567 N N . GLY B 1 137 ? -47.43657 30.82456 22.62481 1.000 82.79142 114 GLY B N 1
ATOM 5568 C CA . GLY B 1 137 ? -48.18791 31.61489 23.57919 1.000 89.63054 114 GLY B CA 1
ATOM 5569 C C . GLY B 1 137 ? -48.39897 33.04069 23.11411 1.000 90.97955 114 GLY B C 1
ATOM 5570 O O . GLY B 1 137 ? -49.44333 33.63963 23.38438 1.000 90.70670 114 GLY B O 1
ATOM 5571 N N . ASN B 1 138 ? -47.42670 33.59541 22.39502 1.000 87.31457 115 ASN B N 1
ATOM 5572 C CA . ASN B 1 138 ? -47.48452 34.99075 21.98727 1.000 89.34700 115 ASN B CA 1
ATOM 5573 C C . ASN B 1 138 ? -48.09629 35.18755 20.60616 1.000 83.83653 115 ASN B C 1
ATOM 5574 O O . ASN B 1 138 ? -48.65862 36.25380 20.33618 1.000 90.68238 115 ASN B O 1
ATOM 5579 N N . LEU B 1 139 ? -48.00095 34.19541 19.72041 1.000 86.36537 116 LEU B N 1
ATOM 5580 C CA . LEU B 1 139 ? -48.49192 34.33665 18.35644 1.000 84.27996 116 LEU B CA 1
ATOM 5581 C C . LEU B 1 139 ? -49.66861 33.43316 18.01254 1.000 84.79249 116 LEU B C 1
ATOM 5582 O O . LEU B 1 139 ? -50.37563 33.71927 17.03859 1.000 77.47936 116 LEU B O 1
ATOM 5587 N N . LEU B 1 140 ? -49.90080 32.36094 18.76695 1.000 80.21568 117 LEU B N 1
ATOM 5588 C CA . LEU B 1 140 ? -51.02820 31.47993 18.51054 1.000 82.34522 117 LEU B CA 1
ATOM 5589 C C . LEU B 1 140 ? -52.04705 31.45649 19.64155 1.000 85.26840 117 LEU B C 1
ATOM 5590 O O . LEU B 1 140 ? -53.12529 30.87953 19.46347 1.000 87.19584 117 LEU B O 1
ATOM 5595 N N . GLY B 1 141 ? -51.74410 32.06140 20.78814 1.000 86.34887 118 GLY B N 1
ATOM 5596 C CA . GLY B 1 141 ? -52.74646 32.26504 21.81479 1.000 90.23114 118 GLY B CA 1
ATOM 5597 C C . GLY B 1 141 ? -53.11062 31.06351 22.65541 1.000 94.13913 118 GLY B C 1
ATOM 5598 O O . GLY B 1 141 ? -54.25407 30.96703 23.11059 1.000 94.61438 118 GLY B O 1
ATOM 5599 N N . TYR B 1 142 ? -52.17973 30.13908 22.87737 1.000 97.58824 119 TYR B N 1
ATOM 5600 C CA . TYR B 1 142 ? -52.43395 29.03139 23.78948 1.000 94.45058 119 TYR B CA 1
ATOM 5601 C C . TYR B 1 142 ? -51.10520 28.52295 24.33190 1.000 94.23959 119 TYR B C 1
ATOM 5602 O O . TYR B 1 142 ? -50.03303 28.84617 23.81452 1.000 95.70424 119 TYR B O 1
ATOM 5611 N N . THR B 1 143 ? -51.19335 27.72407 25.39358 1.000 94.68448 120 THR B N 1
ATOM 5612 C CA . THR B 1 143 ? -50.01708 27.17904 26.05462 1.000 93.51926 120 THR B CA 1
ATOM 5613 C C . THR B 1 143 ? -49.67142 25.83680 25.42982 1.000 94.77897 120 THR B C 1
ATOM 5614 O O . THR B 1 143 ? -50.55215 24.99122 25.23524 1.000 92.55334 120 THR B O 1
ATOM 5618 N N . LEU B 1 144 ? -48.38794 25.63818 25.13843 1.000 83.38603 121 LEU B N 1
ATOM 5619 C CA . LEU B 1 144 ? -47.93716 24.40582 24.50786 1.000 87.59485 121 LEU B CA 1
ATOM 5620 C C . LEU B 1 144 ? -47.90029 23.26202 25.51013 1.000 84.40098 121 LEU B C 1
ATOM 5621 O O . LEU B 1 144 ? -47.50032 23.44224 26.66311 1.000 86.12641 121 LEU B O 1
ATOM 5626 N N . ASP B 1 145 ? -48.31718 22.07731 25.07156 1.000 82.74549 122 ASP B N 1
ATOM 5627 C CA . ASP B 1 145 ? -48.19568 20.91941 25.94290 1.000 86.30858 122 ASP B CA 1
ATOM 5628 C C . ASP B 1 145 ? -46.71527 20.53492 26.09502 1.000 84.83320 122 ASP B C 1
ATOM 5629 O O . ASP B 1 145 ? -45.99989 20.37901 25.10400 1.000 91.19005 122 ASP B O 1
ATOM 5634 N N . LYS B 1 146 ? -46.28180 20.37456 27.35430 1.000 85.78230 123 LYS B N 1
ATOM 5635 C CA . LYS B 1 146 ? -44.99544 19.86509 27.85391 1.000 92.95268 123 LYS B CA 1
ATOM 5636 C C . LYS B 1 146 ? -45.11963 18.65899 28.78690 1.000 92.02307 123 LYS B C 1
ATOM 5637 O O . LYS B 1 146 ? -44.12879 18.25834 29.40224 1.000 91.21905 123 LYS B O 1
ATOM 5643 N N . SER B 1 147 ? -46.29609 18.02438 28.84713 1.000 89.57964 124 SER B N 1
ATOM 5644 C CA . SER B 1 147 ? -46.46546 16.83131 29.67745 1.000 86.81592 124 SER B CA 1
ATOM 5645 C C . SER B 1 147 ? -45.55544 15.68323 29.25059 1.000 86.99417 124 SER B C 1
ATOM 5646 O O . SER B 1 147 ? -45.17096 14.85225 30.08277 1.000 87.15780 124 SER B O 1
ATOM 5649 N N . TYR B 1 148 ? -45.19816 15.60466 27.97562 1.000 82.32084 125 TYR B N 1
ATOM 5650 C CA . TYR B 1 148 ? -44.46913 14.43860 27.51360 1.000 84.44552 125 TYR B CA 1
ATOM 5651 C C . TYR B 1 148 ? -43.01297 14.75829 27.20998 1.000 100.69534 125 TYR B C 1
ATOM 5652 O O . TYR B 1 148 ? -42.64861 15.86911 26.80684 1.000 101.20267 125 TYR B O 1
ATOM 5661 N N . GLN B 1 149 ? -42.19807 13.73069 27.42980 1.000 121.81214 126 GLN B N 1
ATOM 5662 C CA . GLN B 1 149 ? -40.75132 13.60826 27.22634 1.000 117.26859 126 GLN B CA 1
ATOM 5663 C C . GLN B 1 149 ? -39.81670 14.59833 27.90834 1.000 113.60456 126 GLN B C 1
ATOM 5664 O O . GLN B 1 149 ? -39.58400 15.70232 27.38060 1.000 112.05657 126 GLN B O 1
ATOM 5670 N N . LEU B 1 150 ? -39.26080 14.17889 29.05506 1.000 110.26318 127 LEU B N 1
ATOM 5671 C CA . LEU B 1 150 ? -37.87840 13.74199 29.05145 1.000 116.73296 127 LEU B CA 1
ATOM 5672 C C . LEU B 1 150 ? -37.86836 12.23828 29.18221 1.000 116.33889 127 LEU B C 1
ATOM 5673 O O . LEU B 1 150 ? -37.05686 11.70395 29.91485 1.000 124.02762 127 LEU B O 1
ATOM 5678 N N . SER B 1 151 ? -38.88030 11.58034 28.61463 1.000 107.64359 128 SER B N 1
ATOM 5679 C CA . SER B 1 151 ? -39.12449 10.15458 28.62630 1.000 106.10738 128 SER B CA 1
ATOM 5680 C C . SER B 1 151 ? -38.11312 9.48180 27.72149 1.000 93.57648 128 SER B C 1
ATOM 5681 O O . SER B 1 151 ? -37.32639 10.13849 27.03580 1.000 99.59089 128 SER B O 1
ATOM 5684 N N . ASP B 1 152 ? -38.12899 8.16113 27.72706 1.000 76.75398 129 ASP B N 1
ATOM 5685 C CA . ASP B 1 152 ? -37.14534 7.41649 26.96305 1.000 66.80981 129 ASP B CA 1
ATOM 5686 C C . ASP B 1 152 ? -37.60190 7.38792 25.51062 1.000 60.46828 129 ASP B C 1
ATOM 5687 O O . ASP B 1 152 ? -38.48465 6.61322 25.13848 1.000 54.57368 129 ASP B O 1
ATOM 5692 N N . TRP B 1 153 ? -37.01692 8.25586 24.68148 1.000 57.22358 130 TRP B N 1
ATOM 5693 C CA . TRP B 1 153 ? -37.18001 8.09875 23.24337 1.000 55.44443 130 TRP B CA 1
ATOM 5694 C C . TRP B 1 153 ? -36.33993 6.94819 22.72029 1.000 47.16184 130 TRP B C 1
ATOM 5695 O O . TRP B 1 153 ? -36.35770 6.67913 21.51598 1.000 49.08793 130 TRP B O 1
ATOM 5706 N N . GLY B 1 154 ? -35.58949 6.29222 23.60200 1.000 48.76101 131 GLY B N 1
ATOM 5707 C CA . GLY B 1 154 ? -34.89437 5.05745 23.32837 1.000 49.01470 131 GLY B CA 1
ATOM 5708 C C . GLY B 1 154 ? -35.61799 3.81128 23.79520 1.000 52.24656 131 GLY B C 1
ATOM 5709 O O . GLY B 1 154 ? -35.07072 2.71384 23.66514 1.000 49.31524 131 GLY B O 1
ATOM 5710 N N . ALA B 1 155 ? -36.82751 3.93793 24.34346 1.000 49.08676 132 ALA B N 1
ATOM 5711 C CA . ALA B 1 155 ? -37.54946 2.75946 24.78862 1.000 48.80693 132 ALA B CA 1
ATOM 5712 C C . ALA B 1 155 ? -37.93890 1.90489 23.58453 1.000 44.42697 132 ALA B C 1
ATOM 5713 O O . ALA B 1 155 ? -38.18878 2.43013 22.49906 1.000 47.45161 132 ALA B O 1
ATOM 5715 N N . PRO B 1 156 ? -38.00975 0.58136 23.75334 1.000 49.99437 133 PRO B N 1
ATOM 5716 C CA . PRO B 1 156 ? -38.35404 -0.27410 22.60266 1.000 48.67577 133 PRO B CA 1
ATOM 5717 C C . PRO B 1 156 ? -39.68286 0.08273 21.96360 1.000 52.03449 133 PRO B C 1
ATOM 5718 O O . PRO B 1 156 ? -39.79485 0.05555 20.73323 1.000 49.96082 133 PRO B O 1
ATOM 5722 N N . VAL B 1 157 ? -40.68886 0.44071 22.76162 1.000 47.21658 134 VAL B N 1
ATOM 5723 C CA . VAL B 1 157 ? -42.04242 0.67345 22.26967 1.000 50.43778 134 VAL B CA 1
ATOM 5724 C C . VAL B 1 157 ? -42.47200 2.07453 22.68382 1.000 52.62886 134 VAL B C 1
ATOM 5725 O O . VAL B 1 157 ? -42.50369 2.39146 23.87979 1.000 49.71845 134 VAL B O 1
ATOM 5729 N N . LEU B 1 158 ? -42.77421 2.91427 21.69659 1.000 42.45818 135 LEU B N 1
ATOM 5730 C CA . LEU B 1 158 ? -43.34434 4.23142 21.93411 1.000 45.40411 135 LEU B CA 1
ATOM 5731 C C . LEU B 1 158 ? -44.86498 4.14315 21.94452 1.000 45.73836 135 LEU B C 1
ATOM 5732 O O . LEU B 1 158 ? -45.45771 3.35833 21.19848 1.000 46.24091 135 LEU B O 1
ATOM 5737 N N . SER B 1 159 ? -45.49180 4.95066 22.79346 1.000 46.54383 136 SER B N 1
ATOM 5738 C CA . SER B 1 159 ? -46.94393 4.99396 22.83820 1.000 49.43402 136 SER B CA 1
ATOM 5739 C C . SER B 1 159 ? -47.48334 5.95666 21.78221 1.000 51.34929 136 SER B C 1
ATOM 5740 O O . SER B 1 159 ? -46.77617 6.84131 21.28985 1.000 44.45376 136 SER B O 1
ATOM 5743 N N . ASP B 1 160 ? -48.76419 5.77979 21.44456 1.000 47.30464 137 ASP B N 1
ATOM 5744 C CA . ASP B 1 160 ? -49.41098 6.69702 20.51084 1.000 54.21200 137 ASP B CA 1
ATOM 5745 C C . ASP B 1 160 ? -49.40658 8.12514 21.03952 1.000 52.48775 137 ASP B C 1
ATOM 5746 O O . ASP B 1 160 ? -49.28951 9.07321 20.25658 1.000 55.45266 137 ASP B O 1
ATOM 5751 N N . ALA B 1 161 ? -49.51369 8.30191 22.35829 1.000 54.19329 138 ALA B N 1
ATOM 5752 C CA . ALA B 1 161 ? -49.42214 9.64515 22.92426 1.000 57.17911 138 ALA B CA 1
ATOM 5753 C C . ALA B 1 161 ? -48.06102 10.27503 22.64992 1.000 53.04578 138 ALA B C 1
ATOM 5754 O O . ALA B 1 161 ? -47.97569 11.47387 22.36335 1.000 56.69217 138 ALA B O 1
ATOM 5756 N N . GLN B 1 162 ? -46.98116 9.49257 22.74002 1.000 56.20677 139 GLN B N 1
ATOM 5757 C CA . GLN B 1 162 ? -45.65601 10.03365 22.42266 1.000 56.90638 139 GLN B CA 1
ATOM 5758 C C . GLN B 1 162 ? -45.53641 10.37482 20.94305 1.000 52.87805 139 GLN B C 1
ATOM 5759 O O . GLN B 1 162 ? -45.03130 11.44506 20.58171 1.000 54.09736 139 GLN B O 1
ATOM 5765 N N . LEU B 1 163 ? -45.97801 9.46605 20.06877 1.000 47.85363 140 LEU B N 1
ATOM 5766 C CA . LEU B 1 163 ? -45.94388 9.75524 18.64096 1.000 51.64772 140 LEU B CA 1
ATOM 5767 C C . LEU B 1 163 ? -46.77012 10.99561 18.32446 1.000 60.37460 140 LEU B C 1
ATOM 5768 O O . LEU B 1 163 ? -46.36942 11.82499 17.49845 1.000 53.80789 140 LEU B O 1
ATOM 5773 N N . LYS B 1 164 ? -47.92100 11.14609 18.98842 1.000 57.46874 141 LYS B N 1
ATOM 5774 C CA . LYS B 1 164 ? -48.73663 12.34493 18.80942 1.000 56.20463 141 LYS B CA 1
ATOM 5775 C C . LYS B 1 164 ? -48.00505 13.59240 19.29353 1.000 56.33809 141 LYS B C 1
ATOM 5776 O O . LYS B 1 164 ? -48.00338 14.62210 18.61021 1.000 58.57586 141 LYS B O 1
ATOM 5782 N N . TYR B 1 165 ? -47.36544 13.51613 20.46409 1.000 54.82042 142 TYR B N 1
ATOM 5783 C CA . TYR B 1 165 ? -46.61377 14.66030 20.97158 1.000 60.21474 142 TYR B CA 1
ATOM 5784 C C . TYR B 1 165 ? -45.53242 15.08856 19.98602 1.000 64.00608 142 TYR B C 1
ATOM 5785 O O . TYR B 1 165 ? -45.30990 16.28670 19.77259 1.000 66.06771 142 TYR B O 1
ATOM 5794 N N . ALA B 1 166 ? -44.81509 14.12140 19.41537 1.000 59.90703 143 ALA B N 1
ATOM 5795 C CA . ALA B 1 166 ? -43.84926 14.42012 18.36631 1.000 60.97492 143 ALA B CA 1
ATOM 5796 C C . ALA B 1 166 ? -44.52305 14.93567 17.10359 1.000 58.84421 143 ALA B C 1
ATOM 5797 O O . ALA B 1 166 ? -43.89411 15.68271 16.34765 1.000 59.59122 143 ALA B O 1
ATOM 5799 N N . ALA B 1 167 ? -45.79671 14.58074 16.88403 1.000 60.96878 144 ALA B N 1
ATOM 5800 C CA . ALA B 1 167 ? -46.42122 14.77818 15.57806 1.000 62.37721 144 ALA B CA 1
ATOM 5801 C C . ALA B 1 167 ? -46.51262 16.24505 15.18834 1.000 70.49134 144 ALA B C 1
ATOM 5802 O O . ALA B 1 167 ? -46.21959 16.59354 14.03828 1.000 73.41837 144 ALA B O 1
ATOM 5804 N N . LYS B 1 168 ? -46.89837 17.14157 16.10264 1.000 66.72622 145 LYS B N 1
ATOM 5805 C CA . LYS B 1 168 ? -46.78038 18.52136 15.67191 1.000 79.77397 145 LYS B CA 1
ATOM 5806 C C . LYS B 1 168 ? -46.11390 19.35994 16.75808 1.000 73.69472 145 LYS B C 1
ATOM 5807 O O . LYS B 1 168 ? -46.68358 20.25431 17.38759 1.000 80.05179 145 LYS B O 1
ATOM 5813 N N . ASP B 1 169 ? -44.84558 19.04043 16.97861 1.000 62.21184 146 ASP B N 1
ATOM 5814 C CA . ASP B 1 169 ? -43.86371 20.09455 16.84685 1.000 70.07292 146 ASP B CA 1
ATOM 5815 C C . ASP B 1 169 ? -43.85409 20.57706 15.39935 1.000 62.71036 146 ASP B C 1
ATOM 5816 O O . ASP B 1 169 ? -43.64408 21.76235 15.14292 1.000 63.94044 146 ASP B O 1
ATOM 5821 N N . VAL B 1 170 ? -44.11983 19.66583 14.45221 1.000 57.65643 147 VAL B N 1
ATOM 5822 C CA . VAL B 1 170 ? -44.02173 19.97142 13.02159 1.000 64.70048 147 VAL B CA 1
ATOM 5823 C C . VAL B 1 170 ? -45.14754 20.89777 12.55828 1.000 68.97635 147 VAL B C 1
ATOM 5824 O O . VAL B 1 170 ? -44.89400 21.95601 11.97159 1.000 75.45871 147 VAL B O 1
ATOM 5828 N N . ASP B 1 171 ? -46.40245 20.53783 12.80641 1.000 63.30505 148 ASP B N 1
ATOM 5829 C CA . ASP B 1 171 ? -47.45388 21.41221 12.30551 1.000 80.94857 148 ASP B CA 1
ATOM 5830 C C . ASP B 1 171 ? -47.56947 22.68500 13.12443 1.000 76.01392 148 ASP B C 1
ATOM 5831 O O . ASP B 1 171 ? -48.07891 23.68802 12.61707 1.000 70.31557 148 ASP B O 1
ATOM 5836 N N . VAL B 1 172 ? -47.11921 22.66012 14.38013 1.000 75.02884 149 VAL B N 1
ATOM 5837 C CA . VAL B 1 172 ? -47.02014 23.90145 15.13979 1.000 69.49562 149 VAL B CA 1
ATOM 5838 C C . VAL B 1 172 ? -46.03122 24.83941 14.46341 1.000 72.52337 149 VAL B C 1
ATOM 5839 O O . VAL B 1 172 ? -46.25320 26.05814 14.40246 1.000 71.27772 149 VAL B O 1
ATOM 5843 N N . LEU B 1 173 ? -44.95862 24.28219 13.89506 1.000 59.75175 150 LEU B N 1
ATOM 5844 C CA . LEU B 1 173 ? -44.05324 25.07173 13.06651 1.000 57.44430 150 LEU B CA 1
ATOM 5845 C C . LEU B 1 173 ? -44.75360 25.54134 11.79518 1.000 68.71073 150 LEU B C 1
ATOM 5846 O O . LEU B 1 173 ? -44.50606 26.65531 11.31174 1.000 66.25541 150 LEU B O 1
ATOM 5851 N N . ARG B 1 174 ? -45.62757 24.69645 11.23299 1.000 66.06391 151 ARG B N 1
ATOM 5852 C CA . ARG B 1 174 ? -46.38042 25.08620 10.04301 1.000 66.49697 151 ARG B CA 1
ATOM 5853 C C . ARG B 1 174 ? -47.25616 26.29883 10.32067 1.000 66.56840 151 ARG B C 1
ATOM 5854 O O . ARG B 1 174 ? -47.44438 27.15324 9.44654 1.000 74.34357 151 ARG B O 1
ATOM 5862 N N . GLU B 1 175 ? -47.80468 26.38658 11.53232 1.000 68.01651 152 GLU B N 1
ATOM 5863 C CA . GLU B 1 175 ? -48.62122 27.54072 11.89676 1.000 74.04759 152 GLU B CA 1
ATOM 5864 C C . GLU B 1 175 ? -47.75362 28.76645 12.15418 1.000 73.61553 152 GLU B C 1
ATOM 5865 O O . GLU B 1 175 ? -48.13776 29.88973 11.81096 1.000 70.57227 152 GLU B O 1
ATOM 5871 N N . LEU B 1 176 ? -46.59271 28.57405 12.78901 1.000 73.63453 153 LEU B N 1
ATOM 5872 C CA . LEU B 1 176 ? -45.74069 29.70984 13.13092 1.000 65.86345 153 LEU B CA 1
ATOM 5873 C C . LEU B 1 176 ? -45.05221 30.28300 11.90123 1.000 62.55195 153 LEU B C 1
ATOM 5874 O O . LEU B 1 176 ? -44.86019 31.50024 11.80640 1.000 67.67967 153 LEU B O 1
ATOM 5879 N N . PHE B 1 177 ? -44.65941 29.42297 10.95884 1.000 66.35735 154 PHE B N 1
ATOM 5880 C CA . PHE B 1 177 ? -43.75236 29.84759 9.89324 1.000 64.45699 154 PHE B CA 1
ATOM 5881 C C . PHE B 1 177 ? -44.27170 31.03038 9.08371 1.000 68.08107 154 PHE B C 1
ATOM 5882 O O . PHE B 1 177 ? -43.51642 31.99997 8.90747 1.000 68.80491 154 PHE B O 1
ATOM 5890 N N . PRO B 1 178 ? -45.50264 31.02182 8.54697 1.000 68.78928 155 PRO B N 1
ATOM 5891 C CA . PRO B 1 178 ? -45.91638 32.18668 7.74587 1.000 68.16113 155 PRO B CA 1
ATOM 5892 C C . PRO B 1 178 ? -46.00023 33.45683 8.56032 1.000 72.24440 155 PRO B C 1
ATOM 5893 O O . PRO B 1 178 ? -45.64457 34.53175 8.05997 1.000 73.35077 155 PRO B O 1
ATOM 5897 N N . LYS B 1 179 ? -46.43555 33.36298 9.81510 1.000 70.27792 156 LYS B N 1
ATOM 5898 C CA . LYS B 1 179 ? -46.53594 34.55897 10.63928 1.000 69.19063 156 LYS B CA 1
ATOM 5899 C C . LYS B 1 179 ? -45.14885 35.14536 10.88809 1.000 77.02805 156 LYS B C 1
ATOM 5900 O O . LYS B 1 179 ? -44.91017 36.33184 10.64228 1.000 78.55039 156 LYS B O 1
ATOM 5906 N N . LEU B 1 180 ? -44.20863 34.30439 11.33111 1.000 64.80282 157 LEU B N 1
ATOM 5907 C CA . LEU B 1 180 ? -42.86399 34.77958 11.64174 1.000 70.63545 157 LEU B CA 1
ATOM 5908 C C . LEU B 1 180 ? -42.13442 35.25954 10.39023 1.000 70.59023 157 LEU B C 1
ATOM 5909 O O . LEU B 1 180 ? -41.36999 36.23162 10.44856 1.000 68.69865 157 LEU B O 1
ATOM 5914 N N . ARG B 1 181 ? -42.34346 34.59528 9.25054 1.000 64.73756 158 ARG B N 1
ATOM 5915 C CA . ARG B 1 181 ? -41.69194 35.04885 8.02426 1.000 70.84158 158 ARG B CA 1
ATOM 5916 C C . ARG B 1 181 ? -42.16295 36.44259 7.62154 1.000 71.15043 158 ARG B C 1
ATOM 5917 O O . ARG B 1 181 ? -41.35991 37.27238 7.17969 1.000 74.17958 158 ARG B O 1
ATOM 5925 N N . ASP B 1 182 ? -43.46380 36.71566 7.74996 1.000 73.59717 159 ASP B N 1
ATOM 5926 C CA . ASP B 1 182 ? -43.98015 38.01930 7.34138 1.000 75.54700 159 ASP B CA 1
ATOM 5927 C C . ASP B 1 182 ? -43.44615 39.13819 8.23121 1.000 72.20330 159 ASP B C 1
ATOM 5928 O O . ASP B 1 182 ? -43.12356 40.22588 7.73897 1.000 72.08912 159 ASP B O 1
ATOM 5933 N N . MET B 1 183 ? -43.34515 38.89848 9.54162 1.000 70.41072 160 MET B N 1
ATOM 5934 C CA . MET B 1 183 ? -42.78425 39.92280 10.41686 1.000 77.37633 160 MET B CA 1
ATOM 5935 C C . MET B 1 183 ? -41.30923 40.15429 10.11736 1.000 75.60794 160 MET B C 1
ATOM 5936 O O . MET B 1 183 ? -40.83415 41.29396 10.17565 1.000 75.99772 160 MET B O 1
ATOM 5941 N N . LEU B 1 184 ? -40.57204 39.09035 9.78925 1.000 73.17236 161 LEU B N 1
ATOM 5942 C CA . LEU B 1 184 ? -39.17497 39.25203 9.40227 1.000 69.38727 161 LEU B CA 1
ATOM 5943 C C . LEU B 1 184 ? -39.04727 40.08041 8.12896 1.000 73.40016 161 LEU B C 1
ATOM 5944 O O . LEU B 1 184 ? -38.13342 40.90129 8.00314 1.000 71.48621 161 LEU B O 1
ATOM 5949 N N . ASN B 1 185 ? -39.97141 39.89905 7.18324 1.000 75.26754 162 ASN B N 1
ATOM 5950 C CA . ASN B 1 185 ? -39.90393 40.59937 5.90545 1.000 74.77212 162 ASN B CA 1
ATOM 5951 C C . ASN B 1 185 ? -40.15595 42.09637 6.03422 1.000 83.48321 162 ASN B C 1
ATOM 5952 O O . ASN B 1 185 ? -40.02076 42.82265 5.04130 1.000 80.23150 162 ASN B O 1
ATOM 5957 N N . GLU B 1 186 ? -40.54320 42.56604 7.21661 1.000 77.30684 163 GLU B N 1
ATOM 5958 C CA . GLU B 1 186 ? -40.61451 43.99002 7.49132 1.000 74.25440 163 GLU B CA 1
ATOM 5959 C C . GLU B 1 186 ? -39.27369 44.56349 7.93329 1.000 80.94228 163 GLU B C 1
ATOM 5960 O O . GLU B 1 186 ? -39.15181 45.78641 8.06492 1.000 84.18434 163 GLU B O 1
ATOM 5966 N N . LEU B 1 187 ? -38.26776 43.71292 8.15505 1.000 77.48248 164 LEU B N 1
ATOM 5967 C CA . LEU B 1 187 ? -36.93459 44.15063 8.57074 1.000 71.73916 164 LEU B CA 1
ATOM 5968 C C . LEU B 1 187 ? -36.14670 44.58379 7.33155 1.000 73.86175 164 LEU B C 1
ATOM 5969 O O . LEU B 1 187 ? -35.22657 43.90981 6.86372 1.000 77.51242 164 LEU B O 1
ATOM 5974 N N . GLU B 1 188 ? -36.52100 45.74421 6.80435 1.000 71.04585 165 GLU B N 1
ATOM 5975 C CA . GLU B 1 188 ? -35.88954 46.26892 5.60252 1.000 76.43894 165 GLU B CA 1
ATOM 5976 C C . GLU B 1 188 ? -34.50890 46.83943 5.91232 1.000 73.90707 165 GLU B C 1
ATOM 5977 O O . GLU B 1 188 ? -34.27195 47.41687 6.97845 1.000 70.49897 165 GLU B O 1
ATOM 5983 N N . GLY B 1 189 ? -33.59499 46.67440 4.96100 1.000 75.72474 166 GLY B N 1
ATOM 5984 C CA . GLY B 1 189 ? -32.25482 47.21678 5.07322 1.000 75.36601 166 GLY B CA 1
ATOM 5985 C C . GLY B 1 189 ? -31.94642 48.13439 3.91134 1.000 78.27038 166 GLY B C 1
ATOM 5986 O O . GLY B 1 189 ? -32.44320 47.94466 2.79900 1.000 71.57576 166 GLY B O 1
ATOM 5987 N N . GLU B 1 190 ? -31.10618 49.13885 4.16991 1.000 81.05490 167 GLU B N 1
ATOM 5988 C CA . GLU B 1 190 ? -30.64610 50.00586 3.09277 1.000 83.07229 167 GLU B CA 1
ATOM 5989 C C . GLU B 1 190 ? -29.64297 49.31168 2.18174 1.000 83.09901 167 GLU B C 1
ATOM 5990 O O . GLU B 1 190 ? -29.34554 49.82847 1.09950 1.000 88.14934 167 GLU B O 1
ATOM 5996 N N . ARG B 1 191 ? -29.12417 48.15864 2.58891 1.000 71.88790 168 ARG B N 1
ATOM 5997 C CA . ARG B 1 191 ? -28.23324 47.35787 1.77043 1.000 69.26773 168 ARG B CA 1
ATOM 5998 C C . ARG B 1 191 ? -28.74431 45.92852 1.75707 1.000 67.79971 168 ARG B C 1
ATOM 5999 O O . ARG B 1 191 ? -29.60700 45.54525 2.55073 1.000 72.14330 168 ARG B O 1
ATOM 6007 N N . GLY B 1 192 ? -28.19063 45.13063 0.85569 1.000 66.85309 169 GLY B N 1
ATOM 6008 C CA . GLY B 1 192 ? -28.48695 43.71846 0.82199 1.000 70.30106 169 GLY B CA 1
ATOM 6009 C C . GLY B 1 192 ? -29.43844 43.28309 -0.26355 1.000 77.79574 169 GLY B C 1
ATOM 6010 O O . GLY B 1 192 ? -29.91141 42.14324 -0.21930 1.000 75.51183 169 GLY B O 1
ATOM 6011 N N . GLU B 1 193 ? -29.72909 44.14865 -1.23798 1.000 75.12481 170 GLU B N 1
ATOM 6012 C CA . GLU B 1 193 ? -30.57809 43.76523 -2.35935 1.000 82.65950 170 GLU B CA 1
ATOM 6013 C C . GLU B 1 193 ? -29.99774 42.58389 -3.13022 1.000 84.56434 170 GLU B C 1
ATOM 6014 O O . GLU B 1 193 ? -30.74339 41.87174 -3.80802 1.000 84.08345 170 GLU B O 1
ATOM 6020 N N . GLU B 1 194 ? -28.67774 42.38191 -3.06623 1.000 72.44349 171 GLU B N 1
ATOM 6021 C CA . GLU B 1 194 ? -28.04802 41.24381 -3.73030 1.000 74.62821 171 GLU B CA 1
ATOM 6022 C C . GLU B 1 194 ? -28.45270 39.90601 -3.11019 1.000 71.30068 171 GLU B C 1
ATOM 6023 O O . GLU B 1 194 ? -28.45640 38.88292 -3.80551 1.000 71.83217 171 GLU B O 1
ATOM 6029 N N . LEU B 1 195 ? -28.80568 39.89251 -1.81954 1.000 69.78687 172 LEU B N 1
ATOM 6030 C CA . LEU B 1 195 ? -29.22147 38.67519 -1.12831 1.000 73.96144 172 LEU B CA 1
ATOM 6031 C C . LEU B 1 195 ? -30.64985 38.30126 -1.45862 1.000 80.89878 172 LEU B C 1
ATOM 6032 O O . LEU B 1 195 ? -31.06806 37.17940 -1.14638 1.000 75.24631 172 LEU B O 1
ATOM 6037 N N . LEU B 1 196 ? -31.37397 39.22666 -2.09760 1.000 90.45600 173 LEU B N 1
ATOM 6038 C CA . LEU B 1 196 ? -32.75358 39.04124 -2.52462 1.000 88.54778 173 LEU B CA 1
ATOM 6039 C C . LEU B 1 196 ? -32.90128 37.83122 -3.42978 1.000 86.25891 173 LEU B C 1
ATOM 6040 O O . LEU B 1 196 ? -33.99792 37.27406 -3.52158 1.000 91.74979 173 LEU B O 1
ATOM 6045 N N . LYS B 1 197 ? -31.82468 37.42662 -4.10313 1.000 86.60188 174 LYS B N 1
ATOM 6046 C CA . LYS B 1 197 ? -31.74848 36.16190 -4.82278 1.000 85.81643 174 LYS B CA 1
ATOM 6047 C C . LYS B 1 197 ? -31.28247 35.09592 -3.82959 1.000 97.77012 174 LYS B C 1
ATOM 6048 O O . LYS B 1 197 ? -31.68196 35.12635 -2.66461 1.000 109.83245 174 LYS B O 1
ATOM 6054 N N . THR B 1 198 ? -30.40203 34.17980 -4.25105 1.000 85.10991 175 THR B N 1
ATOM 6055 C CA . THR B 1 198 ? -29.88374 33.08366 -3.41521 1.000 81.62581 175 THR B CA 1
ATOM 6056 C C . THR B 1 198 ? -30.97523 32.13881 -2.89879 1.000 73.70943 175 THR B C 1
ATOM 6057 O O . THR B 1 198 ? -32.14392 32.51931 -2.78562 1.000 77.67728 175 THR B O 1
ATOM 6061 N N . ARG B 1 199 ? -30.59144 30.91090 -2.53801 1.000 74.34330 176 ARG B N 1
ATOM 6062 C CA . ARG B 1 199 ? -31.58564 29.88748 -2.21712 1.000 71.31510 176 ARG B CA 1
ATOM 6063 C C . ARG B 1 199 ? -32.39532 30.24231 -0.97742 1.000 69.07584 176 ARG B C 1
ATOM 6064 O O . ARG B 1 199 ? -33.60932 30.01429 -0.94429 1.000 69.35667 176 ARG B O 1
ATOM 6072 N N . THR B 1 200 ? -31.74611 30.79280 0.05463 1.000 62.10965 177 THR B N 1
ATOM 6073 C CA . THR B 1 200 ? -32.45941 31.10117 1.29295 1.000 63.62396 177 THR B CA 1
ATOM 6074 C C . THR B 1 200 ? -33.61411 32.06706 1.04738 1.000 68.27052 177 THR B C 1
ATOM 6075 O O . THR B 1 200 ? -34.69047 31.91847 1.63754 1.000 67.65479 177 THR B O 1
ATOM 6079 N N . ALA B 1 201 ? -33.41386 33.06856 0.18720 1.000 71.63401 178 ALA B N 1
ATOM 6080 C CA . ALA B 1 201 ? -34.48334 34.03077 -0.05443 1.000 66.14132 178 ALA B CA 1
ATOM 6081 C C . ALA B 1 201 ? -35.58799 33.43464 -0.90986 1.000 65.44450 178 ALA B C 1
ATOM 6082 O O . ALA B 1 201 ? -36.77181 33.60427 -0.60048 1.000 73.55323 178 ALA B O 1
ATOM 6084 N N . ARG B 1 202 ? -35.22452 32.70919 -1.97114 1.000 65.24170 179 ARG B N 1
ATOM 6085 C CA . ARG B 1 202 ? -36.23660 32.17999 -2.88026 1.000 70.68442 179 ARG B CA 1
ATOM 6086 C C . ARG B 1 202 ? -37.02081 31.04636 -2.23060 1.000 69.11186 179 ARG B C 1
ATOM 6087 O O . ARG B 1 202 ? -38.24853 30.99418 -2.34183 1.000 69.83610 179 ARG B O 1
ATOM 6095 N N . ILE B 1 203 ? -36.33530 30.14441 -1.52471 1.000 69.14803 180 ILE B N 1
ATOM 6096 C CA . ILE B 1 203 ? -37.01996 28.99672 -0.93375 1.000 69.92205 180 ILE B CA 1
ATOM 6097 C C . ILE B 1 203 ? -38.04294 29.45871 0.09486 1.000 67.02058 180 ILE B C 1
ATOM 6098 O O . ILE B 1 203 ? -39.19392 29.00986 0.09708 1.000 67.59654 180 ILE B O 1
ATOM 6103 N N . PHE B 1 204 ? -37.64360 30.36861 0.97872 1.000 66.78062 181 PHE B N 1
ATOM 6104 C CA . PHE B 1 204 ? -38.48869 30.76469 2.09425 1.000 67.32046 181 PHE B CA 1
ATOM 6105 C C . PHE B 1 204 ? -39.24410 32.06248 1.85023 1.000 71.43652 181 PHE B C 1
ATOM 6106 O O . PHE B 1 204 ? -39.96449 32.51079 2.74505 1.000 68.40806 181 PHE B O 1
ATOM 6114 N N . GLY B 1 205 ? -39.11677 32.66213 0.66999 1.000 70.09611 182 GLY B N 1
ATOM 6115 C CA . GLY B 1 205 ? -39.77874 33.93366 0.40638 1.000 67.76793 182 GLY B CA 1
ATOM 6116 C C . GLY B 1 205 ? -39.30192 35.05716 1.30088 1.000 71.68989 182 GLY B C 1
ATOM 6117 O O . GLY B 1 205 ? -40.10203 35.90850 1.70472 1.000 70.40651 182 GLY B O 1
ATOM 6118 N N . LEU B 1 206 ? -38.00643 35.09053 1.60278 1.000 69.72768 183 LEU B N 1
ATOM 6119 C CA . LEU B 1 206 ? -37.44234 36.06506 2.52953 1.000 76.56733 183 LEU B CA 1
ATOM 6120 C C . LEU B 1 206 ? -36.92372 37.28557 1.78082 1.000 72.71554 183 LEU B C 1
ATOM 6121 O O . LEU B 1 206 ? -36.20996 37.15275 0.78236 1.000 73.41462 183 LEU B O 1
ATOM 6126 N N . LYS B 1 207 ? -37.26214 38.47327 2.28668 1.000 74.63546 184 LYS B N 1
ATOM 6127 C CA . LYS B 1 207 ? -36.85218 39.72746 1.67583 1.000 77.07092 184 LYS B CA 1
ATOM 6128 C C . LYS B 1 207 ? -36.00381 40.59798 2.58600 1.000 71.28795 184 LYS B C 1
ATOM 6129 O O . LYS B 1 207 ? -35.40687 41.56527 2.10142 1.000 84.89332 184 LYS B O 1
ATOM 6135 N N . SER B 1 208 ? -35.89764 40.26945 3.86742 1.000 59.39959 185 SER B N 1
ATOM 6136 C CA . SER B 1 208 ? -35.07356 41.04511 4.77949 1.000 70.31179 185 SER B CA 1
ATOM 6137 C C . SER B 1 208 ? -33.62946 40.56295 4.69710 1.000 67.72695 185 SER B C 1
ATOM 6138 O O . SER B 1 208 ? -33.36442 39.39779 5.01509 1.000 63.59432 185 SER B O 1
ATOM 6141 N N . PRO B 1 209 ? -32.68000 41.41426 4.29174 1.000 69.38198 186 PRO B N 1
ATOM 6142 C CA . PRO B 1 209 ? -31.28452 40.95081 4.15413 1.000 64.00003 186 PRO B CA 1
ATOM 6143 C C . PRO B 1 209 ? -30.70267 40.33523 5.41598 1.000 61.20524 186 PRO B C 1
ATOM 6144 O O . PRO B 1 209 ? -30.03456 39.29754 5.33543 1.000 61.20095 186 PRO B O 1
ATOM 6148 N N . VAL B 1 210 ? -30.92388 40.94191 6.58208 1.000 57.18213 187 VAL B N 1
ATOM 6149 C CA . VAL B 1 210 ? -30.39171 40.36058 7.81136 1.000 61.24065 187 VAL B CA 1
ATOM 6150 C C . VAL B 1 210 ? -31.02899 39.00041 8.07899 1.000 58.93588 187 VAL B C 1
ATOM 6151 O O . VAL B 1 210 ? -30.36348 38.07122 8.55243 1.000 61.97673 187 VAL B O 1
ATOM 6155 N N . ALA B 1 211 ? -32.32412 38.85698 7.77747 1.000 54.91869 188 ALA B N 1
ATOM 6156 C CA . ALA B 1 211 ? -32.97925 37.56330 7.95477 1.000 60.04638 188 ALA B CA 1
ATOM 6157 C C . ALA B 1 211 ? -32.37290 36.51189 7.03614 1.000 54.75192 188 ALA B C 1
ATOM 6158 O O . ALA B 1 211 ? -32.13877 35.37019 7.45168 1.000 57.39956 188 ALA B O 1
ATOM 6160 N N . ILE B 1 212 ? -32.13544 36.87512 5.77663 1.000 53.93731 189 ILE B N 1
ATOM 6161 C CA . ILE B 1 212 ? -31.53725 35.94553 4.82715 1.000 57.36753 189 ILE B CA 1
ATOM 6162 C C . ILE B 1 212 ? -30.18771 35.47415 5.34100 1.000 57.54336 189 ILE B C 1
ATOM 6163 O O . ILE B 1 212 ? -29.88692 34.27334 5.33612 1.000 51.56285 189 ILE B O 1
ATOM 6168 N N . VAL B 1 213 ? -29.38675 36.41301 5.85644 1.000 56.79611 190 VAL B N 1
ATOM 6169 C CA . VAL B 1 213 ? -28.04884 36.10610 6.35070 1.000 50.97264 190 VAL B CA 1
ATOM 6170 C C . VAL B 1 213 ? -28.12000 35.20192 7.57608 1.000 52.68982 190 VAL B C 1
ATOM 6171 O O . VAL B 1 213 ? -27.44840 34.16566 7.63761 1.000 49.59531 190 VAL B O 1
ATOM 6175 N N . GLU B 1 214 ? -28.91435 35.58776 8.58266 1.000 47.23428 191 GLU B N 1
ATOM 6176 C CA . GLU B 1 214 ? -28.91313 34.82066 9.82772 1.000 50.19096 191 GLU B CA 1
ATOM 6177 C C . GLU B 1 214 ? -29.53938 33.44555 9.63472 1.000 50.99704 191 GLU B C 1
ATOM 6178 O O . GLU B 1 214 ? -29.07182 32.46294 10.22315 1.000 49.55045 191 GLU B O 1
ATOM 6184 N N . MET B 1 215 ? -30.57984 33.35107 8.79609 1.000 48.66409 192 MET B N 1
ATOM 6185 C CA . MET B 1 215 ? -31.18771 32.05299 8.52088 1.000 51.94159 192 MET B CA 1
ATOM 6186 C C . MET B 1 215 ? -30.19713 31.12038 7.83665 1.000 53.76854 192 MET B C 1
ATOM 6187 O O . MET B 1 215 ? -30.08295 29.94365 8.20254 1.000 52.72095 192 MET B O 1
ATOM 6192 N N . ALA B 1 216 ? -29.46465 31.62716 6.84437 1.000 46.99776 193 ALA B N 1
ATOM 6193 C CA . ALA B 1 216 ? -28.46828 30.79007 6.19028 1.000 51.65244 193 ALA B CA 1
ATOM 6194 C C . ALA B 1 216 ? -27.30061 30.49433 7.11996 1.000 48.20956 193 ALA B C 1
ATOM 6195 O O . ALA B 1 216 ? -26.70714 29.41469 7.03908 1.000 54.02220 193 ALA B O 1
ATOM 6197 N N . PHE B 1 217 ? -26.99781 31.40308 8.04897 1.000 47.87542 194 PHE B N 1
ATOM 6198 C CA . PHE B 1 217 ? -25.83066 31.21990 8.90077 1.000 46.37299 194 PHE B CA 1
ATOM 6199 C C . PHE B 1 217 ? -26.01258 30.10094 9.91688 1.000 48.49958 194 PHE B C 1
ATOM 6200 O O . PHE B 1 217 ? -25.01537 29.65815 10.49867 1.000 47.02549 194 PHE B O 1
ATOM 6208 N N . VAL B 1 218 ? -27.24710 29.62901 10.12970 1.000 44.07836 195 VAL B N 1
ATOM 6209 C CA . VAL B 1 218 ? -27.49065 28.55934 11.09409 1.000 39.74087 195 VAL B CA 1
ATOM 6210 C C . VAL B 1 218 ? -26.63644 27.34073 10.77262 1.000 42.17683 195 VAL B C 1
ATOM 6211 O O . VAL B 1 218 ? -26.05240 26.71686 11.66793 1.000 38.47251 195 VAL B O 1
ATOM 6215 N N . LYS B 1 219 ? -26.57492 26.95979 9.49758 1.000 43.81823 196 LYS B N 1
ATOM 6216 C CA . LYS B 1 219 ? -25.73248 25.83271 9.12306 1.000 46.47550 196 LYS B CA 1
ATOM 6217 C C . LYS B 1 219 ? -24.26915 26.11092 9.43635 1.000 45.81294 196 LYS B C 1
ATOM 6218 O O . LYS B 1 219 ? -23.52623 25.18745 9.78533 1.000 48.04452 196 LYS B O 1
ATOM 6224 N N . GLU B 1 220 ? -23.83966 27.37269 9.31985 1.000 44.85065 197 GLU B N 1
ATOM 6225 C CA . GLU B 1 220 ? -22.43981 27.70431 9.58208 1.000 48.06578 197 GLU B CA 1
ATOM 6226 C C . GLU B 1 220 ? -22.10466 27.56317 11.05931 1.000 42.27739 197 GLU B C 1
ATOM 6227 O O . GLU B 1 220 ? -21.03788 27.04439 11.40402 1.000 44.77040 197 GLU B O 1
ATOM 6233 N N . VAL B 1 221 ? -23.00439 28.00216 11.94893 1.000 41.19643 198 VAL B N 1
ATOM 6234 C CA . VAL B 1 221 ? -22.73514 27.87639 13.38261 1.000 41.85916 198 VAL B CA 1
ATOM 6235 C C . VAL B 1 221 ? -22.67067 26.41191 13.78842 1.000 41.88268 198 VAL B C 1
ATOM 6236 O O . VAL B 1 221 ? -21.84854 26.01742 14.62584 1.000 39.32202 198 VAL B O 1
ATOM 6240 N N . ALA B 1 222 ? -23.55353 25.58808 13.22402 1.000 39.69203 199 ALA B N 1
ATOM 6241 C CA . ALA B 1 222 ? -23.54185 24.16959 13.55780 1.000 39.26594 199 ALA B CA 1
ATOM 6242 C C . ALA B 1 222 ? -22.22613 23.52771 13.14145 1.000 38.88480 199 ALA B C 1
ATOM 6243 O O . ALA B 1 222 ? -21.64124 22.74986 13.89997 1.000 36.73202 199 ALA B O 1
ATOM 6245 N N . LYS B 1 223 ? -21.74821 23.84221 11.93657 1.000 40.03407 200 LYS B N 1
ATOM 6246 C CA . LYS B 1 223 ? -20.47104 23.30674 11.48253 1.000 38.37082 200 LYS B CA 1
ATOM 6247 C C . LYS B 1 223 ? -19.33354 23.82023 12.35282 1.000 42.93802 200 LYS B C 1
ATOM 6248 O O . LYS B 1 223 ? -18.46851 23.04680 12.78675 1.000 39.72302 200 LYS B O 1
ATOM 6254 N N . LEU B 1 224 ? -19.33893 25.12956 12.64180 1.000 43.71339 201 LEU B N 1
ATOM 6255 C CA . LEU B 1 224 ? -18.31014 25.71689 13.49863 1.000 44.49531 201 LEU B CA 1
ATOM 6256 C C . LEU B 1 224 ? -18.24473 24.99924 14.83852 1.000 39.55853 201 LEU B C 1
ATOM 6257 O O . LEU B 1 224 ? -17.15681 24.67273 15.32475 1.000 39.51464 201 LEU B O 1
ATOM 6262 N N . GLU B 1 225 ? -19.40398 24.71146 15.42841 1.000 36.80731 202 GLU B N 1
ATOM 6263 C CA . GLU B 1 225 ? -19.44406 24.04946 16.72461 1.000 39.23771 202 GLU B CA 1
ATOM 6264 C C . GLU B 1 225 ? -18.91039 22.62423 16.65921 1.000 42.69264 202 GLU B C 1
ATOM 6265 O O . GLU B 1 225 ? -18.33353 22.13311 17.63812 1.000 41.68818 202 GLU B O 1
ATOM 6271 N N . ARG B 1 226 ? -19.10368 21.93401 15.53484 1.000 40.71271 203 ARG B N 1
ATOM 6272 C CA . ARG B 1 226 ? -18.56140 20.58353 15.42342 1.000 43.05274 203 ARG B CA 1
ATOM 6273 C C . ARG B 1 226 ? -17.08066 20.58259 15.06084 1.000 38.97591 203 ARG B C 1
ATOM 6274 O O . ARG B 1 226 ? -16.37220 19.63263 15.40939 1.000 42.07230 203 ARG B O 1
ATOM 6282 N N . ASN B 1 227 ? -16.59922 21.61977 14.36677 1.000 37.43284 204 ASN B N 1
ATOM 6283 C CA . ASN B 1 227 ? -15.21583 21.61465 13.88106 1.000 37.25482 204 ASN B CA 1
ATOM 6284 C C . ASN B 1 227 ? -14.22159 21.68646 15.03466 1.000 39.52522 204 ASN B C 1
ATOM 6285 O O . ASN B 1 227 ? -13.24661 20.92352 15.07835 1.000 37.45415 204 ASN B O 1
ATOM 6290 N N . GLY B 1 228 ? -14.45419 22.59730 15.97918 1.000 35.68781 205 GLY B N 1
ATOM 6291 C CA . GLY B 1 228 ? -13.52475 22.83003 17.06023 1.000 33.70329 205 GLY B CA 1
ATOM 6292 C C . GLY B 1 228 ? -12.29901 23.62356 16.62581 1.000 40.49808 205 GLY B C 1
ATOM 6293 O O . GLY B 1 228 ? -12.06683 23.90948 15.44719 1.000 34.64886 205 GLY B O 1
ATOM 6294 N N . LEU B 1 229 ? -11.49234 23.97069 17.62271 1.000 37.53529 206 LEU B N 1
ATOM 6295 C CA . LEU B 1 229 ? -10.28593 24.77152 17.46220 1.000 36.57974 206 LEU B CA 1
ATOM 6296 C C . LEU B 1 229 ? -9.08456 23.97196 17.94829 1.000 36.24847 206 LEU B C 1
ATOM 6297 O O . LEU B 1 229 ? -9.06726 23.55996 19.11951 1.000 38.59960 206 LEU B O 1
ATOM 6302 N N . PRO B 1 230 ? -8.07462 23.71945 17.11549 1.000 37.03704 207 PRO B N 1
ATOM 6303 C CA . PRO B 1 230 ? -6.96156 22.85514 17.52867 1.000 37.51095 207 PRO B CA 1
ATOM 6304 C C . PRO B 1 230 ? -5.93040 23.59635 18.36666 1.000 35.81944 207 PRO B C 1
ATOM 6305 O O . PRO B 1 230 ? -5.67419 24.78909 18.18357 1.000 33.29630 207 PRO B O 1
ATOM 6309 N N . VAL B 1 231 ? -5.33669 22.86156 19.30426 1.000 33.48336 208 VAL B N 1
ATOM 6310 C CA . VAL B 1 231 ? -4.42011 23.41942 20.29000 1.000 31.81985 208 VAL B CA 1
ATOM 6311 C C . VAL B 1 231 ? -3.13655 22.60163 20.26312 1.000 34.64942 208 VAL B C 1
ATOM 6312 O O . VAL B 1 231 ? -3.17672 21.37651 20.11446 1.000 37.31428 208 VAL B O 1
ATOM 6316 N N . ASP B 1 232 ? -2.00137 23.28571 20.37668 1.000 32.02305 209 ASP B N 1
ATOM 6317 C CA . ASP B 1 232 ? -0.69287 22.65234 20.54687 1.000 34.65036 209 ASP B CA 1
ATOM 6318 C C . ASP B 1 232 ? -0.44888 22.49501 22.04898 1.000 33.90211 209 ASP B C 1
ATOM 6319 O O . ASP B 1 232 ? -0.03892 23.43993 22.72619 1.000 34.22253 209 ASP B O 1
ATOM 6324 N N . ILE B 1 233 ? -0.69208 21.29182 22.57218 1.000 38.40914 210 ILE B N 1
ATOM 6325 C CA . ILE B 1 233 ? -0.69487 21.09828 24.02163 1.000 37.62691 210 ILE B CA 1
ATOM 6326 C C . ILE B 1 233 ? 0.69380 21.33115 24.61107 1.000 41.95600 210 ILE B C 1
ATOM 6327 O O . ILE B 1 233 ? 0.82579 21.88131 25.71214 1.000 36.52744 210 ILE B O 1
ATOM 6332 N N . GLU B 1 234 ? 1.75382 20.94284 23.88934 1.000 41.68170 211 GLU B N 1
ATOM 6333 C CA . GLU B 1 234 ? 3.10416 21.14730 24.41291 1.000 44.88601 211 GLU B CA 1
ATOM 6334 C C . GLU B 1 234 ? 3.42767 22.63082 24.54915 1.000 38.57204 211 GLU B C 1
ATOM 6335 O O . GLU B 1 234 ? 3.97748 23.06603 25.56608 1.000 43.07672 211 GLU B O 1
ATOM 6341 N N . THR B 1 235 ? 3.10800 23.42520 23.52972 1.000 41.57204 212 THR B N 1
ATOM 6342 C CA . THR B 1 235 ? 3.32777 24.86611 23.64009 1.000 40.71339 212 THR B CA 1
ATOM 6343 C C . THR B 1 235 ? 2.44824 25.46884 24.72972 1.000 40.75968 212 THR B C 1
ATOM 6344 O O . THR B 1 235 ? 2.90733 26.31241 25.50920 1.000 38.70660 212 THR B O 1
ATOM 6348 N N . LEU B 1 236 ? 1.19076 25.01835 24.82787 1.000 38.95787 213 LEU B N 1
ATOM 6349 C CA . LEU B 1 236 ? 0.33117 25.47106 25.91796 1.000 34.32944 213 LEU B CA 1
ATOM 6350 C C . LEU B 1 236 ? 0.98314 25.18314 27.26880 1.000 43.25893 213 LEU B C 1
ATOM 6351 O O . LEU B 1 236 ? 1.10197 26.07429 28.11808 1.000 40.00617 213 LEU B O 1
ATOM 6356 N N . GLU B 1 237 ? 1.46734 23.95145 27.46059 1.000 44.19273 214 GLU B N 1
ATOM 6357 C CA . GLU B 1 237 ? 2.04740 23.59003 28.75106 1.000 43.99087 214 GLU B CA 1
ATOM 6358 C C . GLU B 1 237 ? 3.30912 24.39508 29.03274 1.000 47.82972 214 GLU B C 1
ATOM 6359 O O . GLU B 1 237 ? 3.46842 24.94263 30.12779 1.000 48.23383 214 GLU B O 1
ATOM 6365 N N . SER B 1 238 ? 4.19994 24.52704 28.04719 1.000 44.71984 215 SER B N 1
ATOM 6366 C CA . SER B 1 238 ? 5.44624 25.22623 28.33296 1.000 46.13670 215 SER B CA 1
ATOM 6367 C C . SER B 1 238 ? 5.19895 26.71519 28.54737 1.000 46.44475 215 SER B C 1
ATOM 6368 O O . SER B 1 238 ? 5.76352 27.31023 29.47145 1.000 50.69392 215 SER B O 1
ATOM 6371 N N . THR B 1 239 ? 4.28617 27.31477 27.77601 1.000 47.78900 216 THR B N 1
ATOM 6372 C CA . THR B 1 239 ? 3.95479 28.71909 28.01257 1.000 43.62979 216 THR B CA 1
ATOM 6373 C C . THR B 1 239 ? 3.26794 28.89526 29.36066 1.000 47.57178 216 THR B C 1
ATOM 6374 O O . THR B 1 239 ? 3.47532 29.91072 30.03808 1.000 49.36330 216 THR B O 1
ATOM 6378 N N . LEU B 1 240 ? 2.46820 27.91190 29.77403 1.000 43.73650 217 LEU B N 1
ATOM 6379 C CA . LEU B 1 240 ? 1.85831 27.96494 31.09669 1.000 46.66504 217 LEU B CA 1
ATOM 6380 C C . LEU B 1 240 ? 2.90835 27.95526 32.20506 1.000 52.20513 217 LEU B C 1
ATOM 6381 O O . LEU B 1 240 ? 2.78047 28.69393 33.18902 1.000 51.66956 217 LEU B O 1
ATOM 6386 N N . LYS B 1 241 ? 3.92493 27.08910 32.09509 1.000 48.52173 218 LYS B N 1
ATOM 6387 C CA . LYS B 1 241 ? 5.04618 27.14253 33.03027 1.000 52.79290 218 LYS B CA 1
ATOM 6388 C C . LYS B 1 241 ? 5.65789 28.53717 33.10505 1.000 46.47123 218 LYS B C 1
ATOM 6389 O O . LYS B 1 241 ? 5.93976 29.03553 34.19657 1.000 44.84176 218 LYS B O 1
ATOM 6395 N N . ASP B 1 242 ? 5.89575 29.17148 31.95056 1.000 43.50082 219 ASP B N 1
ATOM 6396 C CA . ASP B 1 242 ? 6.51656 30.49557 31.95170 1.000 47.96379 219 ASP B CA 1
ATOM 6397 C C . ASP B 1 242 ? 5.63612 31.52992 32.65531 1.000 46.36391 219 ASP B C 1
ATOM 6398 O O . ASP B 1 242 ? 6.12693 32.32930 33.45767 1.000 42.70141 219 ASP B O 1
ATOM 6403 N N . ILE B 1 243 ? 4.33131 31.52160 32.38152 1.000 44.59195 220 ILE B N 1
ATOM 6404 C CA . ILE B 1 243 ? 3.44044 32.46702 33.04916 1.000 43.90323 220 ILE B CA 1
ATOM 6405 C C . ILE B 1 243 ? 3.46556 32.24358 34.55359 1.000 45.65846 220 ILE B C 1
ATOM 6406 O O . ILE B 1 243 ? 3.53205 33.20091 35.33450 1.000 43.59107 220 ILE B O 1
ATOM 6411 N N . GLU B 1 244 ? 3.44193 30.97682 34.98451 1.000 43.31847 221 GLU B N 1
ATOM 6412 C CA . GLU B 1 244 ? 3.42108 30.68479 36.41467 1.000 47.65739 221 GLU B CA 1
ATOM 6413 C C . GLU B 1 244 ? 4.71309 31.13051 37.08906 1.000 46.79304 221 GLU B C 1
ATOM 6414 O O . GLU B 1 244 ? 4.67485 31.74184 38.16114 1.000 45.47674 221 GLU B O 1
ATOM 6420 N N . ARG B 1 245 ? 5.85886 30.88814 36.44917 1.000 43.32420 222 ARG B N 1
ATOM 6421 C CA . ARG B 1 245 ? 7.13195 31.33640 37.00985 1.000 47.24752 222 ARG B CA 1
ATOM 6422 C C . ARG B 1 245 ? 7.19262 32.85760 37.09449 1.000 46.42630 222 ARG B C 1
ATOM 6423 O O . ARG B 1 245 ? 7.66223 33.41264 38.09330 1.000 44.01434 222 ARG B O 1
ATOM 6431 N N . LYS B 1 246 ? 6.72402 33.54919 36.05449 1.000 40.18186 223 LYS B N 1
ATOM 6432 C CA . LYS B 1 246 ? 6.72473 35.00525 36.08990 1.000 41.32475 223 LYS B CA 1
ATOM 6433 C C . LYS B 1 246 ? 5.78614 35.52936 37.17424 1.000 43.07588 223 LYS B C 1
ATOM 6434 O O . LYS B 1 246 ? 6.09638 36.52823 37.84062 1.000 40.85264 223 LYS B O 1
ATOM 6440 N N . THR B 1 247 ? 4.64146 34.85885 37.37788 1.000 35.77378 224 THR B N 1
ATOM 6441 C CA . THR B 1 247 ? 3.72033 35.27250 38.43300 1.000 37.23201 224 THR B CA 1
ATOM 6442 C C . THR B 1 247 ? 4.34343 35.08584 39.80921 1.000 37.73203 224 THR B C 1
ATOM 6443 O O . THR B 1 247 ? 4.27840 35.98843 40.65066 1.000 44.84598 224 THR B O 1
ATOM 6447 N N . GLN B 1 248 ? 4.95949 33.92249 40.05729 1.000 42.28432 225 GLN B N 1
ATOM 6448 C CA . GLN B 1 248 ? 5.62788 33.69871 41.33778 1.000 39.38579 225 GLN B CA 1
ATOM 6449 C C . GLN B 1 248 ? 6.70397 34.74419 41.58646 1.000 39.25322 225 GLN B C 1
ATOM 6450 O O . GLN B 1 248 ? 6.89420 35.18552 42.72259 1.000 37.29842 225 GLN B O 1
ATOM 6456 N N . LYS B 1 249 ? 7.42267 35.14894 40.53749 1.000 33.54475 226 LYS B N 1
ATOM 6457 C CA . LYS B 1 249 ? 8.44846 36.16738 40.71311 1.000 38.46753 226 LYS B CA 1
ATOM 6458 C C . LYS B 1 249 ? 7.82691 37.52061 41.06004 1.000 38.29124 226 LYS B C 1
ATOM 6459 O O . LYS B 1 249 ? 8.36148 38.25159 41.89715 1.000 44.70455 226 LYS B O 1
ATOM 6465 N N . LYS B 1 250 ? 6.70465 37.88065 40.42647 1.000 39.73109 227 LYS B N 1
ATOM 6466 C CA . LYS B 1 250 ? 6.06706 39.15790 40.75270 1.000 40.20371 227 LYS B CA 1
ATOM 6467 C C . LYS B 1 250 ? 5.43631 39.11787 42.14040 1.000 35.67402 227 LYS B C 1
ATOM 6468 O O . LYS B 1 250 ? 5.46831 40.11502 42.87104 1.000 36.40584 227 LYS B O 1
ATOM 6474 N N . VAL B 1 251 ? 4.85576 37.97618 42.51510 1.000 36.04449 228 VAL B N 1
ATOM 6475 C CA . VAL B 1 251 ? 4.25844 37.83077 43.84369 1.000 40.09863 228 VAL B CA 1
ATOM 6476 C C . VAL B 1 251 ? 5.33135 37.95773 44.91373 1.000 43.57832 228 VAL B C 1
ATOM 6477 O O . VAL B 1 251 ? 5.14173 38.63206 45.93769 1.000 40.41760 228 VAL B O 1
ATOM 6481 N N . GLN B 1 252 ? 6.48447 37.32427 44.68039 1.000 41.62412 229 GLN B N 1
ATOM 6482 C CA . GLN B 1 252 ? 7.56941 37.35999 45.64937 1.000 41.70492 229 GLN B CA 1
ATOM 6483 C C . GLN B 1 252 ? 8.11495 38.77030 45.81870 1.000 38.27402 229 GLN B C 1
ATOM 6484 O O . GLN B 1 252 ? 8.36163 39.21548 46.94464 1.000 38.20115 229 GLN B O 1
ATOM 6490 N N . GLU B 1 253 ? 8.28192 39.49904 44.71354 1.000 35.33505 230 GLU B N 1
ATOM 6491 C CA . GLU B 1 253 ? 8.68800 40.89984 44.80023 1.000 37.68535 230 GLU B CA 1
ATOM 6492 C C . GLU B 1 253 ? 7.66681 41.73513 45.56718 1.000 41.51734 230 GLU B C 1
ATOM 6493 O O . GLU B 1 253 ? 8.03984 42.61150 46.35854 1.000 42.24692 230 GLU B O 1
ATOM 6499 N N . PHE B 1 254 ? 6.37355 41.47434 45.34843 1.000 36.30106 231 PHE B N 1
ATOM 6500 C CA . PHE B 1 254 ? 5.32976 42.19710 46.07285 1.000 36.05256 231 PHE B CA 1
ATOM 6501 C C . PHE B 1 254 ? 5.37495 41.88695 47.56296 1.000 36.46118 231 PHE B C 1
ATOM 6502 O O . PHE B 1 254 ? 5.24515 42.79211 48.39547 1.000 38.62751 231 PHE B O 1
ATOM 6510 N N . LEU B 1 255 ? 5.53974 40.60996 47.91701 1.000 40.13707 232 LEU B N 1
ATOM 6511 C CA . LEU B 1 255 ? 5.66868 40.23328 49.32237 1.000 38.98852 232 LEU B CA 1
ATOM 6512 C C . LEU B 1 255 ? 6.85289 40.93557 49.97370 1.000 35.66769 232 LEU B C 1
ATOM 6513 O O . LEU B 1 255 ? 6.73930 41.47368 51.07761 1.000 33.65076 232 LEU B O 1
ATOM 6518 N N . ILE B 1 256 ? 8.00011 40.94748 49.29878 1.000 34.81375 233 ILE B N 1
ATOM 6519 C CA . ILE B 1 256 ? 9.18638 41.56402 49.88261 1.000 36.89200 233 ILE B CA 1
ATOM 6520 C C . ILE B 1 256 ? 9.01758 43.07386 49.96785 1.000 38.45696 233 ILE B C 1
ATOM 6521 O O . ILE B 1 256 ? 9.44977 43.70764 50.93847 1.000 34.79826 233 ILE B O 1
ATOM 6526 N N . LYS B 1 257 ? 8.36550 43.67029 48.97116 1.000 36.71284 234 LYS B N 1
ATOM 6527 C CA . LYS B 1 257 ? 8.22056 45.11892 48.96084 1.000 36.19071 234 LYS B CA 1
ATOM 6528 C C . LYS B 1 257 ? 7.29494 45.59275 50.07998 1.000 38.75394 234 LYS B C 1
ATOM 6529 O O . LYS B 1 257 ? 7.63584 46.51906 50.82382 1.000 39.85428 234 LYS B O 1
ATOM 6535 N N . PHE B 1 258 ? 6.13118 44.95243 50.23661 1.000 38.23984 235 PHE B N 1
ATOM 6536 C CA . PHE B 1 258 ? 5.08741 45.47331 51.10949 1.000 37.90740 235 PHE B CA 1
ATOM 6537 C C . PHE B 1 258 ? 4.77643 44.60910 52.32311 1.000 38.86158 235 PHE B C 1
ATOM 6538 O O . PHE B 1 258 ? 4.05695 45.07189 53.21312 1.000 39.67586 235 PHE B O 1
ATOM 6546 N N . ARG B 1 259 ? 5.29622 43.38386 52.39200 1.000 40.96014 236 ARG B N 1
ATOM 6547 C CA . ARG B 1 259 ? 4.93407 42.43558 53.44949 1.000 41.45305 236 ARG B CA 1
ATOM 6548 C C . ARG B 1 259 ? 3.41708 42.29059 53.52740 1.000 39.30842 236 ARG B C 1
ATOM 6549 O O . ARG B 1 259 ? 2.81841 42.26289 54.60297 1.000 44.38519 236 ARG B O 1
ATOM 6557 N N . VAL B 1 260 ? 2.79692 42.20821 52.35475 1.000 41.88178 237 VAL B N 1
ATOM 6558 C CA . VAL B 1 260 ? 1.35101 42.10436 52.19538 1.000 41.14822 237 VAL B CA 1
ATOM 6559 C C . VAL B 1 260 ? 1.08039 41.02495 51.15349 1.000 47.04918 237 VAL B C 1
ATOM 6560 O O . VAL B 1 260 ? 1.68600 41.03479 50.07650 1.000 41.49986 237 VAL B O 1
ATOM 6564 N N . ASP B 1 261 ? 0.18614 40.09939 51.47122 1.000 43.67065 238 ASP B N 1
ATOM 6565 C CA . ASP B 1 261 ? -0.23271 39.06131 50.53051 1.000 44.67112 238 ASP B CA 1
ATOM 6566 C C . ASP B 1 261 ? -1.10822 39.67228 49.44168 1.000 44.41048 238 ASP B C 1
ATOM 6567 O O . ASP B 1 261 ? -2.21776 40.12191 49.74602 1.000 47.97042 238 ASP B O 1
ATOM 6572 N N . PRO B 1 262 ? -0.66860 39.70256 48.18007 1.000 46.82363 239 PRO B N 1
ATOM 6573 C CA . PRO B 1 262 ? -1.47941 40.34331 47.12815 1.000 46.11792 239 PRO B CA 1
ATOM 6574 C C . PRO B 1 262 ? -2.79909 39.64147 46.83527 1.000 47.98229 239 PRO B C 1
ATOM 6575 O O . PRO B 1 262 ? -3.64307 40.22445 46.14505 1.000 49.09975 239 PRO B O 1
ATOM 6579 N N . PHE B 1 263 ? -2.99785 38.41263 47.30237 1.000 53.05683 240 PHE B N 1
ATOM 6580 C CA . PHE B 1 263 ? -4.23631 37.68109 47.06788 1.000 56.63720 240 PHE B CA 1
ATOM 6581 C C . PHE B 1 263 ? -5.19050 37.75165 48.25625 1.000 58.08762 240 PHE B C 1
ATOM 6582 O O . PHE B 1 263 ? -6.20553 37.04929 48.26724 1.000 56.85004 240 PHE B O 1
ATOM 6590 N N . SER B 1 264 ? -4.89943 38.59867 49.24505 1.000 60.77209 241 SER B N 1
ATOM 6591 C CA . SER B 1 264 ? -5.75068 38.73881 50.42108 1.000 59.75310 241 SER B CA 1
ATOM 6592 C C . SER B 1 264 ? -6.47952 40.07439 50.35755 1.000 63.24871 241 SER B C 1
ATOM 6593 O O . SER B 1 264 ? -5.83488 41.13301 50.45155 1.000 58.41340 241 SER B O 1
ATOM 6596 N N . PRO B 1 265 ? -7.80372 40.08123 50.18036 1.000 61.86693 242 PRO B N 1
ATOM 6597 C CA . PRO B 1 265 ? -8.53158 41.36058 50.16674 1.000 62.19733 242 PRO B CA 1
ATOM 6598 C C . PRO B 1 265 ? -8.41888 42.15613 51.45678 1.000 59.40944 242 PRO B C 1
ATOM 6599 O O . PRO B 1 265 ? -8.45243 43.39183 51.40321 1.000 67.12180 242 PRO B O 1
ATOM 6603 N N . LYS B 1 266 ? -8.28325 41.50094 52.61218 1.000 59.90297 243 LYS B N 1
ATOM 6604 C CA . LYS B 1 266 ? -8.12026 42.23737 53.86482 1.000 66.88920 243 LYS B CA 1
ATOM 6605 C C . LYS B 1 266 ? -6.80480 43.01187 53.87464 1.000 64.46871 243 LYS B C 1
ATOM 6606 O O . LYS B 1 266 ? -6.78789 44.23081 54.07727 1.000 62.17699 243 LYS B O 1
ATOM 6612 N N . GLN B 1 267 ? -5.68830 42.31025 53.65680 1.000 62.42462 244 GLN B N 1
ATOM 6613 C CA . GLN B 1 267 ? -4.37337 42.94251 53.74229 1.000 61.07671 244 GLN B CA 1
ATOM 6614 C C . GLN B 1 267 ? -4.18127 43.97756 52.63972 1.000 58.44990 244 GLN B C 1
ATOM 6615 O O . GLN B 1 267 ? -3.66157 45.07218 52.89226 1.000 62.02814 244 GLN B O 1
ATOM 6621 N N . VAL B 1 268 ? -4.54957 43.63438 51.40201 1.000 54.39000 245 VAL B N 1
ATOM 6622 C CA . VAL B 1 268 ? -4.47712 44.60677 50.31241 1.000 51.24371 245 VAL B CA 1
ATOM 6623 C C . VAL B 1 268 ? -5.38786 45.79087 50.61685 1.000 66.59802 245 VAL B C 1
ATOM 6624 O O . VAL B 1 268 ? -5.06816 46.94946 50.30853 1.000 58.51960 245 VAL B O 1
ATOM 6628 N N . GLY B 1 269 ? -6.52471 45.51336 51.25498 1.000 58.76571 246 GLY B N 1
ATOM 6629 C CA . GLY B 1 269 ? -7.42762 46.57228 51.66025 1.000 55.71956 246 GLY B CA 1
ATOM 6630 C C . GLY B 1 269 ? -6.74753 47.58708 52.55338 1.000 62.58722 246 GLY B C 1
ATOM 6631 O O . GLY B 1 269 ? -6.85165 48.79735 52.34176 1.000 64.85867 246 GLY B O 1
ATOM 6632 N N . GLN B 1 270 ? -6.04031 47.10558 53.57018 1.000 56.18184 247 GLN B N 1
ATOM 6633 C CA . GLN B 1 270 ? -5.49232 48.01374 54.56029 1.000 67.14637 247 GLN B CA 1
ATOM 6634 C C . GLN B 1 270 ? -4.15976 48.61377 54.13217 1.000 65.18605 247 GLN B C 1
ATOM 6635 O O . GLN B 1 270 ? -3.82365 49.71557 54.57577 1.000 67.14908 247 GLN B O 1
ATOM 6641 N N . LEU B 1 271 ? -3.45023 47.98365 53.19799 1.000 63.19461 248 LEU B N 1
ATOM 6642 C CA . LEU B 1 271 ? -2.28335 48.63648 52.61956 1.000 57.12354 248 LEU B CA 1
ATOM 6643 C C . LEU B 1 271 ? -2.67899 49.85498 51.79665 1.000 58.86672 248 LEU B C 1
ATOM 6644 O O . LEU B 1 271 ? -2.05764 50.91797 51.90972 1.000 61.13041 248 LEU B O 1
ATOM 6649 N N . LEU B 1 272 ? -3.72500 49.72618 50.97720 1.000 60.65443 249 LEU B N 1
ATOM 6650 C CA . LEU B 1 272 ? -4.10358 50.82347 50.09104 1.000 63.45210 249 LEU B CA 1
ATOM 6651 C C . LEU B 1 272 ? -4.79188 51.96257 50.83548 1.000 64.92265 249 LEU B C 1
ATOM 6652 O O . LEU B 1 272 ? -4.56735 53.13551 50.51746 1.000 68.58148 249 LEU B O 1
ATOM 6657 N N . THR B 1 273 ? -5.61118 51.65178 51.83940 1.000 62.74257 250 THR B N 1
ATOM 6658 C CA . THR B 1 273 ? -6.30191 52.72637 52.54513 1.000 72.80723 250 THR B CA 1
ATOM 6659 C C . THR B 1 273 ? -5.48467 53.31099 53.69040 1.000 72.19801 250 THR B C 1
ATOM 6660 O O . THR B 1 273 ? -5.45285 54.53353 53.86087 1.000 77.11671 250 THR B O 1
ATOM 6664 N N . SER B 1 274 ? -4.82121 52.47324 54.48488 1.000 71.92811 251 SER B N 1
ATOM 6665 C CA . SER B 1 274 ? -4.05772 53.00128 55.60984 1.000 73.66695 251 SER B CA 1
ATOM 6666 C C . SER B 1 274 ? -2.72452 53.57753 55.14751 1.000 76.17725 251 SER B C 1
ATOM 6667 O O . SER B 1 274 ? -2.48469 54.78300 55.26407 1.000 81.80206 251 SER B O 1
ATOM 6670 N N . LYS B 1 275 ? -1.84023 52.72702 54.61996 1.000 74.00058 252 LYS B N 1
ATOM 6671 C CA . LYS B 1 275 ? -0.51030 53.19345 54.23496 1.000 71.84084 252 LYS B CA 1
ATOM 6672 C C . LYS B 1 275 ? -0.57882 54.21802 53.10801 1.000 67.99401 252 LYS B C 1
ATOM 6673 O O . LYS B 1 275 ? -0.03142 55.31956 53.22594 1.000 72.31354 252 LYS B O 1
ATOM 6679 N N . TYR B 1 276 ? -1.23919 53.87777 52.00595 1.000 65.42236 253 TYR B N 1
ATOM 6680 C CA . TYR B 1 276 ? -1.21851 54.73988 50.82945 1.000 68.87143 253 TYR B CA 1
ATOM 6681 C C . TYR B 1 276 ? -2.37459 55.73567 50.79692 1.000 76.14188 253 TYR B C 1
ATOM 6682 O O . TYR B 1 276 ? -2.45958 56.52977 49.85302 1.000 75.99530 253 TYR B O 1
ATOM 6691 N N . LYS B 1 277 ? -3.25105 55.71680 51.80607 1.000 72.40522 254 LYS B N 1
ATOM 6692 C CA . LYS B 1 277 ? -4.27005 56.75111 52.00531 1.000 86.47024 254 LYS B CA 1
ATOM 6693 C C . LYS B 1 277 ? -5.14782 56.92269 50.76675 1.000 84.57222 254 LYS B C 1
ATOM 6694 O O . LYS B 1 277 ? -5.31925 58.02814 50.24596 1.000 83.21251 254 LYS B O 1
ATOM 6700 N N . LEU B 1 278 ? -5.72436 55.81485 50.30710 1.000 78.41829 255 LEU B N 1
ATOM 6701 C CA . LEU B 1 278 ? -6.56896 55.80076 49.11906 1.000 80.92505 255 LEU B CA 1
ATOM 6702 C C . LEU B 1 278 ? -8.02544 55.67042 49.54279 1.000 84.36245 255 LEU B C 1
ATOM 6703 O O . LEU B 1 278 ? -8.38986 54.71213 50.23273 1.000 77.94504 255 LEU B O 1
ATOM 6708 N N . ASN B 1 279 ? -8.85131 56.63125 49.12517 1.000 84.95543 256 ASN B N 1
ATOM 6709 C CA . ASN B 1 279 ? -10.27274 56.65374 49.46931 1.000 86.96577 256 ASN B CA 1
ATOM 6710 C C . ASN B 1 279 ? -10.99974 55.64850 48.58457 1.000 90.02351 256 ASN B C 1
ATOM 6711 O O . ASN B 1 279 ? -11.57065 55.99100 47.54781 1.000 94.37728 256 ASN B O 1
ATOM 6716 N N . LEU B 1 280 ? -11.01391 54.41524 49.01361 1.000 85.99176 257 LEU B N 1
ATOM 6717 C CA . LEU B 1 280 ? -11.63396 53.36061 48.23064 1.000 90.06831 257 LEU B CA 1
ATOM 6718 C C . LEU B 1 280 ? -13.02400 53.05430 48.76626 1.000 89.39359 257 LEU B C 1
ATOM 6719 O O . LEU B 1 280 ? -13.27251 53.19196 49.96783 1.000 84.19989 257 LEU B O 1
ATOM 6724 N N . PRO B 1 281 ? -13.96133 52.62435 47.92588 1.000 92.12163 258 PRO B N 1
ATOM 6725 C CA . PRO B 1 281 ? -15.32493 52.43250 48.42082 1.000 98.48234 258 PRO B CA 1
ATOM 6726 C C . PRO B 1 281 ? -15.41297 51.19865 49.30267 1.000 102.48904 258 PRO B C 1
ATOM 6727 O O . PRO B 1 281 ? -14.62352 50.25743 49.18424 1.000 96.72326 258 PRO B O 1
ATOM 6731 N N . ARG B 1 282 ? -16.39741 51.22257 50.19448 1.000 109.52118 259 ARG B N 1
ATOM 6732 C CA . ARG B 1 282 ? -16.70756 50.13434 51.10859 1.000 112.19559 259 ARG B CA 1
ATOM 6733 C C . ARG B 1 282 ? -17.78372 49.24423 50.49143 1.000 120.88509 259 ARG B C 1
ATOM 6734 O O . ARG B 1 282 ? -18.59339 49.70488 49.68221 1.000 123.22745 259 ARG B O 1
ATOM 6742 N N . THR B 1 283 ? -17.79978 47.96542 50.87797 1.000 121.61552 260 THR B N 1
ATOM 6743 C CA . THR B 1 283 ? -18.86113 47.06414 50.44118 1.000 128.76717 260 THR B CA 1
ATOM 6744 C C . THR B 1 283 ? -19.50701 46.33159 51.61416 1.000 132.36236 260 THR B C 1
ATOM 6745 O O . THR B 1 283 ? -19.03592 46.37884 52.75463 1.000 130.36479 260 THR B O 1
ATOM 6749 N N . GLN B 1 284 ? -20.61294 45.64885 51.28996 1.000 131.24689 261 GLN B N 1
ATOM 6750 C CA . GLN B 1 284 ? -21.42511 44.83831 52.19681 1.000 130.58080 261 GLN B CA 1
ATOM 6751 C C . GLN B 1 284 ? -21.66890 45.48191 53.55566 1.000 137.05056 261 GLN B C 1
ATOM 6752 O O . GLN B 1 284 ? -22.57466 46.30842 53.70788 1.000 134.32084 261 GLN B O 1
ATOM 6758 N N . LYS B 1 285 ? -20.86126 45.10461 54.54685 1.000 145.40351 262 LYS B N 1
ATOM 6759 C CA . LYS B 1 285 ? -20.92426 45.71554 55.86850 1.000 147.50804 262 LYS B CA 1
ATOM 6760 C C . LYS B 1 285 ? -19.77839 46.70026 56.05930 1.000 144.46512 262 LYS B C 1
ATOM 6761 O O . LYS B 1 285 ? -19.95433 47.90690 55.86108 1.000 144.16303 262 LYS B O 1
ATOM 6767 N N . GLY B 1 286 ? -18.60922 46.20419 56.45796 1.000 132.13714 263 GLY B N 1
ATOM 6768 C CA . GLY B 1 286 ? -17.40469 47.01066 56.41992 1.000 125.43042 263 GLY B CA 1
ATOM 6769 C C . GLY B 1 286 ? -16.18860 46.35342 55.79460 1.000 117.31434 263 GLY B C 1
ATOM 6770 O O . GLY B 1 286 ? -15.22531 46.04709 56.50408 1.000 114.06999 263 GLY B O 1
ATOM 6771 N N . ASN B 1 287 ? -16.19720 46.14241 54.47928 1.000 113.12870 264 ASN B N 1
ATOM 6772 C CA . ASN B 1 287 ? -15.04999 45.58269 53.77468 1.000 107.24913 264 ASN B CA 1
ATOM 6773 C C . ASN B 1 287 ? -14.63642 46.50420 52.63574 1.000 103.92453 264 ASN B C 1
ATOM 6774 O O . ASN B 1 287 ? -15.46999 46.89805 51.81525 1.000 106.22631 264 ASN B O 1
ATOM 6779 N N . VAL B 1 288 ? -13.35283 46.86155 52.60469 1.000 93.17163 265 VAL B N 1
ATOM 6780 C CA . VAL B 1 288 ? -12.83351 47.73376 51.55903 1.000 87.49739 265 VAL B CA 1
ATOM 6781 C C . VAL B 1 288 ? -12.74882 46.95903 50.25178 1.000 80.78466 265 VAL B C 1
ATOM 6782 O O . VAL B 1 288 ? -12.28676 45.81123 50.21675 1.000 77.76819 265 VAL B O 1
ATOM 6786 N N . SER B 1 289 ? -13.20305 47.58309 49.17025 1.000 81.03432 266 SER B N 1
ATOM 6787 C CA . SER B 1 289 ? -13.30602 46.92529 47.87805 1.000 78.20685 266 SER B CA 1
ATOM 6788 C C . SER B 1 289 ? -12.06416 47.23746 47.05720 1.000 78.93845 266 SER B C 1
ATOM 6789 O O . SER B 1 289 ? -11.66095 48.39991 46.93718 1.000 80.43230 266 SER B O 1
ATOM 6792 N N . THR B 1 290 ? -11.46922 46.19842 46.49052 1.000 70.95145 267 THR B N 1
ATOM 6793 C CA . THR B 1 290 ? -10.26035 46.32195 45.69705 1.000 71.10653 267 THR B CA 1
ATOM 6794 C C . THR B 1 290 ? -10.39624 45.52848 44.41567 1.000 75.60548 267 THR B C 1
ATOM 6795 O O . THR B 1 290 ? -9.43271 44.93954 43.91565 1.000 66.63922 267 THR B O 1
ATOM 6799 N N . ASP B 1 291 ? -11.59375 45.53415 43.84204 1.000 72.45157 268 ASP B N 1
ATOM 6800 C CA . ASP B 1 291 ? -11.76995 44.84464 42.58133 1.000 76.00511 268 ASP B CA 1
ATOM 6801 C C . ASP B 1 291 ? -11.09645 45.64725 41.48127 1.000 74.84766 268 ASP B C 1
ATOM 6802 O O . ASP B 1 291 ? -10.61158 46.76306 41.69453 1.000 72.75664 268 ASP B O 1
ATOM 6807 N N . ASP B 1 292 ? -11.07630 45.06121 40.28795 1.000 78.78008 269 ASP B N 1
ATOM 6808 C CA . ASP B 1 292 ? -10.30703 45.64043 39.20317 1.000 78.42557 269 ASP B CA 1
ATOM 6809 C C . ASP B 1 292 ? -10.75830 47.05483 38.92131 1.000 77.81039 269 ASP B C 1
ATOM 6810 O O . ASP B 1 292 ? -10.01702 47.83232 38.32445 1.000 75.26403 269 ASP B O 1
ATOM 6815 N N . LYS B 1 293 ? -11.96457 47.41722 39.33974 1.000 82.70640 270 LYS B N 1
ATOM 6816 C CA . LYS B 1 293 ? -12.66440 48.34870 38.49749 1.000 83.20662 270 LYS B CA 1
ATOM 6817 C C . LYS B 1 293 ? -12.26325 49.68017 39.11240 1.000 83.15525 270 LYS B C 1
ATOM 6818 O O . LYS B 1 293 ? -11.80647 50.61113 38.43499 1.000 79.23170 270 LYS B O 1
ATOM 6824 N N . VAL B 1 294 ? -12.27988 49.67463 40.45901 1.000 75.25308 271 VAL B N 1
ATOM 6825 C CA . VAL B 1 294 ? -11.80096 50.69051 41.38411 1.000 77.05507 271 VAL B CA 1
ATOM 6826 C C . VAL B 1 294 ? -10.28343 50.90311 41.26001 1.000 77.72315 271 VAL B C 1
ATOM 6827 O O . VAL B 1 294 ? -9.79157 52.02853 41.27521 1.000 80.70092 271 VAL B O 1
ATOM 6831 N N . LEU B 1 295 ? -9.52537 49.79806 41.25932 1.000 75.20685 272 LEU B N 1
ATOM 6832 C CA . LEU B 1 295 ? -8.07536 49.92623 41.21066 1.000 74.02056 272 LEU B CA 1
ATOM 6833 C C . LEU B 1 295 ? -7.62355 50.51624 39.89135 1.000 75.10634 272 LEU B C 1
ATOM 6834 O O . LEU B 1 295 ? -6.52615 51.07055 39.82732 1.000 71.03574 272 LEU B O 1
ATOM 6839 N N . SER B 1 296 ? -8.46152 50.43864 38.85131 1.000 77.10946 273 SER B N 1
ATOM 6840 C CA . SER B 1 296 ? -8.09123 50.97897 37.54920 1.000 73.87502 273 SER B CA 1
ATOM 6841 C C . SER B 1 296 ? -7.86937 52.48375 37.61582 1.000 76.80821 273 SER B C 1
ATOM 6842 O O . SER B 1 296 ? -7.11629 53.03996 36.80749 1.000 80.16511 273 SER B O 1
ATOM 6845 N N . SER B 1 297 ? -8.51063 53.15529 38.57110 1.000 72.84678 274 SER B N 1
ATOM 6846 C CA . SER B 1 297 ? -8.35316 54.58823 38.75401 1.000 66.66051 274 SER B CA 1
ATOM 6847 C C . SER B 1 297 ? -7.04412 54.95952 39.43686 1.000 73.81381 274 SER B C 1
ATOM 6848 O O . SER B 1 297 ? -6.70365 56.14623 39.47941 1.000 69.18836 274 SER B O 1
ATOM 6851 N N . TYR B 1 298 ? -6.29949 53.98779 39.96870 1.000 69.07861 275 TYR B N 1
ATOM 6852 C CA . TYR B 1 298 ? -5.09129 54.27680 40.73201 1.000 61.97187 275 TYR B CA 1
ATOM 6853 C C . TYR B 1 298 ? -3.86041 53.58261 40.15860 1.000 63.70059 275 TYR B C 1
ATOM 6854 O O . TYR B 1 298 ? -2.96477 53.18886 40.90686 1.000 64.58971 275 TYR B O 1
ATOM 6863 N N . ALA B 1 299 ? -3.78817 53.43768 38.83403 1.000 59.29585 276 ALA B N 1
ATOM 6864 C CA . ALA B 1 299 ? -2.62757 52.80026 38.22648 1.000 59.36649 276 ALA B CA 1
ATOM 6865 C C . ALA B 1 299 ? -1.33711 53.57751 38.46080 1.000 60.95467 276 ALA B C 1
ATOM 6866 O O . ALA B 1 299 ? -0.25723 53.05234 38.16736 1.000 56.73319 276 ALA B O 1
ATOM 6868 N N . HIS B 1 300 ? -1.41925 54.79792 38.98917 1.000 61.27671 277 HIS B N 1
ATOM 6869 C CA . HIS B 1 300 ? -0.24591 55.60610 39.29060 1.000 65.74789 277 HIS B CA 1
ATOM 6870 C C . HIS B 1 300 ? 0.33020 55.33069 40.67503 1.000 59.88328 277 HIS B C 1
ATOM 6871 O O . HIS B 1 300 ? 1.41729 55.82574 40.98515 1.000 55.86610 277 HIS B O 1
ATOM 6878 N N . VAL B 1 301 ? -0.36841 54.57559 41.51434 1.000 58.96354 278 VAL B N 1
ATOM 6879 C CA . VAL B 1 301 ? 0.14690 54.18543 42.82183 1.000 54.79282 278 VAL B CA 1
ATOM 6880 C C . VAL B 1 301 ? 0.88362 52.86040 42.66924 1.000 49.88959 278 VAL B C 1
ATOM 6881 O O . VAL B 1 301 ? 0.34754 51.90781 42.09366 1.000 51.32432 278 VAL B O 1
ATOM 6885 N N . GLU B 1 302 ? 2.12038 52.80514 43.16775 1.000 52.12166 279 GLU B N 1
ATOM 6886 C CA . GLU B 1 302 ? 2.99128 51.66263 42.88451 1.000 44.05721 279 GLU B CA 1
ATOM 6887 C C . GLU B 1 302 ? 2.39187 50.32083 43.30062 1.000 47.54694 279 GLU B C 1
ATOM 6888 O O . GLU B 1 302 ? 2.36426 49.39989 42.46240 1.000 43.88509 279 GLU B O 1
ATOM 6894 N N . PRO B 1 303 ? 1.91138 50.11633 44.53533 1.000 44.81257 280 PRO B N 1
ATOM 6895 C CA . PRO B 1 303 ? 1.31423 48.80312 44.84614 1.000 42.59358 280 PRO B CA 1
ATOM 6896 C C . PRO B 1 303 ? 0.16920 48.44678 43.91848 1.000 48.96816 280 PRO B C 1
ATOM 6897 O O . PRO B 1 303 ? 0.03741 47.28194 43.52815 1.000 45.97240 280 PRO B O 1
ATOM 6901 N N . VAL B 1 304 ? -0.63361 49.43135 43.50931 1.000 45.56438 281 VAL B N 1
ATOM 6902 C CA . VAL B 1 304 ? -1.76756 49.14704 42.63754 1.000 48.32807 281 VAL B CA 1
ATOM 6903 C C . VAL B 1 304 ? -1.28576 48.66288 41.27635 1.000 45.31921 281 VAL B C 1
ATOM 6904 O O . VAL B 1 304 ? -1.76332 47.64779 40.75598 1.000 40.82403 281 VAL B O 1
ATOM 6908 N N . ARG B 1 305 ? -0.33529 49.38078 40.67641 1.000 44.23801 282 ARG B N 1
ATOM 6909 C CA . ARG B 1 305 ? 0.19914 48.93308 39.39674 1.000 44.44300 282 ARG B CA 1
ATOM 6910 C C . ARG B 1 305 ? 0.73609 47.51154 39.50337 1.000 43.25303 282 ARG B C 1
ATOM 6911 O O . ARG B 1 305 ? 0.51764 46.68965 38.60547 1.000 41.13355 282 ARG B O 1
ATOM 6919 N N . LEU B 1 306 ? 1.40031 47.19286 40.62087 1.000 37.11852 283 LEU B N 1
ATOM 6920 C CA . LEU B 1 306 ? 1.96458 45.85779 40.80038 1.000 43.95483 283 LEU B CA 1
ATOM 6921 C C . LEU B 1 306 ? 0.87484 44.81551 41.03657 1.000 42.00999 283 LEU B C 1
ATOM 6922 O O . LEU B 1 306 ? 0.96103 43.69464 40.51177 1.000 39.64572 283 LEU B O 1
ATOM 6927 N N . LEU B 1 307 ? -0.14972 45.15622 41.82965 1.000 38.03002 284 LEU B N 1
ATOM 6928 C CA . LEU B 1 307 ? -1.29430 44.26181 41.98697 1.000 42.61293 284 LEU B CA 1
ATOM 6929 C C . LEU B 1 307 ? -1.94472 43.95495 40.64716 1.000 41.23484 284 LEU B C 1
ATOM 6930 O O . LEU B 1 307 ? -2.29051 42.80627 40.36148 1.000 39.54328 284 LEU B O 1
ATOM 6935 N N . LEU B 1 308 ? -2.16939 44.98801 39.83592 1.000 42.96081 285 LEU B N 1
ATOM 6936 C CA . LEU B 1 308 ? -2.83504 44.78598 38.55469 1.000 44.89954 285 LEU B CA 1
ATOM 6937 C C . LEU B 1 308 ? -1.99911 43.89770 37.64106 1.000 43.15806 285 LEU B C 1
ATOM 6938 O O . LEU B 1 308 ? -2.53673 43.05146 36.91354 1.000 42.38727 285 LEU B O 1
ATOM 6943 N N . GLU B 1 309 ? -0.67844 44.06885 37.67437 1.000 42.10361 286 GLU B N 1
ATOM 6944 C CA . GLU B 1 309 ? 0.19623 43.23215 36.85781 1.000 42.88484 286 GLU B CA 1
ATOM 6945 C C . GLU B 1 309 ? 0.10452 41.77164 37.29318 1.000 43.33493 286 GLU B C 1
ATOM 6946 O O . GLU B 1 309 ? 0.04463 40.86147 36.45464 1.000 42.09626 286 GLU B O 1
ATOM 6952 N N . ILE B 1 310 ? 0.03597 41.53189 38.60275 1.000 40.08396 287 ILE B N 1
ATOM 6953 C CA . ILE B 1 310 ? -0.13966 40.17135 39.09449 1.000 37.97228 287 ILE B CA 1
ATOM 6954 C C . ILE B 1 310 ? -1.49967 39.62271 38.66396 1.000 39.71809 287 ILE B C 1
ATOM 6955 O O . ILE B 1 310 ? -1.60556 38.48083 38.20213 1.000 38.90396 287 ILE B O 1
ATOM 6960 N N . ARG B 1 311 ? -2.55488 40.43552 38.77516 1.000 40.03950 288 ARG B N 1
ATOM 6961 C CA . ARG B 1 311 ? -3.88769 39.95975 38.41945 1.000 42.67786 288 ARG B CA 1
ATOM 6962 C C . ARG B 1 311 ? -3.97766 39.63383 36.93664 1.000 41.52720 288 ARG B C 1
ATOM 6963 O O . ARG B 1 311 ? -4.63775 38.66741 36.54141 1.000 42.16012 288 ARG B O 1
ATOM 6971 N N . LYS B 1 312 ? -3.31307 40.42332 36.10017 1.000 40.56180 289 LYS B N 1
ATOM 6972 C CA . LYS B 1 312 ? -3.31852 40.12775 34.67601 1.000 44.62455 289 LYS B CA 1
ATOM 6973 C C . LYS B 1 312 ? -2.61126 38.80309 34.37658 1.000 43.62634 289 LYS B C 1
ATOM 6974 O O . LYS B 1 312 ? -3.09885 38.00405 33.56851 1.000 42.74902 289 LYS B O 1
ATOM 6980 N N . LEU B 1 313 ? -1.47048 38.54056 35.02029 1.000 39.21137 290 LEU B N 1
ATOM 6981 C CA . LEU B 1 313 ? -0.80743 37.25446 34.80310 1.000 41.99490 290 LEU B CA 1
ATOM 6982 C C . LEU B 1 313 ? -1.67204 36.10194 35.29572 1.000 41.50520 290 LEU B C 1
ATOM 6983 O O . LEU B 1 313 ? -1.65897 35.01513 34.70275 1.000 37.74258 290 LEU B O 1
ATOM 6988 N N . LYS B 1 314 ? -2.44959 36.33752 36.35825 1.000 38.61230 291 LYS B N 1
ATOM 6989 C CA . LYS B 1 314 ? -3.29274 35.29876 36.93895 1.000 43.07034 291 LYS B CA 1
ATOM 6990 C C . LYS B 1 314 ? -4.47952 34.97623 36.03666 1.000 44.91578 291 LYS B C 1
ATOM 6991 O O . LYS B 1 314 ? -4.85640 33.80800 35.89400 1.000 46.33162 291 LYS B O 1
ATOM 6997 N N . LYS B 1 315 ? -5.10096 36.00088 35.45026 1.000 41.97901 292 LYS B N 1
ATOM 6998 C CA . LYS B 1 315 ? -6.13518 35.77713 34.44596 1.000 43.49542 292 LYS B CA 1
ATOM 6999 C C . LYS B 1 315 ? -5.60229 34.91772 33.30631 1.000 44.00082 292 LYS B C 1
ATOM 7000 O O . LYS B 1 315 ? -6.27146 33.98749 32.84600 1.000 43.49444 292 LYS B O 1
ATOM 7006 N N . LEU B 1 316 ? -4.39256 35.23070 32.82745 1.000 40.84104 293 LEU B N 1
ATOM 7007 C CA . LEU B 1 316 ? -3.84722 34.51262 31.67951 1.000 40.30249 293 LEU B CA 1
ATOM 7008 C C . LEU B 1 316 ? -3.60643 33.04609 32.00322 1.000 38.62638 293 LEU B C 1
ATOM 7009 O O . LEU B 1 316 ? -4.02558 32.16069 31.24998 1.000 47.44915 293 LEU B O 1
ATOM 7014 N N . SER B 1 317 ? -2.93789 32.76346 33.12119 1.000 37.42790 294 SER B N 1
ATOM 7015 C CA . SER B 1 317 ? -2.66099 31.36761 33.44639 1.000 42.49015 294 SER B CA 1
ATOM 7016 C C . SER B 1 317 ? -3.94751 30.61096 33.76754 1.000 41.12355 294 SER B C 1
ATOM 7017 O O . SER B 1 317 ? -4.07980 29.43411 33.41144 1.000 40.15559 294 SER B O 1
ATOM 7020 N N . ASP B 1 318 ? -4.90986 31.27546 34.42274 1.000 41.85641 295 ASP B N 1
ATOM 7021 C CA . ASP B 1 318 ? -6.23508 30.68271 34.62116 1.000 42.82905 295 ASP B CA 1
ATOM 7022 C C . ASP B 1 318 ? -6.88646 30.32664 33.28984 1.000 45.56133 295 ASP B C 1
ATOM 7023 O O . ASP B 1 318 ? -7.50229 29.26337 33.15655 1.000 43.25448 295 ASP B O 1
ATOM 7028 N N . LYS B 1 319 ? -6.79934 31.22998 32.30527 1.000 39.44607 296 LYS B N 1
ATOM 7029 C CA . LYS B 1 319 ? -7.38475 30.95089 31.00007 1.000 42.54949 296 LYS B CA 1
ATOM 7030 C C . LYS B 1 319 ? -6.69964 29.76060 30.34164 1.000 42.98262 296 LYS B C 1
ATOM 7031 O O . LYS B 1 319 ? -7.36580 28.89715 29.75903 1.000 41.58579 296 LYS B O 1
ATOM 7037 N N . PHE B 1 320 ? -5.37070 29.68123 30.45413 1.000 39.57342 297 PHE B N 1
ATOM 7038 C CA . PHE B 1 320 ? -4.64886 28.55701 29.86933 1.000 41.82338 297 PHE B CA 1
ATOM 7039 C C . PHE B 1 320 ? -5.05552 27.24409 30.51788 1.000 40.48822 297 PHE B C 1
ATOM 7040 O O . PHE B 1 320 ? -5.24451 26.23602 29.82594 1.000 44.95929 297 PHE B O 1
ATOM 7048 N N . LYS B 1 321 ? -5.19320 27.23530 31.84536 1.000 38.89574 298 LYS B N 1
ATOM 7049 C CA . LYS B 1 321 ? -5.61941 26.02125 32.53372 1.000 44.30100 298 LYS B CA 1
ATOM 7050 C C . LYS B 1 321 ? -7.03609 25.63638 32.13295 1.000 42.90455 298 LYS B C 1
ATOM 7051 O O . LYS B 1 321 ? -7.33489 24.45370 31.93242 1.000 44.33900 298 LYS B O 1
ATOM 7057 N N . GLU B 1 322 ? -7.91712 26.62812 31.99674 1.000 40.45831 299 GLU B N 1
ATOM 7058 C CA . GLU B 1 322 ? -9.26727 26.36484 31.51605 1.000 39.04835 299 GLU B CA 1
ATOM 7059 C C . GLU B 1 322 ? -9.24410 25.74069 30.12373 1.000 41.80881 299 GLU B C 1
ATOM 7060 O O . GLU B 1 322 ? -10.03258 24.83761 29.82149 1.000 42.13659 299 GLU B O 1
ATOM 7066 N N . ILE B 1 323 ? -8.34598 26.20959 29.26085 1.000 40.45186 300 ILE B N 1
ATOM 7067 C CA . ILE B 1 323 ? -8.24447 25.64307 27.92045 1.000 40.49146 300 ILE B CA 1
ATOM 7068 C C . ILE B 1 323 ? -7.83179 24.17614 27.98808 1.000 39.46992 300 ILE B C 1
ATOM 7069 O O . ILE B 1 323 ? -8.44054 23.31069 27.34668 1.000 37.35206 300 ILE B O 1
ATOM 7074 N N . LYS B 1 324 ? -6.80461 23.87008 28.78222 1.000 37.30124 301 LYS B N 1
ATOM 7075 C CA . LYS B 1 324 ? -6.32661 22.49431 28.85844 1.000 43.98976 301 LYS B CA 1
ATOM 7076 C C . LYS B 1 324 ? -7.40407 21.55902 29.39111 1.000 42.76774 301 LYS B C 1
ATOM 7077 O O . LYS B 1 324 ? -7.60709 20.45866 28.85711 1.000 42.28158 301 LYS B O 1
ATOM 7083 N N . GLU B 1 325 ? -8.13547 21.98553 30.41863 1.000 40.01971 302 GLU B N 1
ATOM 7084 C CA . GLU B 1 325 ? -9.14389 21.08091 30.95498 1.000 43.91464 302 GLU B CA 1
ATOM 7085 C C . GLU B 1 325 ? -10.37121 20.97034 30.05695 1.000 38.21454 302 GLU B C 1
ATOM 7086 O O . GLU B 1 325 ? -11.16684 20.04834 30.24128 1.000 41.05638 302 GLU B O 1
ATOM 7092 N N . ASN B 1 326 ? -10.53179 21.84243 29.06714 1.000 38.05376 303 ASN B N 1
ATOM 7093 C CA . ASN B 1 326 ? -11.63613 21.68647 28.13256 1.000 37.77045 303 ASN B CA 1
ATOM 7094 C C . ASN B 1 326 ? -11.22425 20.98947 26.84002 1.000 45.69688 303 ASN B C 1
ATOM 7095 O O . ASN B 1 326 ? -12.06814 20.80231 25.95459 1.000 39.33626 303 ASN B O 1
ATOM 7100 N N . LEU B 1 327 ? -9.97398 20.53360 26.74288 1.000 38.82771 304 LEU B N 1
ATOM 7101 C CA . LEU B 1 327 ? -9.52417 19.82433 25.55090 1.000 43.07235 304 LEU B CA 1
ATOM 7102 C C . LEU B 1 327 ? -10.20343 18.46816 25.43395 1.000 37.88252 304 LEU B C 1
ATOM 7103 O O . LEU B 1 327 ? -10.38194 17.75280 26.42145 1.000 36.06216 304 LEU B O 1
ATOM 7108 N N . LYS B 1 328 ? -10.57062 18.10806 24.21730 1.000 34.18657 305 LYS B N 1
ATOM 7109 C CA . LYS B 1 328 ? -10.95468 16.73775 23.89815 1.000 37.57096 305 LYS B CA 1
ATOM 7110 C C . LYS B 1 328 ? -9.97993 16.27465 22.81848 1.000 35.92203 305 LYS B C 1
ATOM 7111 O O . LYS B 1 328 ? -10.08597 16.69190 21.66043 1.000 34.42645 305 LYS B O 1
ATOM 7117 N N . GLY B 1 329 ? -9.00929 15.44955 23.19423 1.000 40.14838 306 GLY B N 1
ATOM 7118 C CA . GLY B 1 329 ? -7.90637 15.18664 22.26780 1.000 33.14001 306 GLY B CA 1
ATOM 7119 C C . GLY B 1 329 ? -7.12944 16.47372 22.08099 1.000 38.22061 306 GLY B C 1
ATOM 7120 O O . GLY B 1 329 ? -6.74513 17.12169 23.05853 1.000 37.85327 306 GLY B O 1
ATOM 7121 N N . ASP B 1 330 ? -6.92897 16.89453 20.82839 1.000 36.17621 307 ASP B N 1
ATOM 7122 C CA . ASP B 1 330 ? -6.14456 18.09656 20.55924 1.000 40.05306 307 ASP B CA 1
ATOM 7123 C C . ASP B 1 330 ? -7.00364 19.28202 20.10882 1.000 40.20922 307 ASP B C 1
ATOM 7124 O O . ASP B 1 330 ? -6.47514 20.24277 19.54558 1.000 37.66037 307 ASP B O 1
ATOM 7129 N N . ARG B 1 331 ? -8.31278 19.25426 20.36715 1.000 34.90968 308 ARG B N 1
ATOM 7130 C CA . ARG B 1 331 ? -9.18514 20.33155 19.93083 1.000 36.60774 308 ARG B CA 1
ATOM 7131 C C . ARG B 1 331 ? -10.09615 20.77782 21.07028 1.000 36.34670 308 ARG B C 1
ATOM 7132 O O . ARG B 1 331 ? -10.49400 19.98311 21.92617 1.000 31.06667 308 ARG B O 1
ATOM 7140 N N . LEU B 1 332 ? -10.38273 22.07379 21.09119 1.000 35.43419 309 LEU B N 1
ATOM 7141 C CA . LEU B 1 332 ? -11.41365 22.64205 21.95038 1.000 39.04703 309 LEU B CA 1
ATOM 7142 C C . LEU B 1 332 ? -12.71564 22.71170 21.17411 1.000 39.27072 309 LEU B C 1
ATOM 7143 O O . LEU B 1 332 ? -12.71106 22.97333 19.96981 1.000 41.78766 309 LEU B O 1
ATOM 7148 N N . TYR B 1 333 ? -13.83641 22.50698 21.87027 1.000 36.04645 310 TYR B N 1
ATOM 7149 C CA . TYR B 1 333 ? -15.16362 22.56758 21.25270 1.000 39.45726 310 TYR B CA 1
ATOM 7150 C C . TYR B 1 333 ? -16.05408 23.50199 22.06240 1.000 40.68779 310 TYR B C 1
ATOM 7151 O O . TYR B 1 333 ? -16.93599 23.05283 22.80176 1.000 40.59484 310 TYR B O 1
ATOM 7160 N N . PRO B 1 334 ? -15.85932 24.80813 21.93356 1.000 40.73477 311 PRO B N 1
ATOM 7161 C CA . PRO B 1 334 ? -16.72337 25.73956 22.66234 1.000 43.17788 311 PRO B CA 1
ATOM 7162 C C . PRO B 1 334 ? -18.15381 25.69486 22.14830 1.000 47.37871 311 PRO B C 1
ATOM 7163 O O . PRO B 1 334 ? -18.43010 25.29281 21.01486 1.000 40.87678 311 PRO B O 1
ATOM 7167 N N . GLU B 1 335 ? -19.07424 26.06308 23.03098 1.000 41.25621 312 GLU B N 1
ATOM 7168 C CA . GLU B 1 335 ? -20.45872 26.24583 22.65388 1.000 42.75758 312 GLU B CA 1
ATOM 7169 C C . GLU B 1 335 ? -20.64791 27.67300 22.16083 1.000 42.92456 312 GLU B C 1
ATOM 7170 O O . GLU B 1 335 ? -20.06836 28.62180 22.70061 1.000 43.70179 312 GLU B O 1
ATOM 7176 N N . PHE B 1 336 ? -21.45518 27.80510 21.11488 1.000 44.30620 313 PHE B N 1
ATOM 7177 C CA . PHE B 1 336 ? -21.67204 29.06415 20.41930 1.000 44.28665 313 PHE B CA 1
ATOM 7178 C C . PHE B 1 336 ? -23.13440 29.51227 20.52640 1.000 46.57891 313 PHE B C 1
ATOM 7179 O O . PHE B 1 336 ? -24.05819 28.70996 20.37833 1.000 49.37277 313 PHE B O 1
ATOM 7187 N N . LYS B 1 337 ? -23.29008 30.78854 20.82044 1.000 54.79764 314 LYS B N 1
ATOM 7188 C CA . LYS B 1 337 ? -24.50196 31.58464 20.70150 1.000 60.51527 314 LYS B CA 1
ATOM 7189 C C . LYS B 1 337 ? -24.52072 32.14668 19.27919 1.000 48.45245 314 LYS B C 1
ATOM 7190 O O . LYS B 1 337 ? -23.64737 32.94735 18.92118 1.000 49.33454 314 LYS B O 1
ATOM 7196 N N . GLN B 1 338 ? -25.46655 31.72592 18.44249 1.000 44.12023 315 GLN B N 1
ATOM 7197 C CA . GLN B 1 338 ? -25.46022 32.34709 17.12620 1.000 45.29790 315 GLN B CA 1
ATOM 7198 C C . GLN B 1 338 ? -25.68354 33.85339 17.24934 1.000 52.26954 315 GLN B C 1
ATOM 7199 O O . GLN B 1 338 ? -24.99974 34.64424 16.58786 1.000 48.92115 315 GLN B O 1
ATOM 7205 N N . ILE B 1 339 ? -26.59360 34.26621 18.13372 1.000 48.21620 316 ILE B N 1
ATOM 7206 C CA . ILE B 1 339 ? -26.85536 35.68081 18.40993 1.000 47.81813 316 ILE B CA 1
ATOM 7207 C C . ILE B 1 339 ? -26.58223 35.91245 19.89503 1.000 50.17430 316 ILE B C 1
ATOM 7208 O O . ILE B 1 339 ? -27.47202 35.78469 20.74084 1.000 54.47194 316 ILE B O 1
ATOM 7213 N N . GLY B 1 340 ? -25.34789 36.30053 20.22131 1.000 56.24425 317 GLY B N 1
ATOM 7214 C CA . GLY B 1 340 ? -24.91633 36.45737 21.59907 1.000 48.42209 317 GLY B CA 1
ATOM 7215 C C . GLY B 1 340 ? -25.18363 37.82431 22.18833 1.000 51.09527 317 GLY B C 1
ATOM 7216 O O . GLY B 1 340 ? -25.13693 38.00487 23.40767 1.000 54.86839 317 GLY B O 1
ATOM 7217 N N . ALA B 1 341 ? -25.45209 38.79840 21.32570 1.000 50.62450 318 ALA B N 1
ATOM 7218 C CA . ALA B 1 341 ? -25.81226 40.14264 21.74746 1.000 53.74246 318 ALA B CA 1
ATOM 7219 C C . ALA B 1 341 ? -26.72229 40.71656 20.67837 1.000 56.06351 318 ALA B C 1
ATOM 7220 O O . ALA B 1 341 ? -26.89052 40.13119 19.60732 1.000 58.31933 318 ALA B O 1
ATOM 7222 N N . VAL B 1 342 ? -27.32950 41.86442 20.98212 1.000 56.53590 319 VAL B N 1
ATOM 7223 C CA . VAL B 1 342 ? -28.30761 42.42139 20.06121 1.000 58.47010 319 VAL B CA 1
ATOM 7224 C C . VAL B 1 342 ? -27.64342 42.85722 18.76161 1.000 61.45992 319 VAL B C 1
ATOM 7225 O O . VAL B 1 342 ? -28.30431 42.91553 17.71730 1.000 61.07531 319 VAL B O 1
ATOM 7229 N N . THR B 1 343 ? -26.33593 43.12922 18.79371 1.000 54.92354 320 THR B N 1
ATOM 7230 C CA . THR B 1 343 ? -25.57871 43.47802 17.59922 1.000 55.59927 320 THR B CA 1
ATOM 7231 C C . THR B 1 343 ? -25.40354 42.31256 16.63632 1.000 59.96771 320 THR B C 1
ATOM 7232 O O . THR B 1 343 ? -24.87824 42.51715 15.53665 1.000 55.39884 320 THR B O 1
ATOM 7236 N N . GLY B 1 344 ? -25.78616 41.09881 17.02159 1.000 54.23266 321 GLY B N 1
ATOM 7237 C CA . GLY B 1 344 ? -25.55039 39.96014 16.16421 1.000 54.31283 321 GLY B CA 1
ATOM 7238 C C . GLY B 1 344 ? -24.17225 39.34511 16.27611 1.000 56.89246 321 GLY B C 1
ATOM 7239 O O . GLY B 1 344 ? -23.88155 38.38617 15.54568 1.000 53.74938 321 GLY B O 1
ATOM 7240 N N . ARG B 1 345 ? -23.30532 39.86707 17.14212 1.000 47.33701 322 ARG B N 1
ATOM 7241 C CA . ARG B 1 345 ? -22.04887 39.18316 17.40720 1.000 53.16375 322 ARG B CA 1
ATOM 7242 C C . ARG B 1 345 ? -22.32585 37.87620 18.12855 1.000 48.67314 322 ARG B C 1
ATOM 7243 O O . ARG B 1 345 ? -23.14376 37.81395 19.05136 1.000 52.34040 322 ARG B O 1
ATOM 7251 N N . MET B 1 346 ? -21.64646 36.82470 17.69660 1.000 50.28165 323 MET B N 1
ATOM 7252 C CA . MET B 1 346 ? -21.71420 35.57526 18.42531 1.000 51.72502 323 MET B CA 1
ATOM 7253 C C . MET B 1 346 ? -20.97033 35.70279 19.74777 1.000 50.39389 323 MET B C 1
ATOM 7254 O O . MET B 1 346 ? -20.16247 36.61192 19.95726 1.000 60.73945 323 MET B O 1
ATOM 7259 N N . SER B 1 347 ? -21.27521 34.79006 20.65815 1.000 56.02862 324 SER B N 1
ATOM 7260 C CA . SER B 1 347 ? -20.44864 34.55804 21.82996 1.000 58.82149 324 SER B CA 1
ATOM 7261 C C . SER B 1 347 ? -20.14092 33.07227 21.90453 1.000 60.89538 324 SER B C 1
ATOM 7262 O O . SER B 1 347 ? -20.88309 32.24344 21.36742 1.000 53.22334 324 SER B O 1
ATOM 7265 N N . SER B 1 348 ? -19.02583 32.74627 22.55206 1.000 65.50989 325 SER B N 1
ATOM 7266 C CA . SER B 1 348 ? -18.60732 31.36847 22.73871 1.000 52.52257 325 SER B CA 1
ATOM 7267 C C . SER B 1 348 ? -18.27453 31.14561 24.20381 1.000 55.84356 325 SER B C 1
ATOM 7268 O O . SER B 1 348 ? -17.80605 32.05241 24.89708 1.000 62.19754 325 SER B O 1
ATOM 7271 N N . LEU B 1 349 ? -18.55958 29.93820 24.67892 1.000 51.34242 326 LEU B N 1
ATOM 7272 C CA . LEU B 1 349 ? -18.35509 29.58679 26.07440 1.000 55.31850 326 LEU B CA 1
ATOM 7273 C C . LEU B 1 349 ? -17.78775 28.17996 26.15052 1.000 49.99552 326 LEU B C 1
ATOM 7274 O O . LEU B 1 349 ? -17.87296 27.40327 25.19286 1.000 45.39606 326 LEU B O 1
ATOM 7279 N N . LYS B 1 350 ? -17.21789 27.85710 27.32089 1.000 60.08494 327 LYS B N 1
ATOM 7280 C CA . LYS B 1 350 ? -16.75918 26.51230 27.67138 1.000 55.84157 327 LYS B CA 1
ATOM 7281 C C . LYS B 1 350 ? -15.72914 25.94192 26.70448 1.000 51.43276 327 LYS B C 1
ATOM 7282 O O . LYS B 1 350 ? -15.93928 24.85542 26.15229 1.000 57.44763 327 LYS B O 1
ATOM 7288 N N . PRO B 1 351 ? -14.58962 26.61076 26.49040 1.000 52.49642 328 PRO B N 1
ATOM 7289 C CA . PRO B 1 351 ? -14.15002 27.88777 27.05969 1.000 48.45752 328 PRO B CA 1
ATOM 7290 C C . PRO B 1 351 ? -14.42064 29.04539 26.11229 1.000 53.57544 328 PRO B C 1
ATOM 7291 O O . PRO B 1 351 ? -14.72467 28.83242 24.93426 1.000 47.37545 328 PRO B O 1
ATOM 7295 N N . ASN B 1 352 ? -14.35324 30.27678 26.61231 1.000 51.29119 329 ASN B N 1
ATOM 7296 C CA . ASN B 1 352 ? -14.24950 31.45533 25.76092 1.000 51.67078 329 ASN B CA 1
ATOM 7297 C C . ASN B 1 352 ? -12.76530 31.73640 25.54820 1.000 50.39351 329 ASN B C 1
ATOM 7298 O O . ASN B 1 352 ? -12.03296 31.96462 26.51823 1.000 54.47445 329 ASN B O 1
ATOM 7303 N N . VAL B 1 353 ? -12.31198 31.69389 24.29305 1.000 48.03383 330 VAL B N 1
ATOM 7304 C CA . VAL B 1 353 ? -10.91671 31.99473 23.97276 1.000 54.25988 330 VAL B CA 1
ATOM 7305 C C . VAL B 1 353 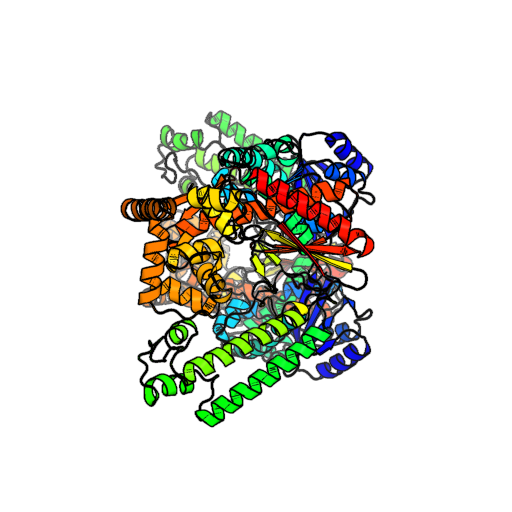? -10.74403 33.33874 23.28363 1.000 53.10102 330 VAL B C 1
ATOM 7306 O O . VAL B 1 353 ? -9.60642 33.69700 22.94140 1.000 44.48761 330 VAL B O 1
ATOM 7310 N N . GLN B 1 354 ? -11.82383 34.09722 23.06218 1.000 48.84695 331 GLN B N 1
ATOM 7311 C CA . GLN B 1 354 ? -11.68888 35.36891 22.35421 1.000 47.01246 331 GLN B CA 1
ATOM 7312 C C . GLN B 1 354 ? -10.95696 36.42213 23.17244 1.000 49.64029 331 GLN B C 1
ATOM 7313 O O . GLN B 1 354 ? -10.52510 37.43328 22.60962 1.000 47.77151 331 GLN B O 1
ATOM 7319 N N . ASN B 1 355 ? -10.81695 36.21927 24.47628 1.000 46.31797 332 ASN B N 1
ATOM 7320 C CA . ASN B 1 355 ? -10.09058 37.14902 25.32811 1.000 54.69772 332 ASN B CA 1
ATOM 7321 C C . ASN B 1 355 ? -8.61959 36.77429 25.48483 1.000 52.37832 332 ASN B C 1
ATOM 7322 O O . ASN B 1 355 ? -7.89585 37.47567 26.19688 1.000 50.85006 332 ASN B O 1
ATOM 7327 N N . VAL B 1 356 ? -8.16873 35.68372 24.86723 1.000 52.96665 333 VAL B N 1
ATOM 7328 C CA . VAL B 1 356 ? -6.72663 35.39498 24.85331 1.000 43.02316 333 VAL B CA 1
ATOM 7329 C C . VAL B 1 356 ? -6.01796 36.49228 24.07549 1.000 44.33271 333 VAL B C 1
ATOM 7330 O O . VAL B 1 356 ? -6.39272 36.76982 22.92186 1.000 49.08031 333 VAL B O 1
ATOM 7334 N N . PRO B 1 357 ? -5.01274 37.15274 24.64298 1.000 45.97824 334 PRO B N 1
ATOM 7335 C CA . PRO B 1 357 ? -4.30979 38.20162 23.89662 1.000 48.03012 334 PRO B CA 1
ATOM 7336 C C . PRO B 1 357 ? -3.73422 37.65745 22.59835 1.000 49.63629 334 PRO B C 1
ATOM 7337 O O . PRO B 1 357 ? -3.30431 36.50377 22.52799 1.000 49.83355 334 PRO B O 1
ATOM 7341 N N . ARG B 1 358 ? -3.74708 38.50385 21.56292 1.000 50.30610 335 ARG B N 1
ATOM 7342 C CA . ARG B 1 358 ? -3.26242 38.10057 20.24550 1.000 54.41410 335 ARG B CA 1
ATOM 7343 C C . ARG B 1 358 ? -1.86119 37.51527 20.32570 1.000 52.29669 335 ARG B C 1
ATOM 7344 O O . ARG B 1 358 ? -1.56257 36.50568 19.68052 1.000 48.58675 335 ARG B O 1
ATOM 7352 N N . GLU B 1 359 ? -0.99980 38.11632 21.14112 1.000 51.84188 336 GLU B N 1
ATOM 7353 C CA . GLU B 1 359 ? 0.38500 37.68535 21.26621 1.000 54.36175 336 GLU B CA 1
ATOM 7354 C C . GLU B 1 359 ? 0.52787 36.33834 21.96251 1.000 55.82785 336 GLU B C 1
ATOM 7355 O O . GLU B 1 359 ? 1.65759 35.84951 22.08074 1.000 65.36008 336 GLU B O 1
ATOM 7361 N N . GLU B 1 360 ? -0.56778 35.73362 22.42890 1.000 48.15630 337 GLU B N 1
ATOM 7362 C CA . GLU B 1 360 ? -0.53859 34.41266 23.04691 1.000 43.66395 337 GLU B CA 1
ATOM 7363 C C . GLU B 1 360 ? -1.29335 33.36831 22.23541 1.000 45.98455 337 GLU B C 1
ATOM 7364 O O . GLU B 1 360 ? -1.46883 32.23910 22.70673 1.000 41.18890 337 GLU B O 1
ATOM 7370 N N . ARG B 1 361 ? -1.75429 33.71147 21.03596 1.000 41.77772 338 ARG B N 1
ATOM 7371 C CA . ARG B 1 361 ? -2.54001 32.76738 20.25176 1.000 43.26593 338 ARG B CA 1
ATOM 7372 C C . ARG B 1 361 ? -1.69430 31.70748 19.56248 1.000 40.30022 338 ARG B C 1
ATOM 7373 O O . ARG B 1 361 ? -2.24832 30.88307 18.82581 1.000 44.05443 338 ARG B O 1
ATOM 7381 N N . ALA B 1 362 ? -0.38122 31.69704 19.78901 1.000 39.25414 339 ALA B N 1
ATOM 7382 C CA . ALA B 1 362 ? 0.45623 30.65090 19.21986 1.000 40.76580 339 ALA B CA 1
ATOM 7383 C C . ALA B 1 362 ? 0.05857 29.26865 19.71082 1.000 39.81391 339 ALA B C 1
ATOM 7384 O O . ALA B 1 362 ? 0.40562 28.27923 19.05858 1.000 41.15507 339 ALA B O 1
ATOM 7386 N N . ILE B 1 363 ? -0.65229 29.17259 20.84356 1.000 36.86331 340 ILE B N 1
ATOM 7387 C CA . ILE B 1 363 ? -1.08526 27.86658 21.33139 1.000 34.15744 340 ILE B CA 1
ATOM 7388 C C . ILE B 1 363 ? -2.12376 27.23972 20.41487 1.000 35.69168 340 ILE B C 1
ATOM 7389 O O . ILE B 1 363 ? -2.29197 26.01613 20.42294 1.000 38.11502 340 ILE B O 1
ATOM 7394 N N . PHE B 1 364 ? -2.78856 28.03254 19.58229 1.000 32.28760 341 PHE B N 1
ATOM 7395 C CA . PHE B 1 364 ? -3.77100 27.50832 18.64331 1.000 34.28994 341 PHE B CA 1
ATOM 7396 C C . PHE B 1 364 ? -3.05635 27.19002 17.33423 1.000 36.90891 341 PHE B C 1
ATOM 7397 O O . PHE B 1 364 ? -2.53526 28.09413 16.66657 1.000 33.39462 341 PHE B O 1
ATOM 7405 N N . LYS B 1 365 ? -3.03084 25.90485 16.97389 1.000 32.05148 342 LYS B N 1
ATOM 7406 C CA . LYS B 1 365 ? -2.19327 25.42226 15.88198 1.000 35.31013 342 LYS B CA 1
ATOM 7407 C C . LYS B 1 365 ? -2.89909 24.28635 15.15866 1.000 35.86656 342 LYS B C 1
ATOM 7408 O O . LYS B 1 365 ? -3.39588 23.35650 15.80074 1.000 35.42400 342 LYS B O 1
ATOM 7414 N N . ALA B 1 366 ? -2.92911 24.36773 13.82966 1.000 33.74181 343 ALA B N 1
ATOM 7415 C CA . ALA B 1 366 ? -3.60534 23.37057 13.01986 1.000 33.56779 343 ALA B CA 1
ATOM 7416 C C . ALA B 1 366 ? -2.96340 21.99371 13.21044 1.000 35.53653 343 ALA B C 1
ATOM 7417 O O . ALA B 1 366 ? -1.76126 21.89157 13.47143 1.000 35.40687 343 ALA B O 1
ATOM 7419 N N . PRO B 1 367 ? -3.73858 20.91650 13.08084 1.000 37.85241 344 PRO B N 1
ATOM 7420 C CA . PRO B 1 367 ? -3.14640 19.57717 13.14595 1.000 35.76247 344 PRO B CA 1
ATOM 7421 C C . PRO B 1 367 ? -2.20584 19.33134 11.97116 1.000 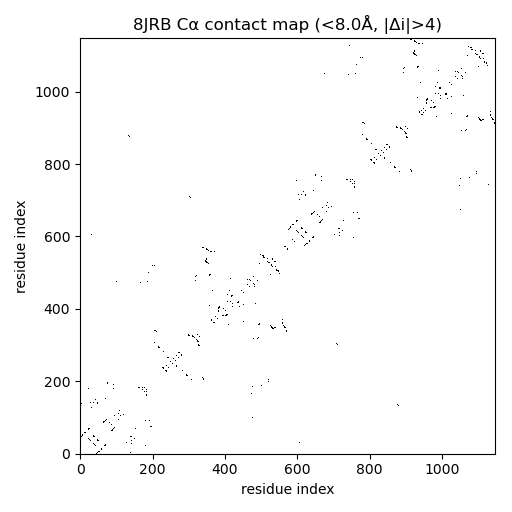40.05237 344 PRO B C 1
ATOM 7422 O O . PRO B 1 367 ? -2.25997 20.00188 10.93567 1.000 33.48111 344 PRO B O 1
ATOM 7426 N N . GLU B 1 368 ? -1.33255 18.34202 12.15151 1.000 37.60624 345 GLU B N 1
ATOM 7427 C CA . GLU B 1 368 ? -0.28720 18.06742 11.17268 1.000 43.15649 345 GLU B CA 1
ATOM 7428 C C . GLU B 1 368 ? -0.87661 17.85539 9.78047 1.000 48.66598 345 GLU B C 1
ATOM 7429 O O . GLU B 1 368 ? -1.87691 17.14374 9.61017 1.000 40.59244 345 GLU B O 1
ATOM 7435 N N . GLY B 1 369 ? -0.25300 18.50024 8.78596 1.000 38.23359 346 GLY B N 1
ATOM 7436 C CA . GLY B 1 369 ? -0.72802 18.49348 7.41851 1.000 41.17198 346 GLY B CA 1
ATOM 7437 C C . GLY B 1 369 ? -1.70939 19.60066 7.07886 1.000 42.80217 346 GLY B C 1
ATOM 7438 O O . GLY B 1 369 ? -1.93561 19.86994 5.89535 1.000 43.73351 346 GLY B O 1
ATOM 7439 N N . ASN B 1 370 ? -2.27921 20.26122 8.07779 1.000 38.50888 347 ASN B N 1
ATOM 7440 C CA . ASN B 1 370 ? -3.23657 21.33842 7.88663 1.000 39.68517 347 ASN B CA 1
ATOM 7441 C C . ASN B 1 370 ? -2.57991 22.67834 8.19109 1.000 35.22342 347 ASN B C 1
ATOM 7442 O O . ASN B 1 370 ? -1.46622 22.74962 8.71081 1.000 36.34400 347 ASN B O 1
ATOM 7447 N N . THR B 1 371 ? -3.30115 23.75095 7.87569 1.000 35.14217 348 THR B N 1
ATOM 7448 C CA . THR B 1 371 ? -2.85389 25.09483 8.20683 1.000 37.61008 348 THR B CA 1
ATOM 7449 C C . THR B 1 371 ? -4.07479 25.99128 8.34818 1.000 33.94506 348 THR B C 1
ATOM 7450 O O . THR B 1 371 ? -5.17846 25.63380 7.93630 1.000 39.04596 348 THR B O 1
ATOM 7454 N N . PHE B 1 372 ? -3.87645 27.15361 8.95554 1.000 35.20601 349 PHE B N 1
ATOM 7455 C CA . PHE B 1 372 ? -4.93430 28.15175 9.02055 1.000 32.89043 349 PHE B CA 1
ATOM 7456 C C . PHE B 1 372 ? -4.79976 29.11860 7.86034 1.000 35.77566 349 PHE B C 1
ATOM 7457 O O . PHE B 1 372 ? -3.69110 29.43987 7.41917 1.000 37.26005 349 PHE B O 1
ATOM 7465 N N . VAL B 1 373 ? -5.94247 29.58970 7.38018 1.000 33.69587 350 VAL B N 1
ATOM 7466 C CA . VAL B 1 373 ? -6.03362 30.79726 6.57308 1.000 36.69275 350 VAL B CA 1
ATOM 7467 C C . VAL B 1 373 ? -6.71509 31.84409 7.44221 1.000 35.12125 350 VAL B C 1
ATOM 7468 O O . VAL B 1 373 ? -7.86612 31.65989 7.86350 1.000 36.01605 350 VAL B O 1
ATOM 7472 N N . ILE B 1 374 ? -5.98868 32.91527 7.74789 1.000 35.23406 351 ILE B N 1
ATOM 7473 C CA . ILE B 1 374 ? -6.44550 33.97724 8.64211 1.000 38.75266 351 ILE B CA 1
ATOM 7474 C C . ILE B 1 374 ? -6.65958 35.23179 7.81162 1.000 45.57341 351 ILE B C 1
ATOM 7475 O O . ILE B 1 374 ? -5.69643 35.78890 7.27463 1.000 40.63502 351 ILE B O 1
ATOM 7480 N N . ALA B 1 375 ? -7.90554 35.69931 7.73212 1.000 39.73541 352 ALA B N 1
ATOM 7481 C CA . ALA B 1 375 ? -8.23707 36.87255 6.93731 1.000 43.91291 352 ALA B CA 1
ATOM 7482 C C . ALA B 1 375 ? -9.03454 37.86430 7.77254 1.000 48.84310 352 ALA B C 1
ATOM 7483 O O . ALA B 1 375 ? -9.90081 37.47182 8.56327 1.000 48.42956 352 ALA B O 1
ATOM 7485 N N . ASP B 1 376 ? -8.74785 39.15328 7.58454 1.000 48.11318 353 ASP B N 1
ATOM 7486 C CA . ASP B 1 376 ? -9.39177 40.20236 8.36259 1.000 48.22640 353 ASP B CA 1
ATOM 7487 C C . ASP B 1 376 ? -9.74850 41.38220 7.46820 1.000 51.87314 353 ASP B C 1
ATOM 7488 O O . ASP B 1 376 ? -9.11349 41.61817 6.43463 1.000 46.87301 353 ASP B O 1
ATOM 7493 N N . PHE B 1 377 ? -10.77137 42.12478 7.89649 1.000 46.28285 354 PHE B N 1
ATOM 7494 C CA . PHE B 1 377 ? -11.20239 43.35906 7.25079 1.000 48.36854 354 PHE B CA 1
ATOM 7495 C C . PHE B 1 377 ? -10.42415 44.54007 7.83218 1.000 50.13949 354 PHE B C 1
ATOM 7496 O O . PHE B 1 377 ? -10.50468 44.80400 9.03688 1.000 46.75582 354 PHE B O 1
ATOM 7504 N N . SER B 1 378 ? -9.68781 45.26062 6.98272 1.000 51.71171 355 SER B N 1
ATOM 7505 C CA . SER B 1 378 ? -8.82687 46.33964 7.46544 1.000 45.78806 355 SER B CA 1
ATOM 7506 C C . SER B 1 378 ? -9.64734 47.55282 7.89949 1.000 44.98757 355 SER B C 1
ATOM 7507 O O . SER B 1 378 ? -10.46055 48.07361 7.12725 1.000 46.54989 355 SER B O 1
ATOM 7510 N N . GLN B 1 379 ? -9.43441 47.98950 9.14615 1.000 42.54683 356 GLN B N 1
ATOM 7511 C CA . GLN B 1 379 ? -10.05455 49.20116 9.69905 1.000 49.18984 356 GLN B CA 1
ATOM 7512 C C . GLN B 1 379 ? -11.56963 49.20085 9.51823 1.000 52.05439 356 GLN B C 1
ATOM 7513 O O . GLN B 1 379 ? -12.18156 50.25140 9.30512 1.000 49.32631 356 GLN B O 1
ATOM 7519 N N . ILE B 1 380 ? -12.18398 48.01776 9.60193 1.000 51.47390 357 ILE B N 1
ATOM 7520 C CA . ILE B 1 380 ? -13.55559 47.86149 9.13182 1.000 50.00124 357 ILE B CA 1
ATOM 7521 C C . ILE B 1 380 ? -14.50795 48.76198 9.91045 1.000 48.77594 357 ILE B C 1
ATOM 7522 O O . ILE B 1 380 ? -15.43922 49.33791 9.33827 1.000 49.40995 357 ILE B O 1
ATOM 7527 N N . GLU B 1 381 ? -14.27312 48.92257 11.21267 1.000 44.76632 358 GLU B N 1
ATOM 7528 C CA . GLU B 1 381 ? -15.12727 49.77871 12.02944 1.000 55.11308 358 GLU B CA 1
ATOM 7529 C C . GLU B 1 381 ? -15.08864 51.22005 11.54298 1.000 57.00373 358 GLU B C 1
ATOM 7530 O O . GLU B 1 381 ? -16.12207 51.89995 11.50351 1.000 56.08207 358 GLU B O 1
ATOM 7536 N N . LEU B 1 382 ? -13.90088 51.69836 11.15802 1.000 53.44445 359 LEU B N 1
ATOM 7537 C CA . LEU B 1 382 ? -13.76058 53.06438 10.66707 1.000 49.48349 359 LEU B CA 1
ATOM 7538 C C . LEU B 1 382 ? -14.44586 53.23710 9.32269 1.000 45.14760 359 LEU B C 1
ATOM 7539 O O . LEU B 1 382 ? -15.10608 54.25049 9.07978 1.000 51.41330 359 LEU B O 1
ATOM 7544 N N . ARG B 1 383 ? -14.28916 52.25977 8.43336 1.000 51.04513 360 ARG B N 1
ATOM 7545 C CA . ARG B 1 383 ? -14.92437 52.33335 7.12342 1.000 53.58948 360 ARG B CA 1
ATOM 7546 C C . ARG B 1 383 ? -16.44229 52.27842 7.24011 1.000 57.82776 360 ARG B C 1
ATOM 7547 O O . ARG B 1 383 ? -17.15036 53.03693 6.56862 1.000 54.96979 360 ARG B O 1
ATOM 7555 N N . ILE B 1 384 ? -16.95908 51.38669 8.08918 1.000 55.73305 361 ILE B N 1
ATOM 7556 C CA . ILE B 1 384 ? -18.40330 51.29426 8.28250 1.000 57.07612 361 ILE B CA 1
ATOM 7557 C C . ILE B 1 384 ? -18.94409 52.59831 8.85877 1.000 56.13914 361 ILE B C 1
ATOM 7558 O O . ILE B 1 384 ? -19.94421 53.14298 8.37853 1.000 58.24437 361 ILE B O 1
ATOM 7563 N N . ALA B 1 385 ? -18.28750 53.11918 9.89854 1.000 53.85453 362 ALA B N 1
ATOM 7564 C CA . ALA B 1 385 ? -18.73986 54.36895 10.50266 1.000 57.21420 362 ALA B CA 1
ATOM 7565 C C . ALA B 1 385 ? -18.70585 55.51399 9.49803 1.000 58.96482 362 ALA B C 1
ATOM 7566 O O . ALA B 1 385 ? -19.61037 56.35580 9.47552 1.000 61.61825 362 ALA B O 1
ATOM 7568 N N . ALA B 1 386 ? -17.66826 55.55996 8.65789 1.000 60.78879 363 ALA B N 1
ATOM 7569 C CA . ALA B 1 386 ? -17.55958 56.62232 7.66237 1.000 64.18620 363 ALA B CA 1
ATOM 7570 C C . ALA B 1 386 ? -18.72192 56.57807 6.68086 1.000 60.00047 363 ALA B C 1
ATOM 7571 O O . ALA B 1 386 ? -19.28416 57.61705 6.33333 1.000 63.43945 363 ALA B O 1
ATOM 7573 N N . GLU B 1 387 ? -19.10324 55.38345 6.22670 1.000 63.45653 364 GLU B N 1
ATOM 7574 C CA . GLU B 1 387 ? -20.24342 55.28808 5.32008 1.000 68.40990 364 GLU B CA 1
ATOM 7575 C C . GLU B 1 387 ? -21.55641 55.51533 6.05929 1.000 65.74831 364 GLU B C 1
ATOM 7576 O O . GLU B 1 387 ? -22.46112 56.17739 5.53730 1.000 69.80905 364 GLU B O 1
ATOM 7582 N N . TYR B 1 388 ? -21.67671 54.97425 7.27562 1.000 65.19289 365 TYR B N 1
ATOM 7583 C CA . TYR B 1 388 ? -22.92724 55.08255 8.02395 1.000 69.22386 365 TYR B CA 1
ATOM 7584 C C . TYR B 1 388 ? -23.31919 56.53594 8.26780 1.000 67.51354 365 TYR B C 1
ATOM 7585 O O . TYR B 1 388 ? -24.48698 56.90427 8.10529 1.000 70.20499 365 TYR B O 1
ATOM 7594 N N . VAL B 1 389 ? -22.35679 57.37751 8.65931 1.000 70.36640 366 VAL B N 1
ATOM 7595 C CA . VAL B 1 389 ? -22.63624 58.78186 8.96150 1.000 69.26069 366 VAL B CA 1
ATOM 7596 C C . VAL B 1 389 ? -22.42696 59.69208 7.76430 1.000 78.60671 366 VAL B C 1
ATOM 7597 O O . VAL B 1 389 ? -22.69588 60.90152 7.85907 1.000 79.07137 366 VAL B O 1
ATOM 7601 N N . ASN B 1 390 ? -21.91657 59.16293 6.65936 1.000 76.52310 367 ASN B N 1
ATOM 7602 C CA . ASN B 1 390 ? -21.66553 59.94136 5.45450 1.000 75.83886 367 ASN B CA 1
ATOM 7603 C C . ASN B 1 390 ? -20.73840 61.13374 5.71825 1.000 78.76021 367 ASN B C 1
ATOM 7604 O O . ASN B 1 390 ? -21.01661 62.25939 5.31245 1.000 78.96455 367 ASN B O 1
ATOM 7609 N N . GLU B 1 391 ? -19.61128 60.86482 6.38532 1.000 73.08888 368 GLU B N 1
ATOM 7610 C CA . GLU B 1 391 ? -18.53945 61.82679 6.61475 1.000 76.88262 368 GLU B CA 1
ATOM 7611 C C . GLU B 1 391 ? -17.54464 61.64151 5.47933 1.000 80.32906 368 GLU B C 1
ATOM 7612 O O . GLU B 1 391 ? -16.42201 61.12957 5.68318 1.000 77.34431 368 GLU B O 1
ATOM 7618 N N . GLU B 1 392 ? -17.92732 62.17746 4.29759 1.000 84.45543 369 GLU B N 1
ATOM 7619 C CA . GLU B 1 392 ? -17.19174 61.86736 3.09178 1.000 97.31271 369 GLU B CA 1
ATOM 7620 C C . GLU B 1 392 ? -15.87342 62.62148 2.97243 1.000 79.41035 369 GLU B C 1
ATOM 7621 O O . GLU B 1 392 ? -15.19063 62.45754 1.97729 1.000 97.43506 369 GLU B O 1
ATOM 7627 N N . LEU B 1 393 ? -15.47928 63.45891 3.92242 1.000 71.06386 370 LEU B N 1
ATOM 7628 C CA . LEU B 1 393 ? -14.05243 63.74761 3.97268 1.000 70.01090 370 LEU B CA 1
ATOM 7629 C C . LEU B 1 393 ? -13.30221 62.45870 4.26042 1.000 76.38993 370 LEU B C 1
ATOM 7630 O O . LEU B 1 393 ? -12.27202 62.20931 3.64682 1.000 68.31253 370 LEU B O 1
ATOM 7635 N N . MET B 1 394 ? -13.84768 61.58019 5.12691 1.000 66.45298 371 MET B N 1
ATOM 7636 C CA . MET B 1 394 ? -13.18579 60.31835 5.43792 1.000 68.58635 371 MET B CA 1
ATOM 7637 C C . MET B 1 394 ? -13.57779 59.20555 4.45943 1.000 63.35461 371 MET B C 1
ATOM 7638 O O . MET B 1 394 ? -12.75560 58.32853 4.19671 1.000 64.28624 371 MET B O 1
ATOM 7643 N N . ILE B 1 395 ? -14.77005 59.23746 3.84608 1.000 72.25756 372 ILE B N 1
ATOM 7644 C CA . ILE B 1 395 ? -14.96413 58.36848 2.67734 1.000 70.17844 372 ILE B CA 1
ATOM 7645 C C . ILE B 1 395 ? -13.92270 58.68013 1.61777 1.000 66.53031 372 ILE B C 1
ATOM 7646 O O . ILE B 1 395 ? -13.31835 57.76621 1.03480 1.000 59.14689 372 ILE B O 1
ATOM 7651 N N . ARG B 1 396 ? -13.67548 59.96215 1.37563 1.000 64.30632 373 ARG B N 1
ATOM 7652 C CA . ARG B 1 396 ? -12.77905 60.33032 0.28948 1.000 62.94113 373 ARG B CA 1
ATOM 7653 C C . ARG B 1 396 ? -11.34151 59.93974 0.60021 1.000 66.01640 373 ARG B C 1
ATOM 7654 O O . ARG B 1 396 ? -10.62457 59.46019 -0.28766 1.000 61.38455 373 ARG B O 1
ATOM 7662 N N . ALA B 1 397 ? -10.91168 60.09055 1.85823 1.000 61.99709 374 ALA B N 1
ATOM 7663 C CA . ALA B 1 397 ? -9.57217 59.63943 2.23176 1.000 63.53117 374 ALA B CA 1
ATOM 7664 C C . ALA B 1 397 ? -9.41886 58.14278 2.00386 1.000 62.98573 374 ALA B C 1
ATOM 7665 O O . ALA B 1 397 ? -8.39529 57.68736 1.47843 1.000 60.66400 374 ALA B O 1
ATOM 7667 N N . PHE B 1 398 ? -10.42393 57.36042 2.40993 1.000 57.42058 375 PHE B N 1
ATOM 7668 C CA . PHE B 1 398 ? -10.40503 55.93234 2.11602 1.000 51.78457 375 PHE B CA 1
ATOM 7669 C C . PHE B 1 398 ? -10.41988 55.69068 0.61043 1.000 59.09115 375 PHE B C 1
ATOM 7670 O O . PHE B 1 398 ? -9.67831 54.84179 0.09946 1.000 56.49574 375 PHE B O 1
ATOM 7678 N N . ARG B 1 399 ? -11.23975 56.45269 -0.12081 1.000 59.89627 376 ARG B N 1
ATOM 7679 C CA . ARG B 1 399 ? -11.32711 56.28426 -1.56755 1.000 58.23168 376 ARG B CA 1
ATOM 7680 C C . ARG B 1 399 ? -10.02459 56.66823 -2.25661 1.000 61.42485 376 ARG B C 1
ATOM 7681 O O . ARG B 1 399 ? -9.67754 56.08181 -3.28799 1.000 57.63791 376 ARG B O 1
ATOM 7689 N N . GLU B 1 400 ? -9.29736 57.64530 -1.71445 1.000 56.18814 377 GLU B N 1
ATOM 7690 C CA . GLU B 1 400 ? -7.97768 57.97994 -2.23016 1.000 57.04940 377 GLU B CA 1
ATOM 7691 C C . GLU B 1 400 ? -6.91123 56.98060 -1.79709 1.000 64.47254 377 GLU B C 1
ATOM 7692 O O . GLU B 1 400 ? -5.75365 57.11464 -2.21056 1.000 67.32474 377 GLU B O 1
ATOM 7698 N N . GLY B 1 401 ? -7.26791 55.99047 -0.98103 1.000 58.84559 378 GLY B N 1
ATOM 7699 C CA . GLY B 1 401 ? -6.30135 55.01765 -0.52232 1.000 55.80760 378 GLY B CA 1
ATOM 7700 C C . GLY B 1 401 ? -5.34579 55.52651 0.52964 1.000 60.15072 378 GLY B C 1
ATOM 7701 O O . GLY B 1 401 ? -4.27245 54.94688 0.70975 1.000 63.07691 378 GLY B O 1
ATOM 7702 N N . LYS B 1 402 ? -5.69738 56.59959 1.22912 1.000 60.37316 379 LYS B N 1
ATOM 7703 C CA . LYS B 1 402 ? -4.82267 57.12019 2.26723 1.000 58.62539 379 LYS B CA 1
ATOM 7704 C C . LYS B 1 402 ? -4.84173 56.20501 3.48394 1.000 65.78080 379 LYS B C 1
ATOM 7705 O O . LYS B 1 402 ? -5.81994 55.49729 3.74397 1.000 71.88528 379 LYS B O 1
ATOM 7711 N N . ASP B 1 403 ? -3.73894 56.21925 4.23108 1.000 62.79520 380 ASP B N 1
ATOM 7712 C CA . ASP B 1 403 ? -3.69303 55.57975 5.54138 1.000 62.49716 380 ASP B CA 1
ATOM 7713 C C . ASP B 1 403 ? -4.42328 56.48569 6.52035 1.000 56.32850 380 ASP B C 1
ATOM 7714 O O . ASP B 1 403 ? -3.96264 57.59553 6.80143 1.000 56.59466 380 ASP B O 1
ATOM 7719 N N . LEU B 1 404 ? -5.55949 56.02423 7.04587 1.000 55.17983 381 LEU B N 1
ATOM 7720 C CA . LEU B 1 404 ? -6.40712 56.93208 7.81456 1.000 61.26398 381 LEU B CA 1
ATOM 7721 C C . LEU B 1 404 ? -5.76255 57.35539 9.12570 1.000 59.52755 381 LEU B C 1
ATOM 7722 O O . LEU B 1 404 ? -5.99571 58.47739 9.59399 1.000 53.30676 381 LEU B O 1
ATOM 7727 N N . HIS B 1 405 ? -4.93769 56.49555 9.71815 1.000 56.05098 382 HIS B N 1
ATOM 7728 C CA . HIS B 1 405 ? -4.27328 56.86581 10.96040 1.000 53.59700 382 HIS B CA 1
ATOM 7729 C C . HIS B 1 405 ? -3.25148 57.96884 10.72505 1.000 51.29618 382 HIS B C 1
ATOM 7730 O O . HIS B 1 405 ? -3.22118 58.96264 11.45635 1.000 57.48944 382 HIS B O 1
ATOM 7737 N N . ARG B 1 406 ? -2.42112 57.82698 9.69223 1.000 56.90715 383 ARG B N 1
ATOM 7738 C CA . ARG B 1 406 ? -1.49594 58.90247 9.35026 1.000 62.00482 383 ARG B CA 1
ATOM 7739 C C . ARG B 1 406 ? -2.24799 60.17938 8.98661 1.000 58.35121 383 ARG B C 1
ATOM 7740 O O . ARG B 1 406 ? -1.84372 61.28634 9.37005 1.000 55.26555 383 ARG B O 1
ATOM 7748 N N . TYR B 1 407 ? -3.35656 60.04339 8.26402 1.000 53.51561 384 TYR B N 1
ATOM 7749 C CA . TYR B 1 407 ? -4.14731 61.21156 7.90022 1.000 58.30441 384 TYR B CA 1
ATOM 7750 C C . TYR B 1 407 ? -4.69779 61.90372 9.14199 1.000 58.27939 384 TYR B C 1
ATOM 7751 O O . TYR B 1 407 ? -4.56800 63.12348 9.29357 1.000 61.64005 384 TYR B O 1
ATOM 7760 N N . THR B 1 408 ? -5.29851 61.13649 10.05641 1.000 56.15426 385 THR B N 1
ATOM 7761 C CA . THR B 1 408 ? -5.84420 61.74079 11.26689 1.000 57.65874 385 THR B CA 1
ATOM 7762 C C . THR B 1 408 ? -4.73571 62.33602 12.12903 1.000 54.06864 385 THR B C 1
ATOM 7763 O O . THR B 1 408 ? -4.91452 63.40530 12.72377 1.000 58.46564 385 THR B O 1
ATOM 7767 N N . ALA B 1 409 ? -3.57749 61.67242 12.19379 1.000 52.08729 386 ALA B N 1
ATOM 7768 C CA . ALA B 1 409 ? -2.44127 62.24010 12.91621 1.000 53.97157 386 ALA B CA 1
ATOM 7769 C C . ALA B 1 409 ? -2.05990 63.60775 12.35864 1.000 61.66505 386 ALA B C 1
ATOM 7770 O O . ALA B 1 409 ? -1.79579 64.54612 13.11711 1.000 58.22274 386 ALA B O 1
ATOM 7772 N N . SER B 1 410 ? -2.05602 63.74626 11.03187 1.000 63.88388 387 SER B N 1
ATOM 7773 C CA . SER B 1 410 ? -1.70689 65.02192 10.41871 1.000 61.29159 387 SER B CA 1
ATOM 7774 C C . SER B 1 410 ? -2.68139 66.12549 10.82229 1.000 64.65822 387 SER B C 1
ATOM 7775 O O . SER B 1 410 ? -2.26407 67.25163 11.11928 1.000 60.81680 387 SER B O 1
ATOM 7778 N N . LEU B 1 411 ? -3.98229 65.82074 10.86147 1.000 60.15916 388 LEU B N 1
ATOM 7779 C CA . LEU B 1 411 ? -4.96434 66.84938 11.19511 1.000 56.96160 388 LEU B CA 1
ATOM 7780 C C . LEU B 1 411 ? -4.87058 67.26727 12.65925 1.000 62.64499 388 LEU B C 1
ATOM 7781 O O . LEU B 1 411 ? -4.92439 68.46291 12.97407 1.000 64.17761 388 LEU B O 1
ATOM 7786 N N . VAL B 1 412 ? -4.74370 66.30010 13.57307 1.000 60.87244 389 VAL B N 1
ATOM 7787 C CA . VAL B 1 412 ? -4.82655 66.59879 15.00237 1.000 59.36010 389 VAL B CA 1
ATOM 7788 C C . VAL B 1 412 ? -3.51520 67.05079 15.62623 1.000 60.69868 389 VAL B C 1
ATOM 7789 O O . VAL B 1 412 ? -3.53290 67.57660 16.74991 1.000 66.63417 389 VAL B O 1
ATOM 7793 N N . LEU B 1 413 ? -2.38609 66.90220 14.93276 1.000 64.44574 390 LEU B N 1
ATOM 7794 C CA . LEU B 1 413 ? -1.08280 67.20993 15.51251 1.000 65.15531 390 LEU B CA 1
ATOM 7795 C C . LEU B 1 413 ? -0.45773 68.50027 15.00201 1.000 71.56451 390 LEU B C 1
ATOM 7796 O O . LEU B 1 413 ? 0.57647 68.91651 15.53618 1.000 80.36349 390 LEU B O 1
ATOM 7801 N N . GLY B 1 414 ? -1.03764 69.13823 13.99043 1.000 70.79894 391 GLY B N 1
ATOM 7802 C CA . GLY B 1 414 ? -0.46754 70.34776 13.43629 1.000 80.83500 391 GLY B CA 1
ATOM 7803 C C . GLY B 1 414 ? 0.79927 70.13824 12.64132 1.000 84.72745 391 GLY B C 1
ATOM 7804 O O . GLY B 1 414 ? 1.33080 71.10422 12.08296 1.000 88.11749 391 GLY B O 1
ATOM 7805 N N . LYS B 1 415 ? 1.29839 68.91113 12.58186 1.000 93.93603 392 LYS B N 1
ATOM 7806 C CA . LYS B 1 415 ? 2.27727 68.49196 11.59600 1.000 93.72768 392 LYS B CA 1
ATOM 7807 C C . LYS B 1 415 ? 1.47011 67.92266 10.43422 1.000 90.66262 392 LYS B C 1
ATOM 7808 O O . LYS B 1 415 ? 0.24283 68.04117 10.40791 1.000 96.75472 392 LYS B O 1
ATOM 7814 N N . ARG B 1 416 ? 2.12316 67.34973 9.43046 1.000 90.38326 393 ARG B N 1
ATOM 7815 C CA . ARG B 1 416 ? 1.35695 66.70081 8.37594 1.000 84.59150 393 ARG B CA 1
ATOM 7816 C C . ARG B 1 416 ? 1.99947 65.36128 8.02816 1.000 83.41593 393 ARG B C 1
ATOM 7817 O O . ARG B 1 416 ? 3.01166 64.95854 8.60878 1.000 87.00790 393 ARG B O 1
ATOM 7825 N N . GLU B 1 417 ? 1.39696 64.69668 7.03995 1.000 77.82787 394 GLU B N 1
ATOM 7826 C CA . GLU B 1 417 ? 1.49650 63.24640 6.89171 1.000 82.12238 394 GLU B CA 1
ATOM 7827 C C . GLU B 1 417 ? 2.93020 62.76012 6.71657 1.000 74.24746 394 GLU B C 1
ATOM 7828 O O . GLU B 1 417 ? 3.33715 61.78665 7.35837 1.000 71.62748 394 GLU B O 1
ATOM 7834 N N . GLU B 1 418 ? 3.71107 63.40228 5.84697 1.000 78.95264 395 GLU B N 1
ATOM 7835 C CA . GLU B 1 418 ? 5.05743 62.88534 5.61448 1.000 80.76947 395 GLU B CA 1
ATOM 7836 C C . GLU B 1 418 ? 5.95076 63.01306 6.84127 1.000 73.00349 395 GLU B C 1
ATOM 7837 O O . GLU B 1 418 ? 6.89496 62.22919 6.98413 1.000 71.61441 395 GLU B O 1
ATOM 7843 N N . GLU B 1 419 ? 5.64165 63.93775 7.74962 1.000 72.22006 396 GLU B N 1
ATOM 7844 C CA . GLU B 1 419 ? 6.39950 64.11595 8.98057 1.000 75.20717 396 GLU B CA 1
ATOM 7845 C C . GLU B 1 419 ? 5.88526 63.25244 10.12534 1.000 74.34473 396 GLU B C 1
ATOM 7846 O O . GLU B 1 419 ? 6.51827 63.21771 11.18687 1.000 71.05764 396 GLU B O 1
ATOM 7852 N N . ILE B 1 420 ? 4.74714 62.58297 9.94643 1.000 68.54839 397 ILE B N 1
ATOM 7853 C CA . ILE B 1 420 ? 4.15653 61.78234 11.01269 1.000 63.99802 397 ILE B CA 1
ATOM 7854 C C . ILE B 1 420 ? 5.04503 60.57463 11.27471 1.000 62.49940 397 ILE B C 1
ATOM 7855 O O . ILE B 1 420 ? 5.28798 59.76301 10.37220 1.000 67.07728 397 ILE B O 1
ATOM 7860 N N . THR B 1 421 ? 5.53596 60.44280 12.50581 1.000 51.92768 398 THR B N 1
ATOM 7861 C CA . THR B 1 421 ? 6.26666 59.24069 12.88181 1.000 57.48763 398 THR B CA 1
ATOM 7862 C C . THR B 1 421 ? 5.28770 58.08725 13.07356 1.000 63.19383 398 THR B C 1
ATOM 7863 O O . THR B 1 421 ? 4.07413 58.28271 13.18217 1.000 65.30199 398 THR B O 1
ATOM 7867 N N . LYS B 1 422 ? 5.81251 56.86338 13.12251 1.000 61.94105 399 LYS B N 1
ATOM 7868 C CA . LYS B 1 422 ? 4.88606 55.76049 13.33143 1.000 58.72718 399 LYS B CA 1
ATOM 7869 C C . LYS B 1 422 ? 4.42967 55.65570 14.78363 1.000 56.43202 399 LYS B C 1
ATOM 7870 O O . LYS B 1 422 ? 3.44294 54.96608 15.06423 1.000 50.78889 399 LYS B O 1
ATOM 7876 N N . GLU B 1 423 ? 5.09042 56.35629 15.70333 1.000 58.12037 400 GLU B N 1
ATOM 7877 C CA . GLU B 1 423 ? 4.57554 56.45313 17.06555 1.000 58.60899 400 GLU B CA 1
ATOM 7878 C C . GLU B 1 423 ? 3.34407 57.35079 17.11738 1.000 54.77020 400 GLU B C 1
ATOM 7879 O O . GLU B 1 423 ? 2.34094 57.01153 17.75772 1.000 51.81803 400 GLU B O 1
ATOM 7885 N N . GLU B 1 424 ? 3.41180 58.51132 16.45594 1.000 54.49878 401 GLU B N 1
ATOM 7886 C CA . GLU B 1 424 ? 2.24981 59.38825 16.34562 1.000 54.34885 401 GLU B CA 1
ATOM 7887 C C . GLU B 1 424 ? 1.09881 58.70451 15.61724 1.000 59.21679 401 GLU B C 1
ATOM 7888 O O . GLU B 1 424 ? -0.07212 58.96095 15.92549 1.000 61.20342 401 GLU B O 1
ATOM 7894 N N . ARG B 1 425 ? 1.41238 57.82828 14.65916 1.000 53.74306 402 ARG B N 1
ATOM 7895 C CA . ARG B 1 425 ? 0.37837 57.06127 13.97151 1.000 57.36008 402 ARG B CA 1
ATOM 7896 C C . ARG B 1 425 ? -0.38859 56.17570 14.94805 1.000 54.17376 402 ARG B C 1
ATOM 7897 O O . ARG B 1 425 ? -1.60659 56.00109 14.81937 1.000 48.92493 402 ARG B O 1
ATOM 7905 N N . GLN B 1 426 ? 0.31184 55.61654 15.93830 1.000 51.44643 403 GLN B N 1
ATOM 7906 C CA . GLN B 1 426 ? -0.33749 54.80595 16.96551 1.000 47.46537 403 GLN B CA 1
ATOM 7907 C C . GLN B 1 426 ? -1.29361 55.64294 17.81063 1.000 49.31506 403 GLN B C 1
ATOM 7908 O O . GLN B 1 426 ? -2.38004 55.18117 18.18210 1.000 45.25181 403 GLN B O 1
ATOM 7914 N N . LEU B 1 427 ? -0.89224 56.87118 18.13964 1.000 46.07033 404 LEU B N 1
ATOM 7915 C CA . LEU B 1 427 ? -1.76933 57.77909 18.86323 1.000 48.63981 404 LEU B CA 1
ATOM 7916 C C . LEU B 1 427 ? -3.03417 58.07377 18.06701 1.000 50.06330 404 LEU B C 1
ATOM 7917 O O . LEU B 1 427 ? -4.13492 58.10231 18.62836 1.000 52.02301 404 LEU B O 1
ATOM 7922 N N . ALA B 1 428 ? -2.89848 58.27506 16.75167 1.000 51.97899 405 ALA B N 1
ATOM 7923 C CA . ALA B 1 428 ? -4.06282 58.57088 15.92013 1.000 53.56464 405 ALA B CA 1
ATOM 7924 C C . ALA B 1 428 ? -4.98062 57.36730 15.79064 1.000 51.06655 405 ALA B C 1
ATOM 7925 O O . ALA B 1 428 ? -6.19875 57.53514 15.63238 1.000 53.25754 405 ALA B O 1
ATOM 7927 N N . LYS B 1 429 ? -4.41979 56.15672 15.85931 1.000 45.45311 406 LYS B N 1
ATOM 7928 C CA . LYS B 1 429 ? -5.23772 54.95164 15.92905 1.000 47.55724 406 LYS B CA 1
ATOM 7929 C C . LYS B 1 429 ? -6.24271 55.05012 17.06701 1.000 46.70575 406 LYS B C 1
ATOM 7930 O O . LYS B 1 429 ? -7.44182 54.81899 16.88006 1.000 52.35575 406 LYS B O 1
ATOM 7936 N N . ALA B 1 430 ? -5.76231 55.40075 18.26090 1.000 45.83124 407 ALA B N 1
ATOM 7937 C CA . ALA B 1 430 ? -6.65580 55.57573 19.39591 1.000 49.56829 407 ALA B CA 1
ATOM 7938 C C . ALA B 1 430 ? -7.67975 56.67832 19.13269 1.000 51.82670 407 ALA B C 1
ATOM 7939 O O . ALA B 1 430 ? -8.84911 56.54691 19.50593 1.000 51.28185 407 ALA B O 1
ATOM 7941 N N . ILE B 1 431 ? -7.25986 57.77498 18.49459 1.000 51.78166 408 ILE B N 1
ATOM 7942 C CA . ILE B 1 431 ? -8.19132 58.86319 18.19172 1.000 52.88794 408 ILE B CA 1
ATOM 7943 C C . ILE B 1 431 ? -9.27519 58.39251 17.22545 1.000 50.83353 408 ILE B C 1
ATOM 7944 O O . ILE B 1 431 ? -10.47019 58.60380 17.45776 1.000 53.65510 408 ILE B O 1
ATOM 7949 N N . ASN B 1 432 ? -8.87420 57.72680 16.13910 1.000 51.20790 409 ASN B N 1
ATOM 7950 C CA . ASN B 1 432 ? -9.83243 57.28256 15.12898 1.000 52.53305 409 ASN B CA 1
ATOM 7951 C C . ASN B 1 432 ? -10.82840 56.27894 15.70467 1.000 53.81980 409 ASN B C 1
ATOM 7952 O O . ASN B 1 432 ? -12.04687 56.45818 15.59129 1.000 52.15730 409 ASN B O 1
ATOM 7957 N N . PHE B 1 433 ? -10.32888 55.21957 16.34169 1.000 51.30652 410 PHE B N 1
ATOM 7958 C CA . PHE B 1 433 ? -11.22119 54.16823 16.81418 1.000 49.78537 410 PHE B CA 1
ATOM 7959 C C . PHE B 1 433 ? -12.03401 54.59324 18.02927 1.000 55.21148 410 PHE B C 1
ATOM 7960 O O . PHE B 1 433 ? -13.07417 53.98714 18.31109 1.000 54.14733 410 PHE B O 1
ATOM 7968 N N . GLY B 1 434 ? -11.59107 55.61616 18.74935 1.000 52.89914 411 GLY B N 1
ATOM 7969 C CA . GLY B 1 434 ? -12.32036 56.09213 19.90210 1.000 49.22241 411 GLY B CA 1
ATOM 7970 C C . GLY B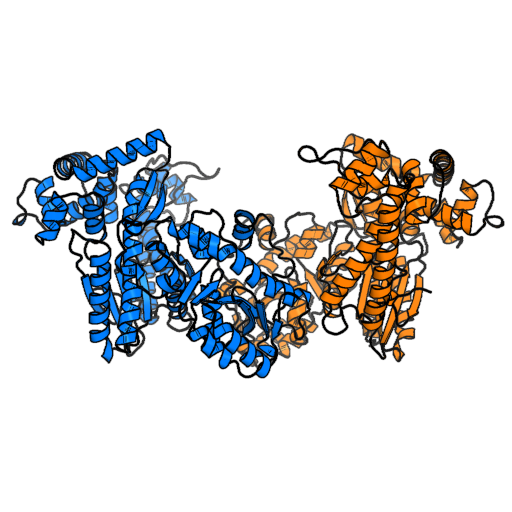 1 434 ? -13.34615 57.16297 19.59388 1.000 55.52344 411 GLY B C 1
ATOM 7971 O O . GLY B 1 434 ? -14.47753 57.10961 20.08602 1.000 55.57871 411 GLY B O 1
ATOM 7972 N N . LEU B 1 435 ? -12.95424 58.15409 18.79296 1.000 52.75841 412 LEU B N 1
ATOM 7973 C CA . LEU B 1 435 ? -13.77703 59.34044 18.60776 1.000 54.22326 412 LEU B CA 1
ATOM 7974 C C . LEU B 1 435 ? -14.95686 59.12542 17.66701 1.000 59.58283 412 LEU B C 1
ATOM 7975 O O . LEU B 1 435 ? -15.91127 59.91128 17.70928 1.000 59.09460 412 LEU B O 1
ATOM 7980 N N . ILE B 1 436 ? -14.92971 58.08412 16.83040 1.000 55.74585 413 ILE B N 1
ATOM 7981 C CA . ILE B 1 436 ? -16.10372 57.76825 16.02496 1.000 57.28555 413 ILE B CA 1
ATOM 7982 C C . ILE B 1 436 ? -17.29343 57.41445 16.90243 1.000 54.59614 413 ILE B C 1
ATOM 7983 O O . ILE B 1 436 ? -18.43751 57.47728 16.44541 1.000 60.32342 413 ILE B O 1
ATOM 7988 N N . TYR B 1 437 ? -17.05388 57.04313 18.15810 1.000 54.90637 414 TYR B N 1
ATOM 7989 C CA . TYR B 1 437 ? -18.11821 56.77253 19.11191 1.000 54.33174 414 TYR B CA 1
ATOM 7990 C C . TYR B 1 437 ? -18.31770 57.91937 20.09338 1.000 60.47268 414 TYR B C 1
ATOM 7991 O O . TYR B 1 437 ? -19.03585 57.75722 21.08690 1.000 63.57428 414 TYR B O 1
ATOM 8000 N N . GLY B 1 438 ? -17.69266 59.06926 19.83480 1.000 62.76969 415 GLY B N 1
ATOM 8001 C CA . GLY B 1 438 ? -17.93352 60.27612 20.60405 1.000 58.04587 415 GLY B CA 1
ATOM 8002 C C . GLY B 1 438 ? -17.50894 60.21932 22.05174 1.000 58.07319 415 GLY B C 1
ATOM 8003 O O . GLY B 1 438 ? -18.04111 60.97374 22.86257 1.000 56.45480 415 GLY B O 1
ATOM 8004 N N . ILE B 1 439 ? -16.55961 59.34618 22.40883 1.000 55.42020 416 ILE B N 1
ATOM 8005 C CA . ILE B 1 439 ? -16.16035 59.26477 23.80800 1.000 54.96849 416 ILE B CA 1
ATOM 8006 C C . ILE B 1 439 ? -15.53058 60.58722 24.24478 1.000 57.67005 416 ILE B C 1
ATOM 8007 O O . ILE B 1 439 ? -15.05849 61.39068 23.42897 1.000 56.17742 416 ILE B O 1
ATOM 8012 N N . SER B 1 440 ? -15.53878 60.81373 25.55651 1.000 58.88958 417 SER B N 1
ATOM 8013 C CA . SER B 1 440 ? -15.00834 62.04461 26.12226 1.000 61.03265 417 SER B CA 1
ATOM 8014 C C . SER B 1 440 ? -13.48735 62.10328 25.97190 1.000 60.50510 417 SER B C 1
ATOM 8015 O O . SER B 1 440 ? -12.82356 61.13053 25.59198 1.000 53.47943 417 SER B O 1
ATOM 8018 N N . ALA B 1 441 ? -12.93823 63.28288 26.27239 1.000 62.67611 418 ALA B N 1
ATOM 8019 C CA . ALA B 1 441 ? -11.48904 63.44499 26.28552 1.000 60.59128 418 ALA B CA 1
ATOM 8020 C C . ALA B 1 441 ? -10.84950 62.56815 27.34954 1.000 63.11464 418 ALA B C 1
ATOM 8021 O O . ALA B 1 441 ? -9.79514 61.96508 27.11509 1.000 61.42022 418 ALA B O 1
ATOM 8023 N N . LYS B 1 442 ? -11.45873 62.50302 28.53646 1.000 59.54011 419 LYS B N 1
ATOM 8024 C CA . LYS B 1 442 ? -10.98275 61.55970 29.54359 1.000 64.27105 419 LYS B CA 1
ATOM 8025 C C . LYS B 1 442 ? -11.05598 60.13243 29.01839 1.000 65.91545 419 LYS B C 1
ATOM 8026 O O . LYS B 1 442 ? -10.10358 59.35576 29.16775 1.000 62.50134 419 LYS B O 1
ATOM 8032 N N . GLY B 1 443 ? -12.17387 59.77873 28.37344 1.000 66.93530 420 GLY B N 1
ATOM 8033 C CA . GLY B 1 443 ? -12.30210 58.45338 27.79138 1.000 58.49717 420 GLY B CA 1
ATOM 8034 C C . GLY B 1 443 ? -11.29405 58.18727 26.69363 1.000 55.04119 420 GLY B C 1
ATOM 8035 O O . GLY B 1 443 ? -10.83658 57.05220 26.52701 1.000 55.29263 420 GLY B O 1
ATOM 8036 N N . LEU B 1 444 ? -10.93741 59.21994 25.92562 1.000 58.63766 421 LEU B N 1
ATOM 8037 C CA . LEU B 1 444 ? -9.92033 59.04566 24.89384 1.000 57.77847 421 LEU B CA 1
ATOM 8038 C C . LEU B 1 444 ? -8.55813 58.76502 25.51662 1.000 54.76578 421 LEU B C 1
ATOM 8039 O O . LEU B 1 444 ? -7.84133 57.86469 25.06781 1.000 51.90234 421 LEU B O 1
ATOM 8044 N N . ALA B 1 445 ? -8.19045 59.51511 26.56120 1.000 55.37870 422 ALA B N 1
ATOM 8045 C CA . ALA B 1 445 ? -6.93128 59.24418 27.25123 1.000 57.33635 422 ALA B CA 1
ATOM 8046 C C . ALA B 1 445 ? -6.92097 57.84010 27.84691 1.000 58.64358 422 ALA B C 1
ATOM 8047 O O . ALA B 1 445 ? -5.92032 57.12023 27.73185 1.000 58.15055 422 ALA B O 1
ATOM 8049 N N . GLU B 1 446 ? -8.02916 57.44401 28.48888 1.000 63.12365 423 GLU B N 1
ATOM 8050 C CA . GLU B 1 446 ? -8.22742 56.07966 28.97454 1.000 56.72918 423 GLU B CA 1
ATOM 8051 C C . GLU B 1 446 ? -7.93271 55.06094 27.88684 1.000 57.19242 423 GLU B C 1
ATOM 8052 O O . GLU B 1 446 ? -7.12539 54.14053 28.06352 1.000 48.07096 423 GLU B O 1
ATOM 8058 N N . TYR B 1 447 ? -8.61328 55.21644 26.74899 1.000 57.62078 424 TYR B N 1
ATOM 8059 C CA . TYR B 1 447 ? -8.55430 54.22628 25.68226 1.000 52.74998 424 TYR B CA 1
ATOM 8060 C C . TYR B 1 447 ? -7.17541 54.19088 25.03547 1.000 48.09066 424 TYR B C 1
ATOM 8061 O O . TYR B 1 447 ? -6.68797 53.12052 24.66005 1.000 45.94194 424 TYR B O 1
ATOM 8070 N N . ALA B 1 448 ? -6.52960 55.34995 24.90106 1.000 53.29803 425 ALA B N 1
ATOM 8071 C CA . ALA B 1 448 ? -5.17401 55.37615 24.36308 1.000 53.04144 425 ALA B CA 1
ATOM 8072 C C . ALA B 1 448 ? -4.21576 54.58451 25.24557 1.000 49.52511 425 ALA B C 1
ATOM 8073 O O . ALA B 1 448 ? -3.36829 53.83877 24.74287 1.000 48.56094 425 ALA B O 1
ATOM 8075 N N . ARG B 1 449 ? -4.34859 54.72173 26.56496 1.000 51.68127 426 ARG B N 1
ATOM 8076 C CA . ARG B 1 449 ? -3.43508 54.05383 27.48452 1.000 48.74205 426 ARG B CA 1
ATOM 8077 C C . ARG B 1 449 ? -3.64947 52.54618 27.48028 1.000 52.60414 426 ARG B C 1
ATOM 8078 O O . ARG B 1 449 ? -2.71031 51.77365 27.25343 1.000 57.49780 426 ARG B O 1
ATOM 8086 N N . THR B 1 450 ? -4.88278 52.10551 27.73220 1.000 51.01546 427 THR B N 1
ATOM 8087 C CA . THR B 1 450 ? -5.14769 50.67677 27.86553 1.000 51.01184 427 THR B CA 1
ATOM 8088 C C . THR B 1 450 ? -5.17826 49.96644 26.52064 1.000 46.51438 427 THR B C 1
ATOM 8089 O O . THR B 1 450 ? -4.80062 48.79490 26.43692 1.000 53.91716 427 THR B O 1
ATOM 8093 N N . GLY B 1 451 ? -5.61480 50.64197 25.46357 1.000 51.46452 428 GLY B N 1
ATOM 8094 C CA . GLY B 1 451 ? -5.72484 49.97905 24.18004 1.000 50.21080 428 GLY B CA 1
ATOM 8095 C C . GLY B 1 451 ? -4.45276 49.99516 23.35273 1.000 55.05942 428 GLY B C 1
ATOM 8096 O O . GLY B 1 451 ? -4.28409 49.15652 22.46319 1.000 48.78740 428 GLY B O 1
ATOM 8097 N N . TYR B 1 452 ? -3.54973 50.94417 23.61886 1.000 49.14153 429 TYR B N 1
ATOM 8098 C CA . TYR B 1 452 ? -2.40190 51.13454 22.74203 1.000 46.82308 429 TYR B CA 1
ATOM 8099 C C . TYR B 1 452 ? -1.09755 51.44687 23.45710 1.000 47.36360 429 TYR B C 1
ATOM 8100 O O . TYR B 1 452 ? -0.08096 51.62494 22.77920 1.000 53.06739 429 TYR B O 1
ATOM 8109 N N . GLY B 1 453 ? -1.07987 51.51990 24.78517 1.000 47.06497 430 GLY B N 1
ATOM 8110 C CA . GLY B 1 453 ? 0.13861 51.90751 25.46856 1.000 45.17249 430 GLY B CA 1
ATOM 8111 C C . GLY B 1 453 ? 0.55368 53.33886 25.21998 1.000 53.78765 430 GLY B C 1
ATOM 8112 O O . GLY B 1 453 ? 1.73201 53.67461 25.38393 1.000 48.84641 430 GLY B O 1
ATOM 8113 N N . VAL B 1 454 ? -0.39630 54.20005 24.85670 1.000 48.47933 431 VAL B N 1
ATOM 8114 C CA . VAL B 1 454 ? -0.13753 55.59407 24.51348 1.000 47.01988 431 VAL B CA 1
ATOM 8115 C C . VAL B 1 454 ? -0.54867 56.47183 25.68614 1.000 49.55104 431 VAL B C 1
ATOM 8116 O O . VAL B 1 454 ? -1.67157 56.35455 26.19181 1.000 50.16784 431 VAL B O 1
ATOM 8120 N N . GLU B 1 455 ? 0.34350 57.36779 26.10733 1.000 46.74599 432 GLU B N 1
ATOM 8121 C CA . GLU B 1 455 ? 0.08516 58.25478 27.23639 1.000 50.40727 432 GLU B CA 1
ATOM 8122 C C . GLU B 1 455 ? -0.12992 59.68110 26.74102 1.000 58.79207 432 GLU B C 1
ATOM 8123 O O . GLU B 1 455 ? 0.79604 60.31355 26.21815 1.000 55.49128 432 GLU B O 1
ATOM 8129 N N . ILE B 1 456 ? -1.35384 60.18093 26.91455 1.000 50.89034 433 ILE B N 1
ATOM 8130 C CA . ILE B 1 456 ? -1.68333 61.58580 26.71758 1.000 55.69746 433 ILE B CA 1
ATOM 8131 C C . ILE B 1 456 ? -2.52951 62.03466 27.89830 1.000 54.72069 433 ILE B C 1
ATOM 8132 O O . ILE B 1 456 ? -3.26647 61.24429 28.49551 1.000 58.95208 433 ILE B O 1
ATOM 8137 N N . SER B 1 457 ? -2.41901 63.31328 28.23448 1.000 61.65010 434 SER B N 1
ATOM 8138 C CA . SER B 1 457 ? -3.22712 63.87493 29.30263 1.000 66.53523 434 SER B CA 1
ATOM 8139 C C . SER B 1 457 ? -4.63501 64.18368 28.79982 1.000 64.97347 434 SER B C 1
ATOM 8140 O O . SER B 1 457 ? -4.89810 64.23888 27.59410 1.000 57.80990 434 SER B O 1
ATOM 8143 N N . GLU B 1 458 ? -5.55036 64.38726 29.75048 1.000 64.11250 435 GLU B N 1
ATOM 8144 C CA . GLU B 1 458 ? -6.89414 64.81372 29.38138 1.000 59.77060 435 GLU B CA 1
ATOM 8145 C C . GLU B 1 458 ? -6.86248 66.12338 28.60221 1.000 65.81506 435 GLU B C 1
ATOM 8146 O O . GLU B 1 458 ? -7.66150 66.31493 27.67854 1.000 65.12972 435 GLU B O 1
ATOM 8152 N N . GLU B 1 459 ? -5.93061 67.02000 28.93545 1.000 65.20820 436 GLU B N 1
ATOM 8153 C CA . GLU B 1 459 ? -5.83481 68.29169 28.22270 1.000 68.24332 436 GLU B CA 1
ATOM 8154 C C . GLU B 1 459 ? -5.45671 68.08457 26.75923 1.000 70.91178 436 GLU B C 1
ATOM 8155 O O . GLU B 1 459 ? -6.06694 68.67709 25.86157 1.000 66.95567 436 GLU B O 1
ATOM 8161 N N . GLU B 1 460 ? -4.44730 67.24600 26.49629 1.000 66.01246 437 GLU B N 1
ATOM 8162 C CA . GLU B 1 460 ? -4.07485 66.95960 25.11373 1.000 60.21458 437 GLU B CA 1
ATOM 8163 C C . GLU B 1 460 ? -5.19845 66.24713 24.37765 1.000 58.48374 437 GLU B C 1
ATOM 8164 O O . GLU B 1 460 ? -5.45676 66.52875 23.20111 1.000 56.47596 437 GLU B O 1
ATOM 8170 N N . ALA B 1 461 ? -5.87021 65.30893 25.04840 1.000 55.01227 438 ALA B N 1
ATOM 8171 C CA . ALA B 1 461 ? -6.96844 64.60249 24.40134 1.000 61.94339 438 ALA B CA 1
ATOM 8172 C C . ALA B 1 461 ? -8.06832 65.57240 23.97766 1.000 62.94676 438 ALA B C 1
ATOM 8173 O O . ALA B 1 461 ? -8.69103 65.39295 22.92476 1.000 58.41561 438 ALA B O 1
ATOM 8175 N N . GLU B 1 462 ? -8.30732 66.62123 24.77326 1.000 68.92805 439 GLU B N 1
ATOM 8176 C CA . GLU B 1 462 ? -9.29923 67.62164 24.38936 1.000 67.22607 439 GLU B CA 1
ATOM 8177 C C . GLU B 1 462 ? -8.88629 68.35407 23.12437 1.000 67.66876 439 GLU B C 1
ATOM 8178 O O . GLU B 1 462 ? -9.70941 68.55673 22.22295 1.000 66.41031 439 GLU B O 1
ATOM 8184 N N . THR B 1 463 ? -7.61594 68.76474 23.04366 1.000 62.27370 440 THR B N 1
ATOM 8185 C CA . THR B 1 463 ? -7.12556 69.42173 21.83746 1.000 60.67573 440 THR B CA 1
ATOM 8186 C C . THR B 1 463 ? -7.30769 68.52501 20.62081 1.000 62.59460 440 THR B C 1
ATOM 8187 O O . THR B 1 463 ? -7.80166 68.96829 19.57795 1.000 61.00204 440 THR B O 1
ATOM 8191 N N . PHE B 1 464 ? -6.93101 67.24854 20.74083 1.000 58.20943 441 PHE B N 1
ATOM 8192 C CA . PHE B 1 464 ? -7.11641 66.33508 19.61936 1.000 57.22329 441 PHE B CA 1
ATOM 8193 C C . PHE B 1 464 ? -8.59421 66.12952 19.32162 1.000 51.52282 441 PHE B C 1
ATOM 8194 O O . PHE B 1 464 ? -8.99680 66.08130 18.15511 1.000 55.72088 441 PHE B O 1
ATOM 8202 N N . ARG B 1 465 ? -9.41280 66.00171 20.36597 1.000 55.32180 442 ARG B N 1
ATOM 8203 C CA . ARG B 1 465 ? -10.84851 65.80833 20.17590 1.000 59.36128 442 ARG B CA 1
ATOM 8204 C C . ARG B 1 465 ? -11.46797 66.95643 19.38799 1.000 65.55104 442 ARG B C 1
ATOM 8205 O O . ARG B 1 465 ? -12.27563 66.72949 18.47635 1.000 58.63777 442 ARG B O 1
ATOM 8213 N N . ASN B 1 466 ? -11.10100 68.19788 19.72448 1.000 63.54832 443 ASN B N 1
ATOM 8214 C CA . ASN B 1 466 ? -11.66451 69.35382 19.03274 1.000 60.99566 443 ASN B CA 1
ATOM 8215 C C . ASN B 1 466 ? -11.25474 69.37459 17.56604 1.000 68.55047 443 ASN B C 1
ATOM 8216 O O . ASN B 1 466 ? -12.09662 69.54105 16.67614 1.000 65.91428 443 ASN B O 1
ATOM 8221 N N . ARG B 1 467 ? -9.95924 69.19512 17.29357 1.000 66.64750 444 ARG B N 1
ATOM 8222 C CA . ARG B 1 467 ? -9.49540 69.19311 15.91092 1.000 65.20491 444 ARG B CA 1
ATOM 8223 C C . ARG B 1 467 ? -10.10920 68.04510 15.12171 1.000 62.54433 444 ARG B C 1
ATOM 8224 O O . ARG B 1 467 ? -10.37471 68.18671 13.92354 1.000 70.38187 444 ARG B O 1
ATOM 8232 N N . PHE B 1 468 ? -10.36841 66.91438 15.77659 1.000 63.19765 445 PHE B N 1
ATOM 8233 C CA . PHE B 1 468 ? -10.93337 65.76608 15.07400 1.000 63.77677 445 PHE B CA 1
ATOM 8234 C C . PHE B 1 468 ? -12.32736 66.08414 14.53775 1.000 64.36228 445 PHE B C 1
ATOM 8235 O O . PHE B 1 468 ? -12.62734 65.84252 13.36330 1.000 66.40860 445 PHE B O 1
ATOM 8243 N N . PHE B 1 469 ? -13.19992 66.61334 15.38811 1.000 61.80664 446 PHE B N 1
ATOM 8244 C CA . PHE B 1 469 ? -14.56458 66.88348 14.95710 1.000 69.44001 446 PHE B CA 1
ATOM 8245 C C . PHE B 1 469 ? -14.67473 68.14437 14.11097 1.000 69.52770 446 PHE B C 1
ATOM 8246 O O . PHE B 1 469 ? -15.61117 68.25738 13.31443 1.000 78.95168 446 PHE B O 1
ATOM 8254 N N . LYS B 1 470 ? -13.73543 69.07974 14.25272 1.000 65.81930 447 LYS B N 1
ATOM 8255 C CA . LYS B 1 470 ? -13.69158 70.23488 13.36211 1.000 74.57376 447 LYS B CA 1
ATOM 8256 C C . LYS B 1 470 ? -13.51997 69.80721 11.90950 1.000 82.13954 447 LYS B C 1
ATOM 8257 O O . LYS B 1 470 ? -14.05359 70.45377 11.00071 1.000 82.66255 447 LYS B O 1
ATOM 8263 N N . ASN B 1 471 ? -12.75511 68.73601 11.66766 1.000 74.56238 448 ASN B N 1
ATOM 8264 C CA . ASN B 1 471 ? -12.57968 68.20788 10.31794 1.000 75.70030 448 ASN B CA 1
ATOM 8265 C C . ASN B 1 471 ? -13.67840 67.22379 9.93366 1.000 81.46173 448 ASN B C 1
ATOM 8266 O O . ASN B 1 471 ? -14.21650 67.29913 8.82284 1.000 80.38838 448 ASN B O 1
ATOM 8271 N N . PHE B 1 472 ? -14.02434 66.30321 10.83654 1.000 76.95931 449 PHE B N 1
ATOM 8272 C CA . PHE B 1 472 ? -14.99771 65.24888 10.55868 1.000 72.11651 449 PHE B CA 1
ATOM 8273 C C . PHE B 1 472 ? -16.35554 65.70130 11.09391 1.000 73.79587 449 PHE B C 1
ATOM 8274 O O . PHE B 1 472 ? -16.82895 65.24537 12.13578 1.000 71.21292 449 PHE B O 1
ATOM 8282 N N . LYS B 1 473 ? -16.99540 66.60893 10.33940 1.000 80.00776 450 LYS B N 1
ATOM 8283 C CA . LYS B 1 473 ? -18.22418 67.25286 10.80583 1.000 70.63078 450 LYS B CA 1
ATOM 8284 C C . LYS B 1 473 ? -19.33453 66.24491 11.05443 1.000 69.78028 450 LYS B C 1
ATOM 8285 O O . LYS B 1 473 ? -20.03762 66.32566 12.06814 1.000 73.54184 450 LYS B O 1
ATOM 8291 N N . ALA B 1 474 ? -19.50706 65.28625 10.14192 1.000 64.30781 451 ALA B N 1
ATOM 8292 C CA . ALA B 1 474 ? -20.66855 64.40729 10.21134 1.000 64.68961 451 ALA B CA 1
ATOM 8293 C C . ALA B 1 474 ? -20.67424 63.57256 11.48279 1.000 73.12416 451 ALA B C 1
ATOM 8294 O O . ALA B 1 474 ? -21.74818 63.19209 11.96554 1.000 77.18844 451 ALA B O 1
ATOM 8296 N N . PHE B 1 475 ? -19.49754 63.27624 12.04059 1.000 65.94570 452 PHE B N 1
ATOM 8297 C CA . PHE B 1 475 ? -19.46345 62.49950 13.27327 1.000 69.74369 452 PHE B CA 1
ATOM 8298 C C . PHE B 1 475 ? -19.99137 63.30973 14.44837 1.000 61.53961 452 PHE B C 1
ATOM 8299 O O . PHE B 1 475 ? -20.77030 62.79537 15.25672 1.000 66.60442 452 PHE B O 1
ATOM 8307 N N . LYS B 1 476 ? -19.58446 64.57668 14.56080 1.000 65.72384 453 LYS B N 1
ATOM 8308 C CA . LYS B 1 476 ? -20.16238 65.44135 15.58566 1.000 72.32329 453 LYS B CA 1
ATOM 8309 C C . LYS B 1 476 ? -21.65573 65.62994 15.35447 1.000 74.07146 453 LYS B C 1
ATOM 8310 O O . LYS B 1 476 ? -22.45253 65.56803 16.29834 1.000 72.52044 453 LYS B O 1
ATOM 8316 N N . LEU B 1 477 ? -22.05174 65.85186 14.09909 1.000 73.42361 454 LEU B N 1
ATOM 8317 C CA . LEU B 1 477 ? -23.46916 65.97399 13.77474 1.000 76.36525 454 LEU B CA 1
ATOM 8318 C C . LEU B 1 477 ? -24.21977 64.69532 14.13184 1.000 77.67669 454 LEU B C 1
ATOM 8319 O O . LEU B 1 477 ? -25.34038 64.74984 14.65064 1.000 65.61585 454 LEU B O 1
ATOM 8324 N N . TRP B 1 478 ? -23.61705 63.53151 13.85991 1.000 72.29218 455 TRP B N 1
ATOM 8325 C CA . TRP B 1 478 ? -24.25647 62.27073 14.21989 1.000 66.64162 455 TRP B CA 1
ATOM 8326 C C . TRP B 1 478 ? -24.39777 62.13068 15.73185 1.000 69.43272 455 TRP B C 1
ATOM 8327 O O . TRP B 1 478 ? -25.44231 61.70285 16.22683 1.000 69.25393 455 TRP B O 1
ATOM 8338 N N . HIS B 1 479 ? -23.34929 62.46719 16.48202 1.000 71.57808 456 HIS B N 1
ATOM 8339 C CA . HIS B 1 479 ? -23.42175 62.36061 17.93659 1.000 67.57041 456 HIS B CA 1
ATOM 8340 C C . HIS B 1 479 ? -24.51631 63.25025 18.50780 1.000 71.04747 456 HIS B C 1
ATOM 8341 O O . HIS B 1 479 ? -25.09878 62.92515 19.55195 1.000 74.31680 456 HIS B O 1
ATOM 8348 N N . GLU B 1 480 ? -24.79319 64.38328 17.85148 1.000 72.31980 457 GLU B N 1
ATOM 8349 C CA . GLU B 1 480 ? -25.82654 65.30553 18.31620 1.000 72.45302 457 GLU B CA 1
ATOM 8350 C C . GLU B 1 480 ? -27.22036 64.73462 18.06157 1.000 71.77384 457 GLU B C 1
ATOM 8351 O O . GLU B 1 480 ? -28.08629 64.74128 18.94344 1.000 80.48546 457 GLU B O 1
ATOM 8357 N N . LYS B 1 481 ? -27.43530 64.22711 16.85483 1.000 76.54663 458 LYS B N 1
ATOM 8358 C CA . LYS B 1 481 ? -28.54549 63.34909 16.51962 1.000 76.21776 458 LYS B CA 1
ATOM 8359 C C . LYS B 1 481 ? -28.91599 62.44451 17.69293 1.000 88.12818 458 LYS B C 1
ATOM 8360 O O . LYS B 1 481 ? -30.04166 62.49265 18.21709 1.000 82.43505 458 LYS B O 1
ATOM 8366 N N . VAL B 1 482 ? -27.93368 61.63317 18.11018 1.000 81.15609 459 VAL B N 1
ATOM 8367 C CA . VAL B 1 482 ? -28.15086 60.60624 19.12518 1.000 78.54030 459 VAL B CA 1
ATOM 8368 C C . VAL B 1 482 ? -28.48122 61.22910 20.48230 1.000 74.59815 459 VAL B C 1
ATOM 8369 O O . VAL B 1 482 ? -29.42316 60.80932 21.16000 1.000 78.01252 459 VAL B O 1
ATOM 8373 N N . LYS B 1 483 ? -27.66742 62.19513 20.91396 1.000 73.98818 460 LYS B N 1
ATOM 8374 C CA . LYS B 1 483 ? -27.91751 62.84607 22.19923 1.000 82.65540 460 LYS B CA 1
ATOM 8375 C C . LYS B 1 483 ? -29.27593 63.52981 22.21500 1.000 75.19036 460 LYS B C 1
ATOM 8376 O O . LYS B 1 483 ? -29.97416 63.50571 23.23520 1.000 83.04382 460 LYS B O 1
ATOM 8382 N N . LYS B 1 484 ? -29.65925 64.14743 21.09385 1.000 82.29950 461 LYS B N 1
ATOM 8383 C CA . LYS B 1 484 ? -30.96590 64.78430 20.95400 1.000 84.66337 461 LYS B CA 1
ATOM 8384 C C . LYS B 1 484 ? -32.09946 63.80971 21.25926 1.000 90.13095 461 LYS B C 1
ATOM 8385 O O . LYS B 1 484 ? -32.96742 64.08519 22.09428 1.000 105.11444 461 LYS B O 1
ATOM 8391 N N . GLU B 1 485 ? -32.10922 62.66069 20.57684 1.000 86.04020 462 GLU B N 1
ATOM 8392 C CA . GLU B 1 485 ? -33.19335 61.70009 20.76033 1.000 83.13137 462 GLU B CA 1
ATOM 8393 C C . GLU B 1 485 ? -33.20510 61.12134 22.17218 1.000 83.53371 462 GLU B C 1
ATOM 8394 O O . GLU B 1 485 ? -34.27658 60.90447 22.74857 1.000 79.89581 462 GLU B O 1
ATOM 8400 N N . LEU B 1 486 ? -32.02723 60.85306 22.74504 1.000 82.54142 463 LEU B N 1
ATOM 8401 C CA . LEU B 1 486 ? -31.97924 60.28183 24.08873 1.000 82.17190 463 LEU B CA 1
ATOM 8402 C C . LEU B 1 486 ? -32.54714 61.24393 25.12637 1.000 84.70195 463 LEU B C 1
ATOM 8403 O O . LEU B 1 486 ? -33.13555 60.80297 26.12204 1.000 85.22813 463 LEU B O 1
ATOM 8408 N N . LYS B 1 487 ? -32.34925 62.54932 24.91893 1.000 89.48239 464 LYS B N 1
ATOM 8409 C CA . LYS B 1 487 ? -32.96801 63.57094 25.76143 1.000 95.49213 464 LYS B CA 1
ATOM 8410 C C . LYS B 1 487 ? -34.48402 63.43555 25.75317 1.000 92.33524 464 LYS B C 1
ATOM 8411 O O . LYS B 1 487 ? -35.12381 63.25781 26.79926 1.000 98.14652 464 LYS B O 1
ATOM 8417 N N . GLU B 1 488 ? -35.07336 63.47987 24.55547 1.000 95.14474 465 GLU B N 1
ATOM 8418 C CA . GLU B 1 488 ? -36.51776 63.56239 24.38969 1.000 93.42708 465 GLU B CA 1
ATOM 8419 C C . GLU B 1 488 ? -37.21287 62.25227 24.73765 1.000 98.65556 465 GLU B C 1
ATOM 8420 O O . GLU B 1 488 ? -38.04709 62.20047 25.64749 1.000 82.80782 465 GLU B O 1
ATOM 8426 N N . LYS B 1 489 ? -36.90142 61.18757 24.00259 1.000 89.03129 466 LYS B N 1
ATOM 8427 C CA . LYS B 1 489 ? -37.64408 59.94354 24.12708 1.000 89.76543 466 LYS B CA 1
ATOM 8428 C C . LYS B 1 489 ? -36.94391 58.91009 24.99320 1.000 84.40304 466 LYS B C 1
ATOM 8429 O O . LYS B 1 489 ? -37.49389 57.82592 25.20415 1.000 87.07006 466 LYS B O 1
ATOM 8435 N N . GLY B 1 490 ? -35.74599 59.20863 25.49105 1.000 92.02493 467 GLY B N 1
ATOM 8436 C CA . GLY B 1 490 ? -35.03930 58.30243 26.36962 1.000 89.76712 467 GLY B CA 1
ATOM 8437 C C . GLY B 1 490 ? -34.48935 57.05241 25.72449 1.000 85.43435 467 GLY B C 1
ATOM 8438 O O . GLY B 1 490 ? -33.73041 56.32775 26.37898 1.000 86.67072 467 GLY B O 1
ATOM 8439 N N . VAL B 1 491 ? -34.85092 56.75873 24.47377 1.000 83.74631 468 VAL B N 1
ATOM 8440 C CA . VAL B 1 491 ? -34.34504 55.59664 23.75498 1.000 89.54490 468 VAL B CA 1
ATOM 8441 C C . VAL B 1 491 ? -33.95462 56.01701 22.34546 1.000 84.79125 468 VAL B C 1
ATOM 8442 O O . VAL B 1 491 ? -34.43926 57.01763 21.80928 1.000 81.24005 468 VAL B O 1
ATOM 8446 N N . PHE B 1 492 ? -33.05199 55.23895 21.75139 1.000 80.67403 469 PHE B N 1
ATOM 8447 C CA . PHE B 1 492 ? -32.70436 55.37054 20.34413 1.000 78.70681 469 PHE B CA 1
ATOM 8448 C C . PHE B 1 492 ? -32.92487 54.04349 19.63249 1.000 72.69018 469 PHE B C 1
ATOM 8449 O O . PHE B 1 492 ? -32.41906 53.00345 20.06800 1.000 72.64819 469 PHE B O 1
ATOM 8457 N N . ARG B 1 493 ? -33.71096 54.08456 18.56200 1.000 70.51493 470 ARG B N 1
ATOM 8458 C CA . ARG B 1 493 ? -34.02847 52.92261 17.74439 1.000 71.90420 470 ARG B CA 1
ATOM 8459 C C . ARG B 1 493 ? -33.43641 53.12021 16.35706 1.000 72.24825 470 ARG B C 1
ATOM 8460 O O . ARG B 1 493 ? -33.80080 54.06679 15.65285 1.000 71.77720 470 ARG B O 1
ATOM 8468 N N . GLY B 1 494 ? -32.49458 52.26023 15.98771 1.000 73.74251 471 GLY B N 1
ATOM 8469 C CA . GLY B 1 494 ? -31.90170 52.31252 14.66767 1.000 67.85918 471 GLY B CA 1
ATOM 8470 C C . GLY B 1 494 ? -31.78933 50.93757 14.04273 1.000 74.67194 471 GLY B C 1
ATOM 8471 O O . GLY B 1 494 ? -32.34628 49.96428 14.56112 1.000 68.06518 471 GLY B O 1
ATOM 8472 N N . ARG B 1 495 ? -31.04026 50.83664 12.94698 1.000 72.52517 472 ARG B N 1
ATOM 8473 C CA . ARG B 1 495 ? -30.88894 49.57406 12.24098 1.000 67.21651 472 ARG B CA 1
ATOM 8474 C C . ARG B 1 495 ? -29.49624 49.50505 11.63206 1.000 64.39219 472 ARG B C 1
ATOM 8475 O O . ARG B 1 495 ? -28.93107 50.52345 11.22318 1.000 63.72322 472 ARG B O 1
ATOM 8483 N N . THR B 1 496 ? -28.94865 48.29315 11.56840 1.000 64.44375 473 THR B N 1
ATOM 8484 C CA . THR B 1 496 ? -27.74936 48.08927 10.77506 1.000 60.91434 473 THR B CA 1
ATOM 8485 C C . THR B 1 496 ? -28.09071 48.20257 9.29101 1.000 64.68943 473 THR B C 1
ATOM 8486 O O . THR B 1 496 ? -29.26070 48.27814 8.89143 1.000 63.83553 473 THR B O 1
ATOM 8490 N N . LEU B 1 497 ? -27.04509 48.19452 8.46479 1.000 60.71489 474 LEU B N 1
ATOM 8491 C CA . LEU B 1 497 ? -27.23702 48.38036 7.03320 1.000 67.69393 474 LEU B CA 1
ATOM 8492 C C . LEU B 1 497 ? -28.01477 47.23542 6.39191 1.000 63.82623 474 LEU B C 1
ATOM 8493 O O . LEU B 1 497 ? -28.63496 47.43941 5.34472 1.000 63.60174 474 LEU B O 1
ATOM 8498 N N . LEU B 1 498 ? -28.01395 46.05146 6.99819 1.000 60.54455 475 LEU B N 1
ATOM 8499 C CA . LEU B 1 498 ? -28.75562 44.91662 6.47222 1.000 61.55619 475 LEU B CA 1
ATOM 8500 C C . LEU B 1 498 ? -30.16492 44.82497 7.04449 1.000 67.14722 475 LEU B C 1
ATOM 8501 O O . LEU B 1 498 ? -30.93493 43.95106 6.63124 1.000 62.18722 475 LEU B O 1
ATOM 8506 N N . GLY B 1 499 ? -30.52606 45.71597 7.96582 1.000 65.27833 476 GLY B N 1
ATOM 8507 C CA . GLY B 1 499 ? -31.86022 45.75394 8.53025 1.000 62.52737 476 GLY B CA 1
ATOM 8508 C C . GLY B 1 499 ? -31.98034 45.22069 9.93860 1.000 65.07350 476 GLY B C 1
ATOM 8509 O O . GLY B 1 499 ? -33.09864 45.17689 10.46573 1.000 58.74654 476 GLY B O 1
ATOM 8510 N N . ARG B 1 500 ? -30.88034 44.80468 10.56518 1.000 57.76482 477 ARG B N 1
ATOM 8511 C CA . ARG B 1 500 ? -30.93095 44.34885 11.94911 1.000 53.21020 477 ARG B CA 1
ATOM 8512 C C . ARG B 1 500 ? -31.28991 45.52148 12.85513 1.000 64.60938 477 ARG B C 1
ATOM 8513 O O . ARG B 1 500 ? -30.58195 46.53340 12.87750 1.000 64.20002 477 ARG B O 1
ATOM 8521 N N . ARG B 1 501 ? -32.39277 45.39348 13.58920 1.000 56.87546 478 ARG B N 1
ATOM 8522 C CA . ARG B 1 501 ? -32.86158 46.46068 14.46113 1.000 64.93707 478 ARG B CA 1
ATOM 8523 C C . ARG B 1 501 ? -32.17154 46.40150 15.82095 1.000 62.04594 478 ARG B C 1
ATOM 8524 O O . ARG B 1 501 ? -31.67205 45.36116 16.25252 1.000 67.21867 478 ARG B O 1
ATOM 8532 N N . PHE B 1 502 ? -32.14769 47.54628 16.49889 1.000 68.38866 479 PHE B N 1
ATOM 8533 C CA . PHE B 1 502 ? -31.63949 47.60551 17.86030 1.000 67.96871 479 PHE B CA 1
ATOM 8534 C C . PHE B 1 502 ? -32.33292 48.73377 18.60791 1.000 72.28783 479 PHE B C 1
ATOM 8535 O O . PHE B 1 502 ? -32.84722 49.68285 18.01081 1.000 68.35950 479 PHE B O 1
ATOM 8543 N N . THR B 1 503 ? -32.31578 48.62772 19.93258 1.000 69.25746 480 THR B N 1
ATOM 8544 C CA . THR B 1 503 ? -32.90122 49.62785 20.81481 1.000 74.94796 480 THR B CA 1
ATOM 8545 C C . THR B 1 503 ? -31.86759 49.98508 21.87387 1.000 74.50540 480 THR B C 1
ATOM 8546 O O . THR B 1 503 ? -31.49793 49.13907 22.69356 1.000 85.18731 480 THR B O 1
ATOM 8550 N N . ALA B 1 504 ? -31.36593 51.21467 21.83033 1.000 71.49569 481 ALA B N 1
ATOM 8551 C CA . ALA B 1 504 ? -30.34687 51.67080 22.76360 1.000 77.62652 481 ALA B CA 1
ATOM 8552 C C . ALA B 1 504 ? -30.93391 52.64503 23.77453 1.000 77.41507 481 ALA B C 1
ATOM 8553 O O . ALA B 1 504 ? -31.80179 53.45678 23.43885 1.000 79.50640 481 ALA B O 1
ATOM 8555 N N . THR B 1 505 ? -30.44591 52.56439 25.01251 1.000 83.51698 482 THR B N 1
ATOM 8556 C CA . THR B 1 505 ? -30.85942 53.47017 26.07385 1.000 88.94320 482 THR B CA 1
ATOM 8557 C C . THR B 1 505 ? -29.72033 54.33198 26.59776 1.000 81.57324 482 THR B C 1
ATOM 8558 O O . THR B 1 505 ? -29.95257 55.17099 27.47501 1.000 84.72226 482 THR B O 1
ATOM 8562 N N . THR B 1 506 ? -28.50081 54.14732 26.09988 1.000 77.77209 483 THR B N 1
ATOM 8563 C CA . THR B 1 506 ? -27.37920 55.01029 26.43377 1.000 71.49051 483 THR B CA 1
ATOM 8564 C C . THR B 1 506 ? -26.73322 55.50275 25.14691 1.000 73.39254 483 THR B C 1
ATOM 8565 O O . THR B 1 506 ? -26.92410 54.92794 24.07165 1.000 66.30659 483 THR B O 1
ATOM 8569 N N . PHE B 1 507 ? -25.96332 56.58606 25.26881 1.000 68.51982 484 PHE B N 1
ATOM 8570 C CA . PHE B 1 507 ? -25.26793 57.12106 24.10426 1.000 63.93356 484 PHE B CA 1
ATOM 8571 C C . PHE B 1 507 ? -24.22733 56.13282 23.58858 1.000 66.85324 484 PHE B C 1
ATOM 8572 O O . PHE B 1 507 ? -24.09832 55.93452 22.37454 1.000 65.32507 484 PHE B O 1
ATOM 8580 N N . ASN B 1 508 ? -23.49419 55.48643 24.49881 1.000 65.18110 485 ASN B N 1
ATOM 8581 C CA . ASN B 1 508 ? -22.45117 54.55227 24.08413 1.000 69.96776 485 ASN B CA 1
ATOM 8582 C C . ASN B 1 508 ? -23.05075 53.36466 23.33697 1.000 71.50933 485 ASN B C 1
ATOM 8583 O O . ASN B 1 508 ? -22.52079 52.94112 22.30461 1.000 60.36642 485 ASN B O 1
ATOM 8588 N N . ASP B 1 509 ? -24.18448 52.84319 23.81631 1.000 65.38937 486 ASP B N 1
ATOM 8589 C CA . ASP B 1 509 ? -24.85292 51.76732 23.09048 1.000 66.06539 486 ASP B CA 1
ATOM 8590 C C . ASP B 1 509 ? -25.40311 52.26173 21.75821 1.000 66.60376 486 ASP B C 1
ATOM 8591 O O . ASP B 1 509 ? -25.36911 51.53416 20.75741 1.000 63.76838 486 ASP B O 1
ATOM 8596 N N . ALA B 1 510 ? -25.90963 53.49679 21.72515 1.000 59.03511 487 ALA B N 1
ATOM 8597 C CA . ALA B 1 510 ? -26.55549 54.00058 20.51916 1.000 61.19670 487 ALA B CA 1
ATOM 8598 C C . ALA B 1 510 ? -25.57333 54.20223 19.37523 1.000 59.92919 487 ALA B C 1
ATOM 8599 O O . ALA B 1 510 ? -25.97487 54.12760 18.20917 1.000 65.06569 487 ALA B O 1
ATOM 8601 N N . VAL B 1 511 ? -24.30329 54.47515 19.66889 1.000 61.84743 488 VAL B N 1
ATOM 8602 C CA . VAL B 1 511 ? -23.33390 54.66312 18.58998 1.000 65.71551 488 VAL B CA 1
ATOM 8603 C C . VAL B 1 511 ? -22.65066 53.35016 18.20284 1.000 59.70727 488 VAL B C 1
ATOM 8604 O O . VAL B 1 511 ? -22.32335 53.14001 17.03201 1.000 56.60293 488 VAL B O 1
ATOM 8608 N N . ASN B 1 512 ? -22.40915 52.44142 19.15536 1.000 65.60324 489 ASN B N 1
ATOM 8609 C CA . ASN B 1 512 ? -21.74269 51.18588 18.79807 1.000 61.10673 489 ASN B CA 1
ATOM 8610 C C . ASN B 1 512 ? -22.66543 50.23025 18.06040 1.000 57.21602 489 ASN B C 1
ATOM 8611 O O . ASN B 1 512 ? -22.26553 49.64091 17.04986 1.000 58.18911 489 ASN B O 1
ATOM 8616 N N . TYR B 1 513 ? -23.90356 50.06728 18.53655 1.000 59.71188 490 TYR B N 1
ATOM 8617 C CA . TYR B 1 513 ? -24.80745 49.06584 18.00076 1.000 55.40642 490 TYR B CA 1
ATOM 8618 C C . TYR B 1 513 ? -24.93054 49.09857 16.45895 1.000 58.97294 490 TYR B C 1
ATOM 8619 O O . TYR B 1 513 ? -24.85407 48.02842 15.85693 1.000 56.79614 490 TYR B O 1
ATOM 8628 N N . PRO B 1 514 ? -25.11734 50.25004 15.81550 1.000 59.46607 491 PRO B N 1
ATOM 8629 C CA . PRO B 1 514 ? -25.19533 50.19765 14.33906 1.000 57.26346 491 PRO B CA 1
ATOM 8630 C C . PRO B 1 514 ? -23.86768 49.85226 13.68165 1.000 58.19819 491 PRO B C 1
ATOM 8631 O O . PRO B 1 514 ? -23.86700 49.17402 12.64741 1.000 53.21883 491 PRO B O 1
ATOM 8635 N N . ILE B 1 515 ? -22.73669 50.26486 14.25559 1.000 53.16967 492 ILE B N 1
ATOM 8636 C CA . ILE B 1 515 ? -21.44874 49.99046 13.62313 1.000 55.06584 492 ILE B CA 1
ATOM 8637 C C . ILE B 1 515 ? -21.01992 48.55229 13.87308 1.000 53.56588 492 ILE B C 1
ATOM 8638 O O . ILE B 1 515 ? -20.68895 47.81803 12.93669 1.000 53.27305 492 ILE B O 1
ATOM 8643 N N . GLN B 1 516 ? -20.98739 48.14049 15.14341 1.000 52.22391 493 GLN B N 1
ATOM 8644 C CA . GLN B 1 516 ? -20.65601 46.75790 15.46345 1.000 49.58564 493 GLN B CA 1
ATOM 8645 C C . GLN B 1 516 ? -21.69300 45.80224 14.89507 1.000 56.43158 493 GLN B C 1
ATOM 8646 O O . GLN B 1 516 ? -21.35031 44.69567 14.46563 1.000 51.79723 493 GLN B O 1
ATOM 8652 N N . GLY B 1 517 ? -22.96205 46.21501 14.87071 1.000 54.63559 494 GLY B N 1
ATOM 8653 C CA . GLY B 1 517 ? -23.98633 45.37262 14.28039 1.000 48.62753 494 GLY B CA 1
ATOM 8654 C C . GLY B 1 517 ? -23.80161 45.21210 12.78432 1.000 51.63957 494 GLY B C 1
ATOM 8655 O O . GLY B 1 517 ? -23.99731 44.12335 12.23831 1.000 45.27546 494 GLY B O 1
ATOM 8656 N N . THR B 1 518 ? -23.42861 46.29310 12.09669 1.000 49.70181 495 THR B N 1
ATOM 8657 C CA . THR B 1 518 ? -23.11570 46.16720 10.67837 1.000 51.94831 495 THR B CA 1
ATOM 8658 C C . THR B 1 518 ? -21.88572 45.29134 10.46963 1.000 51.70138 495 THR B C 1
ATOM 8659 O O . THR B 1 518 ? -21.83987 44.49685 9.52358 1.000 50.05011 495 THR B O 1
ATOM 8663 N N . GLY B 1 519 ? -20.89222 45.40528 11.35819 1.000 48.75517 496 GLY B N 1
ATOM 8664 C CA . GLY B 1 519 ? -19.71706 44.55422 11.25928 1.000 42.54190 496 GLY B CA 1
ATOM 8665 C C . GLY B 1 519 ? -20.04154 43.08481 11.45262 1.000 51.18355 496 GLY B C 1
ATOM 8666 O O . GLY B 1 519 ? -19.46354 42.22022 10.79148 1.000 47.78732 496 GLY B O 1
ATOM 8667 N N . ALA B 1 520 ? -20.98790 42.78074 12.34717 1.000 50.58831 497 ALA B N 1
ATOM 8668 C CA . ALA B 1 520 ? -21.38973 41.39198 12.53180 1.000 44.38250 497 ALA B CA 1
ATOM 8669 C C . ALA B 1 520 ? -22.11182 40.86622 11.29970 1.000 51.59894 497 ALA B C 1
ATOM 8670 O O . ALA B 1 520 ? -21.87767 39.72716 10.87975 1.000 48.35257 497 ALA B O 1
ATOM 8672 N N . ASP B 1 521 ? -22.98615 41.68671 10.70267 1.000 52.10362 498 ASP B N 1
ATOM 8673 C CA . ASP B 1 521 ? -23.63791 41.30577 9.45273 1.000 50.52916 498 ASP B CA 1
ATOM 8674 C C . ASP B 1 521 ? -22.61005 40.97353 8.37578 1.000 50.88577 498 ASP B C 1
ATOM 8675 O O . ASP B 1 521 ? -22.75292 39.98327 7.64641 1.000 47.16002 498 ASP B O 1
ATOM 8680 N N . LEU B 1 522 ? -21.56229 41.79287 8.26760 1.000 50.44080 499 LEU B N 1
ATOM 8681 C CA . LEU B 1 522 ? -20.56403 41.60779 7.22022 1.000 46.74146 499 LEU B CA 1
ATOM 8682 C C . LEU B 1 522 ? -19.81795 40.29109 7.39604 1.000 47.56883 499 LEU B C 1
ATOM 8683 O O . LEU B 1 522 ? -19.66860 39.51439 6.44172 1.000 48.56839 499 LEU B O 1
ATOM 8688 N N . LEU B 1 523 ? -19.35817 40.01574 8.62029 1.000 43.03144 500 LEU B N 1
ATOM 8689 C CA . LEU B 1 523 ? -18.61220 38.78970 8.87753 1.000 43.90544 500 LEU B CA 1
ATOM 8690 C C . LEU B 1 523 ? -19.43942 37.56323 8.52557 1.000 46.99551 500 LEU B C 1
ATOM 8691 O O . LEU B 1 523 ? -18.93225 36.61600 7.91051 1.000 46.70388 500 LEU B O 1
ATOM 8696 N N . LYS B 1 524 ? -20.71655 37.55857 8.91196 1.000 42.22279 501 LYS B N 1
ATOM 8697 C CA . LYS B 1 524 ? -21.56219 36.40931 8.60784 1.000 44.59472 501 LYS B CA 1
ATOM 8698 C C . LYS B 1 524 ? -21.78968 36.27786 7.10885 1.000 44.18325 501 LYS B C 1
ATOM 8699 O O . LYS B 1 524 ? -21.70719 35.17650 6.55684 1.000 45.81086 501 LYS B O 1
ATOM 8705 N N . LEU B 1 525 ? -22.01969 37.39590 6.42275 1.000 45.43624 502 LEU B N 1
ATOM 8706 C CA . LEU B 1 525 ? -22.19993 37.34158 4.97768 1.000 40.63895 502 LEU B CA 1
ATOM 8707 C C . LEU B 1 525 ? -20.95515 36.79853 4.28258 1.000 46.00599 502 LEU B C 1
ATOM 8708 O O . LEU B 1 525 ? -21.05525 35.96435 3.37369 1.000 42.65954 502 LEU B O 1
ATOM 8713 N N . ALA B 1 526 ? -19.77077 37.25159 4.70061 1.000 42.27379 503 ALA B N 1
ATOM 8714 C CA . ALA B 1 526 ? -18.54407 36.77355 4.06784 1.000 45.62185 503 ALA B CA 1
ATOM 8715 C C . ALA B 1 526 ? -18.38965 35.26395 4.22807 1.000 43.91849 503 ALA B C 1
ATOM 8716 O O . ALA B 1 526 ? -17.97534 34.56945 3.28931 1.000 43.95994 503 ALA B O 1
ATOM 8718 N N . VAL B 1 527 ? -18.72500 34.73398 5.40620 1.000 40.59559 504 VAL B N 1
ATOM 8719 C CA . VAL B 1 527 ? -18.63264 33.29055 5.60528 1.000 44.53388 504 VAL B CA 1
ATOM 8720 C C . VAL B 1 527 ? -19.58235 32.56155 4.66289 1.000 45.99639 504 VAL B C 1
ATOM 8721 O O . VAL B 1 527 ? -19.21198 31.55487 4.04516 1.000 45.73090 504 VAL B O 1
ATOM 8725 N N . LEU B 1 528 ? -20.81200 33.06883 4.52460 1.000 43.39881 505 LEU B N 1
ATOM 8726 C CA . LEU B 1 528 ? -21.78778 32.44087 3.63444 1.000 47.83838 505 LEU B CA 1
ATOM 8727 C C . LEU B 1 528 ? -21.28385 32.41834 2.19820 1.000 42.18870 505 LEU B C 1
ATOM 8728 O O . LEU B 1 528 ? -21.37461 31.39266 1.51307 1.000 47.33643 505 LEU B O 1
ATOM 8733 N N . LEU B 1 529 ? -20.72925 33.53872 1.72950 1.000 44.92864 506 LEU B N 1
ATOM 8734 C CA . LEU B 1 529 ? -20.22277 33.58664 0.36041 1.000 46.26576 506 LEU B CA 1
ATOM 8735 C C . LEU B 1 529 ? -19.02157 32.66923 0.18903 1.000 43.76338 506 LEU B C 1
ATOM 8736 O O . LEU B 1 529 ? -18.87499 32.02381 -0.85520 1.000 45.49022 506 LEU B O 1
ATOM 8741 N N . PHE B 1 530 ? -18.16785 32.57407 1.21243 1.000 45.03124 507 PHE B N 1
ATOM 8742 C CA . PHE B 1 530 ? -17.02756 31.66958 1.12738 1.000 41.71731 507 PHE B CA 1
ATOM 8743 C C . PHE B 1 530 ? -17.49609 30.23212 0.96716 1.000 46.63113 507 PHE B C 1
ATOM 8744 O O . PHE B 1 530 ? -17.03148 29.50921 0.07848 1.000 41.36845 507 PHE B O 1
ATOM 8752 N N . ASP B 1 531 ? -18.45463 29.81786 1.79852 1.000 42.47660 508 ASP B N 1
ATOM 8753 C CA . ASP B 1 531 ? -18.93092 28.44141 1.75474 1.000 46.94776 508 ASP B CA 1
ATOM 8754 C C . ASP B 1 531 ? -19.51363 28.09760 0.38902 1.000 49.65298 508 ASP B C 1
ATOM 8755 O O . ASP B 1 531 ? -19.28753 26.99742 -0.12700 1.000 48.33931 508 ASP B O 1
ATOM 8760 N N . ALA B 1 532 ? -20.27398 29.02243 -0.20623 1.000 47.33407 509 ALA B N 1
ATOM 8761 C CA . ALA B 1 532 ? -20.85775 28.77539 -1.52249 1.000 49.39927 509 ALA B CA 1
ATOM 8762 C C . ALA B 1 532 ? -19.77544 28.63590 -2.58576 1.000 49.49583 509 ALA B C 1
ATOM 8763 O O . ALA B 1 532 ? -19.80800 27.71265 -3.40615 1.000 48.29560 509 ALA B O 1
ATOM 8765 N N . GLU B 1 533 ? -18.80049 29.54478 -2.58365 1.000 52.61346 510 GLU B N 1
ATOM 8766 C CA . GLU B 1 533 ? -17.73657 29.46562 -3.57936 1.000 49.15452 510 GLU B CA 1
ATOM 8767 C C . GLU B 1 533 ? -16.82563 28.26960 -3.32377 1.000 49.66143 510 GLU B C 1
ATOM 8768 O O . GLU B 1 533 ? -16.35931 27.62429 -4.27012 1.000 53.82132 510 GLU B O 1
ATOM 8774 N N . ALA B 1 534 ? -16.58770 27.93925 -2.05228 1.000 46.06304 511 ALA B N 1
ATOM 8775 C CA . ALA B 1 534 ? -15.76993 26.77419 -1.73182 1.000 46.09890 511 ALA B CA 1
ATOM 8776 C C . ALA B 1 534 ? -16.43180 25.48166 -2.19632 1.000 49.87685 511 ALA B C 1
ATOM 8777 O O . ALA B 1 534 ? -15.74945 24.57385 -2.68301 1.000 44.10681 511 ALA B O 1
ATOM 8779 N N . LYS B 1 535 ? -17.76158 25.38194 -2.06126 1.000 43.70208 512 LYS B N 1
ATOM 8780 C CA . LYS B 1 535 ? -18.46590 24.19291 -2.53534 1.000 51.55939 512 LYS B CA 1
ATOM 8781 C C . LYS B 1 535 ? -18.39165 24.07591 -4.04961 1.000 51.67704 512 LYS B C 1
ATOM 8782 O O . LYS B 1 535 ? -18.23711 22.97139 -4.58031 1.000 51.43538 512 LYS B O 1
ATOM 8788 N N . LYS B 1 536 ? -18.50456 25.20568 -4.75738 1.000 56.15941 513 LYS B N 1
ATOM 8789 C CA . LYS B 1 536 ? -18.40101 25.19383 -6.21211 1.000 52.07188 513 LYS B CA 1
ATOM 8790 C C . LYS B 1 536 ? -17.05157 24.65014 -6.65783 1.000 62.07235 513 LYS B C 1
ATOM 8791 O O . LYS B 1 536 ? -16.97245 23.86861 -7.61455 1.000 60.96019 513 LYS B O 1
ATOM 8797 N N . LYS B 1 537 ? -15.97840 25.04957 -5.97333 1.000 51.88307 514 LYS B N 1
ATOM 8798 C CA . LYS B 1 537 ? -14.63617 24.61542 -6.32252 1.000 53.40891 514 LYS B CA 1
ATOM 8799 C C . LYS B 1 537 ? -14.25647 23.31034 -5.64557 1.000 53.85291 514 LYS B C 1
ATOM 8800 O O . LYS B 1 537 ? -13.10640 22.87729 -5.76659 1.000 49.42575 514 LYS B O 1
ATOM 8806 N N . LYS B 1 538 ? -15.19510 22.67745 -4.94030 1.000 49.60702 515 LYS B N 1
ATOM 8807 C CA . LYS B 1 538 ? -14.93526 21.41017 -4.25891 1.000 54.74344 515 LYS B CA 1
ATOM 8808 C C . LYS B 1 538 ? -13.72624 21.52066 -3.32874 1.000 52.66948 515 LYS B C 1
ATOM 8809 O O . LYS B 1 538 ? -12.84225 20.65978 -3.31390 1.000 47.97934 515 LYS B O 1
ATOM 8815 N N . LEU B 1 539 ? -13.66158 22.61854 -2.57802 1.000 49.65406 516 LEU B N 1
ATOM 8816 C CA . LEU B 1 539 ? -12.58742 22.84908 -1.61903 1.000 46.86005 516 LEU B CA 1
ATOM 8817 C C . LEU B 1 539 ? -13.04482 22.42663 -0.22790 1.000 47.21952 516 LEU B C 1
ATOM 8818 O O . LEU B 1 539 ? -14.15313 22.76838 0.19963 1.000 44.93179 516 LEU B O 1
ATOM 8823 N N . ASP B 1 540 ? -12.18933 21.69311 0.47559 1.000 44.36969 517 ASP B N 1
ATOM 8824 C CA . ASP B 1 540 ? -12.48191 21.22203 1.82085 1.000 41.78049 517 ASP B CA 1
ATOM 8825 C C . ASP B 1 540 ? -11.83213 22.18257 2.80717 1.000 44.71437 517 ASP B C 1
ATOM 8826 O O . ASP B 1 540 ? -10.60334 22.31301 2.83513 1.000 44.20238 517 ASP B O 1
ATOM 8831 N N . ALA B 1 541 ? -12.64976 22.83982 3.62247 1.000 42.63987 518 ALA B N 1
ATOM 8832 C CA . ALA B 1 541 ? -12.13595 23.78892 4.59954 1.000 45.21911 518 ALA B CA 1
ATOM 8833 C C . ALA B 1 541 ? -13.12109 23.89765 5.75327 1.000 44.03246 518 ALA B C 1
ATOM 8834 O O . ALA B 1 541 ? -14.33456 23.84211 5.54119 1.000 43.62578 518 ALA B O 1
ATOM 8836 N N . LYS B 1 542 ? -12.59465 24.05131 6.96653 1.000 40.95771 519 LYS B N 1
ATOM 8837 C CA . LYS B 1 542 ? -13.40310 24.18249 8.17313 1.000 41.23575 519 LYS B CA 1
ATOM 8838 C C . LYS B 1 542 ? -13.24630 25.58206 8.74462 1.000 42.60908 519 LYS B C 1
ATOM 8839 O O . LYS B 1 542 ? -12.11770 26.04226 8.96363 1.000 37.84316 519 LYS B O 1
ATOM 8845 N N . LEU B 1 543 ? -14.37410 26.23764 9.01199 1.000 35.16082 520 LEU B N 1
ATOM 8846 C CA . LEU B 1 543 ? -14.35903 27.45612 9.80605 1.000 36.52655 520 LEU B CA 1
ATOM 8847 C C . LEU B 1 543 ? -14.03819 27.09504 11.24866 1.000 37.27115 520 LEU B C 1
ATOM 8848 O O . LEU B 1 543 ? -14.65920 26.19723 11.82245 1.000 36.36578 520 LEU B O 1
ATOM 8853 N N . VAL B 1 544 ? -13.05184 27.76484 11.83811 1.000 31.72464 521 VAL B N 1
ATOM 8854 C CA . VAL B 1 544 ? -12.68860 27.45513 13.21471 1.000 36.37322 521 VAL B CA 1
ATOM 8855 C C . VAL B 1 544 ? -12.73819 28.65922 14.13527 1.000 33.53957 521 VAL B C 1
ATOM 8856 O O . VAL B 1 544 ? -12.78430 28.46310 15.36000 1.000 37.14318 521 VAL B O 1
ATOM 8860 N N . ASN B 1 545 ? -12.73750 29.88778 13.61745 1.000 36.83807 522 ASN B N 1
ATOM 8861 C CA . ASN B 1 545 ? -12.95988 31.04738 14.47139 1.000 41.23917 522 ASN B CA 1
ATOM 8862 C C . ASN B 1 545 ? -13.52725 32.20475 13.66368 1.000 38.09529 522 ASN B C 1
ATOM 8863 O O . ASN B 1 545 ? -13.16679 32.41963 12.50411 1.000 41.77463 522 ASN B O 1
ATOM 8868 N N . LEU B 1 546 ? -14.40135 32.96187 14.31220 1.000 40.52498 523 LEU B N 1
ATOM 8869 C CA . LEU B 1 546 ? -15.05202 34.11621 13.70706 1.000 41.53843 523 LEU B CA 1
ATOM 8870 C C . LEU B 1 546 ? -15.27085 35.14412 14.80220 1.000 52.22184 523 LEU B C 1
ATOM 8871 O O . LEU B 1 546 ? -16.04479 34.88789 15.73087 1.000 50.33884 523 LEU B O 1
ATOM 8876 N N . VAL B 1 547 ? -14.62892 36.30520 14.69132 1.000 45.98517 524 VAL B N 1
ATOM 8877 C CA . VAL B 1 547 ? -14.76297 37.31635 15.73433 1.000 48.93593 524 VAL B CA 1
ATOM 8878 C C . VAL B 1 547 ? -14.39413 38.67423 15.16086 1.000 43.68158 524 VAL B C 1
ATOM 8879 O O . VAL B 1 547 ? -13.45495 38.79607 14.37187 1.000 47.00656 524 VAL B O 1
ATOM 8883 N N . HIS B 1 548 ? -15.16299 39.69187 15.55410 0.510 43.99287 525 HIS B N 1
ATOM 8884 C CA . HIS B 1 548 ? -14.85341 41.08649 15.26663 0.510 39.68863 525 HIS B CA 1
ATOM 8885 C C . HIS B 1 548 ? -14.71110 41.32074 13.77061 0.510 42.20893 525 HIS B C 1
ATOM 8886 O O . HIS B 1 548 ? -15.70498 41.52702 13.07208 0.510 37.82384 525 HIS B O 1
ATOM 8893 N N . ASP B 1 549 ? -13.47581 41.28085 13.26711 1.000 46.17217 526 ASP B N 1
ATOM 8894 C CA . ASP B 1 549 ? -13.20140 41.55943 11.86646 1.000 39.24416 526 ASP B CA 1
ATOM 8895 C C . ASP B 1 549 ? -12.45082 40.41969 11.18676 1.000 41.43225 526 ASP B C 1
ATOM 8896 O O . ASP B 1 549 ? -11.88560 40.62372 10.11104 1.000 43.56676 526 ASP B O 1
ATOM 8901 N N . GLU B 1 550 ? -12.41408 39.22921 11.79021 1.000 41.02360 527 GLU B N 1
ATOM 8902 C CA . GLU B 1 550 ? -11.44219 38.20863 11.41054 1.000 42.38817 527 GLU B CA 1
ATOM 8903 C C . GLU B 1 550 ? -12.09654 36.84083 11.23592 1.000 43.39253 527 GLU B C 1
ATOM 8904 O O . GLU B 1 550 ? -12.90973 36.40756 12.05996 1.000 41.40490 527 GLU B O 1
ATOM 8910 N N . ILE B 1 551 ? -11.70516 36.15563 10.16711 1.000 38.85620 528 ILE B N 1
ATOM 8911 C CA . ILE B 1 551 ? -12.16951 34.81466 9.84318 1.000 39.65948 528 ILE B CA 1
ATOM 8912 C C . ILE B 1 551 ? -10.96205 33.89342 9.87306 1.000 38.38202 528 ILE B C 1
ATOM 8913 O O . ILE B 1 551 ? -9.91372 34.23454 9.32120 1.000 38.92261 528 ILE B O 1
ATOM 8918 N N . VAL B 1 552 ? -11.09277 32.74262 10.52934 1.000 37.79877 529 VAL B N 1
ATOM 8919 C CA . VAL B 1 552 ? -10.04615 31.72374 10.50655 1.000 35.16932 529 VAL B CA 1
ATOM 8920 C C . VAL B 1 552 ? -10.65855 30.43479 9.97484 1.000 37.56418 529 VAL B C 1
ATOM 8921 O O . VAL B 1 552 ? -11.63389 29.92538 10.54091 1.000 37.20083 529 VAL B O 1
ATOM 8925 N N . VAL B 1 553 ? -10.10588 29.92037 8.88180 1.000 34.27227 530 VAL B N 1
ATOM 8926 C CA . VAL B 1 553 ? -10.48994 28.60511 8.39441 1.000 34.31381 530 VAL B CA 1
ATOM 8927 C C . VAL B 1 553 ? -9.26300 27.70941 8.42167 1.000 38.04513 530 VAL B C 1
ATOM 8928 O O . VAL B 1 553 ? -8.11953 28.17368 8.35357 1.000 37.38968 530 VAL B O 1
ATOM 8932 N N . GLU B 1 554 ? -9.52004 26.41366 8.53609 1.000 34.45117 531 GLU B N 1
ATOM 8933 C CA . GLU B 1 554 ? -8.50742 25.37569 8.58654 1.000 34.53973 531 GLU B CA 1
ATOM 8934 C C . GLU B 1 554 ? -8.67872 24.47453 7.36735 1.000 41.66588 531 GLU B C 1
ATOM 8935 O O . GLU B 1 554 ? -9.80899 24.13968 6.98957 1.000 38.49968 531 GLU B O 1
ATOM 8941 N N . CYS B 1 555 ? -7.56485 24.09514 6.74583 1.000 33.38217 532 CYS B N 1
ATOM 8942 C CA . CYS B 1 555 ? -7.60455 23.27662 5.54036 1.000 33.80221 532 CYS B CA 1
ATOM 8943 C C . CYS B 1 555 ? -6.25078 22.60346 5.36120 1.000 38.63492 532 CYS B C 1
ATOM 8944 O O . CYS B 1 555 ? -5.26323 22.96469 6.00798 1.000 35.44763 532 CYS B O 1
ATOM 8947 N N . ARG B 1 556 ? -6.21565 21.63102 4.45192 1.000 34.85718 533 ARG B N 1
ATOM 8948 C CA . ARG B 1 556 ? -4.96403 20.98168 4.09832 1.000 37.11690 533 ARG B CA 1
ATOM 8949 C C . ARG B 1 556 ? -4.02927 21.99409 3.44097 1.000 41.88141 533 ARG B C 1
ATOM 8950 O O . ARG B 1 556 ? -4.46389 22.89583 2.71268 1.000 40.98665 533 ARG B O 1
ATOM 8958 N N . LYS B 1 557 ? -2.72942 21.83275 3.69711 1.000 35.29538 534 LYS B N 1
ATOM 8959 C CA . LYS B 1 557 ? -1.75459 22.79130 3.18510 1.000 38.33848 534 LYS B CA 1
ATOM 8960 C C . LYS B 1 557 ? -1.81219 22.89525 1.66816 1.000 35.98620 534 LYS B C 1
ATOM 8961 O O . LYS B 1 557 ? -1.62335 23.98238 1.11251 1.000 40.80376 534 LYS B O 1
ATOM 8967 N N . GLU B 1 558 ? -2.07473 21.78173 0.97721 1.000 34.87144 535 GLU B N 1
ATOM 8968 C CA . GLU B 1 558 ? -1.99187 21.79742 -0.47978 1.000 39.50631 535 GLU B CA 1
ATOM 8969 C C . GLU B 1 558 ? -3.14803 22.54303 -1.14884 1.000 42.42988 535 GLU B C 1
ATOM 8970 O O . GLU B 1 558 ? -3.06494 22.79037 -2.35578 1.000 46.14330 535 GLU B O 1
ATOM 8976 N N . VAL B 1 559 ? -4.21452 22.90487 -0.42415 1.000 39.63208 536 VAL B N 1
ATOM 8977 C CA . VAL B 1 559 ? -5.26865 23.76519 -0.97199 1.000 36.83771 536 VAL B CA 1
ATOM 8978 C C . VAL B 1 559 ? -5.29439 25.14660 -0.32688 1.000 42.34741 536 VAL B C 1
ATOM 8979 O O . VAL B 1 559 ? -6.15131 25.96490 -0.68716 1.000 41.58610 536 VAL B O 1
ATOM 8983 N N . ALA B 1 560 ? -4.37665 25.44685 0.59826 1.000 40.70432 537 ALA B N 1
ATOM 8984 C CA . ALA B 1 560 ? -4.52912 26.66115 1.39939 1.000 43.65084 537 ALA B CA 1
ATOM 8985 C C . ALA B 1 560 ? -4.47386 27.92669 0.55052 1.000 44.39034 537 ALA B C 1
ATOM 8986 O O . ALA B 1 560 ? -5.22722 28.87384 0.80136 1.000 37.97602 537 ALA B O 1
ATOM 8988 N N . ASN B 1 561 ? -3.58475 27.98380 -0.44872 1.000 43.21991 538 ASN B N 1
ATOM 8989 C CA . ASN B 1 561 ? -3.51444 29.21700 -1.22599 1.000 45.62808 538 ASN B CA 1
ATOM 8990 C C . ASN B 1 561 ? -4.81229 29.46148 -1.98756 1.000 48.99304 538 ASN B C 1
ATOM 8991 O O . ASN B 1 561 ? -5.27467 30.60468 -2.08769 1.000 43.64682 538 ASN B O 1
ATOM 8996 N N . GLN B 1 562 ? -5.41842 28.39410 -2.52179 1.000 46.21113 539 GLN B N 1
ATOM 8997 C CA . GLN B 1 562 ? -6.70551 28.52886 -3.19090 1.000 46.25062 539 GLN B CA 1
ATOM 8998 C C . GLN B 1 562 ? -7.81038 28.84702 -2.18835 1.000 43.80239 539 GLN B C 1
ATOM 8999 O O . GLN B 1 562 ? -8.72526 29.61872 -2.48941 1.000 46.05121 539 GLN B O 1
ATOM 9005 N N . VAL B 1 563 ? -7.75942 28.25494 -0.99650 1.000 42.46802 540 VAL B N 1
ATOM 9006 C CA . VAL B 1 563 ? -8.74155 28.62317 0.01806 1.000 42.15577 540 VAL B CA 1
ATOM 9007 C C . VAL B 1 563 ? -8.61485 30.10606 0.35146 1.000 40.71481 540 VAL B C 1
ATOM 9008 O O . VAL B 1 563 ? -9.61914 30.81694 0.49190 1.000 39.68064 540 VAL B O 1
ATOM 9012 N N . LYS B 1 564 ? -7.37703 30.59739 0.46666 1.000 36.65357 541 LYS B N 1
ATOM 9013 C CA . LYS B 1 564 ? -7.15147 32.00974 0.76836 1.000 41.63746 541 LYS B CA 1
ATOM 9014 C C . LYS B 1 564 ? -7.71132 32.91491 -0.32646 1.000 41.47076 541 LYS B C 1
ATOM 9015 O O . LYS B 1 564 ? -8.34428 33.93710 -0.03674 1.000 43.80318 541 LYS B O 1
ATOM 9021 N N . GLU B 1 565 ? -7.49590 32.55586 -1.58990 1.000 40.31341 542 GLU B N 1
ATOM 9022 C CA . GLU B 1 565 ? -8.01291 33.38519 -2.67241 1.000 48.64319 542 GLU B CA 1
ATOM 9023 C C . GLU B 1 565 ? -9.53574 33.39921 -2.68195 1.000 45.23879 542 GLU B C 1
ATOM 9024 O O . GLU B 1 565 ? -10.14440 34.45729 -2.86894 1.000 46.66713 542 GLU B O 1
ATOM 9030 N N . VAL B 1 566 ? -10.16818 32.24491 -2.45360 1.000 45.23124 543 VAL B N 1
ATOM 9031 C CA . VAL B 1 566 ? -11.63026 32.19498 -2.40271 1.000 45.76533 543 VAL B CA 1
ATOM 9032 C C . VAL B 1 566 ? -12.15594 33.00730 -1.22211 1.000 46.68663 543 VAL B C 1
ATOM 9033 O O . VAL B 1 566 ? -13.15034 33.73647 -1.33818 1.000 48.46120 543 VAL B O 1
ATOM 9037 N N . LEU B 1 567 ? -11.49784 32.89468 -0.06890 1.000 39.19043 544 LEU B N 1
ATOM 9038 C CA . LEU B 1 567 ? -11.95381 33.60594 1.11696 1.000 40.88219 544 LEU B CA 1
ATOM 9039 C C . LEU B 1 567 ? -11.82671 35.11399 0.94361 1.000 47.73195 544 LEU B C 1
ATOM 9040 O O . LEU B 1 567 ? -12.75460 35.86641 1.27299 1.000 43.80177 544 LEU B O 1
ATOM 9045 N N . GLU B 1 568 ? -10.68788 35.57151 0.42133 1.000 43.90472 545 GLU B N 1
ATOM 9046 C CA . GLU B 1 568 ? -10.46861 37.00292 0.25420 1.000 46.28222 545 GLU B CA 1
ATOM 9047 C C . GLU B 1 568 ? -11.50652 37.61461 -0.67466 1.000 48.73786 545 GLU B C 1
ATOM 9048 O O . GLU B 1 568 ? -12.02575 38.70793 -0.41404 1.000 50.31058 545 GLU B O 1
ATOM 9054 N N . LYS B 1 569 ? -11.82604 36.92888 -1.76470 1.000 41.13473 546 LYS B N 1
ATOM 9055 C CA . LYS B 1 569 ? -12.74420 37.53284 -2.70726 1.000 47.31550 546 LYS B CA 1
ATOM 9056 C C . LYS B 1 569 ? -14.19500 37.35328 -2.27280 1.000 50.20820 546 LYS B C 1
ATOM 9057 O O . LYS B 1 569 ? -15.02674 38.21048 -2.58661 1.000 50.70204 546 LYS B O 1
ATOM 9063 N N . ALA B 1 570 ? -14.50910 36.31217 -1.49300 1.000 44.25575 547 ALA B N 1
ATOM 9064 C CA . ALA B 1 570 ? -15.83142 36.27215 -0.87436 1.000 49.26730 547 ALA B CA 1
ATOM 9065 C C . ALA B 1 570 ? -15.98372 37.41396 0.11916 1.000 50.55939 547 ALA B C 1
ATOM 9066 O O . ALA B 1 570 ? -17.04413 38.04375 0.19483 1.000 50.66179 547 ALA B O 1
ATOM 9068 N N . MET B 1 571 ? -14.91268 37.72293 0.85096 1.000 42.88864 548 MET B N 1
ATOM 9069 C CA . MET B 1 571 ? -14.94879 38.81486 1.81539 1.000 50.99118 548 MET B CA 1
ATOM 9070 C C . MET B 1 571 ? -15.11959 40.15682 1.11664 1.000 49.64864 548 MET B C 1
ATOM 9071 O O . MET B 1 571 ? -15.87803 41.01756 1.58373 1.000 48.61346 548 MET B O 1
ATOM 9076 N N . LYS B 1 572 ? -14.39108 40.36549 0.01673 1.000 51.85922 549 LYS B N 1
ATOM 9077 C CA . LYS B 1 572 ? -14.54712 41.59417 -0.75116 1.000 52.20543 549 LYS B CA 1
ATOM 9078 C C . LYS B 1 572 ? -15.92798 41.66284 -1.39164 1.000 52.88759 549 LYS B C 1
ATOM 9079 O O . LYS B 1 572 ? -16.50548 42.74759 -1.51735 1.000 54.18395 549 LYS B O 1
ATOM 9085 N N . GLN B 1 573 ? -16.46079 40.51394 -1.81707 1.000 51.24507 550 GLN B N 1
ATOM 9086 C CA . GLN B 1 573 ? -17.82835 40.45976 -2.32468 1.000 53.77291 550 GLN B CA 1
ATOM 9087 C C . GLN B 1 573 ? -18.82290 40.92674 -1.26600 1.000 54.59806 550 GLN B C 1
ATOM 9088 O O . GLN B 1 573 ? -19.72939 41.71858 -1.55065 1.000 55.04707 550 GLN B O 1
ATOM 9094 N N . ALA B 1 574 ? -18.66465 40.44587 -0.03238 1.000 54.39305 551 ALA B N 1
ATOM 9095 C CA . ALA B 1 574 ? -19.54768 40.86745 1.04991 1.000 53.37750 551 ALA B CA 1
ATOM 9096 C C . ALA B 1 574 ? -19.40151 42.35882 1.33408 1.000 54.61268 551 ALA B C 1
ATOM 9097 O O . ALA B 1 574 ? -20.39696 43.05347 1.56890 1.000 53.01491 551 ALA B O 1
ATOM 9099 N N . GLY B 1 575 ? -18.16630 42.87018 1.31199 1.000 53.45178 552 GLY B N 1
ATOM 9100 C CA . GLY B 1 575 ? -17.95847 44.28627 1.56474 1.000 49.79716 552 GLY B CA 1
ATOM 9101 C C . GLY B 1 575 ? -18.64694 45.17490 0.54460 1.000 57.32360 552 GLY B C 1
ATOM 9102 O O . GLY B 1 575 ? -19.18982 46.22819 0.88861 1.000 59.34920 552 GLY B O 1
ATOM 9103 N N . LYS B 1 576 ? -18.63902 44.76463 -0.72474 1.000 57.60707 553 LYS B N 1
ATOM 9104 C CA . LYS B 1 576 ? -19.26155 45.58386 -1.75823 1.000 59.17297 553 LYS B CA 1
ATOM 9105 C C . LYS B 1 576 ? -20.78103 45.56205 -1.66743 1.000 56.68294 553 LYS B C 1
ATOM 9106 O O . LYS B 1 576 ? -21.43104 46.51621 -2.10390 1.000 54.92405 553 LYS B O 1
ATOM 9112 N N . ILE B 1 577 ? -21.35722 44.50973 -1.08821 1.000 59.01882 554 ILE B N 1
ATOM 9113 C CA . ILE B 1 577 ? -22.79619 44.48703 -0.85284 1.000 57.55290 554 ILE B CA 1
ATOM 9114 C C . ILE B 1 577 ? -23.17171 45.48723 0.23416 1.000 63.37633 554 ILE B C 1
ATOM 9115 O O . ILE B 1 577 ? -24.17531 46.20534 0.12329 1.000 66.34326 554 ILE B O 1
ATOM 9120 N N . ILE B 1 578 ? -22.36762 45.55980 1.29075 1.000 57.32928 555 ILE B N 1
ATOM 9121 C CA . ILE B 1 578 ? -22.68068 46.39488 2.44603 1.000 62.73059 555 ILE B CA 1
ATOM 9122 C C . ILE B 1 578 ? -22.21899 47.83835 2.25922 1.000 62.41857 555 ILE B C 1
ATOM 9123 O O . ILE B 1 578 ? -22.93383 48.77114 2.63242 1.000 68.05150 555 ILE B O 1
ATOM 9128 N N . LEU B 1 579 ? -21.03145 48.06027 1.69769 1.000 58.16619 556 LEU B N 1
ATOM 9129 C CA . LEU B 1 579 ? -20.45333 49.39525 1.58768 1.000 61.84171 556 LEU B CA 1
ATOM 9130 C C . LEU B 1 579 ? -20.40893 49.82061 0.12343 1.000 65.46874 556 LEU B C 1
ATOM 9131 O O . LEU B 1 579 ? -19.79424 49.14425 -0.70974 1.000 57.22071 556 LEU B O 1
ATOM 9136 N N . LYS B 1 580 ? -21.04245 50.95696 -0.17918 1.000 62.18417 557 LYS B N 1
ATOM 9137 C CA . LYS B 1 580 ? -21.15928 51.44292 -1.54675 1.000 61.81455 557 LYS B CA 1
ATOM 9138 C C . LYS B 1 580 ? -20.23187 52.60836 -1.86013 1.000 67.53900 557 LYS B C 1
ATOM 9139 O O . LYS B 1 580 ? -19.94678 52.84803 -3.03879 1.000 66.29138 557 LYS B O 1
ATOM 9145 N N . LYS B 1 581 ? -19.76214 53.33866 -0.85100 1.000 64.99775 558 LYS B N 1
ATOM 9146 C CA . LYS B 1 581 ? -18.84223 54.45146 -1.06345 1.000 65.53743 558 LYS B CA 1
ATOM 9147 C C . LYS B 1 581 ? -17.42420 54.16912 -0.58842 1.000 62.19905 558 LYS B C 1
ATOM 9148 O O . LYS B 1 581 ? -16.46849 54.57393 -1.25055 1.000 64.76828 558 LYS B O 1
ATOM 9154 N N . VAL B 1 582 ? -17.25474 53.46060 0.52226 1.000 58.27514 559 VAL B N 1
ATOM 9155 C CA . VAL B 1 582 ? -15.92271 53.17815 1.05278 1.000 62.33537 559 VAL B CA 1
ATOM 9156 C C . VAL B 1 582 ? -15.43620 51.83807 0.51290 1.000 59.35153 559 VAL B C 1
ATOM 9157 O O . VAL B 1 582 ? -16.15215 50.83114 0.60260 1.000 53.92676 559 VAL B O 1
ATOM 9161 N N . PRO B 1 583 ? -14.24897 51.77623 -0.07769 1.000 55.87635 560 PRO B N 1
ATOM 9162 C CA . PRO B 1 583 ? -13.71478 50.47553 -0.47615 1.000 52.69611 560 PRO B CA 1
ATOM 9163 C C . PRO B 1 583 ? -13.42305 49.62748 0.75092 1.000 52.27708 560 PRO B C 1
ATOM 9164 O O . PRO B 1 583 ? -13.05479 50.12956 1.81534 1.000 58.00160 560 PRO B O 1
ATOM 9168 N N . VAL B 1 584 ? -13.60803 48.32418 0.59949 1.000 53.91519 561 VAL B N 1
ATOM 9169 C CA . VAL B 1 584 ? -13.34580 47.36919 1.66664 1.000 49.13764 561 VAL B CA 1
ATOM 9170 C C . VAL B 1 584 ? -12.06000 46.63996 1.32440 1.000 59.05636 561 VAL B C 1
ATOM 9171 O O . VAL B 1 584 ? -11.94958 46.02947 0.25354 1.000 63.05825 561 VAL B O 1
ATOM 9175 N N . GLU B 1 585 ? -11.08545 46.72372 2.22442 1.000 61.51057 562 GLU B N 1
ATOM 9176 C CA . GLU B 1 585 ? -9.78587 46.09341 2.06118 1.000 56.54987 562 GLU B CA 1
ATOM 9177 C C . GLU B 1 585 ? -9.69556 44.83793 2.91559 1.000 58.96607 562 GLU B C 1
ATOM 9178 O O . GLU B 1 585 ? -10.23076 44.77789 4.02854 1.000 50.78692 562 GLU B O 1
ATOM 9184 N N . VAL B 1 586 ? -8.99626 43.83500 2.38961 1.000 56.88875 563 VAL B N 1
ATOM 9185 C CA . VAL B 1 586 ? -8.84749 42.55364 3.06347 1.000 51.03578 563 VAL B CA 1
ATOM 9186 C C . VAL B 1 586 ? -7.37637 42.16947 3.06555 1.000 52.38479 563 VAL B C 1
ATOM 9187 O O . VAL B 1 586 ? -6.70547 42.26187 2.03505 1.000 51.08628 563 VAL B O 1
ATOM 9191 N N . GLU B 1 587 ? -6.88261 41.73044 4.21752 1.000 51.15593 564 GLU B N 1
ATOM 9192 C CA . GLU B 1 587 ? -5.56450 41.13269 4.33073 1.000 48.42822 564 GLU B CA 1
ATOM 9193 C C . GLU B 1 587 ? -5.71632 39.70830 4.84460 1.000 48.03906 564 GLU B C 1
ATOM 9194 O O . GLU B 1 587 ? -6.62892 39.40027 5.61828 1.000 46.08674 564 GLU B O 1
ATOM 9200 N N . SER B 1 588 ? -4.81251 38.83641 4.41970 1.000 42.96993 565 SER B N 1
ATOM 9201 C CA . SER B 1 588 ? -4.87402 37.45945 4.87072 1.000 46.73708 565 SER B CA 1
ATOM 9202 C C . SER B 1 588 ? -3.48144 36.85740 4.85496 1.000 48.84452 565 SER B C 1
ATOM 9203 O O . SER B 1 588 ? -2.61100 37.27111 4.08342 1.000 48.31516 565 SER B O 1
ATOM 9206 N N . VAL B 1 589 ? -3.28238 35.87353 5.72791 1.000 42.08613 566 VAL B N 1
ATOM 9207 C CA . VAL B 1 589 ? -2.03932 35.12478 5.79015 1.000 41.50860 566 VAL B CA 1
ATOM 9208 C C . VAL B 1 589 ? -2.38553 33.65267 5.92728 1.000 45.09167 566 VAL B C 1
ATOM 9209 O O . VAL B 1 589 ? -3.49695 33.27670 6.30885 1.000 37.39672 566 VAL B O 1
ATOM 9213 N N . ILE B 1 590 ? -1.40780 32.82249 5.59809 1.000 38.01635 567 ILE B N 1
ATOM 9214 C CA . ILE B 1 590 ? -1.46782 31.38851 5.81426 1.000 36.89657 567 ILE B CA 1
ATOM 9215 C C . ILE B 1 590 ? -0.42027 31.06992 6.86975 1.000 37.67964 567 ILE B C 1
ATOM 9216 O O . ILE B 1 590 ? 0.76638 31.36904 6.68726 1.000 35.21386 567 ILE B O 1
ATOM 9221 N N . ASN B 1 591 ? -0.85774 30.47564 7.97376 1.000 36.92605 568 ASN B N 1
ATOM 9222 C CA . ASN B 1 591 ? 0.01957 30.17031 9.09347 1.000 37.24300 568 ASN B CA 1
ATOM 9223 C C . ASN B 1 591 ? -0.52806 28.95104 9.81404 1.000 37.11705 568 ASN B C 1
ATOM 9224 O O . ASN B 1 591 ? -1.74317 28.84433 10.00624 1.000 35.83036 568 ASN B O 1
ATOM 9229 N N . GLU B 1 592 ? 0.36872 28.04138 10.21249 1.000 34.65628 569 GLU B N 1
ATOM 9230 C CA . GLU B 1 592 ? -0.05173 26.87735 10.98434 1.000 38.62119 569 GLU B CA 1
ATOM 9231 C C . GLU B 1 592 ? -0.61419 27.27397 12.33633 1.000 39.16402 569 GLU B C 1
ATOM 9232 O O . GLU B 1 592 ? -1.40143 26.51548 12.91107 1.000 38.83252 569 GLU B O 1
ATOM 9238 N N . ARG B 1 593 ? -0.21800 28.43345 12.85551 1.000 37.53789 570 ARG B N 1
ATOM 9239 C CA . ARG B 1 593 ? -0.69135 28.94185 14.12938 1.000 36.09622 570 ARG B CA 1
ATOM 9240 C C . ARG B 1 593 ? -1.57443 30.16050 13.88891 1.000 36.55208 570 ARG B C 1
ATOM 9241 O O . ARG B 1 593 ? -1.54279 30.79092 12.82582 1.000 34.92220 570 ARG B O 1
ATOM 9249 N N . TRP B 1 594 ? -2.38869 30.47620 14.89096 1.000 34.85370 571 TRP B N 1
ATOM 9250 C CA . TRP B 1 594 ? -3.30530 31.61198 14.80285 1.000 37.66135 571 TRP B CA 1
ATOM 9251 C C . TRP B 1 594 ? -2.52648 32.89808 15.08775 1.000 37.85494 571 TRP B C 1
ATOM 9252 O O . TRP B 1 594 ? -2.65294 33.53187 16.13534 1.000 42.89143 571 TRP B O 1
ATOM 9263 N N . ILE B 1 595 ? -1.68547 33.27196 14.12401 1.000 41.85529 572 ILE B N 1
ATOM 9264 C CA . ILE B 1 595 ? -0.78334 34.41037 14.26240 1.000 43.34603 572 ILE B CA 1
ATOM 9265 C C . ILE B 1 595 ? -0.75984 35.17952 12.95023 1.000 46.71967 572 ILE B C 1
ATOM 9266 O O . ILE B 1 595 ? -0.53630 34.58959 11.89000 1.000 49.04988 572 ILE B O 1
ATOM 9271 N N . LYS B 1 596 ? -0.98386 36.49144 13.01658 1.000 52.25182 573 LYS B N 1
ATOM 9272 C CA . LYS B 1 596 ? -0.87321 37.37234 11.85081 1.000 59.95194 573 LYS B CA 1
ATOM 9273 C C . LYS B 1 596 ? 0.44326 38.14314 11.94465 1.000 69.17697 573 LYS B C 1
ATOM 9274 O O . LYS B 1 596 ? 0.52291 39.17401 12.61638 1.000 67.34514 573 LYS B O 1
ATOM 9280 N N . ASP B 1 597 ? 1.47910 37.62842 11.28553 1.000 75.46070 574 ASP B N 1
ATOM 9281 C CA . ASP B 1 597 ? 2.79252 38.27233 11.26128 1.000 87.53458 574 ASP B CA 1
ATOM 9282 C C . ASP B 1 597 ? 3.48421 38.07817 9.91477 1.000 93.28449 574 ASP B C 1
ATOM 9283 O O . ASP B 1 597 ? 2.93785 38.42809 8.86835 1.000 97.73159 574 ASP B O 1
#